Protein AF-0000000085036019 (afdb_homodimer)

Sequence (874 aa):
MRRGISTPVLALLLIVVLLIGVAIGYFIPRPGAAQTVTVTGAATTVTVTAPAAGGLPSEIPFGVIVSRSGSWSSSGLQSEVIAKIAENDINEFLKSIGQNVRFKFYFEDDETNPSLTLQRAQSLAAKGIKVIFGSLTSKQTKSLAEFANTQKVIVVSSASTAPRERVAPPGGYLFRFTAESSTPDSKALLNVLKTLGIKYVVVITIDDTYNLAVRDAFVSLAPQYGVTVLLNAVYPPDMKDFSALLDQMEAAAKPYIDKGEKVAVFDNGWQEDLTLLLTQANARKSFLLNLQWITPDTIYPADVVLKNAADLASKTKVVCVQYTAPDTPLKRRIVETVKKEIGMEPDIWALQAYDTAWVLALSTLLAGKYDADAIKAAIPYVAKMYWGVSGNLELNEKNDRKSQSEEIWAVINNKMVLVGMYDPISDSITWYHPLGSMRRGISTPVLALLLIVVLLIGVAIGYFIPRPGAAQTVTVTGAATTVTVTAPAAGGLPSEIPFGVIVSRSGSWSSSGLQSEVIAKIAENDINEFLKSIGQNVRFKFYFEDDETNPSLTLQRAQSLAAKGIKVIFGSLTSKQTKSLAEFANTQKVIVVSSASTAPRERVAPPGGYLFRFTAESSTPDSKALLNVLKTLGIKYVVVITIDDTYNLAVRDAFVSLAPQYGVTVLLNAVYPPDMKDFSALLDQMEAAAKPYIDKGEKVAVFDNGWQEDLTLLLTQANARKSFLLNLQWITPDTIYPADVVLKNAADLASKTKVVCVQYTAPDTPLKRRIVETVKKEIGMEPDIWALQAYDTAWVLALSTLLAGKYDADAIKAAIPYVAKMYWGVSGNLELNEKNDRKSQSEEIWAVINNKMVLVGMYDPISDSITWYHPLGS

pLDDT: mean 85.33, std 21.2, range [19.7, 98.88]

Nearest PDB structures (foldseek):
  3ip9-assembly1_A  TM=6.562E-01  e=4.740E-21  Agrobacterium fabrum str. C58
  7c7s-assembly1_B  TM=7.875E-01  e=8.937E-18  Homo sapiens
  7eb2-assembly1_D  TM=7.803E-01  e=1.005E-16  Homo sapiens
  4obb-assembly2_B  TM=6.201E-01  e=9.455E-18  Trichormus variabilis ATCC 29413
  6bsz-assembly1_B  TM=6.153E-01  e=1.491E-16  Homo sapiens

InterPro domains:
  IPR028081 Leucine-binding protein domain [PF13458] (59-393)
  IPR028082 Periplasmic binding protein-like I [SSF53822] (59-420)
  IPR051010 Branched-chain amino acid transport protein [PTHR30483] (22-429)

Foldseek 3Di:
DCCDPPPVVCCVDPVVVCVDPVDPPVDDDPDDDDDDDDDPPPPPLPPPVPPDDPFADQEAEEEEEFACADPCNQQRLLLVLLLVVLQVVVQVVCVVVPHSHGYDYDYDHQNLPLVSLCVSVVVCVVSVHQEYEYQHELSNQLSCQVVCQVSLHAYEHLHHQFPDVVRYFFDGRYAYLAYNQQQQQLLVVLQVCLVLVAAEEEEEAEPDRNLVSNLVNNQVCSVVSNHDYQYHYYDYPPDQDCPVVLVVRLVSCVVQVVVVHAYEYEYSDALVVVQSVLVVCVVVVHCNLQHAYEYEQRCPVVPSCLVRPLVSQQSNQYKYKAFDWDDDPQLVVSQVSSCVPPNDGHDLSSNCSSVVSVLQVVLCVVLRYSGSVSSSVSNQVSQQVDQDRQGRRHADSRNYRDHTKMFMWTRHPSHIDGFWIADPVVSHIDGPHDPND/DDDDDPPPVVVVVPVVVPPPVPVVDDDPDDDDDDDDDDDPPPPVPPPQVPDDDPFARQEAEEEEEFACADPCNQQRLLLVLLLVVLQVVVQVVCVVVPHSHGYDYDYDHQNLPLVSLCVSVVVCVVSVHQEYEYQHELSNQLSCQVVCQVSLHAYEHLHHQFPDVVRYFFDGRYAYLAYNQQQQQLLVVLQVCLVLVAAEEEEEAEPDRNLVSNLVNNQVCSVVSNHDYQYHYYDYPPDQDCVVVLVVRLVSCVVQVVVVHAYEYEYSDALVVVQSVLVVCVVVVHCNLQHAYEYEQRCPVVPSNLVRPLVSQQSNFYKYKAFDWDDDPQLVVSQVSSCVPPNDGHDLSSNCSSVVSVLQVVLCVVLRYSGSVSSSVSNQVSQQVDQDRQGRRHADSRNYRDHTKMFMWTRHPSHIDGFWIADPVVSHIDGPHDPND

Radius of gyration: 32.15 Å; Cα contacts (8 Å, |Δi|>4): 1748; chains: 2; bounding box: 92×104×86 Å

Solvent-accessible surface area (backbone atoms only — not comparable to full-atom values): 45370 Å² total; per-residue (Å²): 128,91,78,48,88,54,68,83,56,55,77,64,48,39,73,44,68,74,60,57,83,85,61,58,83,83,58,72,73,82,82,81,86,86,82,92,79,88,74,80,71,76,73,75,68,78,67,76,68,69,65,84,82,92,53,61,51,54,64,40,59,33,32,33,47,30,16,73,35,59,96,46,15,70,49,14,47,41,18,51,52,34,36,49,52,33,47,51,54,53,38,51,49,31,50,67,28,68,46,80,48,36,69,43,78,47,79,41,73,23,43,62,33,36,71,43,35,36,52,48,50,52,54,41,39,73,74,67,34,37,39,37,35,29,58,28,43,37,64,38,45,32,51,35,38,64,55,16,52,76,68,50,23,34,34,35,24,22,43,28,36,55,60,54,84,79,37,39,75,70,31,87,30,44,35,24,72,26,34,45,50,29,50,44,44,28,53,44,51,48,46,51,32,44,74,70,65,35,38,32,30,37,34,39,25,34,67,43,73,66,36,43,44,25,47,51,38,30,63,70,46,27,63,84,60,60,31,43,75,62,39,82,47,72,42,63,76,85,68,80,78,55,63,70,60,50,51,53,50,48,63,52,48,46,68,44,47,73,70,68,45,51,52,31,36,36,48,28,54,43,35,69,52,52,34,50,50,51,52,52,35,55,75,66,66,41,71,70,54,76,24,48,33,37,35,48,50,56,35,68,88,34,63,64,24,45,71,74,34,19,67,58,37,25,64,20,37,34,28,31,35,37,78,45,51,59,71,39,73,66,35,52,51,52,41,51,52,39,31,71,74,72,69,41,78,64,50,64,36,16,52,29,30,29,42,51,50,48,40,52,50,51,12,33,59,71,32,39,25,91,39,41,70,35,22,58,54,26,35,56,60,44,24,49,31,28,34,50,49,56,38,62,43,35,50,41,90,47,35,25,18,60,52,54,37,29,35,31,32,27,24,51,90,52,32,81,38,80,25,30,36,29,37,58,73,72,68,44,63,27,51,76,45,71,80,87,111,135,77,85,67,89,62,77,61,89,51,58,73,61,56,55,60,67,58,51,58,76,64,82,68,67,64,95,68,88,85,76,85,75,78,84,72,83,72,78,73,76,81,68,79,70,80,69,76,67,68,63,85,88,88,54,61,45,54,65,41,59,32,32,34,48,30,15,71,35,60,95,46,15,72,49,14,49,40,18,51,53,34,36,50,52,34,48,51,53,52,38,50,50,31,51,66,27,67,44,80,48,38,67,43,80,46,79,42,71,24,42,62,32,35,69,44,36,37,52,49,50,50,55,40,40,74,72,67,34,38,39,35,34,30,58,28,43,39,66,36,45,32,51,35,39,65,55,15,52,76,69,49,23,34,34,37,24,21,42,28,36,55,60,54,84,78,38,39,77,70,32,86,31,45,35,23,71,25,34,44,51,29,50,46,46,27,53,43,52,47,47,51,32,46,76,70,66,35,36,32,29,37,35,39,26,33,68,43,74,68,36,42,46,25,47,51,39,30,64,70,47,26,62,84,59,60,30,43,77,63,39,82,47,74,42,63,76,87,68,80,77,57,61,68,58,52,51,52,50,50,64,52,47,44,68,44,47,74,72,70,45,52,52,31,36,37,47,28,53,42,35,68,54,51,34,50,50,50,53,52,35,55,75,68,67,42,72,69,55,76,24,46,31,36,34,48,49,57,36,66,87,32,63,65,24,45,72,75,33,19,66,58,36,26,62,20,37,34,29,31,35,38,79,47,52,60,73,40,74,65,36,52,51,52,41,51,50,40,31,71,73,73,69,42,78,63,49,64,35,16,50,29,28,31,45,51,50,49,43,52,50,52,11,32,60,72,33,39,25,90,40,41,70,34,22,60,53,26,36,58,60,43,23,48,31,29,34,50,49,58,38,62,42,34,50,42,89,48,35,26,19,59,53,55,37,28,36,30,31,27,24,52,89,52,32,81,37,82,24,30,38,29,37,57,73,71,66,42,62,28,51,75,45,70,83,88,113

Secondary structure (DSSP, 8-state):
------STTGGGTSTTTTTTTTSGGG-------------------------SSSS--SEEEEEEEE-SSSTTHHHHHHHHHHHHHHHHHHHHHHHHTT---EEEEEEEE-TT-HHHHHHHHHHHHHTT--EEEE---HHHHHHHHHHHHHHT-EEEESS--S-HHHH--SSTTEEESS--SHHHHHHHHHHHHHHHT--EEEEEEESSHHHHHHHHHHHHHGGGGT-EEEEEEEE-TT----HHHHHHHHHHHHHHHHTT--EEEEEES-HHHHHHHHHHHHHTT-GGGGSEEEE-GGGTT-HHHHHHHHHHHHHHT-EEEEE-----HHHHHHHHHHHHHHS----HHHHHHHHHHHHHHHHHHHHTS--HHHHHHHHHHHHHTBEETTEE--B-TTSBB----EEEEEEETTEEEEEEEEETTTTEEEESS-TT-/------SSTTHHHHHHHHS-S-TTS--------------------------SSSS--SEEEEEEEE-SSSTTHHHHHHHHHHHHHHHHHHHHHHHHTT---EEEEEEEE-TT-HHHHHHHHHHHHHTT--EEEE---HHHHHHHHHHHHHHT-EEEESS--S-HHHH--SSTTEEESS--SHHHHHHHHHHHHHHHT--EEEEEEESSHHHHHHHHHHHHHGGGGT-EEEEEEEE-TT----HHHHHHHHHHHHHHHHTT--EEEEEES-HHHHHHHHHHHHHTT-GGGGSEEEE-GGGTT-HHHHHHHHHHHHHHT-EEEEE-----HHHHHHHHHHHHHHS----HHHHHHHHHHHHHHHHHHHHTS--HHHHHHHHHHHHHHBEETTEE--B-TTSBB----EEEEEEETTEEEEEEEEETTTTEEEESS-TT-

Structure (mmCIF, N/CA/C/O backbone):
data_AF-0000000085036019-model_v1
#
loop_
_entity.id
_entity.type
_entity.pdbx_description
1 polymer 'ABC-type branched-chain amino acid transport system, periplasmic component'
#
loop_
_atom_site.group_PDB
_atom_site.id
_atom_site.type_symbol
_atom_site.label_atom_id
_atom_site.label_alt_id
_atom_site.label_comp_id
_atom_site.label_asym_id
_atom_site.label_entity_id
_atom_site.label_se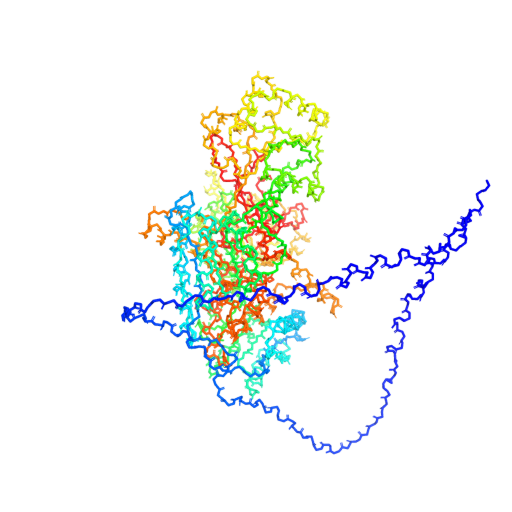q_id
_atom_site.pdbx_PDB_ins_code
_atom_site.Cartn_x
_atom_site.Cartn_y
_atom_site.Cartn_z
_atom_site.occupancy
_atom_site.B_iso_or_equiv
_atom_site.auth_seq_id
_atom_site.auth_comp_id
_atom_site.auth_asym_id
_atom_site.auth_atom_id
_atom_site.pdbx_PDB_model_num
ATOM 1 N N . MET A 1 1 ? -28.797 30.375 -50.188 1 23.34 1 MET A N 1
ATOM 2 C CA . MET A 1 1 ? -27.812 30 -51.188 1 23.34 1 MET A CA 1
ATOM 3 C C . MET A 1 1 ? -26.453 29.734 -50.531 1 23.34 1 MET A C 1
ATOM 5 O O . MET A 1 1 ? -25.891 30.625 -49.906 1 23.34 1 MET A O 1
ATOM 9 N N . ARG A 1 2 ? -26.25 28.453 -50.156 1 27.05 2 ARG A N 1
ATOM 10 C CA . ARG A 1 2 ? -25.234 27.953 -49.25 1 27.05 2 ARG A CA 1
ATOM 11 C C . ARG A 1 2 ? -23.828 28.188 -49.781 1 27.05 2 ARG A C 1
ATOM 13 O O . ARG A 1 2 ? -23.375 27.5 -50.688 1 27.05 2 ARG A O 1
ATOM 20 N N . ARG A 1 3 ? -23.406 29.516 -49.75 1 27.66 3 ARG A N 1
ATOM 21 C CA . ARG A 1 3 ? -22.266 30 -50.531 1 27.66 3 ARG A CA 1
ATOM 22 C C . ARG A 1 3 ? -20.984 29.281 -50.125 1 27.66 3 ARG A C 1
ATOM 24 O O . ARG A 1 3 ? -19.938 29.484 -50.719 1 27.66 3 ARG A O 1
ATOM 31 N N . GLY A 1 4 ? -21.062 28.719 -49.062 1 31.23 4 GLY A N 1
ATOM 32 C CA . GLY A 1 4 ? -20.141 28.75 -47.938 1 31.23 4 GLY A CA 1
ATOM 33 C C . GLY A 1 4 ? -19 27.766 -48.062 1 31.23 4 GLY A C 1
ATOM 34 O O . GLY A 1 4 ? -18.266 27.516 -47.125 1 31.23 4 GLY A O 1
ATOM 35 N N . ILE A 1 5 ? -18.312 27.391 -49.25 1 30.25 5 ILE A N 1
ATOM 36 C CA . ILE A 1 5 ? -17.672 26.312 -48.5 1 30.25 5 ILE A CA 1
ATOM 37 C C . ILE A 1 5 ? -17.016 26.891 -47.25 1 30.25 5 ILE A C 1
ATOM 39 O O . ILE A 1 5 ? -17.156 26.328 -46.156 1 30.25 5 ILE A O 1
ATOM 43 N N . SER A 1 6 ? -16.609 28.062 -46.781 1 31.97 6 SER A N 1
ATOM 44 C CA . SER A 1 6 ? -15.828 28.688 -47.844 1 31.97 6 SER A CA 1
ATOM 45 C C . SER A 1 6 ? -14.398 28.156 -47.875 1 31.97 6 SER A C 1
ATOM 47 O O . SER A 1 6 ? -13.891 27.688 -46.844 1 31.97 6 SER A O 1
ATOM 49 N N . THR A 1 7 ? -13.641 28.078 -48.625 1 38.94 7 THR A N 1
ATOM 50 C CA . THR A 1 7 ? -12.547 27.219 -49.062 1 38.94 7 THR A CA 1
ATOM 51 C C . THR A 1 7 ? -11.406 27.266 -48.031 1 38.94 7 THR A C 1
ATOM 53 O O . THR A 1 7 ? -10.75 26.25 -47.781 1 38.94 7 THR A O 1
ATOM 56 N N . PRO A 1 8 ? -11.172 28.391 -47.312 1 34.28 8 PRO A N 1
ATOM 57 C CA . PRO A 1 8 ? -9.938 28.078 -46.594 1 34.28 8 PRO A CA 1
ATOM 58 C C . PRO A 1 8 ? -10.141 27.078 -45.469 1 34.28 8 PRO A C 1
ATOM 60 O O . PRO A 1 8 ? -10.758 27.406 -44.438 1 34.28 8 PRO A O 1
ATOM 63 N N . VAL A 1 9 ? -11.273 26.016 -45.438 1 39.56 9 VAL A N 1
ATOM 64 C CA . VAL A 1 9 ? -11.195 24.641 -44.969 1 39.56 9 VAL A CA 1
ATOM 65 C C . VAL A 1 9 ? -9.734 24.203 -44.906 1 39.56 9 VAL A C 1
ATOM 67 O O . VAL A 1 9 ? -9.281 23.656 -43.875 1 39.56 9 VAL A O 1
ATOM 70 N N . LEU A 1 10 ? -9.328 24.438 -46.156 1 36.03 10 LEU A N 1
ATOM 71 C CA . LEU A 1 10 ? -8.227 23.609 -46.594 1 36.03 10 LEU A CA 1
ATOM 72 C C . LEU A 1 10 ? -6.949 23.922 -45.812 1 36.03 10 LEU A C 1
ATOM 74 O O . LEU A 1 10 ? -6.051 23.094 -45.719 1 36.03 10 LEU A O 1
ATOM 78 N N . ALA A 1 11 ? -7.199 25.062 -45.094 1 33.88 11 ALA A N 1
ATOM 79 C CA . ALA A 1 11 ? -6.102 25.422 -44.219 1 33.88 11 ALA A CA 1
ATOM 80 C C . ALA A 1 11 ? -5.957 24.422 -43.062 1 33.88 11 ALA A C 1
ATOM 82 O O . ALA A 1 11 ? -5.191 24.656 -42.125 1 33.88 11 ALA A O 1
ATOM 83 N N . LEU A 1 12 ? -6.965 23.609 -42.969 1 39.5 12 LEU A N 1
ATOM 84 C CA . LEU A 1 12 ? -7.074 22.344 -42.25 1 39.5 12 LEU A CA 1
ATOM 85 C C . LEU A 1 12 ? -5.875 21.438 -42.562 1 39.5 12 LEU A C 1
ATOM 87 O O . LEU A 1 12 ? -5.301 20.844 -41.625 1 39.5 12 LEU A O 1
ATOM 91 N N . LEU A 1 13 ? -6.09 21.25 -43.875 1 36.53 13 LEU A N 1
ATOM 92 C CA . LEU A 1 13 ? -5.305 20.109 -44.312 1 36.53 13 LEU A CA 1
ATOM 93 C C . LEU A 1 13 ? -3.885 20.172 -43.75 1 36.53 13 LEU A C 1
ATOM 95 O O . LEU A 1 13 ? -3.395 19.203 -43.188 1 36.53 13 LEU A O 1
ATOM 99 N N . LEU A 1 14 ? -3.439 21.219 -44.375 1 34.94 14 LEU A N 1
ATOM 100 C CA . LEU A 1 14 ? -2.049 20.969 -44.75 1 34.94 14 LEU A CA 1
ATOM 101 C C . LEU A 1 14 ? -1.129 21.203 -43.562 1 34.94 14 LEU A C 1
ATOM 103 O O . LEU A 1 14 ? -0.138 20.484 -43.375 1 34.94 14 LEU A O 1
ATOM 107 N N . ILE A 1 15 ? -0.542 21.766 -42.781 1 40.66 15 ILE A N 1
ATOM 108 C CA . ILE A 1 15 ? 0.565 20.828 -42.906 1 40.66 15 ILE A CA 1
ATOM 109 C C . ILE A 1 15 ? 0.081 19.406 -42.594 1 40.66 15 ILE A C 1
ATOM 111 O O . ILE A 1 15 ? -0.34 19.125 -41.469 1 40.66 15 ILE A O 1
ATOM 115 N N . VAL A 1 16 ? -1.311 18.75 -42.844 1 39.53 16 VAL A N 1
ATOM 116 C CA . VAL A 1 16 ? -1.246 17.344 -42.469 1 39.53 16 VAL A CA 1
ATOM 117 C C . VAL A 1 16 ? 0.112 16.766 -42.875 1 39.53 16 VAL A C 1
ATOM 119 O O . VAL A 1 16 ? 0.759 16.094 -42.062 1 39.53 16 VAL A O 1
ATOM 122 N N . VAL A 1 17 ? 0.27 17.234 -44.031 1 38 17 VAL A N 1
ATOM 123 C CA . VAL A 1 17 ? 1.442 16.703 -44.719 1 38 17 VAL A CA 1
ATOM 124 C C . VAL A 1 17 ? 2.713 17.219 -44.031 1 38 17 VAL A C 1
ATOM 126 O O . VAL A 1 17 ? 3.783 16.625 -44.188 1 38 17 VAL A O 1
ATOM 129 N N . LEU A 1 18 ? 2.439 18.5 -43.344 1 36.69 18 LEU A N 1
ATOM 130 C CA . LEU A 1 18 ? 3.607 18.828 -42.562 1 36.69 18 LEU A CA 1
ATOM 131 C C . LEU A 1 18 ? 3.822 17.781 -41.469 1 36.69 18 LEU A C 1
ATOM 133 O O . LEU A 1 18 ? 3.23 17.875 -40.375 1 36.69 18 LEU A O 1
ATOM 137 N N . LEU A 1 19 ? 2.793 16.734 -41.094 1 39.38 19 LEU A N 1
ATOM 138 C CA . LEU A 1 19 ? 2.729 15.273 -41.031 1 39.38 19 LEU A CA 1
ATOM 139 C C . LEU A 1 19 ? 4.113 14.68 -40.781 1 39.38 19 LEU A C 1
ATOM 141 O O . LEU A 1 19 ? 4.285 13.82 -39.906 1 39.38 19 LEU A O 1
ATOM 145 N N . ILE A 1 20 ? 4.598 13.883 -42.094 1 37.5 20 ILE A N 1
ATOM 146 C CA . ILE A 1 20 ? 5.324 12.703 -42.562 1 37.5 20 ILE A CA 1
ATOM 147 C C . ILE A 1 20 ? 6.816 12.883 -42.281 1 37.5 20 ILE A C 1
ATOM 149 O O . ILE A 1 20 ? 7.449 11.992 -41.688 1 37.5 20 ILE A O 1
ATOM 153 N N . GLY A 1 21 ? 7.281 14.023 -42.938 1 34.81 21 GLY A N 1
ATOM 154 C CA . GLY A 1 21 ? 8.703 14.047 -43.25 1 34.81 21 GLY A CA 1
ATOM 155 C C . GLY A 1 21 ? 9.578 14.156 -42 1 34.81 21 GLY A C 1
ATOM 156 O O . GLY A 1 21 ? 9.719 15.234 -41.438 1 34.81 21 GLY A O 1
ATOM 157 N N . VAL A 1 22 ? 9.109 14.016 -40.5 1 37 22 VAL A N 1
ATOM 158 C CA . VAL A 1 22 ? 9.789 13.156 -39.531 1 37 22 VAL A CA 1
ATOM 159 C C . VAL A 1 22 ? 10.914 12.391 -40.219 1 37 22 VAL A C 1
ATOM 161 O O . VAL A 1 22 ? 12.016 12.266 -39.688 1 37 22 VAL A O 1
ATOM 164 N N . ALA A 1 23 ? 10.383 11.266 -41.188 1 32.06 23 ALA A N 1
ATOM 165 C CA . ALA A 1 23 ? 10.688 9.977 -41.781 1 32.06 23 ALA A CA 1
ATOM 166 C C . ALA A 1 23 ? 12.164 9.891 -42.156 1 32.06 23 ALA A C 1
ATOM 168 O O . ALA A 1 23 ? 12.836 8.898 -41.875 1 32.06 23 ALA A O 1
ATOM 169 N N . ILE A 1 24 ? 12.367 10.328 -43.438 1 33.81 24 ILE A N 1
ATOM 170 C CA . ILE A 1 24 ? 13.406 9.945 -44.406 1 33.81 24 ILE A CA 1
ATOM 171 C C . ILE A 1 24 ? 14.781 10.062 -43.75 1 33.81 24 ILE A C 1
ATOM 173 O O . ILE A 1 24 ? 15.57 9.117 -43.75 1 33.81 24 ILE A O 1
ATOM 177 N N . GLY A 1 25 ? 15.195 11.07 -43.781 1 31.28 25 GLY A N 1
ATOM 178 C CA . GLY A 1 25 ? 16.594 11.461 -43.75 1 31.28 25 GLY A CA 1
ATOM 179 C C . GLY A 1 25 ? 17.281 11.102 -42.438 1 31.28 25 GLY A C 1
ATOM 180 O O . GLY A 1 25 ? 18.328 11.656 -42.125 1 31.28 25 GLY A O 1
ATOM 181 N N . TYR A 1 26 ? 16.641 10.234 -41.281 1 29.72 26 TYR A N 1
ATOM 182 C CA . TYR A 1 26 ? 17.094 9.023 -40.594 1 29.72 26 TYR A CA 1
ATOM 183 C C . TYR A 1 26 ? 17.969 8.188 -41.5 1 29.72 26 TYR A C 1
ATOM 185 O O . TYR A 1 26 ? 18.547 7.18 -41.094 1 29.72 26 TYR A O 1
ATOM 193 N N . PHE A 1 27 ? 17.719 8.109 -42.812 1 30.19 27 PHE A N 1
ATOM 194 C CA . PHE A 1 27 ? 18.219 7.133 -43.781 1 30.19 27 PHE A CA 1
ATOM 195 C C . PHE A 1 27 ? 19.688 7.379 -44.094 1 30.19 27 PHE A C 1
ATOM 197 O O . PHE A 1 27 ? 20.234 6.762 -45 1 30.19 27 PHE A O 1
ATOM 204 N N . ILE A 1 28 ? 20.359 8.453 -43.781 1 27.27 28 ILE A N 1
ATOM 205 C CA . ILE A 1 28 ? 21.531 8.57 -44.656 1 27.27 28 ILE A CA 1
ATOM 206 C C . ILE A 1 28 ? 22.531 7.48 -44.312 1 27.27 28 ILE A C 1
ATOM 208 O O . ILE A 1 28 ? 22.812 7.227 -43.156 1 27.27 28 ILE A O 1
ATOM 212 N N . PRO A 1 29 ? 23.25 6.84 -45.25 1 25.53 29 PRO A N 1
ATOM 213 C CA . PRO A 1 29 ? 23.953 5.586 -45.531 1 25.53 29 PRO A CA 1
ATOM 214 C C . PRO A 1 29 ? 25.281 5.469 -44.781 1 25.53 29 PRO A C 1
ATOM 216 O O . PRO A 1 29 ? 26.094 6.387 -44.812 1 25.53 29 PRO A O 1
ATOM 219 N N . ARG A 1 30 ? 25.484 5.129 -43.562 1 21.27 30 ARG A N 1
ATOM 220 C CA . ARG A 1 30 ? 26.797 5.32 -42.938 1 21.27 30 ARG A CA 1
ATOM 221 C C . ARG A 1 30 ? 27.875 4.523 -43.656 1 21.27 30 ARG A C 1
ATOM 223 O O . ARG A 1 30 ? 27.797 3.299 -43.75 1 21.27 30 ARG A O 1
ATOM 230 N N . PRO A 1 31 ? 28.469 5.234 -44.562 1 21.44 31 PRO A N 1
ATOM 231 C CA . PRO A 1 31 ? 29.297 4.578 -45.594 1 21.44 31 PRO A CA 1
A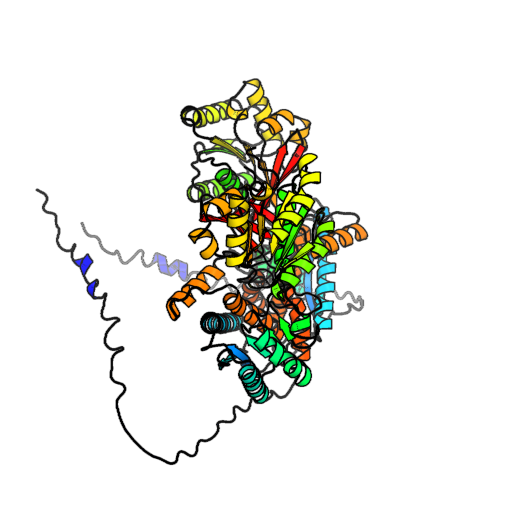TOM 232 C C . PRO A 1 31 ? 30.25 3.545 -44.969 1 21.44 31 PRO A C 1
ATOM 234 O O . PRO A 1 31 ? 30.453 3.512 -43.781 1 21.44 31 PRO A O 1
ATOM 237 N N . GLY A 1 32 ? 31.203 2.943 -45.656 1 20.75 32 GLY A N 1
ATOM 238 C CA . GLY A 1 32 ? 31.875 1.849 -46.344 1 20.75 32 GLY A CA 1
ATOM 239 C C . GLY A 1 32 ? 33.094 1.339 -45.625 1 20.75 32 GLY A C 1
ATOM 240 O O . GLY A 1 32 ? 33.312 0.128 -45.531 1 20.75 32 GLY A O 1
ATOM 241 N N . ALA A 1 33 ? 34.219 2.152 -45.344 1 20.14 33 ALA A N 1
ATOM 242 C CA . ALA A 1 33 ? 35.469 1.685 -45.906 1 20.14 33 ALA A CA 1
ATOM 243 C C . ALA A 1 33 ? 36.125 0.64 -45 1 20.14 33 ALA A C 1
ATOM 245 O O . ALA A 1 33 ? 35.844 0.606 -43.781 1 20.14 33 ALA A O 1
ATOM 246 N N . ALA A 1 34 ? 37.125 -0.091 -45.281 1 21.55 34 ALA A N 1
ATOM 247 C CA . ALA A 1 34 ? 37.812 -1.374 -45.312 1 21.55 34 ALA A CA 1
ATOM 248 C C . ALA A 1 34 ? 38.75 -1.511 -44.094 1 21.55 34 ALA A C 1
ATOM 250 O O . ALA A 1 34 ? 38.844 -2.588 -43.5 1 21.55 34 ALA A O 1
ATOM 251 N N . GLN A 1 35 ? 39.562 -0.461 -43.5 1 21.75 35 GLN A N 1
ATOM 252 C CA . GLN A 1 35 ? 41 -0.657 -43.5 1 21.75 35 GLN A CA 1
ATOM 253 C C . GLN A 1 35 ? 41.469 -1.399 -42.25 1 21.75 35 GLN A C 1
ATOM 255 O O . GLN A 1 35 ? 40.781 -1.382 -41.219 1 21.75 35 GLN A O 1
ATOM 260 N N . THR A 1 36 ? 42.688 -1.909 -42.188 1 24.73 36 THR A N 1
ATOM 261 C CA . THR A 1 36 ? 43.531 -2.963 -41.625 1 24.73 36 THR A CA 1
ATOM 262 C C . THR A 1 36 ? 43.812 -2.729 -40.156 1 24.73 36 THR A C 1
ATOM 264 O O . THR A 1 36 ? 43.75 -3.664 -39.344 1 24.73 36 THR A O 1
ATOM 267 N N . VAL A 1 37 ? 44.312 -1.38 -39.562 1 21.58 37 VAL A N 1
ATOM 268 C CA . VAL A 1 37 ? 45.625 -1.072 -39 1 21.58 37 VAL A CA 1
ATOM 269 C C . VAL A 1 37 ? 45.625 -1.175 -37.5 1 21.58 37 VAL A C 1
ATOM 271 O O . VAL A 1 37 ? 44.562 -1.021 -36.875 1 21.58 37 VAL A O 1
ATOM 274 N N . THR A 1 38 ? 46.875 -1.104 -36.781 1 26.3 38 THR A N 1
ATOM 275 C CA . THR A 1 38 ? 47.656 -1.636 -35.656 1 26.3 38 THR A CA 1
ATOM 276 C C . THR A 1 38 ? 47.219 -0.97 -34.344 1 26.3 38 THR A C 1
ATOM 278 O O . THR A 1 38 ? 47.844 -1.201 -33.312 1 26.3 38 THR A O 1
ATOM 281 N N . VAL A 1 39 ? 45.906 -0.693 -33.906 1 21.08 39 VAL A N 1
ATOM 282 C CA . VAL A 1 39 ? 45.625 0.478 -33.094 1 21.08 39 VAL A CA 1
ATOM 283 C C . VAL A 1 39 ? 45.906 0.165 -31.625 1 21.08 39 VAL A C 1
ATOM 285 O O . VAL A 1 39 ? 45.469 -0.845 -31.094 1 21.08 39 VAL A O 1
ATOM 288 N N . THR A 1 40 ? 46.969 0.845 -31.109 1 27.55 40 THR A N 1
ATOM 289 C CA . THR A 1 40 ? 47.562 0.797 -29.781 1 27.55 40 THR A CA 1
ATOM 290 C C . THR A 1 40 ? 46.531 1.107 -28.703 1 27.55 40 THR A C 1
ATOM 292 O O . THR A 1 40 ? 46 2.215 -28.641 1 27.55 40 THR A O 1
ATOM 295 N N . GLY A 1 41 ? 45.594 0.289 -28.531 1 23.02 41 GLY A N 1
ATOM 296 C CA . GLY A 1 41 ? 44.375 0.485 -27.797 1 23.02 41 GLY A CA 1
ATOM 297 C C . GLY A 1 41 ? 44.594 0.875 -26.344 1 23.02 41 GLY A C 1
ATOM 298 O O . GLY A 1 41 ? 45.156 0.099 -25.562 1 23.02 41 GLY A O 1
ATOM 299 N N . ALA A 1 42 ? 44.781 2.189 -26.25 1 24.89 42 ALA A N 1
ATOM 300 C CA . ALA A 1 42 ? 44.969 2.734 -24.906 1 24.89 42 ALA A CA 1
ATOM 301 C C . ALA A 1 42 ? 43.781 2.354 -24 1 24.89 42 ALA A C 1
ATOM 303 O O . ALA A 1 42 ? 42.625 2.691 -24.297 1 24.89 42 ALA A O 1
ATOM 304 N N . ALA A 1 43 ? 43.844 1.202 -23.375 1 26.45 43 ALA A N 1
ATOM 305 C CA . ALA A 1 43 ? 42.969 0.745 -22.297 1 26.45 43 ALA A CA 1
ATOM 306 C C . ALA A 1 43 ? 42.594 1.897 -21.359 1 26.45 43 ALA A C 1
ATOM 308 O O . ALA A 1 43 ? 43.469 2.451 -20.672 1 26.45 43 ALA A O 1
ATOM 309 N N . THR A 1 44 ? 41.656 2.703 -21.891 1 28.44 44 THR A N 1
ATOM 310 C CA . THR A 1 44 ? 41.312 3.719 -20.891 1 28.44 44 THR A CA 1
ATOM 311 C C . THR A 1 44 ? 40.938 3.07 -19.562 1 28.44 44 THR A C 1
ATOM 313 O O . THR A 1 44 ? 39.938 2.322 -19.516 1 28.44 44 THR A O 1
ATOM 316 N N . THR A 1 45 ? 41.719 2.734 -18.703 1 29 45 THR A N 1
ATOM 317 C CA . THR A 1 45 ? 41.562 2.318 -17.312 1 29 45 THR A CA 1
ATOM 318 C C . THR A 1 45 ? 40.562 3.205 -16.594 1 29 45 THR A C 1
ATOM 320 O O . THR A 1 45 ? 40.688 4.43 -16.594 1 29 45 THR A O 1
ATOM 323 N N . VAL A 1 46 ? 39.281 2.832 -16.797 1 31.53 46 VAL A N 1
ATOM 324 C CA . VAL A 1 46 ? 38.375 3.492 -15.891 1 31.53 46 VAL A CA 1
ATOM 325 C C . VAL A 1 46 ? 38.906 3.471 -14.469 1 31.53 46 VAL A C 1
ATOM 327 O O . VAL A 1 46 ? 39.062 2.402 -13.875 1 31.53 46 VAL A O 1
ATOM 330 N N . THR A 1 47 ? 39.875 4.25 -14.281 1 30.95 47 THR A N 1
ATOM 331 C CA . THR A 1 47 ? 40.344 4.41 -12.898 1 30.95 47 THR A CA 1
ATOM 332 C C . THR A 1 47 ? 39.219 4.941 -12.023 1 30.95 47 THR A C 1
ATOM 334 O O . THR A 1 47 ? 38.75 6.066 -12.211 1 30.95 47 THR A O 1
ATOM 337 N N . VAL A 1 48 ? 38.281 4.09 -11.625 1 35.94 48 VAL A N 1
ATOM 338 C CA . VAL A 1 48 ? 37.438 4.488 -10.492 1 35.94 48 VAL A CA 1
ATOM 339 C C . VAL A 1 48 ? 38.312 5.215 -9.461 1 35.94 48 VAL A C 1
ATOM 341 O O . VAL A 1 48 ? 39.188 4.613 -8.852 1 35.94 48 VAL A O 1
ATOM 344 N N . THR A 1 49 ? 38.719 6.406 -9.766 1 33.69 49 THR A N 1
ATOM 345 C CA . THR A 1 49 ? 39.438 7.156 -8.742 1 33.69 49 THR A CA 1
ATOM 346 C C . THR A 1 49 ? 38.719 7.117 -7.41 1 33.69 49 THR A C 1
ATOM 348 O O . THR A 1 49 ? 37.531 7.527 -7.332 1 33.69 49 THR A O 1
ATOM 351 N N . ALA A 1 50 ? 39.094 6.168 -6.613 1 35.72 50 ALA A N 1
ATOM 352 C CA . ALA A 1 50 ? 38.625 6.109 -5.227 1 35.72 50 ALA A CA 1
ATOM 353 C C . ALA A 1 50 ? 38.656 7.492 -4.582 1 35.72 50 ALA A C 1
ATOM 355 O O . ALA A 1 50 ? 39.688 8.164 -4.57 1 35.72 50 ALA A O 1
ATOM 356 N N . PRO A 1 51 ? 37.531 8.242 -4.598 1 37.44 51 PRO A N 1
ATOM 357 C CA . PRO A 1 51 ? 37.75 9.484 -3.85 1 37.44 51 PRO A CA 1
ATOM 358 C C . PRO A 1 51 ? 38.625 9.281 -2.613 1 37.44 51 PRO A C 1
ATOM 360 O O . PRO A 1 51 ? 38.688 8.172 -2.062 1 37.44 51 PRO A O 1
ATOM 363 N N . ALA A 1 52 ? 39.531 10.133 -2.418 1 36.22 52 ALA A N 1
ATOM 364 C CA . ALA A 1 52 ? 40.219 10.133 -1.134 1 36.22 52 ALA A CA 1
ATOM 365 C C . ALA A 1 52 ? 39.281 9.727 -0.002 1 36.22 52 ALA A C 1
ATOM 367 O O . ALA A 1 52 ? 39.531 8.742 0.694 1 36.22 52 ALA A O 1
ATOM 368 N N . ALA A 1 53 ? 38.906 10.789 0.979 1 43.06 53 ALA A N 1
ATOM 369 C CA . ALA A 1 53 ? 38.219 10.68 2.262 1 43.06 53 ALA A CA 1
ATOM 370 C C . ALA A 1 53 ? 36.75 10.344 2.066 1 43.06 53 ALA A C 1
ATOM 372 O O . ALA A 1 53 ? 36.125 10.836 1.129 1 43.06 53 ALA A O 1
ATOM 373 N N . GLY A 1 54 ? 35.688 9.406 3.186 1 60.97 54 GLY A N 1
ATOM 374 C CA . GLY A 1 54 ? 34.531 8.711 3.738 1 60.97 54 GLY A CA 1
ATOM 375 C C . GLY A 1 54 ? 33.281 8.961 2.959 1 60.97 54 GLY A C 1
ATOM 376 O O . GLY A 1 54 ? 32.188 8.531 3.373 1 60.97 54 GLY A O 1
ATOM 377 N N . GLY A 1 55 ? 33.188 9.508 1.607 1 79.5 55 GLY A N 1
ATOM 378 C CA . GLY A 1 55 ? 31.938 9.914 0.994 1 79.5 55 GLY A CA 1
ATOM 379 C C . GLY A 1 55 ? 31.625 9.148 -0.281 1 79.5 55 GLY A C 1
ATOM 380 O O . GLY A 1 55 ? 32.312 8.18 -0.611 1 79.5 55 GLY A O 1
ATOM 381 N N . LEU A 1 56 ? 30.547 9.344 -1.046 1 90.75 56 LEU A N 1
ATOM 382 C CA . LEU A 1 56 ? 30.094 8.734 -2.289 1 90.75 56 LEU A CA 1
ATOM 383 C C . LEU A 1 56 ? 30.859 9.281 -3.482 1 90.75 56 LEU A C 1
ATOM 385 O O . LEU A 1 56 ? 31.156 10.484 -3.539 1 90.75 56 LEU A O 1
ATOM 389 N N . PRO A 1 57 ? 31.344 8.398 -4.395 1 93.56 57 PRO A N 1
ATOM 390 C CA . PRO A 1 57 ? 31.891 8.906 -5.652 1 93.56 57 PRO A CA 1
ATOM 391 C C . PRO A 1 57 ? 30.875 9.68 -6.477 1 93.56 57 PRO A C 1
ATOM 393 O O . PRO A 1 57 ? 29.672 9.531 -6.27 1 93.56 57 PRO A O 1
ATOM 396 N N . SER A 1 58 ? 31.359 10.5 -7.328 1 94.25 58 SER A N 1
ATOM 397 C CA . SER A 1 58 ? 30.469 11.305 -8.156 1 94.25 58 SER A CA 1
ATOM 398 C C . SER A 1 58 ? 29.609 10.43 -9.062 1 94.25 58 SER A C 1
ATOM 400 O O . SER A 1 58 ? 28.469 10.773 -9.352 1 94.25 58 SER A O 1
ATOM 402 N N . GLU A 1 59 ? 30.203 9.352 -9.547 1 97.12 59 GLU A N 1
ATOM 403 C CA . GLU A 1 59 ? 29.469 8.336 -10.281 1 97.12 59 GLU A CA 1
ATOM 404 C C . GLU A 1 59 ? 29.469 7.004 -9.539 1 97.12 59 GLU A C 1
ATOM 406 O O . GLU A 1 59 ? 30.531 6.441 -9.266 1 97.12 59 GLU A O 1
ATOM 411 N N . ILE A 1 60 ? 28.375 6.594 -9.172 1 98.19 60 ILE A N 1
ATOM 412 C CA . ILE A 1 60 ? 28.219 5.359 -8.414 1 98.19 60 ILE A CA 1
ATOM 413 C C . ILE A 1 60 ? 27.875 4.215 -9.352 1 98.19 60 ILE A C 1
ATOM 415 O O . ILE A 1 60 ? 26.781 4.199 -9.938 1 98.19 60 ILE A O 1
ATOM 419 N N . PRO A 1 61 ? 28.688 3.215 -9.523 1 98.56 61 PRO A N 1
ATOM 420 C CA . PRO A 1 61 ? 28.438 2.125 -10.477 1 98.56 61 PRO A CA 1
ATOM 421 C C . PRO A 1 61 ? 27.594 1.005 -9.867 1 98.56 61 PRO A C 1
ATOM 423 O O . PRO A 1 61 ? 27.812 0.607 -8.727 1 98.56 61 PRO A O 1
ATOM 426 N N . PHE A 1 62 ? 26.609 0.563 -10.594 1 98.81 62 PHE A N 1
ATOM 427 C CA . PHE A 1 62 ? 25.875 -0.674 -10.336 1 98.81 62 PHE A CA 1
ATOM 428 C C . PHE A 1 62 ? 26.031 -1.647 -11.5 1 98.81 62 PHE A C 1
ATOM 430 O O . PHE A 1 62 ? 26.156 -1.229 -12.656 1 98.81 62 PHE A O 1
ATOM 437 N N . GLY A 1 63 ? 26.203 -2.92 -11.203 1 98.88 63 GLY A N 1
ATOM 438 C CA . GLY A 1 63 ? 26.109 -3.943 -12.234 1 98.88 63 GLY A CA 1
ATOM 439 C C . GLY A 1 63 ? 24.703 -4.492 -12.414 1 98.88 63 GLY A C 1
ATOM 440 O O . GLY A 1 63 ? 23.984 -4.695 -11.438 1 98.88 63 GLY A O 1
ATOM 441 N N . VAL A 1 64 ? 24.328 -4.672 -13.68 1 98.81 64 VAL A N 1
ATOM 442 C CA . VAL A 1 64 ? 23.047 -5.293 -14 1 98.81 64 VAL A CA 1
ATOM 443 C C . VAL A 1 64 ? 23.266 -6.492 -14.914 1 98.81 64 VAL A C 1
ATOM 445 O O . VAL A 1 64 ? 23.812 -6.355 -16.016 1 98.81 64 VAL A O 1
ATOM 448 N N . ILE A 1 65 ? 22.891 -7.668 -14.453 1 98.62 65 ILE A N 1
ATOM 449 C CA . ILE A 1 65 ? 22.984 -8.867 -15.281 1 98.62 65 ILE A CA 1
ATOM 450 C C . ILE A 1 65 ? 21.609 -9.219 -15.852 1 98.62 65 ILE A C 1
ATOM 452 O O . ILE A 1 65 ? 20.641 -9.359 -15.102 1 98.62 65 ILE A O 1
ATOM 456 N N . VAL A 1 66 ? 21.547 -9.273 -17.141 1 97.12 66 VAL A N 1
ATOM 457 C CA . VAL A 1 66 ? 20.297 -9.562 -17.828 1 97.12 66 VAL A CA 1
ATOM 458 C C . VAL A 1 66 ? 20.484 -10.727 -18.781 1 97.12 66 VAL A C 1
ATOM 460 O O . VAL A 1 66 ? 21.594 -10.953 -19.281 1 97.12 66 VAL A O 1
ATOM 463 N N . SER A 1 67 ? 19.438 -11.461 -19.062 1 95 67 SER A N 1
ATOM 464 C CA . SER A 1 67 ? 19.453 -12.5 -20.078 1 95 67 SER A CA 1
ATOM 465 C C . SER A 1 67 ? 18.938 -11.977 -21.422 1 95 67 SER A C 1
ATOM 467 O O . SER A 1 67 ? 17.719 -11.797 -21.594 1 95 67 SER A O 1
ATOM 469 N N . ARG A 1 68 ? 19.859 -11.773 -22.344 1 95.94 68 ARG A N 1
ATOM 470 C CA . ARG A 1 68 ? 19.438 -11.25 -23.641 1 95.94 68 ARG A CA 1
ATOM 471 C C . ARG A 1 68 ? 19.078 -12.391 -24.594 1 95.94 68 ARG A C 1
ATOM 473 O O . ARG A 1 68 ? 18.438 -12.164 -25.625 1 95.94 68 ARG A O 1
ATOM 480 N N . SER A 1 69 ? 19.594 -13.594 -24.219 1 91.88 69 SER A N 1
ATOM 481 C CA . SER A 1 69 ? 19.266 -14.805 -24.953 1 91.88 69 SER A CA 1
ATOM 482 C C . SER A 1 69 ? 19.047 -15.984 -24.016 1 91.88 69 SER A C 1
ATOM 484 O O . SER A 1 69 ? 19.219 -15.859 -22.797 1 91.88 69 SER A O 1
ATOM 486 N N . GLY A 1 70 ? 18.578 -17.031 -24.547 1 85.94 70 GLY A N 1
ATOM 487 C CA . GLY A 1 70 ? 18.25 -18.188 -23.75 1 85.94 70 GLY A CA 1
ATOM 488 C C . GLY A 1 70 ? 16.812 -18.219 -23.281 1 85.94 70 GLY A C 1
ATOM 489 O O . GLY A 1 70 ? 15.992 -17.422 -23.734 1 85.94 70 GLY A O 1
ATOM 490 N N . SER A 1 71 ? 16.422 -19.109 -22.406 1 79.75 71 SER A N 1
ATOM 491 C CA . SER A 1 71 ? 15.039 -19.422 -22.031 1 79.75 71 SER A CA 1
ATOM 492 C C . SER A 1 71 ? 14.414 -18.266 -21.25 1 79.75 71 SER A C 1
ATOM 494 O O . SER A 1 71 ? 13.188 -18.172 -21.141 1 79.75 71 SER A O 1
ATOM 496 N N . TRP A 1 72 ? 15.227 -17.359 -20.703 1 84.44 72 TRP A N 1
ATOM 497 C CA . TRP A 1 72 ? 14.734 -16.266 -19.875 1 84.44 72 TRP A CA 1
ATOM 498 C C . TRP A 1 72 ? 14.883 -14.93 -20.594 1 84.44 72 TRP A C 1
ATOM 500 O O . TRP A 1 72 ? 14.852 -13.867 -19.953 1 84.44 72 TRP A O 1
ATOM 510 N N . SER A 1 73 ? 15.078 -15 -21.906 1 88.69 73 SER A N 1
ATOM 511 C CA . SER A 1 73 ? 15.414 -13.82 -22.703 1 88.69 73 SER A CA 1
ATOM 512 C C . SER A 1 73 ? 14.273 -12.805 -22.688 1 88.69 73 SER A C 1
ATOM 514 O O . SER A 1 73 ? 14.516 -11.594 -22.672 1 88.69 73 SER A O 1
ATOM 516 N N . SER A 1 74 ? 13.039 -13.234 -22.75 1 84.94 74 SER A N 1
ATOM 517 C CA . SER A 1 74 ? 11.914 -12.305 -22.766 1 84.94 74 SER A CA 1
ATOM 518 C C . SER A 1 74 ? 11.922 -11.414 -21.516 1 84.94 74 SER A C 1
ATOM 520 O O . SER A 1 74 ? 11.93 -10.188 -21.625 1 84.94 74 SER A O 1
ATOM 522 N N . SER A 1 75 ? 11.984 -12.016 -20.344 1 89 75 SER A N 1
ATOM 523 C CA . SER A 1 75 ? 12.031 -11.266 -19.094 1 89 75 SER A CA 1
ATOM 524 C C . SER A 1 75 ? 13.312 -10.445 -19 1 89 75 SER A C 1
ATOM 526 O O . SER A 1 75 ? 13.305 -9.336 -18.453 1 89 75 SER A O 1
ATOM 528 N N . GLY A 1 76 ? 14.383 -11.055 -19.5 1 93.69 76 GLY A N 1
ATOM 529 C CA . GLY A 1 76 ? 15.664 -10.367 -19.453 1 93.69 76 GLY A CA 1
ATOM 530 C C . GLY A 1 76 ? 15.664 -9.062 -20.234 1 93.69 76 GLY A C 1
ATOM 531 O O . GLY A 1 76 ? 16.156 -8.047 -19.75 1 93.69 76 GLY A O 1
ATOM 532 N N . LEU A 1 77 ? 15.117 -9.109 -21.406 1 94.44 77 LEU A N 1
ATOM 533 C CA . LEU A 1 77 ? 15.055 -7.914 -22.25 1 94.44 77 LEU A CA 1
ATOM 534 C C . LEU A 1 77 ? 14.156 -6.855 -21.625 1 94.44 77 LEU A C 1
ATOM 536 O O . LEU A 1 77 ? 14.492 -5.668 -21.625 1 94.44 77 LEU A O 1
ATOM 540 N N . GLN A 1 78 ? 13.031 -7.277 -21.125 1 95.62 78 GLN A N 1
ATOM 541 C CA . GLN A 1 78 ? 12.133 -6.363 -20.422 1 95.62 78 GLN A CA 1
ATOM 542 C C . GLN A 1 78 ? 12.836 -5.703 -19.234 1 95.62 78 GLN A C 1
ATOM 544 O O . GLN A 1 78 ? 12.766 -4.484 -19.078 1 95.62 78 GLN A O 1
ATOM 549 N N . SER A 1 79 ? 13.523 -6.508 -18.484 1 97.25 79 SER A N 1
ATOM 550 C CA . SER A 1 79 ? 14.211 -6.035 -17.297 1 97.25 79 SER A CA 1
ATOM 551 C C . SER A 1 79 ? 15.297 -5.016 -17.641 1 97.25 79 SER A C 1
ATOM 553 O O . SER A 1 79 ? 15.547 -4.086 -16.875 1 97.25 79 SER A O 1
ATOM 555 N N . GLU A 1 80 ? 15.969 -5.262 -18.734 1 97.69 80 GLU A N 1
ATOM 556 C CA . GLU A 1 80 ? 17 -4.32 -19.172 1 97.69 80 GLU A CA 1
ATOM 557 C C . GLU A 1 80 ? 16.406 -2.941 -19.453 1 97.69 80 GLU A C 1
ATOM 559 O O . GLU A 1 80 ? 16.953 -1.929 -19 1 97.69 80 GLU A O 1
ATOM 564 N N . VAL A 1 81 ? 15.32 -2.92 -20.156 1 97.94 81 VAL A N 1
ATOM 565 C CA . VAL A 1 81 ? 14.648 -1.66 -20.453 1 97.94 81 VAL A CA 1
ATOM 566 C C . VAL A 1 81 ? 14.203 -0.988 -19.156 1 97.94 81 VAL A C 1
ATOM 568 O O . VAL A 1 81 ? 14.422 0.211 -18.969 1 97.94 81 VAL A O 1
ATOM 571 N N . ILE A 1 82 ? 13.625 -1.73 -18.281 1 98.44 82 ILE A N 1
ATOM 572 C CA . ILE A 1 82 ? 13.062 -1.192 -17.047 1 98.44 82 ILE A CA 1
ATOM 573 C C . ILE A 1 82 ? 14.18 -0.685 -16.141 1 98.44 82 ILE A C 1
ATOM 575 O O . ILE A 1 82 ? 14.047 0.355 -15.492 1 98.44 82 ILE A O 1
ATOM 579 N N . ALA A 1 83 ? 15.328 -1.416 -16.094 1 98.56 83 ALA A N 1
ATOM 580 C CA . ALA A 1 83 ? 16.484 -0.951 -15.328 1 98.56 83 ALA A CA 1
ATOM 581 C C . ALA A 1 83 ? 16.984 0.388 -15.859 1 98.56 83 ALA A C 1
ATOM 583 O O . ALA A 1 83 ? 17.391 1.26 -15.078 1 98.56 83 ALA A O 1
ATOM 584 N N . LYS A 1 84 ? 16.938 0.532 -17.125 1 98.56 84 LYS A N 1
ATOM 585 C CA . LYS A 1 84 ? 17.359 1.799 -17.719 1 98.56 84 LYS A CA 1
ATOM 586 C C . LYS A 1 84 ? 16.391 2.922 -17.359 1 98.56 84 LYS A C 1
ATOM 588 O O . LYS A 1 84 ? 16.812 4.047 -17.094 1 98.56 84 LYS A O 1
ATOM 593 N N . ILE A 1 85 ? 15.086 2.635 -17.422 1 98.5 85 ILE A N 1
ATOM 594 C CA . ILE A 1 85 ? 14.094 3.604 -16.953 1 98.5 85 ILE A CA 1
ATOM 595 C C . ILE A 1 85 ? 14.414 4.031 -15.523 1 98.5 85 ILE A C 1
ATOM 597 O O . ILE A 1 85 ? 14.414 5.223 -15.211 1 98.5 85 ILE A O 1
ATOM 601 N N . ALA A 1 86 ? 14.703 3.059 -14.633 1 98.5 86 ALA A N 1
ATOM 602 C CA . ALA A 1 86 ? 15.008 3.34 -13.234 1 98.5 86 ALA A CA 1
ATOM 603 C C . ALA A 1 86 ? 16.266 4.191 -13.109 1 98.5 86 ALA A C 1
ATOM 605 O O . ALA A 1 86 ? 16.312 5.141 -12.32 1 98.5 86 ALA A O 1
ATOM 606 N N . GLU A 1 87 ? 17.312 3.844 -13.891 1 98.62 87 GLU A N 1
ATOM 607 C CA . GLU A 1 87 ? 18.547 4.629 -13.875 1 98.62 87 GLU A CA 1
ATOM 608 C C . GLU A 1 87 ? 18.266 6.098 -14.188 1 98.62 87 GLU A C 1
ATOM 610 O O . GLU A 1 87 ? 18.734 6.984 -13.469 1 98.62 87 GLU A O 1
ATOM 615 N N . ASN A 1 88 ? 17.516 6.277 -15.211 1 98.31 88 ASN A N 1
ATOM 616 C CA . ASN A 1 88 ? 17.188 7.637 -15.625 1 98.31 88 ASN A CA 1
ATOM 617 C C . ASN A 1 88 ? 16.359 8.359 -14.562 1 98.31 88 ASN A C 1
ATOM 619 O O . ASN A 1 88 ? 16.641 9.516 -14.242 1 98.31 88 ASN A O 1
ATOM 623 N N . ASP A 1 89 ? 15.336 7.734 -14.07 1 97.44 89 ASP A N 1
ATOM 624 C CA . ASP A 1 89 ? 14.469 8.344 -13.07 1 97.44 89 ASP A CA 1
ATOM 625 C C . ASP A 1 89 ? 15.25 8.703 -11.805 1 97.44 89 ASP A C 1
ATOM 627 O O . ASP A 1 89 ? 15.039 9.758 -11.219 1 97.44 89 ASP A O 1
ATOM 631 N N . ILE A 1 90 ? 16.141 7.832 -11.344 1 97.81 90 ILE A N 1
ATOM 632 C CA . ILE A 1 90 ? 16.969 8.062 -10.164 1 97.81 90 ILE A CA 1
ATOM 633 C C . ILE A 1 90 ? 17.859 9.289 -10.391 1 97.81 90 ILE A C 1
ATOM 635 O O . ILE A 1 90 ? 17.938 10.164 -9.531 1 97.81 90 ILE A O 1
ATOM 639 N N . ASN A 1 91 ? 18.469 9.328 -11.531 1 97.75 91 ASN A N 1
ATOM 640 C CA . ASN A 1 91 ? 19.359 10.445 -11.82 1 97.75 91 ASN A CA 1
ATOM 641 C C . ASN A 1 91 ? 18.594 11.758 -11.977 1 97.75 91 ASN A C 1
ATOM 643 O O . ASN A 1 91 ? 19.094 12.812 -11.602 1 97.75 91 ASN A O 1
ATOM 647 N N . GLU A 1 92 ? 17.438 11.695 -12.523 1 95.62 92 GLU A N 1
ATOM 648 C CA . GLU A 1 92 ? 16.578 12.883 -12.602 1 95.62 92 GLU A CA 1
ATOM 649 C C . GLU A 1 92 ? 16.188 13.367 -11.211 1 95.62 92 GLU A C 1
ATOM 651 O O . GLU A 1 92 ? 16.156 14.57 -10.945 1 95.62 92 GLU A O 1
ATOM 656 N N . PHE A 1 93 ? 15.867 12.469 -10.398 1 93.62 93 PHE A N 1
ATOM 657 C CA . PHE A 1 93 ? 15.562 12.781 -9.008 1 93.62 93 PHE A CA 1
ATOM 658 C C . PHE A 1 93 ? 16.75 13.469 -8.344 1 93.62 93 PHE A C 1
ATOM 660 O O . PHE A 1 93 ? 16.594 14.523 -7.727 1 93.62 93 PHE A O 1
ATOM 667 N N . LEU A 1 94 ? 17.875 12.852 -8.453 1 94.88 94 LEU A N 1
ATOM 668 C CA . LEU A 1 94 ? 19.062 13.406 -7.824 1 94.88 94 LEU A CA 1
ATOM 669 C C . LEU A 1 94 ? 19.359 14.805 -8.344 1 94.88 94 LEU A C 1
ATOM 671 O O . LEU A 1 94 ? 19.703 15.703 -7.574 1 94.88 94 LEU A O 1
ATOM 675 N N . LYS A 1 95 ? 19.188 14.961 -9.617 1 93.75 95 LYS A N 1
ATOM 676 C CA . LYS A 1 95 ? 19.359 16.281 -10.203 1 93.75 95 LYS A CA 1
ATOM 677 C C . LYS A 1 95 ? 18.359 17.281 -9.633 1 93.75 95 LYS A C 1
ATOM 679 O O . LYS A 1 95 ? 18.719 18.422 -9.32 1 93.75 95 LYS A O 1
ATOM 684 N N . SER A 1 96 ? 17.188 16.859 -9.492 1 90.94 96 SER A N 1
ATOM 685 C CA . SER A 1 96 ? 16.094 17.734 -9.055 1 90.94 96 SER A CA 1
ATOM 686 C C . SER A 1 96 ? 16.328 18.219 -7.625 1 90.94 96 SER A C 1
ATOM 688 O O . SER A 1 96 ? 15.859 19.297 -7.25 1 90.94 96 SER A O 1
ATOM 690 N N . ILE A 1 97 ? 17.078 17.469 -6.855 1 89.94 97 ILE A N 1
ATOM 691 C CA . ILE A 1 97 ? 17.266 17.875 -5.469 1 89.94 97 ILE A CA 1
ATOM 692 C C . ILE A 1 97 ? 18.672 18.453 -5.285 1 89.94 97 ILE A C 1
ATOM 694 O O . ILE A 1 97 ? 19.125 18.641 -4.156 1 89.94 97 ILE A O 1
ATOM 698 N N . GLY A 1 98 ? 1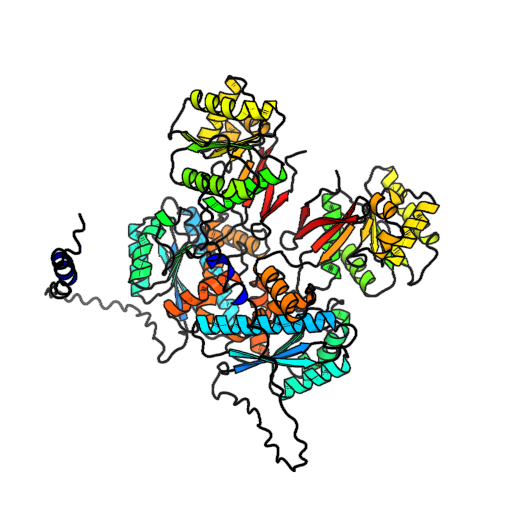9.391 18.578 -6.383 1 88.94 98 GLY A N 1
ATOM 699 C CA . GLY A 1 98 ? 20.656 19.297 -6.383 1 88.94 98 GLY A CA 1
ATOM 700 C C . GLY A 1 98 ? 21.828 18.438 -5.953 1 88.94 98 GLY A C 1
ATOM 701 O O . GLY A 1 98 ? 22.859 18.953 -5.5 1 88.94 98 GLY A O 1
ATOM 702 N N . GLN A 1 99 ? 21.656 17.141 -6.07 1 88.75 99 GLN A N 1
ATOM 703 C CA . GLN A 1 99 ? 22.766 16.25 -5.75 1 88.75 99 GLN A CA 1
ATOM 704 C C . GLN A 1 99 ? 23.781 16.203 -6.891 1 88.75 99 GLN A C 1
ATOM 706 O O . GLN A 1 99 ? 23.406 16.297 -8.062 1 88.75 99 GLN A O 1
ATOM 711 N N . ASN A 1 100 ? 25.031 16.078 -6.484 1 88.44 100 ASN A N 1
ATOM 712 C CA . ASN A 1 100 ? 26.109 16.031 -7.473 1 88.44 100 ASN A CA 1
ATOM 713 C C . ASN A 1 100 ? 26.594 14.609 -7.711 1 88.44 100 ASN A C 1
ATOM 715 O O . ASN A 1 100 ? 27.734 14.398 -8.141 1 88.44 100 ASN A O 1
ATOM 719 N N . VAL A 1 101 ? 25.828 13.641 -7.371 1 94.44 101 VAL A N 1
ATOM 720 C CA . VAL A 1 101 ? 26.156 12.242 -7.637 1 94.44 101 VAL A CA 1
ATOM 721 C C . VAL A 1 101 ? 25.172 11.672 -8.656 1 94.44 101 VAL A C 1
ATOM 723 O O . VAL A 1 101 ? 24.062 12.188 -8.82 1 94.44 101 VAL A O 1
ATOM 726 N N . ARG A 1 102 ? 25.641 10.727 -9.398 1 97.25 102 ARG A N 1
ATOM 727 C CA . ARG A 1 102 ? 24.766 10 -10.328 1 97.25 102 ARG A CA 1
ATOM 728 C C . ARG A 1 102 ? 25.062 8.508 -10.297 1 97.25 102 ARG A C 1
ATOM 730 O O . ARG A 1 102 ? 26.172 8.094 -9.945 1 97.25 102 ARG A O 1
ATOM 737 N N . PHE A 1 103 ? 24.094 7.797 -10.633 1 98.38 103 PHE A N 1
ATOM 738 C CA . PHE A 1 103 ? 24.266 6.355 -10.781 1 98.38 103 PHE A CA 1
ATOM 739 C C . PHE A 1 103 ? 24.531 5.988 -12.234 1 98.38 103 PHE A C 1
ATOM 741 O O . PHE A 1 103 ? 23.969 6.59 -13.148 1 98.38 103 PHE A O 1
ATOM 748 N N . LYS A 1 104 ? 25.422 5.023 -12.469 1 98.69 104 LYS A N 1
ATOM 749 C CA . LYS A 1 104 ? 25.688 4.426 -13.773 1 98.69 104 LYS A CA 1
ATOM 750 C C . LYS A 1 104 ? 25.547 2.908 -13.727 1 98.69 104 LYS A C 1
ATOM 752 O O . LYS A 1 104 ? 26.219 2.244 -12.945 1 98.69 104 LYS A O 1
ATOM 757 N N . PHE A 1 105 ? 24.656 2.412 -14.57 1 98.75 105 PHE A N 1
ATOM 758 C CA . PHE A 1 105 ? 24.438 0.973 -14.609 1 98.75 105 PHE A CA 1
ATOM 759 C C . PHE A 1 105 ? 25.281 0.327 -15.703 1 98.75 105 PHE A C 1
ATOM 761 O O . PHE A 1 105 ? 25.312 0.809 -16.844 1 98.75 105 PHE A O 1
ATOM 768 N N . TYR A 1 106 ? 26.047 -0.7 -15.406 1 98.69 106 TYR A N 1
ATOM 769 C CA . TYR A 1 106 ? 26.812 -1.522 -16.328 1 98.69 106 TYR A CA 1
ATOM 770 C C . TYR A 1 106 ? 26.109 -2.848 -16.594 1 98.69 106 TYR A C 1
ATOM 772 O O . TYR A 1 106 ? 25.984 -3.684 -15.703 1 98.69 106 TYR A O 1
ATOM 780 N N . PHE A 1 107 ? 25.734 -3.041 -17.906 1 98.56 107 PHE A N 1
ATOM 781 C CA . PHE A 1 107 ? 24.922 -4.203 -18.25 1 98.56 107 PHE A CA 1
ATOM 782 C C . PHE A 1 107 ? 25.797 -5.336 -18.781 1 98.56 107 PHE A C 1
ATOM 784 O O . PHE A 1 107 ? 26.734 -5.098 -19.547 1 98.56 107 PHE A O 1
ATOM 791 N N . GLU A 1 108 ? 25.547 -6.59 -18.328 1 98.56 108 GLU A N 1
ATOM 792 C CA . GLU A 1 108 ? 26.156 -7.816 -18.828 1 98.56 108 GLU A CA 1
ATOM 793 C C . GLU A 1 108 ? 25.109 -8.852 -19.203 1 98.56 108 GLU A C 1
ATOM 795 O O . GLU A 1 108 ? 24.062 -8.953 -18.547 1 98.56 108 GLU A O 1
ATOM 800 N N . ASP A 1 109 ? 25.375 -9.578 -20.25 1 98.38 109 ASP A N 1
ATOM 801 C CA . ASP A 1 109 ? 24.484 -10.633 -20.734 1 98.38 109 ASP A CA 1
ATOM 802 C C . ASP A 1 109 ? 24.953 -12 -20.266 1 98.38 109 ASP A C 1
ATOM 804 O O . ASP A 1 109 ? 26.062 -12.43 -20.594 1 98.38 109 ASP A O 1
ATOM 808 N N . ASP A 1 110 ? 24.078 -12.664 -19.547 1 97.69 110 ASP A N 1
ATOM 809 C CA . ASP A 1 110 ? 24.516 -13.969 -19.062 1 97.69 110 ASP A CA 1
ATOM 810 C C . ASP A 1 110 ? 23.891 -15.094 -19.891 1 97.69 110 ASP A C 1
ATOM 812 O O . ASP A 1 110 ? 24.047 -16.266 -19.562 1 97.69 110 ASP A O 1
ATOM 816 N N . GLU A 1 111 ? 23.094 -14.742 -20.906 1 95.19 111 GLU A N 1
ATOM 817 C CA . GLU A 1 111 ? 22.484 -15.672 -21.859 1 95.19 111 GLU A CA 1
ATOM 818 C C . GLU A 1 111 ? 21.703 -16.766 -21.141 1 95.19 111 GLU A C 1
ATOM 820 O O . GLU A 1 111 ? 21.688 -17.922 -21.578 1 95.19 111 GLU A O 1
ATOM 825 N N . THR A 1 112 ? 21.25 -16.453 -20.047 1 91.25 112 THR A N 1
ATOM 826 C CA . THR A 1 112 ? 20.484 -17.359 -19.203 1 91.25 112 THR A CA 1
ATOM 827 C C . THR A 1 112 ? 21.328 -18.562 -18.781 1 91.25 112 THR A C 1
ATOM 829 O O . THR A 1 112 ? 20.828 -19.672 -18.688 1 91.25 112 THR A O 1
ATOM 832 N N . ASN A 1 113 ? 22.641 -18.406 -18.672 1 93.38 113 ASN A N 1
ATOM 833 C CA . ASN A 1 113 ? 23.594 -19.453 -18.312 1 93.38 113 ASN A CA 1
ATOM 834 C C . ASN A 1 113 ? 24.266 -19.172 -16.969 1 93.38 113 ASN A C 1
ATOM 836 O O . ASN A 1 113 ? 25.031 -18.219 -16.844 1 93.38 113 ASN A O 1
ATOM 840 N N . PRO A 1 114 ? 24.031 -20.094 -15.961 1 94.75 114 PRO A N 1
ATOM 841 C CA . PRO A 1 114 ? 24.531 -19.828 -14.609 1 94.75 114 PRO A CA 1
ATOM 842 C C . PRO A 1 114 ? 26.047 -19.656 -14.562 1 94.75 114 PRO A C 1
ATOM 844 O O . PRO A 1 114 ? 26.562 -18.828 -13.797 1 94.75 114 PRO A O 1
ATOM 847 N N . SER A 1 115 ? 26.734 -20.422 -15.359 1 96.25 115 SER A N 1
ATOM 848 C CA . SER A 1 115 ? 28.188 -20.281 -15.391 1 96.25 115 SER A CA 1
ATOM 849 C C . SER A 1 115 ? 28.594 -18.906 -15.922 1 96.25 115 SER A C 1
ATOM 851 O O . SER A 1 115 ? 29.516 -18.281 -15.406 1 96.25 115 SER A O 1
ATOM 853 N N . LEU A 1 116 ? 27.938 -18.531 -16.938 1 97.44 116 LEU A N 1
ATOM 854 C CA . LEU A 1 116 ? 28.203 -17.203 -17.484 1 97.44 116 LEU A CA 1
ATOM 855 C C . LEU A 1 116 ? 27.75 -16.109 -16.516 1 97.44 116 LEU A C 1
ATOM 857 O O . LEU A 1 116 ? 28.391 -15.055 -16.438 1 97.44 116 LEU A O 1
ATOM 861 N N . THR A 1 117 ? 26.688 -16.328 -15.805 1 98.19 117 THR A N 1
ATOM 862 C CA . THR A 1 117 ? 26.219 -15.375 -14.789 1 98.19 117 THR A CA 1
ATOM 863 C C . THR A 1 117 ? 27.328 -15.086 -13.781 1 98.19 117 THR A C 1
ATOM 865 O O . THR A 1 117 ? 27.625 -13.922 -13.5 1 98.19 117 THR A O 1
ATOM 868 N N . LEU A 1 118 ? 27.906 -16.156 -13.281 1 98.25 118 LEU A N 1
ATOM 869 C CA . LEU A 1 118 ? 29 -16.016 -12.328 1 98.25 118 LEU A CA 1
ATOM 870 C C . LEU A 1 118 ? 30.172 -15.266 -12.961 1 98.25 118 LEU A C 1
ATOM 872 O O . LEU A 1 118 ? 30.734 -14.359 -12.344 1 98.25 118 LEU A O 1
ATOM 876 N N . GLN A 1 119 ? 30.5 -15.625 -14.188 1 98.5 119 GLN A N 1
ATOM 877 C CA . GLN A 1 119 ? 31.609 -14.969 -14.883 1 98.5 119 GLN A CA 1
ATOM 878 C C . GLN A 1 119 ? 31.344 -13.477 -15.047 1 98.5 119 GLN A C 1
ATOM 880 O O . GLN A 1 119 ? 32.25 -12.664 -14.875 1 98.5 119 GLN A O 1
ATOM 885 N N . ARG A 1 120 ? 30.172 -13.125 -15.414 1 98.62 120 ARG A N 1
ATOM 886 C CA . ARG A 1 120 ? 29.812 -11.727 -15.602 1 98.62 120 ARG A CA 1
ATOM 887 C C . ARG A 1 120 ? 29.859 -10.969 -14.281 1 98.62 120 ARG A C 1
ATOM 889 O O . ARG A 1 120 ? 30.328 -9.828 -14.234 1 98.62 120 ARG A O 1
ATOM 896 N N . ALA A 1 121 ? 29.344 -11.578 -13.234 1 98.69 121 ALA A N 1
ATOM 897 C CA . ALA A 1 121 ? 29.406 -10.961 -11.906 1 98.69 121 ALA A CA 1
ATOM 898 C C . ALA A 1 121 ? 30.844 -10.703 -11.492 1 98.69 121 ALA A C 1
ATOM 900 O O . ALA A 1 121 ? 31.172 -9.633 -10.969 1 98.69 121 ALA A O 1
ATOM 901 N N . GLN A 1 122 ? 31.703 -11.664 -11.758 1 98.44 122 GLN A N 1
ATOM 902 C CA . GLN A 1 122 ? 33.125 -11.523 -11.43 1 98.44 122 GLN A CA 1
ATOM 903 C C . GLN A 1 122 ? 33.75 -10.383 -12.227 1 98.44 122 GLN A C 1
ATOM 905 O O . GLN A 1 122 ? 34.562 -9.617 -11.688 1 98.44 122 GLN A O 1
ATOM 910 N N . SER A 1 123 ? 33.375 -10.328 -13.422 1 98.38 123 SER A N 1
ATOM 911 C CA . SER A 1 123 ? 33.906 -9.25 -14.266 1 98.38 123 SER A CA 1
ATOM 912 C C . SER A 1 123 ? 33.469 -7.887 -13.734 1 98.38 123 SER A C 1
ATOM 914 O O . SER A 1 123 ? 34.281 -6.953 -13.695 1 98.38 123 SER A O 1
ATOM 916 N N . LEU A 1 124 ? 32.219 -7.742 -13.352 1 98.5 124 LEU A N 1
ATOM 917 C CA . LEU A 1 124 ? 31.719 -6.5 -12.789 1 98.5 124 LEU A CA 1
ATOM 918 C C . LEU A 1 124 ? 32.406 -6.164 -11.477 1 98.5 124 LEU A C 1
ATOM 920 O O . LEU A 1 124 ? 32.812 -5.012 -11.25 1 98.5 124 LEU A O 1
ATOM 924 N N . ALA A 1 125 ? 32.594 -7.188 -10.633 1 98.19 125 ALA A N 1
ATOM 925 C CA . ALA A 1 125 ? 33.25 -6.973 -9.352 1 98.19 125 ALA A CA 1
ATOM 926 C C . ALA A 1 125 ? 34.688 -6.512 -9.562 1 98.19 125 ALA A C 1
ATOM 928 O O . ALA A 1 125 ? 35.219 -5.684 -8.797 1 98.19 125 ALA A O 1
ATOM 929 N N . ALA A 1 126 ? 35.344 -7.051 -10.562 1 97.38 126 ALA A N 1
ATOM 930 C CA . ALA A 1 126 ? 36.719 -6.695 -10.867 1 97.38 126 ALA A CA 1
ATOM 931 C C . ALA A 1 126 ? 36.844 -5.223 -11.242 1 97.38 126 ALA A C 1
ATOM 933 O O . ALA A 1 126 ? 37.906 -4.621 -11.086 1 97.38 126 ALA A O 1
ATOM 934 N N . LYS A 1 127 ? 35.781 -4.652 -11.695 1 96.94 127 LYS A N 1
ATOM 935 C CA . LYS A 1 127 ? 35.75 -3.234 -12.055 1 96.94 127 LYS A CA 1
ATOM 936 C C . LYS A 1 127 ? 35.438 -2.369 -10.836 1 96.94 127 LYS A C 1
ATOM 938 O O . LYS A 1 127 ? 35.25 -1.158 -10.961 1 96.94 127 LYS A O 1
ATOM 943 N N . GLY A 1 128 ? 35.312 -2.984 -9.672 1 96.88 128 GLY A N 1
ATOM 944 C CA . GLY A 1 128 ? 35.062 -2.248 -8.438 1 96.88 128 GLY A CA 1
ATOM 945 C C . GLY A 1 128 ? 33.625 -2.125 -8.07 1 96.88 128 GLY A C 1
ATOM 946 O O . GLY A 1 128 ? 33.25 -1.421 -7.125 1 96.88 128 GLY A O 1
ATOM 947 N N . ILE A 1 129 ? 32.781 -2.75 -8.789 1 98.38 129 ILE A N 1
ATOM 948 C CA . ILE A 1 129 ? 31.344 -2.68 -8.539 1 98.38 129 ILE A CA 1
ATOM 949 C C . ILE A 1 129 ? 31 -3.506 -7.309 1 98.38 129 ILE A C 1
ATOM 951 O O . ILE A 1 129 ? 31.406 -4.664 -7.188 1 98.38 129 ILE A O 1
ATOM 955 N N . LYS A 1 130 ? 30.203 -2.893 -6.387 1 98.25 130 LYS A N 1
ATOM 956 C CA . LYS A 1 130 ? 29.875 -3.521 -5.109 1 98.25 130 LYS A CA 1
ATOM 957 C C . LYS A 1 130 ? 28.422 -3.961 -5.066 1 98.25 130 LYS A C 1
ATOM 959 O O . LYS A 1 130 ? 28 -4.648 -4.133 1 98.25 130 LYS A O 1
ATOM 964 N N . VAL A 1 131 ? 27.641 -3.525 -5.996 1 98.81 131 VAL A N 1
ATOM 965 C CA . VAL A 1 131 ? 26.219 -3.83 -6.051 1 98.81 131 VAL A CA 1
ATOM 966 C C . VAL A 1 131 ? 25.859 -4.371 -7.43 1 98.81 131 VAL A C 1
ATOM 968 O O . VAL A 1 131 ? 26.125 -3.727 -8.445 1 98.81 131 VAL A O 1
ATOM 971 N N . ILE A 1 132 ? 25.297 -5.578 -7.488 1 98.88 132 ILE A N 1
ATOM 972 C CA . ILE A 1 132 ? 24.828 -6.234 -8.711 1 98.88 132 ILE A CA 1
ATOM 973 C C . ILE A 1 132 ? 23.375 -6.672 -8.547 1 98.88 132 ILE A C 1
ATOM 975 O O . ILE A 1 132 ? 23 -7.195 -7.492 1 98.88 132 ILE A O 1
ATOM 979 N N . PHE A 1 133 ? 22.531 -6.355 -9.555 1 98.69 133 PHE A N 1
ATOM 980 C CA . PHE A 1 133 ? 21.156 -6.848 -9.484 1 98.69 133 PHE A CA 1
ATOM 981 C C . PHE A 1 133 ? 20.688 -7.301 -10.859 1 98.69 133 PHE A C 1
ATOM 983 O O . PHE A 1 133 ? 21.344 -7.055 -11.867 1 98.69 133 PHE A O 1
ATOM 990 N N . GLY A 1 134 ? 19.609 -8.031 -10.898 1 96.06 134 GLY A N 1
ATOM 991 C CA . GLY A 1 134 ? 18.969 -8.484 -12.117 1 96.06 134 GLY A CA 1
ATOM 992 C C . GLY A 1 134 ? 17.766 -9.367 -11.867 1 96.06 134 GLY A C 1
ATOM 993 O O . GLY A 1 134 ? 17.531 -9.797 -10.727 1 96.06 134 GLY A O 1
ATOM 994 N N . SER A 1 135 ? 16.969 -9.453 -12.961 1 88 135 SER A N 1
ATOM 995 C CA . SER A 1 135 ? 15.914 -10.461 -12.93 1 88 135 SER A CA 1
ATOM 996 C C . SER A 1 135 ? 16.484 -11.867 -13.109 1 88 135 SER A C 1
ATOM 998 O O . SER A 1 135 ? 16.266 -12.5 -14.148 1 88 135 SER A O 1
ATOM 1000 N N . LEU A 1 136 ? 17.156 -12.383 -12.109 1 88.81 136 LEU A N 1
ATOM 1001 C CA . LEU A 1 136 ? 17.922 -13.633 -12.156 1 88.81 136 LEU A CA 1
ATOM 1002 C C . LEU A 1 136 ? 17.062 -14.797 -11.672 1 88.81 136 LEU A C 1
ATOM 1004 O O . LEU A 1 136 ? 16.438 -14.727 -10.609 1 88.81 136 LEU A O 1
ATOM 1008 N N . THR A 1 137 ? 17.094 -15.859 -12.469 1 88.25 137 THR A N 1
ATOM 1009 C CA . THR A 1 137 ? 16.391 -17.062 -12.047 1 88.25 137 THR A CA 1
ATOM 1010 C C . THR A 1 137 ? 17.047 -17.672 -10.812 1 88.25 137 THR A C 1
ATOM 1012 O O . THR A 1 137 ? 18.141 -17.25 -10.414 1 88.25 137 THR A O 1
ATOM 1015 N N . SER A 1 138 ? 16.422 -18.688 -10.227 1 88.88 138 SER A N 1
ATOM 1016 C CA . SER A 1 138 ? 16.969 -19.344 -9.039 1 88.88 138 SER A CA 1
ATOM 1017 C C . SER A 1 138 ? 18.297 -20.016 -9.352 1 88.88 138 SER A C 1
ATOM 1019 O O . SER A 1 138 ? 19.203 -20 -8.516 1 88.88 138 SER A O 1
ATOM 1021 N N . LYS A 1 139 ? 18.406 -20.609 -10.539 1 87.88 139 LYS A N 1
ATOM 1022 C CA . LYS A 1 139 ? 19.656 -21.234 -10.93 1 87.88 139 LYS A CA 1
ATOM 1023 C C . LYS A 1 139 ? 20.781 -20.203 -11.062 1 87.88 139 LYS A C 1
ATOM 1025 O O . LYS A 1 139 ? 21.891 -20.422 -10.578 1 87.88 139 LYS A O 1
ATOM 1030 N N . GLN A 1 140 ? 20.484 -19.141 -11.719 1 93.81 140 GLN A N 1
ATOM 1031 C CA . GLN A 1 140 ? 21.438 -18.062 -11.844 1 93.81 140 GLN A CA 1
ATOM 1032 C C . GLN A 1 140 ? 21.812 -17.5 -10.477 1 93.81 140 GLN A C 1
ATOM 1034 O O . GLN A 1 140 ? 23 -17.281 -10.188 1 93.81 140 GLN A O 1
ATOM 1039 N N . THR A 1 141 ? 20.828 -17.219 -9.672 1 96.5 141 THR A N 1
ATOM 1040 C CA . THR A 1 141 ? 21.047 -16.656 -8.336 1 96.5 141 THR A CA 1
ATOM 1041 C C . THR A 1 141 ? 21.906 -17.594 -7.496 1 96.5 141 THR A C 1
ATOM 1043 O O . THR A 1 141 ? 22.812 -17.141 -6.801 1 96.5 141 THR A O 1
ATOM 1046 N N . LYS A 1 142 ? 21.609 -18.859 -7.566 1 95.19 142 LYS A N 1
ATOM 1047 C CA . LYS A 1 142 ? 22.375 -19.859 -6.832 1 95.19 142 LYS A CA 1
ATOM 1048 C C . LYS A 1 142 ? 23.859 -19.797 -7.219 1 95.19 142 LYS A C 1
ATOM 1050 O O . LYS A 1 142 ? 24.734 -19.938 -6.363 1 95.19 142 LYS A O 1
ATOM 1055 N N . SER A 1 143 ? 24.125 -19.641 -8.461 1 96.31 143 SER A N 1
ATOM 1056 C CA . SER A 1 143 ? 25.5 -19.594 -8.945 1 96.31 143 SER A CA 1
ATOM 1057 C C . SER A 1 143 ? 26.266 -18.406 -8.359 1 96.31 143 SER A C 1
ATOM 1059 O O . SER A 1 143 ? 27.5 -18.359 -8.398 1 96.31 143 SER A O 1
ATOM 1061 N N . LEU A 1 144 ? 25.562 -17.391 -7.816 1 98.06 144 LEU A N 1
ATOM 1062 C CA . LEU A 1 144 ? 26.188 -16.172 -7.328 1 98.06 144 LEU A CA 1
ATOM 1063 C C . LEU A 1 144 ? 26.281 -16.172 -5.805 1 98.06 144 LEU A C 1
ATOM 1065 O O . LEU A 1 144 ? 26.875 -15.273 -5.211 1 98.06 144 LEU A O 1
ATOM 1069 N N . ALA A 1 145 ? 25.672 -17.094 -5.148 1 96.56 145 ALA A N 1
ATOM 1070 C CA . ALA A 1 145 ? 25.5 -17.078 -3.697 1 96.56 145 ALA A CA 1
ATOM 1071 C C . ALA A 1 145 ? 26.859 -17.016 -2.994 1 96.56 145 ALA A C 1
ATOM 1073 O O . ALA A 1 145 ? 27.094 -16.141 -2.168 1 96.56 145 ALA A O 1
ATOM 1074 N N . GLU A 1 146 ? 27.719 -17.953 -3.299 1 96.44 146 GLU A N 1
ATOM 1075 C CA . GLU A 1 146 ? 29.047 -18 -2.672 1 96.44 146 GLU A CA 1
ATOM 1076 C C . GLU A 1 146 ? 29.875 -16.781 -3.057 1 96.44 146 GLU A C 1
ATOM 1078 O O . GLU A 1 146 ? 30.562 -16.203 -2.213 1 96.44 146 GLU A O 1
ATOM 1083 N N . PHE A 1 147 ? 29.844 -16.438 -4.312 1 97.69 147 PHE A N 1
ATOM 1084 C CA . PHE A 1 147 ? 30.562 -15.281 -4.824 1 97.69 147 PHE A CA 1
ATOM 1085 C C . PHE A 1 147 ? 30.188 -14.031 -4.035 1 97.69 147 PHE A C 1
ATOM 1087 O O . PHE A 1 147 ? 31.062 -13.266 -3.625 1 97.69 147 PHE A O 1
ATOM 1094 N N . ALA A 1 148 ? 28.859 -13.758 -3.82 1 98.12 148 ALA A N 1
ATOM 1095 C CA . ALA A 1 148 ? 28.359 -12.578 -3.125 1 98.12 148 ALA A CA 1
ATOM 1096 C C . ALA A 1 148 ? 28.984 -12.453 -1.737 1 98.12 148 ALA A C 1
ATOM 1098 O O . ALA A 1 148 ? 29.469 -11.391 -1.364 1 98.12 148 ALA A O 1
ATOM 1099 N N . ASN A 1 149 ? 29.031 -13.516 -1.015 1 96.69 149 ASN A N 1
ATOM 1100 C CA . ASN A 1 149 ? 29.5 -13.5 0.367 1 96.69 149 ASN A CA 1
ATOM 1101 C C . ASN A 1 149 ? 31.016 -13.406 0.443 1 96.69 149 ASN A C 1
ATOM 1103 O O . ASN A 1 149 ? 31.562 -12.656 1.258 1 96.69 149 ASN A O 1
ATOM 1107 N N . THR A 1 150 ? 31.703 -14.148 -0.434 1 96.5 150 THR A N 1
ATOM 1108 C CA . THR A 1 150 ? 33.156 -14.195 -0.376 1 96.5 150 THR A CA 1
ATOM 1109 C C . THR A 1 150 ? 33.781 -12.883 -0.865 1 96.5 150 THR A C 1
ATOM 1111 O O . THR A 1 150 ? 34.781 -12.414 -0.323 1 96.5 150 THR A O 1
ATOM 1114 N N . GLN A 1 151 ? 33.125 -12.305 -1.837 1 96.94 151 GLN A N 1
ATOM 1115 C CA . GLN A 1 151 ? 33.688 -11.078 -2.418 1 96.94 151 GLN A CA 1
ATOM 1116 C C . GLN A 1 151 ? 33.031 -9.844 -1.779 1 96.94 151 GLN A C 1
ATOM 1118 O O . GLN A 1 151 ? 33.438 -8.711 -2.088 1 96.94 151 GLN A O 1
ATOM 1123 N N . LYS A 1 152 ? 32 -10.031 -0.943 1 96.62 152 LYS A N 1
ATOM 1124 C CA . LYS A 1 152 ? 31.25 -8.945 -0.316 1 96.62 152 LYS A CA 1
ATOM 1125 C C . LYS A 1 152 ? 30.688 -7.996 -1.363 1 96.62 152 LYS A C 1
ATOM 1127 O O . LYS A 1 152 ? 30.906 -6.785 -1.301 1 96.62 152 LYS A O 1
ATOM 1132 N N . VAL A 1 153 ? 30.078 -8.57 -2.254 1 98.44 153 VAL A N 1
ATOM 1133 C CA . VAL A 1 153 ? 29.312 -7.871 -3.273 1 98.44 153 VAL A CA 1
ATOM 1134 C C . VAL A 1 153 ? 27.812 -8.141 -3.068 1 98.44 153 VAL A C 1
ATOM 1136 O O . VAL A 1 153 ? 27.406 -9.289 -2.926 1 98.44 153 VAL A O 1
ATOM 1139 N N . ILE A 1 154 ? 27.062 -7.074 -2.977 1 98.69 154 ILE A N 1
ATOM 1140 C CA . ILE A 1 154 ? 25.625 -7.23 -2.844 1 98.69 154 ILE A CA 1
ATOM 1141 C C . ILE A 1 154 ? 25.031 -7.754 -4.152 1 98.69 154 ILE A C 1
ATOM 1143 O O . ILE A 1 154 ? 25.297 -7.191 -5.223 1 98.69 154 ILE A O 1
ATOM 1147 N N . VAL A 1 155 ? 24.312 -8.844 -4.062 1 98.75 155 VAL A N 1
ATOM 1148 C CA . VAL A 1 155 ? 23.594 -9.398 -5.207 1 98.75 155 VAL A CA 1
ATOM 1149 C C . VAL A 1 155 ? 22.094 -9.445 -4.906 1 98.75 155 VAL A C 1
ATOM 1151 O O . VAL A 1 155 ? 21.688 -9.938 -3.855 1 98.75 155 VAL A O 1
ATOM 1154 N N . VAL A 1 156 ? 21.312 -8.898 -5.812 1 98.56 156 VAL A N 1
ATOM 1155 C CA . VAL A 1 156 ? 19.875 -8.898 -5.613 1 98.56 156 VAL A CA 1
ATOM 1156 C C . VAL A 1 156 ? 19.188 -9.523 -6.828 1 98.56 156 VAL A C 1
ATOM 1158 O O . VAL A 1 156 ? 19.406 -9.086 -7.961 1 98.56 156 VAL A O 1
ATOM 1161 N N . SER A 1 157 ? 18.406 -10.539 -6.605 1 97.56 157 SER A N 1
ATOM 1162 C CA . SER A 1 157 ? 17.562 -11.102 -7.645 1 97.56 157 SER A CA 1
ATOM 1163 C C . SER A 1 157 ? 16.109 -10.625 -7.488 1 97.56 157 SER A C 1
ATOM 1165 O O . SER A 1 157 ? 15.586 -10.586 -6.375 1 97.56 157 SER A O 1
ATOM 1167 N N . SER A 1 158 ? 15.492 -10.312 -8.594 1 94.56 158 SER A N 1
ATOM 1168 C CA . SER A 1 158 ? 14.078 -9.961 -8.57 1 94.56 158 SER A CA 1
ATOM 1169 C C . SER A 1 158 ? 13.219 -11.078 -9.148 1 94.56 158 SER A C 1
ATOM 1171 O O . SER A 1 158 ? 12.031 -10.891 -9.406 1 94.56 158 SER A O 1
ATOM 1173 N N . ALA A 1 159 ? 13.828 -12.32 -9.367 1 89.94 159 ALA A N 1
ATOM 1174 C CA . ALA A 1 159 ? 13.031 -13.328 -10.055 1 89.94 159 ALA A CA 1
ATOM 1175 C C . ALA A 1 159 ? 13.273 -14.711 -9.461 1 89.94 159 ALA A C 1
ATOM 1177 O O . ALA A 1 159 ? 12.695 -15.703 -9.914 1 89.94 159 ALA A O 1
ATOM 1178 N N . SER A 1 160 ? 14.141 -14.82 -8.516 1 91.19 160 SER A N 1
ATOM 1179 C CA . SER A 1 160 ? 14.406 -16.109 -7.887 1 91.19 160 SER A CA 1
ATOM 1180 C C . SER A 1 160 ? 13.336 -16.453 -6.852 1 91.19 160 SER A C 1
ATOM 1182 O O . SER A 1 160 ? 13.32 -15.875 -5.762 1 91.19 160 SER A O 1
ATOM 1184 N N . THR A 1 161 ? 12.516 -17.422 -7.172 1 86.56 161 THR A N 1
ATOM 1185 C CA . THR A 1 161 ? 11.352 -17.672 -6.332 1 86.56 161 THR A CA 1
ATOM 1186 C C . THR A 1 161 ? 11.445 -19.047 -5.676 1 86.56 161 THR A C 1
ATOM 1188 O O . THR A 1 161 ? 10.562 -19.438 -4.906 1 86.56 161 THR A O 1
ATOM 1191 N N . ALA A 1 162 ? 12.523 -19.797 -5.977 1 82 162 ALA A N 1
ATOM 1192 C CA . ALA A 1 162 ? 12.695 -21.125 -5.391 1 82 162 ALA A CA 1
ATOM 1193 C C . ALA A 1 162 ? 12.852 -21.047 -3.877 1 82 162 ALA A C 1
ATOM 1195 O O . ALA A 1 162 ? 13.203 -20 -3.34 1 82 162 ALA A O 1
ATOM 1196 N N . PRO A 1 163 ? 12.562 -22.156 -3.201 1 83.62 163 PRO A N 1
ATOM 1197 C CA . PRO A 1 163 ? 12.844 -22.141 -1.763 1 83.62 163 PRO A CA 1
ATOM 1198 C C . PRO A 1 163 ? 14.258 -21.688 -1.441 1 83.62 163 PRO A C 1
ATOM 1200 O O . PRO A 1 163 ? 15.211 -22.094 -2.115 1 83.62 163 PRO A O 1
ATOM 1203 N N . ARG A 1 164 ? 14.367 -20.891 -0.478 1 88.25 164 ARG A N 1
ATOM 1204 C CA . ARG A 1 164 ? 15.633 -20.25 -0.15 1 88.25 164 ARG A CA 1
ATOM 1205 C C . ARG A 1 164 ? 16.734 -21.266 0.075 1 88.25 164 ARG A C 1
ATOM 1207 O O . ARG A 1 164 ? 17.875 -21.078 -0.368 1 88.25 164 ARG A O 1
ATOM 1214 N N . GLU A 1 165 ? 16.406 -22.359 0.717 1 86.38 165 GLU A N 1
ATOM 1215 C CA . GLU A 1 165 ? 17.375 -23.375 1.082 1 86.38 165 GLU A CA 1
ATOM 1216 C C . GLU A 1 165 ? 17.984 -24.031 -0.158 1 86.38 165 GLU A C 1
ATOM 1218 O O . GLU A 1 165 ? 19.078 -24.594 -0.096 1 86.38 165 GLU A O 1
ATOM 1223 N N . ARG A 1 166 ? 17.297 -23.922 -1.203 1 84.88 166 ARG A N 1
ATOM 1224 C CA . ARG A 1 166 ? 17.781 -24.531 -2.441 1 84.88 166 ARG A CA 1
ATOM 1225 C C . ARG A 1 166 ? 18.641 -23.547 -3.23 1 84.88 166 ARG A C 1
ATOM 1227 O O . ARG A 1 166 ? 19.297 -23.938 -4.199 1 84.88 166 ARG A O 1
ATOM 1234 N N . VAL A 1 167 ? 18.609 -22.359 -2.865 1 90.62 167 VAL A N 1
ATOM 1235 C CA . VAL A 1 167 ? 19.297 -21.328 -3.631 1 90.62 167 VAL A CA 1
ATOM 1236 C C . VAL A 1 167 ? 20.562 -20.891 -2.887 1 90.62 167 VAL A C 1
ATOM 1238 O O . VAL A 1 167 ? 21.656 -20.859 -3.463 1 90.62 167 VAL A O 1
ATOM 1241 N N . ALA A 1 168 ? 20.406 -20.578 -1.602 1 92.94 168 ALA A N 1
ATOM 1242 C CA . ALA A 1 168 ? 21.5 -20.031 -0.797 1 92.94 168 ALA A CA 1
ATOM 1243 C C . ALA A 1 168 ? 21.156 -20.047 0.688 1 92.94 168 ALA A C 1
ATOM 1245 O O . ALA A 1 168 ? 19.969 -20.078 1.052 1 92.94 168 ALA A O 1
ATOM 1246 N N . PRO A 1 169 ? 22.188 -20.031 1.544 1 91.69 169 PRO A N 1
ATOM 1247 C CA . PRO A 1 169 ? 21.906 -19.812 2.967 1 91.69 169 PRO A CA 1
ATOM 1248 C C . PRO A 1 169 ? 21.297 -18.453 3.244 1 91.69 169 PRO A C 1
ATOM 1250 O O . PRO A 1 169 ? 21.5 -17.5 2.479 1 91.69 169 PRO A O 1
ATOM 1253 N N . PRO A 1 170 ? 20.531 -18.359 4.34 1 90.06 170 PRO A N 1
ATOM 1254 C CA . PRO A 1 170 ? 19.906 -17.078 4.668 1 90.06 170 PRO A CA 1
ATOM 1255 C C . PRO A 1 170 ? 20.938 -16.016 5.059 1 90.06 170 PRO A C 1
ATOM 1257 O O . PRO A 1 170 ? 22.016 -16.344 5.551 1 90.06 170 PRO A O 1
ATOM 1260 N N . GLY A 1 171 ? 20.531 -14.805 4.793 1 88.44 171 GLY A N 1
ATOM 1261 C CA . GLY A 1 171 ? 21.375 -13.688 5.156 1 88.44 171 GLY A CA 1
ATOM 1262 C C . GLY A 1 171 ? 22.516 -13.453 4.18 1 88.44 171 GLY A C 1
ATOM 1263 O O . GLY A 1 171 ? 22.359 -13.711 2.98 1 88.44 171 GLY A O 1
ATOM 1264 N N . GLY A 1 172 ? 23.578 -12.664 4.656 1 94.62 172 GLY A N 1
ATOM 1265 C CA . GLY A 1 172 ? 24.734 -12.359 3.838 1 94.62 172 GLY A CA 1
ATOM 1266 C C . GLY A 1 172 ? 24.5 -11.234 2.852 1 94.62 172 GLY A C 1
ATOM 1267 O O . GLY A 1 172 ? 23.844 -10.242 3.18 1 94.62 172 GLY A O 1
ATOM 1268 N N . TYR A 1 173 ? 25.141 -11.445 1.659 1 97.94 173 TYR A N 1
ATOM 1269 C CA . TYR A 1 173 ? 25.141 -10.352 0.688 1 97.94 173 TYR A CA 1
ATOM 1270 C C . TYR A 1 173 ? 24.172 -10.633 -0.454 1 97.94 173 TYR A C 1
ATOM 1272 O O . TYR A 1 173 ? 24.094 -9.867 -1.414 1 97.94 173 TYR A O 1
ATOM 1280 N N . LEU A 1 174 ? 23.438 -11.758 -0.319 1 98.06 174 LEU A N 1
ATOM 1281 C CA . LEU A 1 174 ? 22.453 -12.117 -1.335 1 98.06 174 LEU A CA 1
ATOM 1282 C C . LEU A 1 174 ? 21.047 -11.734 -0.886 1 98.06 174 LEU A C 1
ATOM 1284 O O . LEU A 1 174 ? 20.609 -12.117 0.203 1 98.06 174 LEU A O 1
ATOM 1288 N N . PHE A 1 175 ? 20.344 -10.938 -1.658 1 98.19 175 PHE A N 1
ATOM 1289 C CA . PHE A 1 175 ? 18.969 -10.531 -1.429 1 98.19 175 PHE A CA 1
ATOM 1290 C C . PHE A 1 175 ? 18.062 -11 -2.568 1 98.19 175 PHE A C 1
ATOM 1292 O O . PHE A 1 175 ? 18.516 -11.102 -3.713 1 98.19 175 PHE A O 1
ATOM 1299 N N . ARG A 1 176 ? 16.812 -11.273 -2.264 1 96.38 176 ARG A N 1
ATOM 1300 C CA . ARG A 1 176 ? 15.789 -11.531 -3.27 1 96.38 176 ARG A CA 1
ATOM 1301 C C . ARG A 1 176 ? 14.586 -10.602 -3.08 1 96.38 176 ARG A C 1
ATOM 1303 O O . ARG A 1 176 ? 13.922 -10.648 -2.045 1 96.38 176 ARG A O 1
ATOM 1310 N N . PHE A 1 177 ? 14.344 -9.781 -4.027 1 96.31 177 PHE A N 1
ATOM 1311 C CA . PHE A 1 177 ? 13.258 -8.812 -3.959 1 96.31 177 PHE A CA 1
ATOM 1312 C C . PHE A 1 177 ? 11.992 -9.367 -4.598 1 96.31 177 PHE A C 1
ATOM 1314 O O . PHE A 1 177 ? 11.141 -8.609 -5.062 1 96.31 177 PHE A O 1
ATOM 1321 N N . THR A 1 178 ? 11.945 -10.672 -4.73 1 92.06 178 THR A N 1
ATOM 1322 C CA . THR A 1 178 ? 10.75 -11.477 -4.949 1 92.06 178 THR A CA 1
ATOM 1323 C C . THR A 1 178 ? 10.586 -12.523 -3.85 1 92.06 178 THR A C 1
ATOM 1325 O O . THR A 1 178 ? 11.578 -12.992 -3.281 1 92.06 178 THR A O 1
ATOM 1328 N N . ALA A 1 179 ? 9.391 -12.758 -3.549 1 87.88 179 ALA A N 1
ATOM 1329 C CA . ALA A 1 179 ? 9.141 -13.727 -2.482 1 87.88 179 ALA A CA 1
ATOM 1330 C C . ALA A 1 179 ? 9.312 -15.156 -2.99 1 87.88 179 ALA A C 1
ATOM 1332 O O . ALA A 1 179 ? 9.172 -15.414 -4.188 1 87.88 179 ALA A O 1
ATOM 1333 N N . GLU A 1 180 ? 9.656 -15.914 -1.994 1 85.44 180 GLU A N 1
ATOM 1334 C CA . GLU A 1 180 ? 9.453 -17.328 -2.277 1 85.44 180 GLU A CA 1
ATOM 1335 C C . GLU A 1 180 ? 7.988 -17.625 -2.588 1 85.44 180 GLU A C 1
ATOM 1337 O O . GLU A 1 180 ? 7.094 -17.203 -1.851 1 85.44 180 GLU A O 1
ATOM 1342 N N . SER A 1 181 ? 7.68 -18.125 -3.742 1 76.25 181 SER A N 1
ATOM 1343 C CA . SER A 1 181 ? 6.305 -18.25 -4.215 1 76.25 181 SER A CA 1
ATOM 1344 C C . SER A 1 181 ? 5.457 -19.078 -3.254 1 76.25 181 SER A C 1
ATOM 1346 O O . SER A 1 181 ? 4.25 -18.859 -3.141 1 76.25 181 SER A O 1
ATOM 1348 N N . SER A 1 182 ? 6.035 -19.922 -2.609 1 79.06 182 SER A N 1
ATOM 1349 C CA . SER A 1 182 ? 5.293 -20.938 -1.87 1 79.06 182 SER A CA 1
ATOM 1350 C C . SER A 1 182 ? 4.43 -20.312 -0.779 1 79.06 182 SER A C 1
ATOM 1352 O O . SER A 1 182 ? 3.229 -20.578 -0.703 1 79.06 182 SER A O 1
ATOM 1354 N N . THR A 1 183 ? 4.926 -19.438 -0.089 1 83.62 183 THR A N 1
ATOM 1355 C CA . THR A 1 183 ? 4.23 -18.891 1.076 1 83.62 183 THR A CA 1
ATOM 1356 C C . THR A 1 183 ? 3.131 -17.922 0.653 1 83.62 183 THR A C 1
ATOM 1358 O O . THR A 1 183 ? 1.983 -18.047 1.084 1 83.62 183 THR A O 1
ATOM 1361 N N . PRO A 1 184 ? 3.426 -17.031 -0.205 1 86.69 184 PRO A N 1
ATOM 1362 C CA . PRO A 1 184 ? 2.355 -16.109 -0.589 1 86.69 184 PRO A CA 1
ATOM 1363 C C . PRO A 1 184 ? 1.182 -16.812 -1.266 1 86.69 184 PRO A C 1
ATOM 1365 O O . PRO A 1 184 ? 0.024 -16.453 -1.02 1 86.69 184 PRO A O 1
ATOM 1368 N N . ASP A 1 185 ? 1.468 -17.703 -2.145 1 90.31 185 ASP A N 1
ATOM 1369 C CA . ASP A 1 185 ? 0.396 -18.469 -2.781 1 90.31 185 ASP A CA 1
ATOM 1370 C C . ASP A 1 185 ? -0.475 -19.172 -1.741 1 90.31 185 ASP A C 1
ATOM 1372 O O . ASP A 1 185 ? -1.704 -19.109 -1.812 1 90.31 185 ASP A O 1
ATOM 1376 N N . SER A 1 186 ? 0.218 -19.828 -0.844 1 93 186 SER A N 1
ATOM 1377 C CA . SER A 1 186 ? -0.485 -20.578 0.194 1 93 186 SER A CA 1
ATOM 1378 C C . SER A 1 186 ? -1.358 -19.656 1.041 1 93 186 SER A C 1
ATOM 1380 O O . SER A 1 186 ? -2.514 -19.984 1.325 1 93 186 SER A O 1
ATOM 1382 N N . LYS A 1 187 ? -0.834 -18.531 1.418 1 91.75 187 LYS A N 1
ATOM 1383 C CA . LYS A 1 187 ? -1.606 -17.578 2.225 1 91.75 187 LYS A CA 1
ATOM 1384 C C . LYS A 1 187 ? -2.824 -17.078 1.46 1 91.75 187 LYS A C 1
ATOM 1386 O O . LYS A 1 187 ? -3.916 -16.969 2.023 1 91.75 187 LYS A O 1
ATOM 1391 N N . ALA A 1 188 ? -2.621 -16.734 0.266 1 92.94 188 ALA A N 1
ATOM 1392 C CA . ALA A 1 188 ? -3.734 -16.281 -0.56 1 92.94 188 ALA A CA 1
ATOM 1393 C C . ALA A 1 188 ? -4.82 -17.344 -0.662 1 92.94 188 ALA A C 1
ATOM 1395 O O . ALA A 1 188 ? -6.004 -17.062 -0.477 1 92.94 188 ALA A O 1
ATOM 1396 N N . LEU A 1 189 ? -4.402 -18.547 -0.939 1 95.69 189 LEU A N 1
ATOM 1397 C CA . LEU A 1 189 ? -5.352 -19.641 -1.12 1 95.69 189 LEU A CA 1
ATOM 1398 C C . LEU A 1 189 ? -6.07 -19.953 0.187 1 95.69 189 LEU A C 1
ATOM 1400 O O . LEU A 1 189 ? -7.266 -20.266 0.188 1 95.69 189 LEU A O 1
ATOM 1404 N N . LEU A 1 190 ? -5.348 -19.922 1.261 1 95.81 190 LEU A N 1
ATOM 1405 C CA . LEU A 1 190 ? -5.969 -20.141 2.562 1 95.81 190 LEU A CA 1
ATOM 1406 C C . LEU A 1 190 ? -6.992 -19.047 2.865 1 95.81 190 LEU A C 1
ATOM 1408 O O . LEU A 1 190 ? -8.039 -19.312 3.451 1 95.81 190 LEU A O 1
ATOM 1412 N N . ASN A 1 191 ? -6.68 -17.859 2.475 1 91.69 191 ASN A N 1
ATOM 1413 C CA . ASN A 1 191 ? -7.652 -16.781 2.637 1 91.69 191 ASN A CA 1
ATOM 1414 C C . ASN A 1 191 ? -8.883 -17 1.753 1 91.69 191 ASN A C 1
ATOM 1416 O O . ASN A 1 191 ? -9.992 -16.625 2.133 1 91.69 191 ASN A O 1
ATOM 1420 N N . VAL A 1 192 ? -8.703 -17.531 0.567 1 92.19 192 VAL A N 1
ATOM 1421 C CA . VAL A 1 192 ? -9.828 -17.906 -0.278 1 92.19 192 VAL A CA 1
ATOM 1422 C C . VAL A 1 192 ? -10.734 -18.875 0.47 1 92.19 192 VAL A C 1
ATOM 1424 O O . VAL A 1 192 ? -11.945 -18.672 0.546 1 92.19 192 VAL A O 1
ATOM 1427 N N . LEU A 1 193 ? -10.18 -19.922 1.054 1 94.31 193 LEU A N 1
ATOM 1428 C CA . LEU A 1 193 ? -10.953 -20.906 1.788 1 94.31 193 LEU A CA 1
ATOM 1429 C C . LEU A 1 193 ? -11.68 -20.281 2.967 1 94.31 193 LEU A C 1
ATOM 1431 O O . LEU A 1 193 ? -12.867 -20.531 3.178 1 94.31 193 LEU A O 1
ATOM 1435 N N . LYS A 1 194 ? -10.969 -19.5 3.662 1 90.44 194 LYS A N 1
ATOM 1436 C CA . LYS A 1 194 ? -11.539 -18.828 4.824 1 90.44 194 LYS A CA 1
ATOM 1437 C C . LYS A 1 194 ? -12.758 -17.984 4.438 1 90.44 194 LYS A C 1
ATOM 1439 O O . LYS A 1 194 ? -13.797 -18.047 5.094 1 90.44 194 LYS A O 1
ATOM 1444 N N . THR A 1 195 ? -12.641 -17.266 3.412 1 84.56 195 THR A N 1
ATOM 1445 C CA . THR A 1 195 ? -13.727 -16.391 2.986 1 84.56 195 THR A CA 1
ATOM 1446 C C . THR A 1 195 ? -14.914 -17.203 2.486 1 84.56 195 THR A C 1
ATOM 1448 O O . THR A 1 195 ? -16.062 -16.766 2.584 1 84.56 195 THR A O 1
ATOM 1451 N N . LEU A 1 196 ? -14.648 -18.391 1.974 1 87.88 196 LEU A N 1
ATOM 1452 C CA . LEU A 1 196 ? -15.703 -19.266 1.468 1 87.88 196 LEU A CA 1
ATOM 1453 C C . LEU A 1 196 ? -16.281 -20.125 2.586 1 87.88 196 LEU A C 1
ATOM 1455 O O . LEU A 1 196 ? -17.219 -20.891 2.363 1 87.88 196 LEU A O 1
ATOM 1459 N N . GLY A 1 197 ? -15.688 -20.031 3.75 1 88.81 197 GLY A N 1
ATOM 1460 C CA . GLY A 1 197 ? -16.141 -20.828 4.883 1 88.81 197 GLY A CA 1
ATOM 1461 C C . GLY A 1 197 ? -15.766 -22.281 4.777 1 88.81 197 GLY A C 1
ATOM 1462 O O . GLY A 1 197 ? -16.438 -23.156 5.336 1 88.81 197 GLY A O 1
ATOM 1463 N N . ILE A 1 198 ? -14.766 -22.594 4.07 1 95.12 198 ILE A N 1
ATOM 1464 C CA . ILE A 1 198 ? -14.32 -23.969 3.891 1 95.12 198 ILE A CA 1
ATOM 1465 C C . ILE A 1 198 ? -13.258 -24.312 4.938 1 95.12 198 ILE A C 1
ATOM 1467 O O . ILE A 1 198 ? -12.203 -23.672 4.992 1 95.12 198 ILE A O 1
ATOM 1471 N N . LYS A 1 199 ? -13.5 -25.375 5.641 1 96.62 199 LYS A N 1
ATOM 1472 C CA . LYS A 1 199 ? -12.641 -25.688 6.777 1 96.62 199 LYS A CA 1
ATOM 1473 C C . LYS A 1 199 ? -11.828 -26.953 6.527 1 96.62 199 LYS A C 1
ATOM 1475 O O . LYS A 1 199 ? -10.93 -27.281 7.301 1 96.62 199 LYS A O 1
ATOM 1480 N N . TYR A 1 200 ? -12.188 -27.703 5.469 1 98.25 200 TYR A N 1
ATOM 1481 C CA . TYR A 1 200 ? -11.523 -28.969 5.188 1 98.25 200 TYR A CA 1
ATOM 1482 C C . TYR A 1 200 ? -10.984 -29.016 3.762 1 98.25 200 TYR A C 1
ATOM 1484 O O . TYR A 1 200 ? -11.641 -28.516 2.836 1 98.25 200 TYR A O 1
ATOM 1492 N N . VAL A 1 201 ? -9.773 -29.594 3.635 1 98.75 201 VAL A N 1
ATOM 1493 C CA . VAL A 1 201 ? -9.172 -29.578 2.307 1 98.75 201 VAL A CA 1
ATOM 1494 C C . VAL A 1 201 ? -8.453 -30.906 2.045 1 98.75 201 VAL A C 1
ATOM 1496 O O . VAL A 1 201 ? -7.824 -31.469 2.945 1 98.75 201 VAL A O 1
ATOM 1499 N N . VAL A 1 202 ? -8.68 -31.453 0.858 1 98.75 202 VAL A N 1
ATOM 1500 C CA . VAL A 1 202 ? -7.902 -32.562 0.323 1 98.75 202 VAL A CA 1
ATOM 1501 C C . VAL A 1 202 ? -6.734 -32.031 -0.504 1 98.75 202 VAL A C 1
ATOM 1503 O O . VAL A 1 202 ? -6.938 -31.297 -1.477 1 98.75 202 VAL A O 1
ATOM 1506 N N . VAL A 1 203 ? -5.516 -32.406 -0.122 1 98.69 203 VAL A N 1
ATOM 1507 C CA . VAL A 1 203 ? -4.324 -31.875 -0.771 1 98.69 203 VAL A CA 1
ATOM 1508 C C . VAL A 1 203 ? -3.635 -32.969 -1.583 1 98.69 203 VAL A C 1
ATOM 1510 O O . VAL A 1 203 ? -3.326 -34.031 -1.057 1 98.69 203 VAL A O 1
ATOM 1513 N N . ILE A 1 204 ? -3.438 -32.719 -2.846 1 98.56 204 ILE A N 1
ATOM 1514 C CA . ILE A 1 204 ? -2.648 -33.594 -3.707 1 98.56 204 ILE A CA 1
ATOM 1515 C C . ILE A 1 204 ? -1.523 -32.812 -4.363 1 98.56 204 ILE A C 1
ATOM 1517 O O . ILE A 1 204 ? -1.706 -31.625 -4.715 1 98.56 204 ILE A O 1
ATOM 1521 N N . THR A 1 205 ? -0.32 -33.438 -4.453 1 97.81 205 THR A N 1
ATOM 1522 C CA . THR A 1 205 ? 0.854 -32.688 -4.887 1 97.81 205 THR A CA 1
ATOM 1523 C C . THR A 1 205 ? 1.713 -33.531 -5.828 1 97.81 205 THR A C 1
ATOM 1525 O O . THR A 1 205 ? 2.041 -34.688 -5.52 1 97.81 205 THR A O 1
ATOM 1528 N N . ILE A 1 206 ? 2.051 -33 -6.98 1 95.12 206 ILE A N 1
ATOM 1529 C CA . ILE A 1 206 ? 3.037 -33.625 -7.852 1 95.12 206 ILE A CA 1
ATOM 1530 C C . ILE A 1 206 ? 4.41 -33.625 -7.18 1 95.12 206 ILE A C 1
ATOM 1532 O O . ILE A 1 206 ? 4.762 -32.656 -6.512 1 95.12 206 ILE A O 1
ATOM 1536 N N . ASP A 1 207 ? 5.137 -34.688 -7.379 1 91.38 207 ASP A N 1
ATOM 1537 C CA . ASP A 1 207 ? 6.453 -34.812 -6.762 1 91.38 207 ASP A CA 1
ATOM 1538 C C . ASP A 1 207 ? 7.492 -33.969 -7.508 1 91.38 207 ASP A C 1
ATOM 1540 O O . ASP A 1 207 ? 8.391 -34.5 -8.156 1 91.38 207 ASP A O 1
ATOM 1544 N N . ASP A 1 208 ? 7.426 -32.688 -7.336 1 81.5 208 ASP A N 1
ATOM 1545 C CA . ASP A 1 208 ? 8.453 -31.766 -7.82 1 81.5 208 ASP A CA 1
ATOM 1546 C C . ASP A 1 208 ? 8.727 -30.672 -6.797 1 81.5 208 ASP A C 1
ATOM 1548 O O . ASP A 1 208 ? 7.953 -30.469 -5.863 1 81.5 208 ASP A O 1
ATOM 1552 N N . THR A 1 209 ? 9.836 -30.094 -6.938 1 76.19 209 THR A N 1
ATOM 1553 C CA . THR A 1 209 ? 10.383 -29.219 -5.91 1 76.19 209 THR A CA 1
ATOM 1554 C C . THR A 1 209 ? 9.445 -28.047 -5.652 1 76.19 209 THR A C 1
ATOM 1556 O O . THR A 1 209 ? 9.172 -27.703 -4.5 1 76.19 209 THR A O 1
ATOM 1559 N N . TYR A 1 210 ? 8.922 -27.375 -6.656 1 77.69 210 TYR A N 1
ATOM 1560 C CA . TYR A 1 210 ? 8.086 -26.188 -6.508 1 77.69 210 TYR A CA 1
ATOM 1561 C C . TYR A 1 210 ? 6.777 -26.516 -5.809 1 77.69 210 TYR A C 1
ATOM 1563 O O . TYR A 1 210 ? 6.434 -25.906 -4.797 1 77.69 210 TYR A O 1
ATOM 1571 N N . ASN A 1 211 ? 6.125 -27.469 -6.359 1 88.5 211 ASN A N 1
ATOM 1572 C CA . ASN A 1 211 ? 4.809 -27.797 -5.832 1 88.5 211 ASN A CA 1
ATOM 1573 C C . ASN A 1 211 ? 4.898 -28.375 -4.426 1 88.5 211 ASN A C 1
ATOM 1575 O O . ASN A 1 211 ? 4.012 -28.172 -3.6 1 88.5 211 ASN A O 1
ATOM 1579 N N . LEU A 1 212 ? 5.922 -29.109 -4.184 1 89.25 212 LEU A N 1
ATOM 1580 C CA . LEU A 1 212 ? 6.117 -29.625 -2.83 1 89.25 212 LEU A CA 1
ATOM 1581 C C . LEU A 1 212 ? 6.352 -28.484 -1.849 1 89.25 212 LEU A C 1
ATOM 1583 O O . LEU A 1 212 ? 5.891 -28.531 -0.706 1 89.25 212 LEU A O 1
ATOM 1587 N N . ALA A 1 213 ? 7.062 -27.484 -2.262 1 84.5 213 ALA A N 1
ATOM 1588 C CA . ALA A 1 213 ? 7.297 -26.328 -1.401 1 84.5 213 ALA A CA 1
ATOM 1589 C C . ALA A 1 213 ? 5.996 -25.594 -1.106 1 84.5 213 ALA A C 1
ATOM 1591 O O . ALA A 1 213 ? 5.762 -25.172 0.026 1 84.5 213 ALA A O 1
ATOM 1592 N N . VAL A 1 214 ? 5.168 -25.422 -2.123 1 90.12 214 VAL A N 1
ATOM 1593 C CA . VAL A 1 214 ? 3.877 -24.766 -1.94 1 90.12 214 VAL A CA 1
ATOM 1594 C C . VAL A 1 214 ? 3.021 -25.578 -0.97 1 90.12 214 VAL A C 1
ATOM 1596 O O . VAL A 1 214 ? 2.416 -25.016 -0.052 1 90.12 214 VAL A O 1
ATOM 1599 N N . ARG A 1 215 ? 3.016 -26.859 -1.198 1 94.38 215 ARG A N 1
ATOM 1600 C CA . ARG A 1 215 ? 2.277 -27.75 -0.318 1 94.38 215 ARG A CA 1
ATOM 1601 C C . ARG A 1 215 ? 2.738 -27.609 1.128 1 94.38 215 ARG A C 1
ATOM 1603 O O . ARG A 1 215 ? 1.916 -27.484 2.039 1 94.38 215 ARG A O 1
ATOM 1610 N N . ASP A 1 216 ? 3.99 -27.641 1.34 1 92 216 ASP A N 1
ATOM 1611 C CA . ASP A 1 216 ? 4.535 -27.578 2.693 1 92 216 ASP A CA 1
ATOM 1612 C C . ASP A 1 216 ? 4.133 -26.281 3.385 1 92 216 ASP A C 1
ATOM 1614 O O . ASP A 1 216 ? 3.764 -26.281 4.562 1 92 216 ASP A O 1
ATOM 1618 N N . ALA A 1 217 ? 4.254 -25.188 2.67 1 89.56 217 ALA A N 1
ATOM 1619 C CA . ALA A 1 217 ? 3.83 -23.906 3.219 1 89.56 217 ALA A CA 1
ATOM 1620 C C . ALA A 1 217 ? 2.342 -23.922 3.555 1 89.56 217 ALA A C 1
ATOM 1622 O O . ALA A 1 217 ? 1.94 -23.484 4.641 1 89.56 217 ALA A O 1
ATOM 1623 N N . PHE A 1 218 ? 1.559 -24.422 2.678 1 95.94 218 PHE A N 1
ATOM 1624 C CA . PHE A 1 218 ? 0.112 -24.469 2.852 1 95.94 218 PHE A CA 1
ATOM 1625 C C . PHE A 1 218 ? -0.259 -25.297 4.07 1 95.94 218 PHE A C 1
ATOM 1627 O O . PHE A 1 218 ? -1.018 -24.859 4.93 1 95.94 218 PHE A O 1
ATOM 1634 N N . VAL A 1 219 ? 0.283 -26.469 4.133 1 96.44 219 VAL A N 1
ATOM 1635 C CA . VAL A 1 219 ? -0.051 -27.406 5.207 1 96.44 219 VAL A CA 1
ATOM 1636 C C . VAL A 1 219 ? 0.397 -26.828 6.551 1 96.44 219 VAL A C 1
ATOM 1638 O O . VAL A 1 219 ? -0.314 -26.938 7.551 1 96.44 219 VAL A O 1
ATOM 1641 N N . SER A 1 220 ? 1.506 -26.219 6.59 1 93.56 220 SER A N 1
ATOM 1642 C CA . SER A 1 220 ? 2.039 -25.641 7.816 1 93.56 220 SER A CA 1
ATOM 1643 C C . SER A 1 220 ? 1.171 -24.484 8.297 1 93.56 220 SER A C 1
ATOM 1645 O O . SER A 1 220 ? 0.975 -24.312 9.5 1 93.56 220 SER A O 1
ATOM 1647 N N . LEU A 1 221 ? 0.627 -23.703 7.383 1 93.75 221 LEU A N 1
ATOM 1648 C CA . LEU A 1 221 ? -0.1 -22.484 7.719 1 93.75 221 LEU A CA 1
ATOM 1649 C C . LEU A 1 221 ? -1.579 -22.781 7.941 1 93.75 221 LEU A C 1
ATOM 1651 O O . LEU A 1 221 ? -2.283 -21.984 8.578 1 93.75 221 LEU A O 1
ATOM 1655 N N . ALA A 1 222 ? -2.127 -23.859 7.469 1 96.75 222 ALA A N 1
ATOM 1656 C CA . ALA A 1 222 ? -3.555 -24.156 7.387 1 96.75 222 ALA A CA 1
ATOM 1657 C C . ALA A 1 222 ? -4.223 -24.016 8.75 1 96.75 222 ALA A C 1
ATOM 1659 O O . ALA A 1 222 ? -5.277 -23.391 8.867 1 96.75 222 ALA A O 1
ATOM 1660 N N . PRO A 1 223 ? -3.596 -24.484 9.867 1 95.38 223 PRO A N 1
ATOM 1661 C CA . PRO A 1 223 ? -4.262 -24.375 11.164 1 95.38 223 PRO A CA 1
ATOM 1662 C C . PRO A 1 223 ? -4.508 -22.922 11.586 1 95.38 223 PRO A C 1
ATOM 1664 O O . PRO A 1 223 ? -5.523 -22.625 12.211 1 95.38 223 PRO A O 1
ATOM 1667 N N . GLN A 1 224 ? -3.627 -22.078 11.219 1 92.94 224 GLN A N 1
ATOM 1668 C CA . GLN A 1 224 ? -3.754 -20.672 11.578 1 92.94 224 GLN A CA 1
ATOM 1669 C C . GLN A 1 224 ? -4.953 -20.031 10.883 1 92.94 224 GLN A C 1
ATOM 1671 O O . GLN A 1 224 ? -5.461 -19 11.336 1 92.94 224 GLN A O 1
ATOM 1676 N N . TYR A 1 225 ? -5.371 -20.641 9.828 1 93.81 225 TYR A N 1
ATOM 1677 C CA . TYR A 1 225 ? -6.504 -20.125 9.07 1 93.81 225 TYR A CA 1
ATOM 1678 C C . TYR A 1 225 ? -7.758 -20.953 9.328 1 93.81 225 TYR A C 1
ATOM 1680 O O . TYR A 1 225 ? -8.766 -20.797 8.633 1 93.81 225 TYR A O 1
ATOM 1688 N N . GLY A 1 226 ? -7.703 -21.953 10.273 1 95.38 226 GLY A N 1
ATOM 1689 C CA . GLY A 1 226 ? -8.844 -22.781 10.625 1 95.38 226 GLY A CA 1
ATOM 1690 C C . GLY A 1 226 ? -9.133 -23.859 9.609 1 95.38 226 GLY A C 1
ATOM 1691 O O . GLY A 1 226 ? -10.273 -24.312 9.477 1 95.38 226 GLY A O 1
ATOM 1692 N N . VAL A 1 227 ? -8.156 -24.219 8.859 1 97.44 227 VAL A N 1
ATOM 1693 C CA . VAL A 1 227 ? -8.336 -25.234 7.816 1 97.44 227 VAL A CA 1
ATOM 1694 C C . VAL A 1 227 ? -7.664 -26.531 8.234 1 97.44 227 VAL A C 1
ATOM 1696 O O . VAL A 1 227 ? -6.527 -26.531 8.719 1 97.44 227 VAL A O 1
ATOM 1699 N N . THR A 1 228 ? -8.375 -27.594 8.055 1 98.19 228 THR A N 1
ATOM 1700 C CA . THR A 1 228 ? -7.867 -28.922 8.367 1 98.19 228 THR A CA 1
ATOM 1701 C C . THR A 1 228 ? -7.566 -29.703 7.09 1 98.19 228 THR A C 1
ATOM 1703 O O . THR A 1 228 ? -8.406 -29.781 6.191 1 98.19 228 THR A O 1
ATOM 1706 N N . VAL A 1 229 ? -6.414 -30.312 7.027 1 98.31 229 VAL A N 1
ATOM 1707 C CA . VAL A 1 229 ? -6 -31.125 5.891 1 98.31 229 VAL A CA 1
ATOM 1708 C C . VAL A 1 229 ? -6.434 -32.562 6.109 1 98.31 229 VAL A C 1
ATOM 1710 O O . VAL A 1 229 ? -6.012 -33.219 7.074 1 98.31 229 VAL A O 1
ATOM 1713 N N . LEU A 1 230 ? -7.23 -33.062 5.176 1 98.5 230 LEU A N 1
ATOM 1714 C CA . LEU A 1 230 ? -7.805 -34.375 5.309 1 98.5 230 LEU A CA 1
ATOM 1715 C C . LEU A 1 230 ? -6.895 -35.438 4.684 1 98.5 230 LEU A C 1
ATOM 1717 O O . LEU A 1 230 ? -6.918 -36.594 5.082 1 98.5 230 LEU A O 1
ATOM 1721 N N . LEU A 1 231 ? -6.246 -35.062 3.672 1 98.31 231 LEU A N 1
ATOM 1722 C CA . LEU A 1 231 ? -5.324 -35.875 2.885 1 98.31 231 LEU A CA 1
ATOM 1723 C C . LEU A 1 231 ? -4.156 -35.031 2.379 1 98.31 231 LEU A C 1
ATOM 1725 O O . LEU A 1 231 ? -4.332 -33.844 2.023 1 98.31 231 LEU A O 1
ATOM 1729 N N . ASN A 1 232 ? -2.98 -35.594 2.389 1 98.44 232 ASN A N 1
ATOM 1730 C CA . ASN A 1 232 ? -1.774 -34.969 1.829 1 98.44 232 ASN A CA 1
ATOM 1731 C C . ASN A 1 232 ? -0.99 -35.969 0.981 1 98.44 232 ASN A C 1
ATOM 1733 O O . ASN A 1 232 ? 0.052 -36.469 1.408 1 98.44 232 ASN A O 1
ATOM 1737 N N . ALA A 1 233 ? -1.506 -36.25 -0.201 1 98.38 233 ALA A N 1
ATOM 1738 C CA . ALA A 1 233 ? -0.956 -37.281 -1.056 1 98.38 233 ALA A CA 1
ATOM 1739 C C . ALA A 1 233 ? 0.01 -36.719 -2.084 1 98.38 233 ALA A C 1
ATOM 1741 O O . ALA A 1 233 ? -0.144 -35.562 -2.51 1 98.38 233 ALA A O 1
ATOM 1742 N N . VAL A 1 234 ? 0.978 -37.469 -2.463 1 97.56 234 VAL A N 1
ATOM 1743 C CA . VAL A 1 234 ? 1.957 -37.125 -3.479 1 97.56 234 VAL A CA 1
ATOM 1744 C C . VAL A 1 234 ? 1.88 -38.094 -4.652 1 97.56 234 VAL A C 1
ATOM 1746 O O . VAL A 1 234 ? 1.709 -39.281 -4.457 1 97.56 234 VAL A O 1
ATOM 1749 N N . TYR A 1 235 ? 1.934 -37.562 -5.82 1 96.88 235 TYR A N 1
ATOM 1750 C CA . TYR A 1 235 ? 1.938 -38.406 -7.012 1 96.88 235 TYR A CA 1
ATOM 1751 C C . TYR A 1 235 ? 3.137 -38.094 -7.898 1 96.88 235 TYR A C 1
ATOM 1753 O O . TYR A 1 235 ? 3.684 -37 -7.848 1 96.88 235 TYR A O 1
ATOM 1761 N N . PRO A 1 236 ? 3.566 -39.094 -8.68 1 94.06 236 PRO A N 1
ATOM 1762 C CA . PRO A 1 236 ? 4.758 -38.875 -9.508 1 94.06 236 PRO A CA 1
ATOM 1763 C C . PRO A 1 236 ? 4.473 -38 -10.727 1 94.06 236 PRO A C 1
ATOM 1765 O O . PRO A 1 236 ? 3.336 -37.938 -11.203 1 94.06 236 PRO A O 1
ATOM 1768 N N . PRO A 1 237 ? 5.594 -37.438 -11.164 1 87.25 237 PRO A N 1
ATOM 1769 C CA . PRO A 1 237 ? 5.441 -36.688 -12.422 1 87.25 237 PRO A CA 1
ATOM 1770 C C . PRO A 1 237 ? 5.059 -37.625 -13.586 1 87.25 237 PRO A C 1
ATOM 1772 O O . PRO A 1 237 ? 5.414 -38.781 -13.602 1 87.25 237 PRO A O 1
ATOM 1775 N N . ASP A 1 238 ? 4.262 -37.312 -14.555 1 85.38 238 ASP A N 1
ATOM 1776 C CA . ASP A 1 238 ? 3.873 -37.969 -15.797 1 85.38 238 ASP A CA 1
ATOM 1777 C C . ASP A 1 238 ? 2.795 -39.031 -15.547 1 85.38 238 ASP A C 1
ATOM 1779 O O . ASP A 1 238 ? 2.543 -39.875 -16.406 1 85.38 238 ASP A O 1
ATOM 1783 N N . MET A 1 239 ? 2.357 -39.031 -14.305 1 91.81 239 MET A N 1
ATOM 1784 C CA . MET A 1 239 ? 1.224 -39.906 -14.039 1 91.81 239 MET A CA 1
ATOM 1785 C C . MET A 1 239 ? 0.11 -39.688 -15.055 1 91.81 239 MET A C 1
ATOM 1787 O O . MET A 1 239 ? -0.265 -38.531 -15.328 1 91.81 239 MET A O 1
ATOM 1791 N N . LYS A 1 240 ? -0.423 -40.781 -15.578 1 92.69 240 LYS A N 1
ATOM 1792 C CA . LYS A 1 240 ? -1.487 -40.656 -16.578 1 92.69 240 LYS A CA 1
ATOM 1793 C C . LYS A 1 240 ? -2.811 -41.188 -16.016 1 92.69 240 LYS A C 1
ATOM 1795 O O . LYS A 1 240 ? -3.883 -40.75 -16.438 1 92.69 240 LYS A O 1
ATOM 1800 N N . ASP A 1 241 ? -2.703 -42.156 -15.219 1 96.94 241 ASP A N 1
ATOM 1801 C CA . ASP A 1 241 ? -3.879 -42.75 -14.594 1 96.94 241 ASP A CA 1
ATOM 1802 C C . ASP A 1 241 ? -4.012 -42.312 -13.141 1 96.94 241 ASP A C 1
ATOM 1804 O O . ASP A 1 241 ? -3.232 -42.719 -12.281 1 96.94 241 ASP A O 1
ATOM 1808 N N . PHE A 1 242 ? -5.059 -41.531 -12.859 1 97.56 242 PHE A N 1
ATOM 1809 C CA . PHE A 1 242 ? -5.223 -40.969 -11.531 1 97.56 242 PHE A CA 1
ATOM 1810 C C . PHE A 1 242 ? -6.281 -41.719 -10.734 1 97.56 242 PHE A C 1
ATOM 1812 O O . PHE A 1 242 ? -6.73 -41.25 -9.688 1 97.56 242 PHE A O 1
ATOM 1819 N N . SER A 1 243 ? -6.668 -42.844 -11.148 1 97.19 243 SER A N 1
ATOM 1820 C CA . SER A 1 243 ? -7.789 -43.562 -10.555 1 97.19 243 SER A CA 1
ATOM 1821 C C . SER A 1 243 ? -7.551 -43.812 -9.07 1 97.19 243 SER A C 1
ATOM 1823 O O . SER A 1 243 ? -8.422 -43.562 -8.242 1 97.19 243 SER A O 1
ATOM 1825 N N . ALA A 1 244 ? -6.395 -44.344 -8.797 1 97.5 244 ALA A N 1
ATOM 1826 C CA . ALA A 1 244 ? -6.078 -44.688 -7.406 1 97.5 244 ALA A CA 1
ATOM 1827 C C . ALA A 1 244 ? -6.059 -43.406 -6.543 1 97.5 244 ALA A C 1
ATOM 1829 O O . ALA A 1 244 ? -6.492 -43.438 -5.391 1 97.5 244 ALA A O 1
ATOM 1830 N N . LEU A 1 245 ? -5.496 -42.375 -7.027 1 98.12 245 LEU A N 1
ATOM 1831 C CA . LEU A 1 245 ? -5.449 -41.125 -6.297 1 98.12 245 LEU A CA 1
ATOM 1832 C C . LEU A 1 245 ? -6.852 -40.562 -6.086 1 98.12 245 LEU A C 1
ATOM 1834 O O . LEU A 1 245 ? -7.168 -40.062 -5 1 98.12 245 LEU A O 1
ATOM 1838 N N . LEU A 1 246 ? -7.699 -40.594 -7.09 1 98.5 246 LEU A N 1
ATOM 1839 C CA . LEU A 1 246 ? -9.086 -40.156 -6.988 1 98.5 246 LEU A CA 1
ATOM 1840 C C . LEU A 1 246 ? -9.844 -40.938 -5.934 1 98.5 246 LEU A C 1
ATOM 1842 O O . LEU A 1 246 ? -10.656 -40.406 -5.195 1 98.5 246 LEU A O 1
ATOM 1846 N N . ASP A 1 247 ? -9.508 -42.25 -5.879 1 98.25 247 ASP A N 1
ATOM 1847 C CA . ASP A 1 247 ? -10.102 -43.094 -4.84 1 98.25 247 ASP A CA 1
ATOM 1848 C C . ASP A 1 247 ? -9.742 -42.562 -3.449 1 98.25 247 ASP A C 1
ATOM 1850 O O . ASP A 1 247 ? -10.609 -42.469 -2.576 1 98.25 247 ASP A O 1
ATOM 1854 N N . GLN A 1 248 ? -8.555 -42.281 -3.244 1 98.38 248 GLN A N 1
ATOM 1855 C CA . GLN A 1 248 ? -8.078 -41.75 -1.963 1 98.38 248 GLN A CA 1
ATOM 1856 C C . GLN A 1 248 ? -8.742 -40.438 -1.625 1 98.38 248 GLN A C 1
ATOM 1858 O O . GLN A 1 248 ? -9.125 -40.188 -0.477 1 98.38 248 GLN A O 1
ATOM 1863 N N . MET A 1 249 ? -8.859 -39.562 -2.576 1 98.62 249 MET A N 1
ATOM 1864 C CA . MET A 1 249 ? -9.453 -38.25 -2.396 1 98.62 249 MET A CA 1
ATOM 1865 C C . MET A 1 249 ? -10.914 -38.344 -1.989 1 98.62 249 MET A C 1
ATOM 1867 O O . MET A 1 249 ? -11.352 -37.688 -1.049 1 98.62 249 MET A O 1
ATOM 1871 N N . GLU A 1 250 ? -11.586 -39.188 -2.699 1 98.5 250 GLU A N 1
ATOM 1872 C CA . GLU A 1 250 ? -13 -39.406 -2.402 1 98.5 250 GLU A CA 1
ATOM 1873 C C . GLU A 1 250 ? -13.188 -39.938 -0.993 1 98.5 250 GLU A C 1
ATOM 1875 O O . GLU A 1 250 ? -14.055 -39.469 -0.247 1 98.5 250 GLU A O 1
ATOM 1880 N N . ALA A 1 251 ? -12.375 -40.875 -0.694 1 98.44 251 ALA A N 1
ATOM 1881 C CA . ALA A 1 251 ? -12.477 -41.531 0.614 1 98.44 251 ALA A CA 1
ATOM 1882 C C . ALA A 1 251 ? -12.211 -40.531 1.736 1 98.44 251 ALA A C 1
ATOM 1884 O O . ALA A 1 251 ? -12.828 -40.594 2.799 1 98.44 251 ALA A O 1
ATOM 1885 N N . ALA A 1 252 ? -11.328 -39.656 1.56 1 98.44 252 ALA A N 1
ATOM 1886 C CA . ALA A 1 252 ? -10.945 -38.688 2.568 1 98.44 252 ALA A CA 1
ATOM 1887 C C . ALA A 1 252 ? -12.031 -37.625 2.742 1 98.44 252 ALA A C 1
ATOM 1889 O O . ALA A 1 252 ? -12.305 -37.188 3.861 1 98.44 252 ALA A O 1
ATOM 1890 N N . ALA A 1 253 ? -12.688 -37.219 1.652 1 98.38 253 ALA A N 1
ATOM 1891 C CA . ALA A 1 253 ? -13.617 -36.094 1.644 1 98.38 253 ALA A CA 1
ATOM 1892 C C . ALA A 1 253 ? -15.016 -36.562 2.074 1 98.38 253 ALA A C 1
ATOM 1894 O O . ALA A 1 253 ? -15.727 -35.812 2.756 1 98.38 253 ALA A O 1
ATOM 1895 N N . LYS A 1 254 ? -15.383 -37.719 1.8 1 97.88 254 LYS A N 1
ATOM 1896 C CA . LYS A 1 254 ? -16.766 -38.188 1.86 1 97.88 254 LYS A CA 1
ATOM 1897 C C . LYS A 1 254 ? -17.312 -38.062 3.279 1 97.88 254 LYS A C 1
ATOM 1899 O O . LYS A 1 254 ? -18.438 -37.594 3.486 1 97.88 254 LYS A O 1
ATOM 1904 N N . PRO A 1 255 ? -16.578 -38.5 4.293 1 97.75 255 PRO A N 1
ATOM 1905 C CA . PRO A 1 255 ? -17.141 -38.469 5.645 1 97.75 255 PRO A CA 1
ATOM 1906 C C . PRO A 1 255 ? -17.516 -37.062 6.086 1 97.75 255 PRO A C 1
ATOM 1908 O O . PRO A 1 255 ? -18.453 -36.875 6.863 1 97.75 255 PRO A O 1
ATOM 1911 N N . TYR A 1 256 ? -16.797 -36.156 5.645 1 97.75 256 TYR A N 1
ATOM 1912 C CA . TYR A 1 256 ? -17.031 -34.781 6.043 1 97.75 256 TYR A CA 1
ATOM 1913 C C . TYR A 1 256 ? -18.156 -34.156 5.215 1 97.75 256 TYR A C 1
ATOM 1915 O O . TYR A 1 256 ? -19 -33.406 5.742 1 97.75 256 TYR A O 1
ATOM 1923 N N . ILE A 1 257 ? -18.188 -34.5 3.957 1 96.5 257 ILE A N 1
ATOM 1924 C CA . ILE A 1 257 ? -19.266 -34.031 3.092 1 96.5 257 ILE A CA 1
ATOM 1925 C C . ILE A 1 257 ? -20.594 -34.594 3.586 1 96.5 257 ILE A C 1
ATOM 1927 O O . ILE A 1 257 ? -21.609 -33.875 3.602 1 96.5 257 ILE A O 1
ATOM 1931 N N . ASP A 1 258 ? -20.531 -35.781 3.998 1 96.31 258 ASP A N 1
ATOM 1932 C CA . ASP A 1 258 ? -21.75 -36.438 4.484 1 96.31 258 ASP A CA 1
ATOM 1933 C C . ASP A 1 258 ? -22.266 -35.75 5.746 1 96.31 258 ASP A C 1
ATOM 1935 O O . ASP A 1 258 ? -23.453 -35.812 6.055 1 96.31 258 ASP A O 1
ATOM 1939 N N . LYS A 1 259 ? -21.438 -35.094 6.453 1 96.81 259 LYS A N 1
ATOM 1940 C CA . LYS A 1 259 ? -21.812 -34.375 7.672 1 96.81 259 LYS A CA 1
ATOM 1941 C C . LYS A 1 259 ? -22.203 -32.938 7.367 1 96.81 259 LYS A C 1
ATOM 1943 O O . LYS A 1 259 ? -22.438 -32.156 8.281 1 96.81 259 LYS A O 1
ATOM 1948 N N . GLY A 1 260 ? -22.156 -32.594 6.121 1 95.88 260 GLY A N 1
ATOM 1949 C CA . GLY A 1 260 ? -22.578 -31.266 5.711 1 95.88 260 GLY A CA 1
ATOM 1950 C C . GLY A 1 260 ? -21.453 -30.25 5.715 1 95.88 260 GLY A C 1
ATOM 1951 O O . GLY A 1 260 ? -21.703 -29.047 5.578 1 95.88 260 GLY A O 1
ATOM 1952 N N . GLU A 1 261 ? -20.25 -30.75 5.852 1 96.25 261 GLU A N 1
ATOM 1953 C CA . GLU A 1 261 ? -19.109 -29.844 5.863 1 96.25 261 GLU A CA 1
ATOM 1954 C C . GLU A 1 261 ? -18.703 -29.453 4.445 1 96.25 261 GLU A C 1
ATOM 1956 O O . GLU A 1 261 ? -18.922 -30.219 3.502 1 96.25 261 GLU A O 1
ATOM 1961 N N . LYS A 1 262 ? -18.266 -28.266 4.336 1 96 262 LYS A N 1
ATOM 1962 C CA . LYS A 1 262 ? -17.672 -27.844 3.07 1 96 262 LYS A CA 1
ATOM 1963 C C . LYS A 1 262 ? -16.219 -28.328 2.961 1 96 262 LYS A C 1
ATOM 1965 O O . LYS A 1 262 ? -15.43 -28.141 3.889 1 96 262 LYS A O 1
ATOM 1970 N N . VAL A 1 263 ? -15.898 -29 1.796 1 98 263 VAL A N 1
ATOM 1971 C CA . VAL A 1 263 ? -14.562 -29.516 1.537 1 98 263 VAL A CA 1
ATOM 1972 C C . VAL A 1 263 ? -14.031 -28.969 0.215 1 98 263 VAL A C 1
ATOM 1974 O O . VAL A 1 263 ? -14.789 -28.812 -0.746 1 98 263 VAL A O 1
ATOM 1977 N N . ALA A 1 264 ? -12.719 -28.625 0.203 1 98.44 264 ALA A N 1
ATOM 1978 C CA . ALA A 1 264 ? -12.07 -28.188 -1.032 1 98.44 264 ALA A CA 1
ATOM 1979 C C . ALA A 1 264 ? -10.953 -29.156 -1.432 1 98.44 264 ALA A C 1
ATOM 1981 O O . ALA A 1 264 ? -10.539 -30 -0.635 1 98.44 264 ALA A O 1
ATOM 1982 N N . VAL A 1 265 ? -10.57 -29.047 -2.693 1 98.69 265 VAL A N 1
ATOM 1983 C CA . VAL A 1 265 ? -9.406 -29.766 -3.209 1 98.69 265 VAL A CA 1
ATOM 1984 C C . VAL A 1 265 ? -8.289 -28.766 -3.52 1 98.69 265 VAL A C 1
ATOM 1986 O O . VAL A 1 265 ? -8.5 -27.797 -4.238 1 98.69 265 VAL A O 1
ATOM 1989 N N . PHE A 1 266 ? -7.199 -28.969 -2.932 1 98.5 266 PHE A N 1
ATOM 1990 C CA . PHE A 1 266 ? -5.992 -28.234 -3.297 1 98.5 266 PHE A CA 1
ATOM 1991 C C . PHE A 1 266 ? -5.078 -29.094 -4.168 1 98.5 266 PHE A C 1
ATOM 1993 O O . PHE A 1 266 ? -4.414 -30 -3.672 1 98.5 266 PHE A O 1
ATOM 2000 N N . ASP A 1 267 ? -5.078 -28.766 -5.414 1 97.94 267 ASP A N 1
ATOM 2001 C CA . ASP A 1 267 ? -4.273 -29.484 -6.395 1 97.94 267 ASP A CA 1
ATOM 2002 C C . ASP A 1 267 ? -2.975 -28.734 -6.691 1 97.94 267 ASP A C 1
ATOM 2004 O O . ASP A 1 267 ? -2.975 -27.734 -7.418 1 97.94 267 ASP A O 1
ATOM 2008 N N . ASN A 1 268 ? -1.896 -29.25 -6.141 1 95.75 268 ASN A N 1
ATOM 2009 C CA . ASN A 1 268 ? -0.556 -28.766 -6.473 1 95.75 268 ASN A CA 1
ATOM 2010 C C . ASN A 1 268 ? 0.023 -29.516 -7.668 1 95.75 268 ASN A C 1
ATOM 2012 O O . ASN A 1 268 ? 0.67 -30.562 -7.5 1 95.75 268 ASN A O 1
ATOM 2016 N N . GLY A 1 269 ? -0.217 -29.047 -8.812 1 91.88 269 GLY A N 1
ATOM 2017 C CA . GLY A 1 269 ? 0.225 -29.641 -10.062 1 91.88 269 GLY A CA 1
ATOM 2018 C C . GLY A 1 269 ? 0.214 -28.688 -11.234 1 91.88 269 GLY A C 1
ATOM 2019 O O . GLY A 1 269 ? 0.128 -27.469 -11.039 1 91.88 269 GLY A O 1
ATOM 2020 N N . TRP A 1 270 ? 0.394 -29.25 -12.414 1 87.56 270 TRP A N 1
ATOM 2021 C CA . TRP A 1 270 ? 0.46 -28.438 -13.625 1 87.56 270 TRP A CA 1
ATOM 2022 C C . TRP A 1 270 ? -0.826 -28.547 -14.438 1 87.56 270 TRP A C 1
ATOM 2024 O O . TRP A 1 270 ? -1.711 -29.344 -14.094 1 87.56 270 TRP A O 1
ATOM 2034 N N . GLN A 1 271 ? -0.942 -27.781 -15.516 1 89.12 271 GLN A N 1
ATOM 2035 C CA . GLN A 1 271 ? -2.178 -27.719 -16.281 1 89.12 271 GLN A CA 1
ATOM 2036 C C . GLN A 1 271 ? -2.561 -29.094 -16.828 1 89.12 271 GLN A C 1
ATOM 2038 O O . GLN A 1 271 ? -3.736 -29.469 -16.812 1 89.12 271 GLN A O 1
ATOM 2043 N N . GLU A 1 272 ? -1.596 -29.828 -17.266 1 89.19 272 GLU A N 1
ATOM 2044 C CA . GLU A 1 272 ? -1.858 -31.156 -17.828 1 89.19 272 GLU A CA 1
ATOM 2045 C C . GLU A 1 272 ? -2.408 -32.094 -16.766 1 89.19 272 GLU A C 1
ATOM 2047 O O . GLU A 1 272 ? -3.33 -32.875 -17.047 1 89.19 272 GLU A O 1
ATOM 2052 N N . ASP A 1 273 ? -1.823 -32 -15.586 1 93.75 273 ASP A N 1
ATOM 2053 C CA . ASP A 1 273 ? -2.279 -32.844 -14.492 1 93.75 273 ASP A CA 1
ATOM 2054 C C . ASP A 1 273 ? -3.723 -32.531 -14.109 1 93.75 273 ASP A C 1
ATOM 2056 O O . ASP A 1 273 ? -4.543 -33.438 -13.945 1 93.75 273 ASP A O 1
ATOM 2060 N N . LEU A 1 274 ? -3.988 -31.25 -13.93 1 96.38 274 LEU A N 1
ATOM 2061 C CA . LEU A 1 274 ? -5.336 -30.812 -13.57 1 96.38 274 LEU A CA 1
ATOM 2062 C C . LEU A 1 274 ? -6.348 -31.266 -14.617 1 96.38 274 LEU A C 1
ATOM 2064 O O . LEU A 1 274 ? -7.434 -31.734 -14.266 1 96.38 274 LEU A O 1
ATOM 2068 N N . THR A 1 275 ? -5.969 -31.094 -15.898 1 95.81 275 THR A N 1
ATOM 2069 C CA . THR A 1 275 ? -6.844 -31.5 -16.984 1 95.81 275 THR A CA 1
ATOM 2070 C C . THR A 1 275 ? -7.195 -32.969 -16.891 1 95.81 275 THR A C 1
ATOM 2072 O O . THR A 1 275 ? -8.367 -33.344 -16.984 1 95.81 275 THR A O 1
ATOM 2075 N N . LEU A 1 276 ? -6.207 -33.812 -16.688 1 96.25 276 LEU A N 1
ATOM 2076 C CA . LEU A 1 276 ? -6.41 -35.25 -16.578 1 96.25 276 LEU A CA 1
ATOM 2077 C C . LEU A 1 276 ? -7.23 -35.594 -15.344 1 96.25 276 LEU A C 1
ATOM 2079 O O . LEU A 1 276 ? -8.102 -36.469 -15.398 1 96.25 276 LEU A O 1
ATOM 2083 N N . LEU A 1 277 ? -6.953 -34.938 -14.242 1 97.44 277 LEU A N 1
ATOM 2084 C CA . LEU A 1 277 ? -7.672 -35.188 -12.992 1 97.44 277 LEU A CA 1
ATOM 2085 C C . LEU A 1 277 ? -9.156 -34.875 -13.156 1 97.44 277 LEU A C 1
ATOM 2087 O O . LEU A 1 277 ? -10.008 -35.688 -12.773 1 97.44 277 LEU A O 1
ATOM 2091 N N . LEU A 1 278 ? -9.461 -33.719 -13.727 1 97.81 278 LEU A N 1
ATOM 2092 C CA . LEU A 1 278 ? -10.852 -33.312 -13.914 1 97.81 278 LEU A CA 1
ATOM 2093 C C . LEU A 1 278 ? -11.57 -34.25 -14.883 1 97.81 278 LEU A C 1
ATOM 2095 O O . LEU A 1 278 ? -12.703 -34.688 -14.625 1 97.81 278 LEU A O 1
ATOM 2099 N N . THR A 1 279 ? -10.875 -34.625 -15.984 1 97.94 279 THR A N 1
ATOM 2100 C CA . THR A 1 279 ? -11.5 -35.469 -17 1 97.94 279 THR A CA 1
ATOM 2101 C C . THR A 1 279 ? -11.734 -36.875 -16.453 1 97.94 279 THR A C 1
ATOM 2103 O O . THR A 1 279 ? -12.789 -37.469 -16.703 1 97.94 279 THR A O 1
ATOM 2106 N N . GLN A 1 280 ? -10.812 -37.344 -15.703 1 98.06 280 GLN A N 1
ATOM 2107 C CA . GLN A 1 280 ? -10.961 -38.688 -15.133 1 98.06 280 GLN A CA 1
ATOM 2108 C C . GLN A 1 280 ? -12 -38.688 -14.016 1 98.06 280 GLN A C 1
ATOM 2110 O O . GLN A 1 280 ? -12.75 -39.656 -13.852 1 98.06 280 GLN A O 1
ATOM 2115 N N . ALA A 1 281 ? -12.047 -37.656 -13.25 1 98.25 281 ALA A N 1
ATOM 2116 C CA . ALA A 1 281 ? -13.094 -37.531 -12.242 1 98.25 281 ALA A CA 1
ATOM 2117 C C . ALA A 1 281 ? -14.477 -37.5 -12.898 1 98.25 281 ALA A C 1
ATOM 2119 O O . ALA A 1 281 ? -15.422 -38.094 -12.383 1 98.25 281 ALA A O 1
ATOM 2120 N N . ASN A 1 282 ? -14.523 -36.781 -13.992 1 98.19 282 ASN A N 1
ATOM 2121 C CA . ASN A 1 282 ? -15.789 -36.688 -14.719 1 98.19 282 ASN A CA 1
ATOM 2122 C C . ASN A 1 282 ? -16.203 -38.062 -15.258 1 98.19 282 ASN A C 1
ATOM 2124 O O . ASN A 1 282 ? -17.375 -38.438 -15.18 1 98.19 282 ASN A O 1
ATOM 2128 N N . ALA A 1 283 ? -15.273 -38.781 -15.789 1 97.69 283 ALA A N 1
ATOM 2129 C CA . ALA A 1 283 ? -15.547 -40.125 -16.359 1 97.69 283 ALA A CA 1
ATOM 2130 C C . ALA A 1 283 ? -16.125 -41.062 -15.312 1 97.69 283 ALA A C 1
ATOM 2132 O O . ALA A 1 283 ? -16.938 -41.906 -15.641 1 97.69 283 ALA A O 1
ATOM 2133 N N . ARG A 1 284 ? -15.758 -40.812 -14.117 1 97.12 284 ARG A N 1
ATOM 2134 C CA . ARG A 1 284 ? -16.234 -41.719 -13.07 1 97.12 284 ARG A CA 1
ATOM 2135 C C . ARG A 1 284 ? -17.359 -41.062 -12.258 1 97.12 284 ARG A C 1
ATOM 2137 O O . ARG A 1 284 ? -17.719 -41.531 -11.188 1 97.12 284 ARG A O 1
ATOM 2144 N N . LYS A 1 285 ? -17.812 -39.875 -12.68 1 97.38 285 LYS A N 1
ATOM 2145 C CA . LYS A 1 285 ? -18.906 -39.125 -12.047 1 97.38 285 LYS A CA 1
ATOM 2146 C C . LYS A 1 285 ? -18.594 -38.844 -10.578 1 97.38 285 LYS A C 1
ATOM 2148 O O . LYS A 1 285 ? -19.438 -39.094 -9.711 1 97.38 285 LYS A O 1
ATOM 2153 N N . SER A 1 286 ? -17.453 -38.469 -10.406 1 97.94 286 SER A N 1
ATOM 2154 C CA . SER A 1 286 ? -16.969 -38.219 -9.055 1 97.94 286 SER A CA 1
ATOM 2155 C C . SER A 1 286 ? -17.641 -37 -8.445 1 97.94 286 SER A C 1
ATOM 2157 O O . SER A 1 286 ? -17.766 -35.969 -9.109 1 97.94 286 SER A O 1
ATOM 2159 N N . PHE A 1 287 ? -17.969 -37.031 -7.125 1 97.69 287 PHE A N 1
ATOM 2160 C CA . PHE A 1 287 ? -18.531 -35.906 -6.422 1 97.69 287 PHE A CA 1
ATOM 2161 C C . PHE A 1 287 ? -17.484 -34.812 -6.191 1 97.69 287 PHE A C 1
ATOM 2163 O O . PHE A 1 287 ? -17.812 -33.688 -5.84 1 97.69 287 PHE A O 1
ATOM 2170 N N . LEU A 1 288 ? -16.234 -35.156 -6.426 1 97.88 288 LEU A N 1
ATOM 2171 C CA . LEU A 1 288 ? -15.156 -34.188 -6.266 1 97.88 288 LEU A CA 1
ATOM 2172 C C . LEU A 1 288 ? -15.367 -32.969 -7.184 1 97.88 288 LEU A C 1
ATOM 2174 O O . LEU A 1 288 ? -14.859 -31.891 -6.914 1 97.88 288 LEU A O 1
ATOM 2178 N N . LEU A 1 289 ? -16.156 -33.188 -8.273 1 97.81 289 LEU A N 1
ATOM 2179 C CA . LEU A 1 289 ? -16.375 -32.156 -9.242 1 97.81 289 LEU A CA 1
ATOM 2180 C C . LEU A 1 289 ? -17.375 -31.125 -8.711 1 97.81 289 LEU A C 1
ATOM 2182 O O . LEU A 1 289 ? -17.516 -30.031 -9.281 1 97.81 289 LEU A O 1
ATOM 2186 N N . ASN A 1 290 ? -17.953 -31.406 -7.566 1 96.31 290 ASN A N 1
ATOM 2187 C CA . ASN A 1 290 ? -18.875 -30.484 -6.922 1 96.31 290 ASN A CA 1
ATOM 2188 C C . ASN A 1 290 ? -18.172 -29.656 -5.844 1 96.31 290 ASN A C 1
ATOM 2190 O O . ASN A 1 290 ? -18.797 -28.812 -5.199 1 96.31 290 ASN A O 1
ATOM 2194 N N . LEU A 1 291 ? -16.938 -29.938 -5.652 1 97.25 291 LEU A N 1
ATOM 2195 C CA . LEU A 1 291 ? -16.156 -29.219 -4.633 1 97.25 291 LEU A CA 1
ATOM 2196 C C . LEU A 1 291 ? -15.406 -28.047 -5.246 1 97.25 291 LEU A C 1
ATOM 2198 O O . LEU A 1 291 ? -15.242 -27.969 -6.465 1 97.25 291 LEU A O 1
ATOM 2202 N N . GLN A 1 292 ? -14.977 -27.109 -4.363 1 96.75 292 GLN A N 1
ATOM 2203 C CA . GLN A 1 292 ? -14.086 -26.031 -4.777 1 96.75 292 GLN A CA 1
ATOM 2204 C C . GLN A 1 292 ? -12.664 -26.547 -4.992 1 96.75 292 GLN A C 1
ATOM 2206 O O . GLN A 1 292 ? -12.078 -27.172 -4.105 1 96.75 292 GLN A O 1
ATOM 2211 N N . TRP A 1 293 ? -12.156 -26.281 -6.176 1 97.88 293 TRP A N 1
ATOM 2212 C CA . TRP A 1 293 ? -10.766 -26.609 -6.461 1 97.88 293 TRP A CA 1
ATOM 2213 C C . TRP A 1 293 ? -9.891 -25.359 -6.43 1 97.88 293 TRP A C 1
ATOM 2215 O O . TRP A 1 293 ? -10.273 -24.312 -6.961 1 97.88 293 TRP A O 1
ATOM 2225 N N . ILE A 1 294 ? -8.758 -25.484 -5.754 1 97.62 294 ILE A N 1
ATOM 2226 C CA . ILE A 1 294 ? -7.797 -24.391 -5.719 1 97.62 294 ILE A CA 1
ATOM 2227 C C . ILE A 1 294 ? -6.422 -24.906 -6.145 1 97.62 294 ILE A C 1
ATOM 2229 O O . ILE A 1 294 ? -6.078 -26.062 -5.898 1 97.62 294 ILE A O 1
ATOM 2233 N N . THR A 1 295 ? -5.68 -24.047 -6.84 1 96.44 295 THR A N 1
ATOM 2234 C CA . THR A 1 295 ? -4.348 -24.359 -7.344 1 96.44 295 THR A CA 1
ATOM 2235 C C . THR A 1 295 ? -3.406 -23.172 -7.16 1 96.44 295 THR A C 1
ATOM 2237 O O . THR A 1 295 ? -3.855 -22.031 -7.02 1 96.44 295 THR A O 1
ATOM 2240 N N . PRO A 1 296 ? -2.131 -23.484 -7.012 1 92.69 296 PRO A N 1
ATOM 2241 C CA . PRO A 1 296 ? -1.205 -22.344 -7.031 1 92.69 296 PRO A CA 1
ATOM 2242 C C . PRO A 1 296 ? -1.127 -21.672 -8.398 1 92.69 296 PRO A C 1
ATOM 2244 O O . PRO A 1 296 ? -2.086 -21.719 -9.172 1 92.69 296 PRO A O 1
ATOM 2247 N N . ASP A 1 297 ? -0.091 -20.984 -8.672 1 88.31 297 ASP A N 1
ATOM 2248 C CA . ASP A 1 297 ? 0.017 -20.172 -9.883 1 88.31 297 ASP A CA 1
ATOM 2249 C C . ASP A 1 297 ? 0.348 -21.047 -11.094 1 88.31 297 ASP A C 1
ATOM 2251 O O . ASP A 1 297 ? 0.331 -20.562 -12.227 1 88.31 297 ASP A O 1
ATOM 2255 N N . THR A 1 298 ? 0.461 -22.312 -10.938 1 84.81 298 THR A N 1
ATOM 2256 C CA . THR A 1 298 ? 0.996 -23.219 -11.953 1 84.81 298 THR A CA 1
ATOM 2257 C C . THR A 1 298 ? -0.029 -23.453 -13.062 1 84.81 298 THR A C 1
ATOM 2259 O O . THR A 1 298 ? 0.316 -23.938 -14.141 1 84.81 298 THR A O 1
ATOM 2262 N N . ILE A 1 299 ? -1.237 -23.141 -12.852 1 87.75 299 ILE A N 1
ATOM 2263 C CA . ILE A 1 299 ? -2.236 -23.422 -13.875 1 87.75 299 ILE A CA 1
ATOM 2264 C C . ILE A 1 299 ? -2.514 -22.156 -14.68 1 87.75 299 ILE A C 1
ATOM 2266 O O . ILE A 1 299 ? -3.148 -22.203 -15.742 1 87.75 299 ILE A O 1
ATOM 2270 N N . TYR A 1 300 ? -2.078 -21.016 -14.164 1 82.38 300 TYR A N 1
ATOM 2271 C CA . TYR A 1 300 ? -2.275 -19.766 -14.891 1 82.38 300 TYR A CA 1
ATOM 2272 C C . TYR A 1 300 ? -1.4 -19.719 -16.141 1 82.38 300 TYR A C 1
ATOM 2274 O O . TYR A 1 300 ? -0.235 -20.125 -16.109 1 82.38 300 TYR A O 1
ATOM 2282 N N . PRO A 1 301 ? -1.913 -19.359 -17.359 1 77.94 301 PRO A N 1
ATOM 2283 C CA . PRO A 1 301 ? -3.223 -18.766 -17.609 1 77.94 301 PRO A CA 1
ATOM 2284 C C . PRO A 1 301 ? -4.293 -19.781 -17.969 1 77.94 301 PRO A C 1
ATOM 2286 O O . PRO A 1 301 ? -5.336 -19.422 -18.516 1 77.94 301 PRO A O 1
ATOM 2289 N N . ALA A 1 302 ? -4.105 -21.047 -17.828 1 83.75 302 ALA A N 1
ATOM 2290 C CA . ALA A 1 302 ? -5.031 -22.172 -17.891 1 83.75 302 ALA A CA 1
ATOM 2291 C C . ALA A 1 302 ? -5.375 -22.5 -19.344 1 83.75 302 ALA A C 1
ATOM 2293 O O . ALA A 1 302 ? -6.465 -23 -19.625 1 83.75 302 ALA A O 1
ATOM 2294 N N . ASP A 1 303 ? -4.492 -22.172 -20.266 1 85.38 303 ASP A N 1
ATOM 2295 C CA . ASP A 1 303 ? -4.773 -22.375 -21.672 1 85.38 303 ASP A CA 1
ATOM 2296 C C . ASP A 1 303 ? -5.043 -23.859 -21.969 1 85.38 303 ASP A C 1
ATOM 2298 O O . ASP A 1 303 ? -5.977 -24.188 -22.703 1 85.38 303 ASP A O 1
ATOM 2302 N N . VAL A 1 304 ? -4.246 -24.766 -21.406 1 86.06 304 VAL A N 1
ATOM 2303 C CA . VAL A 1 304 ? -4.383 -26.203 -21.625 1 86.06 304 VAL A CA 1
ATOM 2304 C C . VAL A 1 304 ? -5.688 -26.688 -21.016 1 86.06 304 VAL A C 1
ATOM 2306 O O . VAL A 1 304 ? -6.434 -27.438 -21.656 1 86.06 304 VAL A O 1
ATOM 2309 N N . VAL A 1 305 ? -5.98 -26.234 -19.828 1 92.81 305 VAL A N 1
ATOM 2310 C CA . VAL A 1 305 ? -7.188 -26.656 -19.125 1 92.81 305 VAL A CA 1
ATOM 2311 C C . VAL A 1 305 ? -8.422 -26.156 -19.875 1 92.81 305 VAL A C 1
ATOM 2313 O O . VAL A 1 305 ? -9.391 -26.891 -20.047 1 92.81 305 VAL A O 1
ATOM 2316 N N . LEU A 1 306 ? -8.352 -24.922 -20.328 1 93.5 306 LEU A N 1
ATOM 2317 C CA . LEU A 1 306 ? -9.492 -24.297 -21 1 93.5 306 LEU A CA 1
ATOM 2318 C C . LEU A 1 306 ? -9.727 -24.922 -22.375 1 93.5 306 LEU A C 1
ATOM 2320 O O . LEU A 1 306 ? -10.859 -25.016 -22.828 1 93.5 306 LEU A O 1
ATOM 2324 N N . LYS A 1 307 ? -8.664 -25.359 -22.953 1 93.44 307 LYS A N 1
ATOM 2325 C CA . LYS A 1 307 ? -8.781 -26.016 -24.25 1 93.44 307 LYS A CA 1
ATOM 2326 C C . LYS A 1 307 ? -9.383 -27.406 -24.109 1 93.44 307 LYS A C 1
ATOM 2328 O O . LYS A 1 307 ? -10.141 -27.844 -24.969 1 93.44 307 LYS A O 1
ATOM 2333 N N . ASN A 1 308 ? -9.156 -28.125 -23.047 1 95 308 ASN A N 1
ATOM 2334 C CA . ASN A 1 308 ? -9.422 -29.562 -23 1 95 308 ASN A CA 1
ATOM 2335 C C . ASN A 1 308 ? -10.508 -29.891 -21.969 1 95 308 ASN A C 1
ATOM 2337 O O . ASN A 1 308 ? -11.094 -30.969 -22.016 1 95 308 ASN A O 1
ATOM 2341 N N . ALA A 1 309 ? -10.703 -29.016 -21.016 1 96.31 309 ALA A N 1
ATOM 2342 C CA . ALA A 1 309 ? -11.625 -29.344 -19.922 1 96.31 309 ALA A CA 1
ATOM 2343 C C . ALA A 1 309 ? -12.266 -28.078 -19.359 1 96.31 309 ALA A C 1
ATOM 2345 O O . ALA A 1 309 ? -12.453 -27.969 -18.141 1 96.31 309 ALA A O 1
ATOM 2346 N N . ALA A 1 310 ? -12.57 -27.125 -20.141 1 95.12 310 ALA A N 1
ATOM 2347 C CA . ALA A 1 310 ? -13.078 -25.828 -19.703 1 95.12 310 ALA A CA 1
ATOM 2348 C C . ALA A 1 310 ? -14.359 -25.984 -18.891 1 95.12 310 ALA A C 1
ATOM 2350 O O . ALA A 1 310 ? -14.539 -25.312 -17.875 1 95.12 310 ALA A O 1
ATOM 2351 N N . ASP A 1 311 ? -15.211 -26.828 -19.344 1 96.62 311 ASP A N 1
ATOM 2352 C CA . ASP A 1 311 ? -16.5 -27.016 -18.688 1 96.62 311 ASP A CA 1
ATOM 2353 C C . ASP A 1 311 ? -16.312 -27.594 -17.281 1 96.62 311 ASP A C 1
ATOM 2355 O O . ASP A 1 311 ? -17 -27.188 -16.344 1 96.62 311 ASP A O 1
ATOM 2359 N N . LEU A 1 312 ? -15.398 -28.531 -17.172 1 97 312 LEU A N 1
ATOM 2360 C CA . LEU A 1 312 ? -15.141 -29.156 -15.867 1 97 312 LEU A CA 1
ATOM 2361 C C . LEU A 1 312 ? -14.461 -28.172 -14.93 1 97 312 LEU A C 1
ATOM 2363 O O . LEU A 1 312 ? -14.766 -28.125 -13.734 1 97 312 LEU A O 1
ATOM 2367 N N . ALA A 1 313 ? -13.547 -27.391 -15.477 1 96.88 313 ALA A N 1
ATOM 2368 C CA . ALA A 1 313 ? -12.883 -26.359 -14.688 1 96.88 313 ALA A CA 1
ATOM 2369 C C . ALA A 1 313 ? -13.875 -25.297 -14.219 1 96.88 313 ALA A C 1
ATOM 2371 O O . ALA A 1 313 ? -13.773 -24.797 -13.094 1 96.88 313 ALA A O 1
ATOM 2372 N N . SER A 1 314 ? -14.797 -25 -15.062 1 95.62 314 SER A N 1
ATOM 2373 C CA . SER A 1 314 ? -15.844 -24.047 -14.719 1 95.62 314 SER A CA 1
ATOM 2374 C C . SER A 1 314 ? -16.781 -24.609 -13.656 1 95.62 314 SER A C 1
ATOM 2376 O O . SER A 1 314 ? -17.203 -23.891 -12.75 1 95.62 314 SER A O 1
ATOM 2378 N N . LYS A 1 315 ? -17.109 -25.812 -13.836 1 94.81 315 LYS A N 1
ATOM 2379 C CA . LYS A 1 315 ? -17.984 -26.469 -12.883 1 94.81 315 LYS A CA 1
ATOM 2380 C C . LYS A 1 315 ? -17.406 -26.438 -11.477 1 94.81 315 LYS A C 1
ATOM 2382 O O . LYS A 1 315 ? -18.125 -26.203 -10.508 1 94.81 315 LYS A O 1
ATOM 2387 N N . THR A 1 316 ? -16.141 -26.672 -11.336 1 95.38 316 THR A N 1
ATOM 2388 C CA . THR A 1 316 ? -15.469 -26.688 -10.039 1 95.38 316 THR A CA 1
ATOM 2389 C C . THR A 1 316 ? -15.023 -25.281 -9.648 1 95.38 316 THR A C 1
ATOM 2391 O O . THR A 1 316 ? -14.516 -25.062 -8.539 1 95.38 316 THR A O 1
ATOM 2394 N N . LYS A 1 317 ? -15.117 -24.312 -10.562 1 93.38 317 LYS A N 1
ATOM 2395 C CA . LYS A 1 317 ? -14.633 -22.938 -10.383 1 93.38 317 LYS A CA 1
ATOM 2396 C C . LYS A 1 317 ? -13.18 -22.938 -9.914 1 93.38 317 LYS A C 1
ATOM 2398 O O . LYS A 1 317 ? -12.852 -22.297 -8.906 1 93.38 317 LYS A O 1
ATOM 2403 N N . VAL A 1 318 ? -12.406 -23.688 -10.609 1 96.25 318 VAL A N 1
ATOM 2404 C CA . VAL A 1 318 ? -11 -23.781 -10.219 1 96.25 318 VAL A CA 1
ATOM 2405 C C . VAL A 1 318 ? -10.43 -22.391 -9.984 1 96.25 318 VAL A C 1
ATOM 2407 O O . VAL A 1 318 ? -10.586 -21.5 -10.828 1 96.25 318 VAL A O 1
ATOM 2410 N N . VAL A 1 319 ? -9.859 -22.203 -8.797 1 95.56 319 VAL A N 1
ATOM 2411 C CA . VAL A 1 319 ? -9.227 -20.953 -8.422 1 95.56 319 VAL A CA 1
ATOM 2412 C C . VAL A 1 319 ? -7.703 -21.094 -8.508 1 95.56 319 VAL A C 1
ATOM 2414 O O . VAL A 1 319 ? -7.148 -22.109 -8.102 1 95.56 319 VAL A O 1
ATOM 2417 N N . CYS A 1 320 ? -7.098 -20.125 -9.078 1 94.44 320 CYS A N 1
ATOM 2418 C CA . CYS A 1 320 ? -5.645 -20.031 -9.055 1 94.44 320 CYS A CA 1
ATOM 2419 C C . CYS A 1 320 ? -5.195 -18.625 -8.664 1 94.44 320 CYS A C 1
ATOM 2421 O O . CYS A 1 320 ? -5.98 -17.672 -8.727 1 94.44 320 CYS A O 1
ATOM 2423 N N . VAL A 1 321 ? -3.994 -18.547 -8.156 1 93 321 VAL A N 1
ATOM 2424 C CA . VAL A 1 321 ? -3.471 -17.25 -7.742 1 93 321 VAL A CA 1
ATOM 2425 C C . VAL A 1 321 ? -2.256 -16.875 -8.594 1 93 321 VAL A C 1
ATOM 2427 O O . VAL A 1 321 ? -1.587 -17.766 -9.141 1 93 321 VAL A O 1
ATOM 2430 N N . GLN A 1 322 ? -2.072 -15.609 -8.766 1 88.19 322 GLN A N 1
ATOM 2431 C CA . GLN A 1 322 ? -0.951 -15.094 -9.539 1 88.19 322 GLN A CA 1
ATOM 2432 C C . GLN A 1 322 ? -0.381 -13.828 -8.906 1 88.19 322 GLN A C 1
ATOM 2434 O O . GLN A 1 322 ? -1.122 -12.891 -8.609 1 88.19 322 GLN A O 1
ATOM 2439 N N . TYR A 1 323 ? 0.954 -13.891 -8.719 1 88.25 323 TYR A N 1
ATOM 2440 C CA . TYR A 1 323 ? 1.614 -12.672 -8.266 1 88.25 323 TYR A CA 1
ATOM 2441 C C . TYR A 1 323 ? 1.429 -11.547 -9.273 1 88.25 323 TYR A C 1
ATOM 2443 O O . TYR A 1 323 ? 1.602 -11.75 -10.477 1 88.25 323 TYR A O 1
ATOM 2451 N N . THR A 1 324 ? 0.95 -10.383 -8.75 1 83.31 324 THR A N 1
ATOM 2452 C CA . THR A 1 324 ? 0.757 -9.242 -9.625 1 83.31 324 THR A CA 1
ATOM 2453 C C . THR A 1 324 ? 1.195 -7.949 -8.945 1 83.31 324 THR A C 1
ATOM 2455 O O . THR A 1 324 ? 1.355 -7.914 -7.719 1 83.31 324 THR A O 1
ATOM 2458 N N . ALA A 1 325 ? 1.558 -7.039 -9.82 1 87 325 ALA A N 1
ATOM 2459 C CA . ALA A 1 325 ? 1.809 -5.676 -9.352 1 87 325 ALA A CA 1
ATOM 2460 C C . ALA A 1 325 ? 0.52 -4.859 -9.32 1 87 325 ALA A C 1
ATOM 2462 O O . ALA A 1 325 ? -0.354 -5.035 -10.172 1 87 325 ALA A O 1
ATOM 2463 N N . PRO A 1 326 ? 0.355 -3.963 -8.32 1 78.44 326 PRO A N 1
ATOM 2464 C CA . PRO A 1 326 ? -0.807 -3.072 -8.328 1 78.44 326 PRO A CA 1
ATOM 2465 C C . PRO A 1 326 ? -0.872 -2.199 -9.578 1 78.44 326 PRO A C 1
ATOM 2467 O O . PRO A 1 326 ? 0.166 -1.843 -10.141 1 78.44 326 PRO A O 1
ATOM 2470 N N . ASP A 1 327 ? -2.092 -1.925 -9.984 1 79.31 327 ASP A N 1
ATOM 2471 C CA . ASP A 1 327 ? -2.268 -1.051 -11.133 1 79.31 327 ASP A CA 1
ATOM 2472 C C . ASP A 1 327 ? -2.1 0.416 -10.75 1 79.31 327 ASP A C 1
ATOM 2474 O O . ASP A 1 327 ? -3.035 1.042 -10.242 1 79.31 327 ASP A O 1
ATOM 2478 N N . THR A 1 328 ? -1.014 1.013 -10.938 1 82.31 328 THR A N 1
ATOM 2479 C CA . THR A 1 328 ? -0.669 2.389 -10.602 1 82.31 328 THR A CA 1
ATOM 2480 C C . THR A 1 328 ? -0.249 3.162 -11.852 1 82.31 328 THR A C 1
ATOM 2482 O O . THR A 1 328 ? 0.122 2.562 -12.859 1 82.31 328 THR A O 1
ATOM 2485 N N . PRO A 1 329 ? -0.277 4.492 -11.789 1 83.25 329 PRO A N 1
ATOM 2486 C CA . PRO A 1 329 ? 0.247 5.281 -12.914 1 83.25 329 PRO A CA 1
ATOM 2487 C C . PRO A 1 329 ? 1.704 4.953 -13.227 1 83.25 329 PRO A C 1
ATOM 2489 O O . PRO A 1 329 ? 2.1 4.953 -14.398 1 83.25 329 PRO A O 1
ATOM 2492 N N . LEU A 1 330 ? 2.445 4.691 -12.219 1 91.25 330 LEU A N 1
ATOM 2493 C CA . LEU A 1 330 ? 3.842 4.32 -12.43 1 91.25 330 LEU A CA 1
ATOM 2494 C C . LEU A 1 330 ? 3.949 3.027 -13.227 1 91.25 330 LEU A C 1
ATOM 2496 O O . LEU A 1 330 ? 4.723 2.947 -14.188 1 91.25 330 LEU A O 1
ATOM 2500 N N . LYS A 1 331 ? 3.217 2.033 -12.828 1 91.88 331 LYS A N 1
ATOM 2501 C CA . LYS A 1 331 ? 3.221 0.775 -13.562 1 91.88 331 LYS A CA 1
ATOM 2502 C C . LYS A 1 331 ? 2.82 0.995 -15.023 1 91.88 331 LYS A C 1
ATOM 2504 O O . LYS A 1 331 ? 3.48 0.491 -15.938 1 91.88 331 LYS A O 1
ATOM 2509 N N . ARG A 1 332 ? 1.776 1.713 -15.258 1 89.69 332 ARG A N 1
ATOM 2510 C CA . ARG A 1 332 ? 1.294 1.973 -16.609 1 89.69 332 ARG A CA 1
ATOM 2511 C C . ARG A 1 332 ? 2.365 2.658 -17.453 1 89.69 332 ARG A C 1
ATOM 2513 O O . ARG A 1 332 ? 2.566 2.305 -18.609 1 89.69 332 ARG A O 1
ATOM 2520 N N . ARG A 1 333 ? 3.008 3.637 -16.859 1 95.44 333 ARG A N 1
ATOM 2521 C CA . ARG A 1 333 ? 4.074 4.34 -17.562 1 95.44 333 ARG A CA 1
ATOM 2522 C C . ARG A 1 333 ? 5.184 3.377 -17.984 1 95.44 333 ARG A C 1
ATOM 2524 O O . ARG A 1 333 ? 5.66 3.418 -19.109 1 95.44 333 ARG A O 1
ATOM 2531 N N . ILE A 1 334 ? 5.605 2.543 -17.094 1 97.19 334 ILE A N 1
ATOM 2532 C CA . ILE A 1 334 ? 6.688 1.6 -17.359 1 97.19 334 ILE A CA 1
ATOM 2533 C C . ILE A 1 334 ? 6.262 0.607 -18.438 1 97.19 334 ILE A C 1
ATOM 2535 O O . ILE A 1 334 ? 7.012 0.346 -19.375 1 97.19 334 ILE A O 1
ATOM 2539 N N . VAL A 1 335 ? 5.062 0.093 -18.328 1 94.25 335 VAL A N 1
ATOM 2540 C CA . VAL A 1 335 ? 4.531 -0.86 -19.297 1 94.25 335 VAL A CA 1
ATOM 2541 C C . VAL A 1 335 ? 4.488 -0.219 -20.672 1 94.25 335 VAL A C 1
ATOM 2543 O O . VAL A 1 335 ? 4.93 -0.82 -21.656 1 94.25 335 VAL A O 1
ATOM 2546 N N . GLU A 1 336 ? 4 0.981 -20.734 1 96.12 336 GLU A N 1
ATOM 2547 C CA . GLU A 1 336 ? 3.918 1.688 -22.016 1 96.12 336 GLU A CA 1
ATOM 2548 C C . GLU A 1 336 ? 5.305 1.896 -22.609 1 96.12 336 GLU A C 1
ATOM 2550 O O . GLU A 1 336 ? 5.492 1.728 -23.828 1 96.12 336 GLU A O 1
ATOM 2555 N N . THR A 1 337 ? 6.258 2.322 -21.797 1 97.25 337 THR A N 1
ATOM 2556 C CA . THR A 1 337 ? 7.617 2.555 -22.266 1 97.25 337 THR A CA 1
ATOM 2557 C C . THR A 1 337 ? 8.234 1.262 -22.797 1 97.25 337 THR A C 1
ATOM 2559 O O . THR A 1 337 ? 8.875 1.255 -23.844 1 97.25 337 THR A O 1
ATOM 2562 N N . VAL A 1 338 ? 8.102 0.162 -22.078 1 96.31 338 VAL A N 1
ATOM 2563 C CA . VAL A 1 338 ? 8.641 -1.128 -22.5 1 96.31 338 VAL A CA 1
ATOM 2564 C C . VAL A 1 338 ? 8.008 -1.551 -23.828 1 96.31 338 VAL A C 1
ATOM 2566 O O . VAL A 1 338 ? 8.711 -1.985 -24.734 1 96.31 338 VAL A O 1
ATOM 2569 N N . LYS A 1 339 ? 6.707 -1.402 -23.984 1 94.94 339 LYS A N 1
ATOM 2570 C CA . LYS A 1 339 ? 6.012 -1.731 -25.219 1 94.94 339 LYS A CA 1
ATOM 2571 C C . LYS A 1 339 ? 6.551 -0.906 -26.391 1 94.94 339 LYS A C 1
ATOM 2573 O O . LYS A 1 339 ? 6.773 -1.437 -27.469 1 94.94 339 LYS A O 1
ATOM 2578 N N . LYS A 1 340 ? 6.703 0.307 -26.156 1 97.06 340 LYS A N 1
ATOM 2579 C CA . LYS A 1 340 ? 7.195 1.21 -27.188 1 97.06 340 LYS A CA 1
ATOM 2580 C C . LYS A 1 340 ? 8.617 0.835 -27.609 1 97.06 340 LYS A C 1
ATOM 2582 O O . LYS A 1 340 ? 8.938 0.867 -28.797 1 97.06 340 LYS A O 1
ATOM 2587 N N . GLU A 1 341 ? 9.445 0.5 -26.703 1 97 341 GLU A N 1
ATOM 2588 C CA . GLU A 1 341 ? 10.859 0.299 -26.984 1 97 341 GLU A CA 1
ATOM 2589 C C . GLU A 1 341 ? 11.117 -1.075 -27.594 1 97 341 GLU A C 1
ATOM 2591 O O . GLU A 1 341 ? 11.961 -1.22 -28.484 1 97 341 GLU A O 1
ATOM 2596 N N . ILE A 1 342 ? 10.398 -2.129 -27.078 1 96.31 342 ILE A N 1
ATOM 2597 C CA . ILE A 1 342 ? 10.805 -3.451 -27.531 1 96.31 342 ILE A CA 1
ATOM 2598 C C . ILE A 1 342 ? 9.578 -4.266 -27.922 1 96.31 342 ILE A C 1
ATOM 2600 O O . ILE A 1 342 ? 9.68 -5.457 -28.219 1 96.31 342 ILE A O 1
ATOM 2604 N N . GLY A 1 343 ? 8.359 -3.787 -27.781 1 92.19 343 GLY A N 1
ATOM 2605 C CA . GLY A 1 343 ? 7.148 -4.426 -28.266 1 92.19 343 GLY A CA 1
ATOM 2606 C C . GLY A 1 343 ? 6.633 -5.508 -27.344 1 92.19 343 GLY A C 1
ATOM 2607 O O . GLY A 1 343 ? 5.84 -6.359 -27.75 1 92.19 343 GLY A O 1
ATOM 2608 N N . MET A 1 344 ? 7.133 -5.543 -26.141 1 90 344 MET A N 1
ATOM 2609 C CA . MET A 1 344 ? 6.738 -6.574 -25.188 1 90 344 MET A CA 1
ATOM 2610 C C . MET A 1 344 ? 6.008 -5.969 -23.984 1 90 344 MET A C 1
ATOM 2612 O O . MET A 1 344 ? 6.246 -4.812 -23.625 1 90 344 MET A O 1
ATOM 2616 N N . GLU A 1 345 ? 5.047 -6.734 -23.391 1 89.06 345 GLU A N 1
ATOM 2617 C CA . GLU A 1 345 ? 4.488 -6.395 -22.094 1 89.06 345 GLU A CA 1
ATOM 2618 C C . GLU A 1 345 ? 5.32 -7 -20.953 1 89.06 345 GLU A C 1
ATOM 2620 O O . GLU A 1 345 ? 5.551 -8.211 -20.922 1 89.06 345 GLU A O 1
ATOM 2625 N N . PRO A 1 346 ? 5.73 -6.129 -20.078 1 93.06 346 PRO A N 1
ATOM 2626 C CA . PRO A 1 346 ? 6.613 -6.676 -19.047 1 93.06 346 PRO A CA 1
ATOM 2627 C C . PRO A 1 346 ? 5.883 -7.602 -18.078 1 93.06 346 PRO A C 1
ATOM 2629 O O . PRO A 1 346 ? 4.719 -7.359 -17.75 1 93.06 346 PRO A O 1
ATOM 2632 N N . ASP A 1 347 ? 6.574 -8.672 -17.703 1 86.44 347 ASP A N 1
ATOM 2633 C CA . ASP A 1 347 ? 6.066 -9.539 -16.641 1 86.44 347 ASP A CA 1
ATOM 2634 C C . ASP A 1 347 ? 6.426 -8.992 -15.266 1 86.44 347 ASP A C 1
ATOM 2636 O O . ASP A 1 347 ? 7.105 -7.965 -15.156 1 86.44 347 ASP A O 1
ATOM 2640 N N . ILE A 1 348 ? 5.926 -9.617 -14.188 1 88.06 348 ILE A N 1
ATOM 2641 C CA . ILE A 1 348 ? 6.055 -9.109 -12.828 1 88.06 348 ILE A CA 1
ATOM 2642 C C . ILE A 1 348 ? 7.523 -9.133 -12.406 1 88.06 348 ILE A C 1
ATOM 2644 O O . ILE A 1 348 ? 7.973 -8.25 -11.664 1 88.06 348 ILE A O 1
ATOM 2648 N N . TRP A 1 349 ? 8.336 -10.086 -12.828 1 90.56 349 TRP A N 1
ATOM 2649 C CA . TRP A 1 349 ? 9.742 -10.211 -12.438 1 90.56 349 TRP A CA 1
ATOM 2650 C C . TRP A 1 349 ? 10.578 -9.102 -13.078 1 90.56 349 TRP A C 1
ATOM 2652 O O . TRP A 1 349 ? 11.492 -8.562 -12.445 1 90.56 349 TRP A O 1
ATOM 2662 N N . ALA A 1 350 ? 10.234 -8.805 -14.352 1 93.62 350 ALA A N 1
ATOM 2663 C CA . ALA A 1 350 ? 10.875 -7.664 -15.008 1 93.62 350 ALA A CA 1
ATOM 2664 C C . ALA A 1 350 ? 10.508 -6.355 -14.32 1 93.62 350 ALA A C 1
ATOM 2666 O O . ALA A 1 350 ? 11.367 -5.5 -14.094 1 93.62 350 ALA A O 1
ATOM 2667 N N . LEU A 1 351 ? 9.25 -6.184 -14 1 95.19 351 LEU A N 1
ATOM 2668 C CA . LEU A 1 351 ? 8.773 -4.961 -13.359 1 95.19 351 LEU A CA 1
ATOM 2669 C C . LEU A 1 351 ? 9.555 -4.688 -12.078 1 95.19 351 LEU A C 1
ATOM 2671 O O . LEU A 1 351 ? 9.82 -3.533 -11.742 1 95.19 351 LEU A O 1
ATOM 2675 N N . GLN A 1 352 ? 9.953 -5.699 -11.375 1 95.69 352 GLN A N 1
ATOM 2676 C CA . GLN A 1 352 ? 10.617 -5.562 -10.078 1 95.69 352 GLN A CA 1
ATOM 2677 C C . GLN A 1 352 ? 12.031 -5.012 -10.242 1 95.69 352 GLN A C 1
ATOM 2679 O O . GLN A 1 352 ? 12.656 -4.586 -9.266 1 95.69 352 GLN A O 1
ATOM 2684 N N . ALA A 1 353 ? 12.547 -5.016 -11.461 1 96.88 353 ALA A N 1
ATOM 2685 C CA . ALA A 1 353 ? 13.852 -4.402 -11.695 1 96.88 353 ALA A CA 1
ATOM 2686 C C . ALA A 1 353 ? 13.828 -2.92 -11.328 1 96.88 353 ALA A C 1
ATOM 2688 O O . ALA A 1 353 ? 14.828 -2.379 -10.852 1 96.88 353 ALA A O 1
ATOM 2689 N N . TYR A 1 354 ? 12.719 -2.283 -11.578 1 98 354 TYR A N 1
ATOM 2690 C CA . TYR A 1 354 ? 12.578 -0.867 -11.266 1 98 354 TYR A CA 1
ATOM 2691 C C . TYR A 1 354 ? 12.742 -0.623 -9.766 1 98 354 TYR A C 1
ATOM 2693 O O . TYR A 1 354 ? 13.547 0.215 -9.352 1 98 354 TYR A O 1
ATOM 2701 N N . ASP A 1 355 ? 11.977 -1.376 -8.977 1 97.62 355 ASP A N 1
ATOM 2702 C CA . ASP A 1 355 ? 12.023 -1.236 -7.523 1 97.62 355 ASP A CA 1
ATOM 2703 C C . ASP A 1 355 ? 13.398 -1.611 -6.977 1 97.62 355 ASP A C 1
ATOM 2705 O O . ASP A 1 355 ? 13.898 -0.974 -6.047 1 97.62 355 ASP A O 1
ATOM 2709 N N . THR A 1 356 ? 13.93 -2.652 -7.535 1 98.25 356 THR A N 1
ATOM 2710 C CA . THR A 1 356 ? 15.242 -3.107 -7.094 1 98.25 356 THR A CA 1
ATOM 2711 C C . THR A 1 356 ? 16.281 -1.995 -7.242 1 98.25 356 THR A C 1
ATOM 2713 O O . THR A 1 356 ? 17.031 -1.707 -6.305 1 98.25 356 THR A O 1
ATOM 2716 N N . ALA A 1 357 ? 16.312 -1.346 -8.383 1 98.5 357 ALA A N 1
ATOM 2717 C CA . ALA A 1 357 ? 17.25 -0.25 -8.633 1 98.5 357 ALA A CA 1
ATOM 2718 C C . ALA A 1 357 ? 17.062 0.877 -7.621 1 98.5 357 ALA A C 1
ATOM 2720 O O . ALA A 1 357 ? 18.031 1.386 -7.059 1 98.5 357 ALA A O 1
ATOM 2721 N N . TRP A 1 358 ? 15.859 1.226 -7.383 1 98.12 358 TRP A N 1
ATOM 2722 C CA . TRP A 1 358 ? 15.547 2.342 -6.496 1 98.12 358 TRP A CA 1
ATOM 2723 C C . TRP A 1 358 ? 15.945 2.018 -5.059 1 98.12 358 TRP A C 1
ATOM 2725 O O . TRP A 1 358 ? 16.578 2.832 -4.383 1 98.12 358 TRP A O 1
ATOM 2735 N N . VAL A 1 359 ? 15.547 0.859 -4.547 1 98.31 359 VAL A N 1
ATOM 2736 C CA . VAL A 1 359 ? 15.859 0.485 -3.17 1 98.31 359 VAL A CA 1
ATOM 2737 C C . VAL A 1 359 ? 17.375 0.459 -2.977 1 98.31 359 VAL A C 1
ATOM 2739 O O . VAL A 1 359 ? 17.891 0.955 -1.969 1 98.31 359 VAL A O 1
ATOM 2742 N N . LEU A 1 360 ? 18.094 -0.087 -3.922 1 98.56 360 LEU A N 1
ATOM 2743 C CA . LEU A 1 360 ? 19.547 -0.15 -3.828 1 98.56 360 LEU A CA 1
ATOM 2744 C C . LEU A 1 360 ? 20.156 1.247 -3.889 1 98.56 360 LEU A C 1
ATOM 2746 O O . LEU A 1 360 ? 21.094 1.553 -3.148 1 98.56 360 LEU A O 1
ATOM 2750 N N . ALA A 1 361 ? 19.688 2.084 -4.789 1 98.19 361 ALA A N 1
ATOM 2751 C CA . ALA A 1 361 ? 20.188 3.451 -4.898 1 98.19 361 ALA A CA 1
ATOM 2752 C C . ALA A 1 361 ? 19.953 4.227 -3.607 1 98.19 361 ALA A C 1
ATOM 2754 O O . ALA A 1 361 ? 20.875 4.844 -3.068 1 98.19 361 ALA A O 1
ATOM 2755 N N . LEU A 1 362 ? 18.719 4.156 -3.109 1 97.06 362 LEU A N 1
ATOM 2756 C CA . LEU A 1 362 ? 18.391 4.852 -1.871 1 97.06 362 LEU A CA 1
ATOM 2757 C C . LEU A 1 362 ? 19.219 4.328 -0.71 1 97.06 362 LEU A C 1
ATOM 2759 O O . LEU A 1 362 ? 19.688 5.105 0.126 1 97.06 362 LEU A O 1
ATOM 2763 N N . SER A 1 363 ? 19.375 3.012 -0.657 1 97.56 363 SER A N 1
ATOM 2764 C CA . SER A 1 363 ? 20.203 2.418 0.39 1 97.56 363 SER A CA 1
ATOM 2765 C C . SER A 1 363 ? 21.641 2.928 0.319 1 97.56 363 SER A C 1
ATOM 2767 O O . SER A 1 363 ? 22.25 3.221 1.349 1 97.56 363 SER A O 1
ATOM 2769 N N . THR A 1 364 ? 22.156 3.014 -0.878 1 97.38 364 THR A N 1
ATOM 2770 C CA . THR A 1 364 ? 23.516 3.502 -1.087 1 97.38 364 THR A CA 1
ATOM 2771 C C . THR A 1 364 ? 23.641 4.961 -0.658 1 97.38 364 THR A C 1
ATOM 2773 O O . THR A 1 364 ? 24.594 5.336 0.031 1 97.38 364 THR A O 1
ATOM 2776 N N . LEU A 1 365 ? 22.719 5.758 -1.045 1 94.94 365 LEU A N 1
ATOM 2777 C CA . LEU A 1 365 ? 22.734 7.176 -0.699 1 94.94 365 LEU A CA 1
ATOM 2778 C C . LEU A 1 365 ? 22.641 7.367 0.811 1 94.94 365 LEU A C 1
ATOM 2780 O O . LEU A 1 365 ? 23.344 8.203 1.378 1 94.94 365 LEU A O 1
ATOM 2784 N N . LEU A 1 366 ? 21.828 6.602 1.466 1 93.5 366 LEU A N 1
ATOM 2785 C CA . LEU A 1 366 ? 21.641 6.734 2.908 1 93.5 366 LEU A CA 1
ATOM 2786 C C . LEU A 1 366 ? 22.859 6.211 3.662 1 93.5 366 LEU A C 1
ATOM 2788 O O . LEU A 1 366 ? 23.203 6.73 4.723 1 93.5 366 LEU A O 1
ATOM 2792 N N . ALA A 1 367 ? 23.438 5.168 3.082 1 93.12 367 ALA A N 1
ATOM 2793 C CA . ALA A 1 367 ? 24.688 4.691 3.676 1 93.12 367 ALA A CA 1
ATOM 2794 C C . ALA A 1 367 ? 25.75 5.777 3.65 1 93.12 367 ALA A C 1
ATOM 2796 O O . ALA A 1 367 ? 26.625 5.816 4.52 1 93.12 367 ALA A O 1
ATOM 2797 N N . GLY A 1 368 ? 25.75 6.57 2.557 1 90.19 368 GLY A N 1
ATOM 2798 C CA . GLY A 1 368 ? 26.672 7.695 2.445 1 90.19 368 GLY A CA 1
ATOM 2799 C C . GLY A 1 368 ? 28.062 7.293 1.988 1 90.19 368 GLY A C 1
ATOM 2800 O O . GLY A 1 368 ? 28.969 8.125 1.94 1 90.19 368 GLY A O 1
ATOM 2801 N N . LYS A 1 369 ? 28.266 6.055 1.754 1 92.31 369 LYS A N 1
ATOM 2802 C CA . LYS A 1 369 ? 29.516 5.512 1.228 1 92.31 369 LYS A CA 1
ATOM 2803 C C . LYS A 1 369 ? 29.266 4.301 0.337 1 92.31 369 LYS A C 1
ATOM 2805 O O . LYS A 1 369 ? 28.297 3.559 0.551 1 92.31 369 LYS A O 1
ATOM 2810 N N . TYR A 1 370 ? 30.125 4.137 -0.646 1 95.19 370 TYR A N 1
ATOM 2811 C CA . TYR A 1 370 ? 30.031 2.996 -1.551 1 95.19 370 TYR A CA 1
ATOM 2812 C C . TYR A 1 370 ? 30.766 1.791 -0.983 1 95.19 370 TYR A C 1
ATOM 2814 O O . TYR A 1 370 ? 31.812 1.397 -1.5 1 95.19 370 TYR A O 1
ATOM 2822 N N . ASP A 1 371 ? 30.219 1.278 0.041 1 94.81 371 ASP A N 1
ATOM 2823 C CA . ASP A 1 371 ? 30.719 0.165 0.841 1 94.81 371 ASP A CA 1
ATOM 2824 C C . ASP A 1 371 ? 29.641 -0.908 1.021 1 94.81 371 ASP A C 1
ATOM 2826 O O . ASP A 1 371 ? 28.531 -0.612 1.451 1 94.81 371 ASP A O 1
ATOM 2830 N N . ALA A 1 372 ? 30.016 -2.104 0.681 1 96.62 372 ALA A N 1
ATOM 2831 C CA . ALA A 1 372 ? 29.031 -3.182 0.62 1 96.62 372 ALA A CA 1
ATOM 2832 C C . ALA A 1 372 ? 28.391 -3.42 1.985 1 96.62 372 ALA A C 1
ATOM 2834 O O . ALA A 1 372 ? 27.188 -3.645 2.082 1 96.62 372 ALA A O 1
ATOM 2835 N N . ASP A 1 373 ? 29.172 -3.393 3.088 1 95.88 373 ASP A N 1
ATOM 2836 C CA . ASP A 1 373 ? 28.641 -3.631 4.426 1 95.88 373 ASP A CA 1
ATOM 2837 C C . ASP A 1 373 ? 27.641 -2.541 4.82 1 95.88 373 ASP A C 1
ATOM 2839 O O . ASP A 1 373 ? 26.578 -2.834 5.367 1 95.88 373 ASP A O 1
ATOM 2843 N N . ALA A 1 374 ? 28.016 -1.302 4.562 1 93.81 374 ALA A N 1
ATOM 2844 C CA . ALA A 1 374 ? 27.156 -0.175 4.906 1 93.81 374 ALA A CA 1
ATOM 2845 C C . ALA A 1 374 ? 25.844 -0.219 4.105 1 93.81 374 ALA A C 1
ATOM 2847 O O . ALA A 1 374 ? 24.766 0.007 4.656 1 93.81 374 ALA A O 1
ATOM 2848 N N . ILE A 1 375 ? 25.969 -0.469 2.811 1 97.19 375 ILE A N 1
ATOM 2849 C CA . ILE A 1 375 ? 24.797 -0.538 1.945 1 97.19 375 ILE A CA 1
ATOM 2850 C C . ILE A 1 375 ? 23.891 -1.694 2.381 1 97.19 375 ILE A C 1
ATOM 2852 O O . ILE A 1 375 ? 22.672 -1.537 2.492 1 97.19 375 ILE A O 1
ATOM 2856 N N . LYS A 1 376 ? 24.484 -2.863 2.648 1 97.5 376 LYS A N 1
ATOM 2857 C CA . LYS A 1 376 ? 23.766 -4.047 3.105 1 97.5 376 LYS A CA 1
ATOM 2858 C C . LYS A 1 376 ? 22.938 -3.738 4.352 1 97.5 376 LYS A C 1
ATOM 2860 O O . LYS A 1 376 ? 21.781 -4.176 4.465 1 97.5 376 LYS A O 1
ATOM 2865 N N . ALA A 1 377 ? 23.484 -3.023 5.266 1 95.06 377 ALA A N 1
ATOM 2866 C CA . ALA A 1 377 ? 22.812 -2.701 6.523 1 95.06 377 ALA A CA 1
ATOM 2867 C C . ALA A 1 377 ? 21.594 -1.813 6.285 1 95.06 377 ALA A C 1
ATOM 2869 O O . ALA A 1 377 ? 20.609 -1.891 7.027 1 95.06 377 ALA A O 1
ATOM 2870 N N . ALA A 1 378 ? 21.625 -1.011 5.23 1 95.81 378 ALA A N 1
ATOM 2871 C CA . ALA A 1 378 ? 20.562 -0.043 4.949 1 95.81 378 ALA A CA 1
ATOM 2872 C C . ALA A 1 378 ? 19.406 -0.703 4.223 1 95.81 378 ALA A C 1
ATOM 2874 O O . ALA A 1 378 ? 18.25 -0.276 4.363 1 95.81 378 ALA A O 1
ATOM 2875 N N . ILE A 1 379 ? 19.578 -1.789 3.451 1 97.75 379 ILE A N 1
ATOM 2876 C CA . ILE A 1 379 ? 18.641 -2.346 2.486 1 97.75 379 ILE A CA 1
ATOM 2877 C C . ILE A 1 379 ? 17.344 -2.746 3.197 1 97.75 379 ILE A C 1
ATOM 2879 O O . ILE A 1 379 ? 16.25 -2.359 2.777 1 97.75 379 ILE A O 1
ATOM 2883 N N . PRO A 1 380 ? 17.406 -3.479 4.324 1 96.06 380 PRO A N 1
ATOM 2884 C CA . PRO A 1 380 ? 16.156 -3.916 4.941 1 96.06 380 PRO A CA 1
ATOM 2885 C C . PRO A 1 380 ? 15.289 -2.748 5.41 1 96.06 380 PRO A C 1
ATOM 2887 O O . PRO A 1 380 ? 14.062 -2.814 5.336 1 96.06 380 PRO A O 1
ATOM 2890 N N . TYR A 1 381 ? 15.906 -1.677 5.867 1 92.56 381 TYR A N 1
ATOM 2891 C CA . TYR A 1 381 ? 15.164 -0.516 6.348 1 92.56 381 TYR A CA 1
ATOM 2892 C C . TYR A 1 381 ? 14.516 0.234 5.191 1 92.56 381 TYR A C 1
ATOM 2894 O O . TYR A 1 381 ? 13.344 0.591 5.254 1 92.56 381 TYR A O 1
ATOM 2902 N N . VAL A 1 382 ? 15.305 0.424 4.184 1 95.19 382 VAL A N 1
ATOM 2903 C CA . VAL A 1 382 ? 14.781 1.126 3.014 1 95.19 382 VAL A CA 1
ATOM 2904 C C . VAL A 1 382 ? 13.664 0.31 2.375 1 95.19 382 VAL A C 1
ATOM 2906 O O . VAL A 1 382 ? 12.609 0.853 2.039 1 95.19 382 VAL A O 1
ATOM 2909 N N . ALA A 1 383 ? 13.867 -0.999 2.221 1 96.44 383 ALA A N 1
ATOM 2910 C CA . ALA A 1 383 ? 12.875 -1.884 1.619 1 96.44 383 ALA A CA 1
ATOM 2911 C C . ALA A 1 383 ? 11.57 -1.864 2.414 1 96.44 383 ALA A C 1
ATOM 2913 O O . ALA A 1 383 ? 10.484 -1.893 1.834 1 96.44 383 ALA A O 1
ATOM 2914 N N . LYS A 1 384 ? 11.656 -1.778 3.668 1 93.19 384 LYS A N 1
ATOM 2915 C CA . LYS A 1 384 ? 10.492 -1.794 4.551 1 93.19 384 LYS A CA 1
ATOM 2916 C C . LYS A 1 384 ? 9.633 -0.554 4.34 1 93.19 384 LYS A C 1
ATOM 2918 O O . LYS A 1 384 ? 8.406 -0.617 4.457 1 93.19 384 LYS A O 1
ATOM 2923 N N . MET A 1 385 ? 10.219 0.549 4.043 1 93.31 385 MET A N 1
ATOM 2924 C CA . MET A 1 385 ? 9.5 1.818 3.924 1 93.31 385 MET A CA 1
ATOM 2925 C C . MET A 1 385 ? 9.219 2.145 2.461 1 93.31 385 MET A C 1
ATOM 2927 O O . MET A 1 385 ? 8.68 3.209 2.152 1 93.31 385 MET A O 1
ATOM 2931 N N . TYR A 1 386 ? 9.547 1.262 1.574 1 94.44 386 TYR A N 1
ATOM 2932 C CA . TYR A 1 386 ? 9.492 1.531 0.142 1 94.44 386 TYR A CA 1
ATOM 2933 C C . TYR A 1 386 ? 8.156 1.076 -0.443 1 94.44 386 TYR A C 1
ATOM 2935 O O . TYR A 1 386 ? 7.648 0.011 -0.087 1 94.44 386 TYR A O 1
ATOM 2943 N N . TRP A 1 387 ? 7.625 1.923 -1.274 1 91 387 TRP A N 1
ATOM 2944 C CA . TRP A 1 387 ? 6.488 1.598 -2.131 1 91 387 TRP A CA 1
ATOM 2945 C C . TRP A 1 387 ? 6.805 1.895 -3.592 1 91 387 TRP A C 1
ATOM 2947 O O . TRP A 1 387 ? 7.141 3.027 -3.943 1 91 387 TRP A O 1
ATOM 2957 N N . GLY A 1 388 ? 6.754 0.833 -4.434 1 92.88 388 GLY A N 1
ATOM 2958 C CA . GLY A 1 388 ? 7.074 1.026 -5.84 1 92.88 388 GLY A CA 1
ATOM 2959 C C . GLY A 1 388 ? 6.098 0.344 -6.773 1 92.88 388 GLY A C 1
ATOM 2960 O O . GLY A 1 388 ? 4.91 0.229 -6.461 1 92.88 388 GLY A O 1
ATOM 2961 N N . VAL A 1 389 ? 6.547 -0.025 -7.926 1 92.94 389 VAL A N 1
ATOM 2962 C CA . VAL A 1 389 ? 5.699 -0.55 -8.992 1 92.94 389 VAL A CA 1
ATOM 2963 C C . VAL A 1 389 ? 5.121 -1.899 -8.57 1 92.94 389 VAL A C 1
ATOM 2965 O O . VAL A 1 389 ? 3.986 -2.232 -8.93 1 92.94 389 VAL A O 1
ATOM 2968 N N . SER A 1 390 ? 5.848 -2.617 -7.762 1 91.44 390 SER A N 1
ATOM 2969 C CA . SER A 1 390 ? 5.395 -3.943 -7.355 1 91.44 390 SER A CA 1
ATOM 2970 C C . SER A 1 390 ? 4.789 -3.918 -5.957 1 91.44 390 SER A C 1
ATOM 2972 O O . SER A 1 390 ? 4.527 -4.969 -5.367 1 91.44 390 SER A O 1
ATOM 2974 N N . GLY A 1 391 ? 4.645 -2.697 -5.441 1 88.31 391 GLY A N 1
ATOM 2975 C CA . GLY A 1 391 ? 4.062 -2.566 -4.117 1 88.31 391 GLY A CA 1
ATOM 2976 C C . GLY A 1 391 ? 5.098 -2.541 -3.008 1 88.31 391 GLY A C 1
ATOM 2977 O O . GLY A 1 391 ? 6.227 -2.094 -3.219 1 88.31 391 GLY A O 1
ATOM 2978 N N . ASN A 1 392 ? 4.684 -2.93 -1.821 1 87.56 392 ASN A N 1
ATOM 2979 C CA . ASN A 1 392 ? 5.578 -2.969 -0.668 1 87.56 392 ASN A CA 1
ATOM 2980 C C . ASN A 1 392 ? 6.691 -3.994 -0.857 1 87.56 392 ASN A C 1
ATOM 2982 O O . ASN A 1 392 ? 6.496 -5.016 -1.519 1 87.56 392 ASN A O 1
ATOM 2986 N N . LEU A 1 393 ? 7.82 -3.73 -0.207 1 93.12 393 LEU A N 1
ATOM 2987 C CA . LEU A 1 393 ? 8.992 -4.566 -0.451 1 93.12 393 LEU A CA 1
ATOM 2988 C C . LEU A 1 393 ? 9.648 -4.977 0.862 1 93.12 393 LEU A C 1
ATOM 2990 O O . LEU A 1 393 ? 10.859 -5.191 0.912 1 93.12 393 LEU A O 1
ATOM 2994 N N . GLU A 1 394 ? 8.953 -5.105 1.893 1 92.56 394 GLU A N 1
ATOM 2995 C CA . GLU A 1 394 ? 9.523 -5.539 3.164 1 92.56 394 GLU A CA 1
ATOM 2996 C C . GLU A 1 394 ? 10.195 -6.902 3.031 1 92.56 394 GLU A C 1
ATOM 2998 O O . GLU A 1 394 ? 9.664 -7.801 2.379 1 92.56 394 GLU A O 1
ATOM 3003 N N . LEU A 1 395 ? 11.375 -7.043 3.609 1 95.12 395 LEU A N 1
ATOM 3004 C CA . LEU A 1 395 ? 12.141 -8.281 3.561 1 95.12 395 LEU A CA 1
ATOM 3005 C C . LEU A 1 395 ? 11.953 -9.086 4.84 1 95.12 395 LEU A C 1
ATOM 3007 O O . LEU A 1 395 ? 11.664 -8.523 5.898 1 95.12 395 LEU A O 1
ATOM 3011 N N . ASN A 1 396 ? 12.102 -10.414 4.703 1 92.12 396 ASN A N 1
ATOM 3012 C CA . ASN A 1 396 ? 12.148 -11.281 5.879 1 92.12 396 ASN A CA 1
ATOM 3013 C C . ASN A 1 396 ? 13.578 -11.461 6.379 1 92.12 396 ASN A C 1
ATOM 3015 O O . ASN A 1 396 ? 14.508 -10.828 5.875 1 92.12 396 ASN A O 1
ATOM 3019 N N . GLU A 1 397 ? 13.805 -12.266 7.387 1 92.31 397 GLU A N 1
ATOM 3020 C CA . GLU A 1 397 ? 15.102 -12.445 8.031 1 92.31 397 GLU A CA 1
ATOM 3021 C C . GLU A 1 397 ? 16.109 -13.109 7.09 1 92.31 397 GLU A C 1
ATOM 3023 O O . GLU A 1 397 ? 17.312 -13.102 7.348 1 92.31 397 GLU A O 1
ATOM 3028 N N . LYS A 1 398 ? 15.641 -13.727 5.977 1 92.81 398 LYS A N 1
ATOM 3029 C CA . LYS A 1 398 ? 16.516 -14.398 5.02 1 92.81 398 LYS A CA 1
ATOM 3030 C C . LYS A 1 398 ? 16.922 -13.445 3.896 1 92.81 398 LYS A C 1
ATOM 3032 O O . LYS A 1 398 ? 17.578 -13.859 2.932 1 92.81 398 LYS A O 1
ATOM 3037 N N . ASN A 1 399 ? 16.516 -12.18 3.914 1 96.12 399 ASN A N 1
ATOM 3038 C CA . ASN A 1 399 ? 16.781 -11.172 2.891 1 96.12 399 ASN A CA 1
ATOM 3039 C C . ASN A 1 399 ? 15.906 -11.391 1.656 1 96.12 399 ASN A C 1
ATOM 3041 O O . ASN A 1 399 ? 16.266 -10.977 0.555 1 96.12 399 ASN A O 1
ATOM 3045 N N . ASP A 1 400 ? 14.773 -12.047 1.872 1 95.25 400 ASP A N 1
ATOM 3046 C CA . ASP A 1 400 ? 13.789 -12.242 0.81 1 95.25 400 ASP A CA 1
ATOM 3047 C C . ASP A 1 400 ? 12.562 -11.367 1.025 1 95.25 400 ASP A C 1
ATOM 3049 O O . ASP A 1 400 ? 12.172 -11.102 2.166 1 95.25 400 ASP A O 1
ATOM 3053 N N . ARG A 1 401 ? 12.008 -10.93 -0.084 1 94.12 401 ARG A N 1
ATOM 3054 C CA . ARG A 1 401 ? 10.719 -10.258 0.049 1 94.12 401 ARG A CA 1
ATOM 3055 C C . ARG A 1 401 ? 9.75 -11.086 0.882 1 94.12 401 ARG A C 1
ATOM 3057 O O . ARG A 1 401 ? 9.617 -12.297 0.667 1 94.12 401 ARG A O 1
ATOM 3064 N N . LYS A 1 402 ? 9.172 -10.422 1.771 1 89.38 402 LYS A N 1
ATOM 3065 C CA . LYS A 1 402 ? 8.367 -11.102 2.779 1 89.38 402 LYS A CA 1
ATOM 3066 C C . LYS A 1 402 ? 6.988 -11.469 2.227 1 89.38 402 LYS A C 1
ATOM 3068 O O . LYS A 1 402 ? 6.414 -12.492 2.604 1 89.38 402 LYS A O 1
ATOM 3073 N N . SER A 1 403 ? 6.461 -10.562 1.451 1 85.38 403 SER A N 1
ATOM 3074 C CA . SER A 1 403 ? 5.074 -10.719 1.03 1 85.38 403 SER A CA 1
ATOM 3075 C C . SER A 1 403 ? 4.852 -10.164 -0.371 1 85.38 403 SER A C 1
ATOM 3077 O O . SER A 1 403 ? 5.676 -9.398 -0.876 1 85.38 403 SER A O 1
ATOM 3079 N N . GLN A 1 404 ? 3.834 -10.695 -0.962 1 87.5 404 GLN A N 1
ATOM 3080 C CA . GLN A 1 404 ? 3.422 -10.188 -2.266 1 87.5 404 GLN A CA 1
ATOM 3081 C C . GLN A 1 404 ? 1.906 -10.25 -2.43 1 87.5 404 GLN A C 1
ATOM 3083 O O . GLN A 1 404 ? 1.247 -11.094 -1.811 1 87.5 404 GLN A O 1
ATOM 3088 N N . SER A 1 405 ? 1.414 -9.336 -3.203 1 84.56 405 SER A N 1
ATOM 3089 C CA . SER A 1 405 ? -0.002 -9.375 -3.551 1 84.56 405 SER A CA 1
ATOM 3090 C C . SER A 1 405 ? -0.28 -10.422 -4.621 1 84.56 405 SER A C 1
ATOM 3092 O O . SER A 1 405 ? 0.567 -10.68 -5.48 1 84.56 405 SER A O 1
ATOM 3094 N N . GLU A 1 406 ? -1.421 -10.992 -4.48 1 90 406 GLU A N 1
ATOM 3095 C CA . GLU A 1 406 ? -1.817 -12.016 -5.445 1 90 406 GLU A CA 1
ATOM 3096 C C . GLU A 1 406 ? -3.158 -11.672 -6.09 1 90 406 GLU A C 1
ATOM 3098 O O . GLU A 1 406 ? -4.102 -11.281 -5.398 1 90 406 GLU A O 1
ATOM 3103 N N . GLU A 1 407 ? -3.172 -11.82 -7.375 1 86.62 407 GLU A N 1
ATOM 3104 C CA . GLU A 1 407 ? -4.461 -11.891 -8.062 1 86.62 407 GLU A CA 1
ATOM 3105 C C . GLU A 1 407 ? -5.117 -13.25 -7.859 1 86.62 407 GLU A C 1
ATOM 3107 O O . GLU A 1 407 ? -4.441 -14.281 -7.848 1 86.62 407 GLU A O 1
ATOM 3112 N N . ILE A 1 408 ? -6.375 -13.203 -7.695 1 91.19 408 ILE A N 1
ATOM 3113 C CA . ILE A 1 408 ? -7.168 -14.43 -7.609 1 91.19 408 ILE A CA 1
ATOM 3114 C C . ILE A 1 408 ? -7.988 -14.602 -8.883 1 91.19 408 ILE A C 1
ATOM 3116 O O . ILE A 1 408 ? -8.805 -13.742 -9.227 1 91.19 408 ILE A O 1
ATOM 3120 N N . TRP A 1 409 ? -7.719 -15.68 -9.523 1 91.25 409 TRP A N 1
ATOM 3121 C CA . TRP A 1 409 ? -8.406 -16.016 -10.766 1 91.25 409 TRP A CA 1
ATOM 3122 C C . TRP A 1 409 ? -9.266 -17.25 -10.602 1 91.25 409 TRP A C 1
ATOM 3124 O O . TRP A 1 409 ? -8.922 -18.156 -9.828 1 91.25 409 TRP A O 1
ATOM 3134 N N . ALA A 1 410 ? -10.398 -17.297 -11.297 1 94.12 410 ALA A N 1
ATOM 3135 C CA . ALA A 1 410 ? -11.273 -18.469 -11.312 1 94.12 410 ALA A CA 1
ATOM 3136 C C . ALA A 1 410 ? -11.773 -18.766 -12.727 1 94.12 410 ALA A C 1
ATOM 3138 O O . ALA A 1 410 ? -11.844 -17.859 -13.562 1 94.12 410 ALA A O 1
ATOM 3139 N N . VAL A 1 411 ? -11.984 -20.016 -12.961 1 94.38 411 VAL A N 1
ATOM 3140 C CA . VAL A 1 411 ? -12.617 -20.375 -14.227 1 94.38 411 VAL A CA 1
ATOM 3141 C C . VAL A 1 411 ? -14.133 -20.234 -14.094 1 94.38 411 VAL A C 1
ATOM 3143 O O . VAL A 1 411 ? -14.766 -21 -13.352 1 94.38 411 VAL A O 1
ATOM 3146 N N . ILE A 1 412 ? -14.672 -19.281 -14.773 1 92 412 ILE A N 1
ATOM 3147 C CA . ILE A 1 412 ? -16.094 -19 -14.805 1 92 412 ILE A CA 1
ATOM 3148 C C . ILE A 1 412 ? -16.578 -18.922 -16.25 1 92 412 ILE A C 1
ATOM 3150 O O . ILE A 1 412 ? -15.984 -18.203 -17.062 1 92 412 ILE A O 1
ATOM 3154 N N . ASN A 1 413 ? -17.547 -19.641 -16.547 1 92.12 413 ASN A N 1
ATOM 3155 C CA . ASN A 1 413 ? -18.094 -19.672 -17.891 1 92.12 413 ASN A CA 1
ATOM 3156 C C . ASN A 1 413 ? -17 -19.969 -18.922 1 92.12 413 ASN A C 1
ATOM 3158 O O . ASN A 1 413 ? -16.859 -19.234 -19.906 1 92.12 413 ASN A O 1
ATOM 3162 N N . ASN A 1 414 ? -16.172 -20.859 -18.562 1 93.81 414 ASN A N 1
ATOM 3163 C CA . ASN A 1 414 ? -15.156 -21.453 -19.438 1 93.81 414 ASN A CA 1
ATOM 3164 C C . ASN A 1 414 ? -14.062 -20.453 -19.781 1 93.81 414 ASN A C 1
ATOM 3166 O O . ASN A 1 414 ? -13.406 -20.562 -20.812 1 93.81 414 ASN A O 1
ATOM 3170 N N . LYS A 1 415 ? -13.984 -19.5 -18.906 1 92.56 415 LYS A N 1
ATOM 3171 C CA . LYS A 1 415 ? -12.922 -18.5 -19.078 1 92.56 415 LYS A CA 1
ATOM 3172 C C . LYS A 1 415 ? -12.258 -18.188 -17.734 1 92.56 415 LYS A C 1
ATOM 3174 O O . LYS A 1 415 ? -12.883 -18.297 -16.688 1 92.56 415 LYS A O 1
ATOM 3179 N N . MET A 1 416 ? -10.969 -17.844 -17.859 1 90.75 416 MET A N 1
ATOM 3180 C CA . MET A 1 416 ? -10.305 -17.312 -16.672 1 90.75 416 MET A CA 1
ATOM 3181 C C . MET A 1 416 ? -10.773 -15.891 -16.375 1 90.75 416 MET A C 1
ATOM 3183 O O . MET A 1 416 ? -10.703 -15.016 -17.234 1 90.75 416 MET A O 1
ATOM 3187 N N . VAL A 1 417 ? -11.273 -15.734 -15.172 1 88.44 417 VAL A N 1
ATOM 3188 C CA . VAL A 1 417 ? -11.797 -14.438 -14.758 1 88.44 417 VAL A CA 1
ATOM 3189 C C . VAL A 1 417 ? -11.086 -13.984 -13.484 1 88.44 417 VAL A C 1
ATOM 3191 O O . VAL A 1 417 ? -10.93 -14.758 -12.539 1 88.44 417 VAL A O 1
ATOM 3194 N N . LEU A 1 418 ? -10.539 -12.758 -13.492 1 85.88 418 LEU A N 1
ATOM 3195 C CA . LEU A 1 418 ? -10.008 -12.164 -12.266 1 85.88 418 LEU A CA 1
ATOM 3196 C C . LEU A 1 418 ? -11.125 -11.906 -11.258 1 85.88 418 LEU A C 1
ATOM 3198 O O . LEU A 1 418 ? -12.016 -11.094 -11.516 1 85.88 418 LEU A O 1
ATOM 3202 N N . VAL A 1 419 ? -11.039 -12.547 -10.117 1 86.12 419 VAL A N 1
ATOM 3203 C CA . VAL A 1 419 ? -12.203 -12.492 -9.234 1 86.12 419 VAL A CA 1
ATOM 3204 C C . VAL A 1 419 ? -11.844 -11.742 -7.957 1 86.12 419 VAL A C 1
ATOM 3206 O O . VAL A 1 419 ? -12.719 -11.375 -7.176 1 86.12 419 VAL A O 1
ATOM 3209 N N . GLY A 1 420 ? -10.609 -11.539 -7.746 1 82.06 420 GLY A N 1
ATOM 3210 C CA . GLY A 1 420 ? -10.242 -10.812 -6.543 1 82.06 420 GLY A CA 1
ATOM 3211 C C . GLY A 1 420 ? -8.75 -10.547 -6.434 1 82.06 420 GLY A C 1
ATOM 3212 O O . GLY A 1 420 ? -7.992 -10.875 -7.348 1 82.06 420 GLY A O 1
ATOM 3213 N N . MET A 1 421 ? -8.352 -9.898 -5.289 1 83.06 421 MET A N 1
ATOM 3214 C CA . MET A 1 421 ? -6.957 -9.586 -4.98 1 83.06 421 MET A CA 1
ATOM 3215 C C . MET A 1 421 ? -6.641 -9.883 -3.52 1 83.06 421 MET A C 1
ATOM 3217 O O . MET A 1 421 ? -7.414 -9.523 -2.629 1 83.06 421 MET A O 1
ATOM 3221 N N . TYR A 1 422 ? -5.598 -10.625 -3.312 1 88 422 TYR A N 1
ATOM 3222 C CA . TYR A 1 422 ? -5.082 -10.852 -1.967 1 88 422 TYR A CA 1
ATOM 3223 C C . TYR A 1 422 ? -4.094 -9.766 -1.568 1 88 422 TYR A C 1
ATOM 3225 O O . TYR A 1 422 ? -3.139 -9.484 -2.297 1 88 422 TYR A O 1
ATOM 3233 N N . ASP A 1 423 ? -4.332 -9.203 -0.458 1 79.5 423 ASP A N 1
ATOM 3234 C CA . ASP A 1 423 ? -3.438 -8.211 0.139 1 79.5 423 ASP A CA 1
ATOM 3235 C C . ASP A 1 423 ? -2.676 -8.805 1.322 1 79.5 423 ASP A C 1
ATOM 3237 O O . ASP A 1 423 ? -3.258 -9.062 2.377 1 79.5 423 ASP A O 1
ATOM 3241 N N . PRO A 1 424 ? -1.434 -8.914 1.195 1 83.69 424 PRO A N 1
ATOM 3242 C CA . PRO A 1 424 ? -0.667 -9.547 2.271 1 83.69 424 PRO A CA 1
ATOM 3243 C C . PRO A 1 424 ? -0.537 -8.664 3.506 1 83.69 424 PRO A C 1
ATOM 3245 O O . PRO A 1 424 ? -0.262 -9.156 4.602 1 83.69 424 PRO A O 1
ATOM 3248 N N . ILE A 1 425 ? -0.684 -7.414 3.369 1 73.69 425 ILE A N 1
ATOM 3249 C CA . ILE A 1 425 ? -0.533 -6.5 4.496 1 73.69 425 ILE A CA 1
ATOM 3250 C C . ILE A 1 425 ? -1.681 -6.703 5.48 1 73.69 425 ILE A C 1
ATOM 3252 O O . ILE A 1 425 ? -1.454 -6.871 6.68 1 73.69 425 ILE A O 1
ATOM 3256 N N . SER A 1 426 ? -2.9 -6.734 4.961 1 71.81 426 SER A N 1
ATOM 3257 C CA . SER A 1 426 ? -4.07 -6.941 5.812 1 71.81 426 SER A CA 1
ATOM 3258 C C . SER A 1 426 ? -4.418 -8.422 5.922 1 71.81 426 SER A C 1
ATOM 3260 O O . SER A 1 426 ? -5.309 -8.805 6.684 1 71.81 426 SER A O 1
ATOM 3262 N N . ASP A 1 427 ? -3.682 -9.281 5.125 1 82.44 427 ASP A N 1
ATOM 3263 C CA . ASP A 1 427 ? -3.977 -10.703 5.043 1 82.44 427 ASP A CA 1
ATOM 3264 C C . ASP A 1 427 ? -5.457 -10.945 4.758 1 82.44 427 ASP A C 1
ATOM 3266 O O . ASP A 1 427 ? -6.133 -11.656 5.5 1 82.44 427 ASP A O 1
ATOM 3270 N N . SER A 1 428 ? -5.891 -10.352 3.662 1 80 428 SER A N 1
ATOM 3271 C CA . SER A 1 428 ? -7.305 -10.406 3.307 1 80 428 SER A CA 1
ATOM 3272 C C . SER A 1 428 ? -7.496 -10.352 1.795 1 80 428 SER A C 1
ATOM 3274 O O . SER A 1 428 ? -6.57 -10.016 1.058 1 80 428 SER A O 1
ATOM 3276 N N . ILE A 1 429 ? -8.672 -10.797 1.369 1 80.75 429 ILE A N 1
ATOM 3277 C CA . ILE A 1 429 ? -9.016 -10.797 -0.049 1 80.75 429 ILE A CA 1
ATOM 3278 C C . ILE A 1 429 ? -10.07 -9.727 -0.322 1 80.75 429 ILE A C 1
ATOM 3280 O O . ILE A 1 429 ? -11.016 -9.57 0.448 1 80.75 429 ILE A O 1
ATOM 3284 N N . THR A 1 430 ? -9.828 -9 -1.385 1 73.38 430 THR A N 1
ATOM 3285 C CA . THR A 1 430 ? -10.867 -8.18 -2.002 1 73.38 430 THR A CA 1
ATOM 3286 C C . THR A 1 430 ? -11.492 -8.906 -3.189 1 73.38 430 THR A C 1
ATOM 3288 O O . THR A 1 430 ? -10.812 -9.195 -4.176 1 73.38 430 THR A O 1
ATOM 3291 N N . TRP A 1 431 ? -12.789 -9.133 -3.088 1 75.69 431 TRP A N 1
ATOM 3292 C CA . TRP A 1 431 ? -13.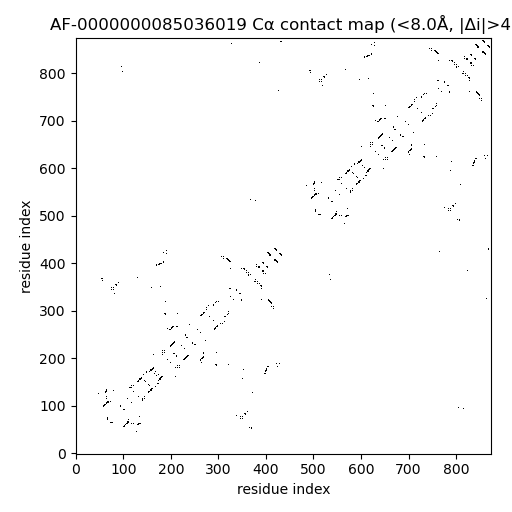461 -9.844 -4.168 1 75.69 431 TRP A CA 1
ATOM 3293 C C . TRP A 1 431 ? -14.086 -8.867 -5.156 1 75.69 431 TRP A C 1
ATOM 3295 O O . TRP A 1 431 ? -14.719 -7.887 -4.754 1 75.69 431 TRP A O 1
ATOM 3305 N N . TYR A 1 432 ? -13.773 -9.125 -6.359 1 69.38 432 TYR A N 1
ATOM 3306 C CA . TYR A 1 432 ? -14.43 -8.375 -7.426 1 69.38 432 TYR A CA 1
ATOM 3307 C C . TYR A 1 432 ? -15.727 -9.055 -7.852 1 69.38 432 TYR A C 1
ATOM 3309 O O . TYR A 1 432 ? -16.688 -8.391 -8.234 1 69.38 432 TYR A O 1
ATOM 3317 N N . HIS A 1 433 ? -15.609 -10.359 -7.902 1 69.19 433 HIS A N 1
ATOM 3318 C CA . HIS A 1 433 ? -16.719 -11.242 -8.211 1 69.19 433 HIS A CA 1
ATOM 3319 C C . HIS A 1 433 ? -16.875 -12.328 -7.145 1 69.19 433 HIS A C 1
ATOM 3321 O O . HIS A 1 433 ? -16 -13.195 -7.004 1 69.19 433 HIS A O 1
ATOM 3327 N N . PRO A 1 434 ? -17.844 -12.133 -6.309 1 60.69 434 PRO A N 1
ATOM 3328 C CA . PRO A 1 434 ? -17.938 -13.164 -5.266 1 60.69 434 PRO A CA 1
ATOM 3329 C C . PRO A 1 434 ? -18.062 -14.57 -5.836 1 60.69 434 PRO A C 1
ATOM 3331 O O . PRO A 1 434 ? -18.797 -14.789 -6.805 1 60.69 434 PRO A O 1
ATOM 3334 N N . LEU A 1 435 ? -17.156 -15.469 -5.523 1 62.44 435 LEU A N 1
ATOM 3335 C CA . LEU A 1 435 ? -17.156 -16.859 -5.965 1 62.44 435 LEU A CA 1
ATOM 3336 C C . LEU A 1 435 ? -18.344 -17.609 -5.398 1 62.44 435 LEU A C 1
ATOM 3338 O O . LEU A 1 435 ? -18.797 -18.609 -5.973 1 62.44 435 LEU A O 1
ATOM 3342 N N . GLY A 1 436 ? -18.875 -17.234 -4.219 1 50.75 436 GLY A N 1
ATOM 3343 C CA . GLY A 1 436 ? -19.938 -18 -3.572 1 50.75 436 GLY A CA 1
ATOM 3344 C C . GLY A 1 436 ? -21.312 -17.703 -4.129 1 50.75 436 GLY A C 1
ATOM 3345 O O . GLY A 1 436 ? -22.297 -18.312 -3.719 1 50.75 436 GLY A O 1
ATOM 3346 N N . SER A 1 437 ? -21.516 -16.641 -5.016 1 41.12 437 SER A N 1
ATOM 3347 C CA . SER A 1 437 ? -22.906 -16.406 -5.414 1 41.12 437 SER A CA 1
ATOM 3348 C C . SER A 1 437 ? -23.281 -17.281 -6.605 1 41.12 437 SER A C 1
ATOM 3350 O O . SER A 1 437 ? -22.438 -17.641 -7.422 1 41.12 437 SER A O 1
ATOM 3352 N N . MET B 1 1 ? -17.062 54.031 -37.375 1 19.7 1 MET B N 1
ATOM 3353 C CA . MET B 1 1 ? -15.812 54.75 -37.562 1 19.7 1 MET B CA 1
ATOM 3354 C C . MET B 1 1 ? -14.695 54.094 -36.719 1 19.7 1 MET B C 1
ATOM 3356 O O . MET B 1 1 ? -14.953 53.5 -35.688 1 19.7 1 MET B O 1
ATOM 3360 N N . ARG B 1 2 ? -13.422 54.188 -37.094 1 21.92 2 ARG B N 1
ATOM 3361 C CA . ARG B 1 2 ? -12.164 53.5 -36.75 1 21.92 2 ARG B CA 1
ATOM 3362 C C . ARG B 1 2 ? -11.812 53.75 -35.281 1 21.92 2 ARG B C 1
ATOM 3364 O O . ARG B 1 2 ? -10.875 53.125 -34.781 1 21.92 2 ARG B O 1
ATOM 3371 N N . ARG B 1 3 ? -11.93 54.656 -34.312 1 24.38 3 ARG B N 1
ATOM 3372 C CA . ARG B 1 3 ? -10.672 55.312 -33.969 1 24.38 3 ARG B CA 1
ATOM 3373 C C . ARG B 1 3 ? -9.727 54.375 -33.25 1 24.38 3 ARG B C 1
ATOM 3375 O O . ARG B 1 3 ? -10.141 53.656 -32.344 1 24.38 3 ARG B O 1
ATOM 3382 N N . GLY B 1 4 ? -8.531 54.188 -33.75 1 26.47 4 GLY B N 1
ATOM 3383 C CA . GLY B 1 4 ? -7.25 53.656 -33.312 1 26.47 4 GLY B CA 1
ATOM 3384 C C . GLY B 1 4 ? -6.828 54.125 -31.938 1 26.47 4 GLY B C 1
ATOM 3385 O O . GLY B 1 4 ? -7.512 54.969 -31.328 1 26.47 4 GLY B O 1
ATOM 3386 N N . ILE B 1 5 ? -5.766 54.75 -31.578 1 29.98 5 ILE B N 1
ATOM 3387 C CA . ILE B 1 5 ? -5.078 54.031 -30.516 1 29.98 5 ILE B CA 1
ATOM 3388 C C . ILE B 1 5 ? -5.941 54 -29.25 1 29.98 5 ILE B C 1
ATOM 3390 O O . ILE B 1 5 ? -6.113 52.969 -28.625 1 29.98 5 ILE B O 1
ATOM 3394 N N . SER B 1 6 ? -6.273 55.156 -28.625 1 34.81 6 SER B N 1
ATOM 3395 C CA . SER B 1 6 ? -5.461 56.312 -28.938 1 34.81 6 SER B CA 1
ATOM 3396 C C . SER B 1 6 ? -4.184 56.344 -28.094 1 34.81 6 SER B C 1
ATOM 3398 O O . SER B 1 6 ? -4.125 55.719 -27.031 1 34.81 6 SER B O 1
ATOM 3400 N N . THR B 1 7 ? -2.99 56.938 -28.375 1 38.66 7 THR B N 1
ATOM 3401 C CA . THR B 1 7 ? -1.682 57.062 -27.75 1 38.66 7 THR B CA 1
ATOM 3402 C C . THR B 1 7 ? -1.828 57.344 -26.25 1 38.66 7 THR B C 1
ATOM 3404 O O . THR B 1 7 ? -1.124 56.75 -25.438 1 38.66 7 THR B O 1
ATOM 3407 N N . PRO B 1 8 ? -2.822 58.219 -25.797 1 38.06 8 PRO B N 1
ATOM 3408 C CA . PRO B 1 8 ? -2.486 58.781 -24.469 1 38.06 8 PRO B CA 1
ATOM 3409 C C . PRO B 1 8 ? -2.803 57.812 -23.328 1 38.06 8 PRO B C 1
ATOM 3411 O O . PRO B 1 8 ? -2.041 57.719 -22.375 1 38.06 8 PRO B O 1
ATOM 3414 N N . VAL B 1 9 ? -3.99 57.062 -23.109 1 40.97 9 VAL B N 1
ATOM 3415 C CA . VAL B 1 9 ? -4.094 56.438 -21.797 1 40.97 9 VAL B CA 1
ATOM 3416 C C . VAL B 1 9 ? -3.084 55.281 -21.703 1 40.97 9 VAL B C 1
ATOM 3418 O O . VAL B 1 9 ? -3.27 54.25 -22.328 1 40.97 9 VAL B O 1
ATOM 3421 N N . LEU B 1 10 ? -1.892 55.219 -22.5 1 41.19 10 LEU B N 1
ATOM 3422 C CA . LEU B 1 10 ? -0.541 54.719 -22.281 1 41.19 10 LEU B CA 1
ATOM 3423 C C . LEU B 1 10 ? 0.041 55.281 -20.984 1 41.19 10 LEU B C 1
ATOM 3425 O O . LEU B 1 10 ? 0.651 54.531 -20.219 1 41.19 10 LEU B O 1
ATOM 3429 N N . ALA B 1 11 ? -0.183 56.719 -20.828 1 40.94 11 ALA B N 1
ATOM 3430 C CA . ALA B 1 11 ? 0.545 57.469 -19.812 1 40.94 11 ALA B CA 1
ATOM 3431 C C . ALA B 1 11 ? 0.176 57 -18.406 1 40.94 11 ALA B C 1
ATOM 3433 O O . ALA B 1 11 ? 1.047 56.844 -17.547 1 40.94 11 ALA B O 1
ATOM 3434 N N . LEU B 1 12 ? -1.187 56.594 -18.297 1 44.75 12 LEU B N 1
ATOM 3435 C CA . LEU B 1 12 ? -1.561 56.406 -16.891 1 44.75 12 LEU B CA 1
ATOM 3436 C C . LEU B 1 12 ? -1.045 55.094 -16.344 1 44.75 12 LEU B C 1
ATOM 3438 O O . LEU B 1 12 ? -1.221 54.812 -15.156 1 44.75 12 LEU B O 1
ATOM 3442 N N . LEU B 1 13 ? -0.477 54.188 -17.266 1 39.41 13 LEU B N 1
ATOM 3443 C CA . LEU B 1 13 ? 0.274 52.938 -17.188 1 39.41 13 LEU B CA 1
ATOM 3444 C C . LEU B 1 13 ? 1.464 53.094 -16.25 1 39.41 13 LEU B C 1
ATOM 3446 O O . LEU B 1 13 ? 1.709 52.219 -15.406 1 39.41 13 LEU B O 1
ATOM 3450 N N . LEU B 1 14 ? 2.373 53.938 -16.812 1 45.5 14 LEU B N 1
ATOM 3451 C CA . LEU B 1 14 ? 3.781 54.062 -16.469 1 45.5 14 LEU B CA 1
ATOM 3452 C C . LEU B 1 14 ? 3.934 54.719 -15.086 1 45.5 14 LEU B C 1
ATOM 3454 O O . LEU B 1 14 ? 4.871 54.375 -14.352 1 45.5 14 LEU B O 1
ATOM 3458 N N . ILE B 1 15 ? 2.855 55.594 -14.945 1 44.72 15 ILE B N 1
ATOM 3459 C CA . ILE B 1 15 ? 3.082 56.375 -13.727 1 44.72 15 ILE B CA 1
ATOM 3460 C C . ILE B 1 15 ? 2.939 55.469 -12.508 1 44.72 15 ILE B C 1
ATOM 3462 O O . ILE B 1 15 ? 3.754 55.5 -11.586 1 44.72 15 ILE B O 1
ATOM 3466 N N . VAL B 1 16 ? 1.936 54.406 -12.547 1 46.38 16 VAL B N 1
ATOM 3467 C CA . VAL B 1 16 ? 1.71 53.688 -11.305 1 46.38 16 VAL B CA 1
ATOM 3468 C C . VAL B 1 16 ? 2.854 52.688 -11.062 1 46.38 16 VAL B C 1
ATOM 3470 O O . VAL B 1 16 ? 3.162 52.375 -9.914 1 46.38 16 VAL B O 1
ATOM 3473 N N . VAL B 1 17 ? 3.545 52.281 -12.273 1 43.84 17 VAL B N 1
ATOM 3474 C CA . VAL B 1 17 ? 4.59 51.281 -12.109 1 43.84 17 VAL B CA 1
ATOM 3475 C C . VAL B 1 17 ? 5.805 51.875 -11.422 1 43.84 17 VAL B C 1
ATOM 3477 O O . VAL B 1 17 ? 6.492 51.219 -10.648 1 43.84 17 VAL B O 1
ATOM 3480 N N . LEU B 1 18 ? 5.996 53.094 -11.836 1 42.75 18 LEU B N 1
ATOM 3481 C CA . LEU B 1 18 ? 7.113 53.844 -11.25 1 42.75 18 LEU B CA 1
ATOM 3482 C C . LEU B 1 18 ? 6.914 54.031 -9.75 1 42.75 18 LEU B C 1
ATOM 3484 O O . LEU B 1 18 ? 7.855 53.875 -8.969 1 42.75 18 LEU B O 1
ATOM 3488 N N . LEU B 1 19 ? 5.555 54.25 -9.727 1 39.5 19 LEU B N 1
ATOM 3489 C CA . LEU B 1 19 ? 5.402 54.656 -8.336 1 39.5 19 LEU B CA 1
ATOM 3490 C C . LEU B 1 19 ? 5.82 53.562 -7.391 1 39.5 19 LEU B C 1
ATOM 3492 O O . LEU B 1 19 ? 5.516 52.375 -7.633 1 39.5 19 LEU B O 1
ATOM 3496 N N . ILE B 1 20 ? 6.598 53.625 -6.797 1 42 20 ILE B N 1
ATOM 3497 C CA . ILE B 1 20 ? 7.418 53.781 -5.598 1 42 20 ILE B CA 1
ATOM 3498 C C . ILE B 1 20 ? 7.695 52.406 -4.988 1 42 20 ILE B C 1
ATOM 3500 O O . ILE B 1 20 ? 6.766 51.656 -4.68 1 42 20 ILE B O 1
ATOM 3504 N N . GLY B 1 21 ? 8.828 51.562 -5.738 1 39.56 21 GLY B N 1
ATOM 3505 C CA . GLY B 1 21 ? 10.227 51.344 -5.414 1 39.56 21 GLY B CA 1
ATOM 3506 C C . GLY B 1 21 ? 10.656 52.094 -4.152 1 39.56 21 GLY B C 1
ATOM 3507 O O . GLY B 1 21 ? 11.367 51.531 -3.316 1 39.56 21 GLY B O 1
ATOM 3508 N N . VAL B 1 22 ? 10.422 53.281 -4.328 1 42.25 22 VAL B N 1
ATOM 3509 C CA . VAL B 1 22 ? 10.898 54.281 -3.373 1 42.25 22 VAL B CA 1
ATOM 3510 C C . VAL B 1 22 ? 10.383 53.969 -1.976 1 42.25 22 VAL B C 1
ATOM 3512 O O . VAL B 1 22 ? 11.094 54.125 -0.984 1 42.25 22 VAL B O 1
ATOM 3515 N N . ALA B 1 23 ? 9.195 53.469 -1.664 1 29.75 23 ALA B N 1
ATOM 3516 C CA . ALA B 1 23 ? 8.742 53.281 -0.291 1 29.75 23 ALA B CA 1
ATOM 3517 C C . ALA B 1 23 ? 9.578 52.219 0.418 1 29.75 23 ALA B C 1
ATOM 3519 O O . ALA B 1 23 ? 9.383 51 0.213 1 29.75 23 ALA B O 1
ATOM 3520 N N . ILE B 1 24 ? 10.555 51.469 0.083 1 37.59 24 ILE B N 1
ATOM 3521 C CA . ILE B 1 24 ? 11.711 50.719 0.537 1 37.59 24 ILE B CA 1
ATOM 3522 C C . ILE B 1 24 ? 12.359 51.406 1.728 1 37.59 24 ILE B C 1
ATOM 3524 O O . ILE B 1 24 ? 12.68 50.781 2.734 1 37.59 24 ILE B O 1
ATOM 3528 N N . GLY B 1 25 ? 12.938 52.625 1.531 1 32.53 25 GLY B N 1
ATOM 3529 C CA . GLY B 1 25 ? 13.797 53.438 2.363 1 32.53 25 GLY B CA 1
ATOM 3530 C C . GLY B 1 25 ? 13.352 53.5 3.809 1 32.53 25 GLY B C 1
ATOM 3531 O O . GLY B 1 25 ? 14.18 53.469 4.723 1 32.53 25 GLY B O 1
ATOM 3532 N N . TYR B 1 26 ? 12.539 54 3.738 1 29.05 26 TYR B N 1
ATOM 3533 C CA . TYR B 1 26 ? 12.484 55 4.812 1 29.05 26 TYR B CA 1
ATOM 3534 C C . TYR B 1 26 ? 12.398 54.312 6.172 1 29.05 26 TYR B C 1
ATOM 3536 O O . TYR B 1 26 ? 12.992 54.781 7.148 1 29.05 26 TYR B O 1
ATOM 3544 N N . PHE B 1 27 ? 11.547 53.656 6.656 1 25.8 27 PHE B N 1
ATOM 3545 C CA . PHE B 1 27 ? 11.211 53.75 8.07 1 25.8 27 PHE B CA 1
ATOM 3546 C C . PHE B 1 27 ? 12.031 52.75 8.883 1 25.8 27 PHE B C 1
ATOM 3548 O O . PHE B 1 27 ? 11.789 51.531 8.844 1 25.8 27 PHE B O 1
ATOM 3555 N N . ILE B 1 28 ? 13.422 52.969 9.414 1 29.23 28 ILE B N 1
ATOM 3556 C CA . ILE B 1 28 ? 14.703 52.938 10.102 1 29.23 28 ILE B CA 1
ATOM 3557 C C . ILE B 1 28 ? 14.484 52.906 11.609 1 29.23 28 ILE B C 1
ATOM 3559 O O . ILE B 1 28 ? 15.414 52.625 12.375 1 29.23 28 ILE B O 1
ATOM 3563 N N . PRO B 1 29 ? 13.602 52.188 12.203 1 22.64 29 PRO B N 1
ATOM 3564 C CA . PRO B 1 29 ? 13.508 52.75 13.555 1 22.64 29 PRO B CA 1
ATOM 3565 C C . PRO B 1 29 ? 14.773 52.531 14.375 1 22.64 29 PRO B C 1
ATOM 3567 O O . PRO B 1 29 ? 15.539 51.594 14.117 1 22.64 29 PRO B O 1
ATOM 3570 N N . ARG B 1 30 ? 14.875 53.438 15.531 1 22.78 30 ARG B N 1
ATOM 3571 C CA . ARG B 1 30 ? 15.586 54.281 16.484 1 22.78 30 ARG B CA 1
ATOM 3572 C C . ARG B 1 30 ? 16.125 53.469 17.656 1 22.78 30 ARG B C 1
ATOM 3574 O O . ARG B 1 30 ? 15.633 52.375 17.938 1 22.78 30 ARG B O 1
ATOM 3581 N N . PRO B 1 31 ? 16.062 54.031 18.812 1 20.64 31 PRO B N 1
ATOM 3582 C CA . PRO B 1 31 ? 17.109 54.344 19.781 1 20.64 31 PRO B CA 1
ATOM 3583 C C . PRO B 1 31 ? 17.203 53.25 20.875 1 20.64 31 PRO B C 1
ATOM 3585 O O . PRO B 1 31 ? 18.297 52.875 21.281 1 20.64 31 PRO B O 1
ATOM 3588 N N . GLY B 1 32 ? 16.172 52.75 21.484 1 21.08 32 GLY B N 1
ATOM 3589 C CA . GLY B 1 32 ? 16.312 53.062 22.906 1 21.08 32 GLY B CA 1
ATOM 3590 C C . GLY B 1 32 ? 17.219 52.094 23.641 1 21.08 32 GLY B C 1
ATOM 3591 O O . GLY B 1 32 ? 17.312 50.906 23.281 1 21.08 32 GLY B O 1
ATOM 3592 N N . ALA B 1 33 ? 17.984 52.531 24.484 1 21.56 33 ALA B N 1
ATOM 3593 C CA . ALA B 1 33 ? 19.266 52.219 25.125 1 21.56 33 ALA B CA 1
ATOM 3594 C C . ALA B 1 33 ? 19.141 51.031 26.047 1 21.56 33 ALA B C 1
ATOM 3596 O O . ALA B 1 33 ? 19.953 50.094 25.984 1 21.56 33 ALA B O 1
ATOM 3597 N N . ALA B 1 34 ? 18.359 51.062 27.062 1 22.31 34 ALA B N 1
ATOM 3598 C CA . ALA B 1 34 ? 19.125 51.125 28.297 1 22.31 34 ALA B CA 1
ATOM 3599 C C . ALA B 1 34 ? 19.531 49.75 28.781 1 22.31 34 ALA B C 1
ATOM 3601 O O . ALA B 1 34 ? 20.719 49.5 29.047 1 22.31 34 ALA B O 1
ATOM 3602 N N . GLN B 1 35 ? 18.812 49.062 29.781 1 24.38 35 GLN B N 1
ATOM 3603 C CA . GLN B 1 35 ? 19.375 48.812 31.109 1 24.38 35 GLN B CA 1
ATOM 3604 C C . GLN B 1 35 ? 19.922 47.406 31.203 1 24.38 35 GLN B C 1
ATOM 3606 O O . GLN B 1 35 ? 19.422 46.5 30.547 1 24.38 35 GLN B O 1
ATOM 3611 N N . THR B 1 36 ? 21.062 47.156 31.859 1 21.31 36 THR B N 1
ATOM 3612 C CA . THR B 1 36 ? 22.188 46.25 32.031 1 21.31 36 THR B CA 1
ATOM 3613 C C . THR B 1 36 ? 21.766 45.031 32.844 1 21.31 36 THR B C 1
ATOM 3615 O O . THR B 1 36 ? 22.547 44.094 33 1 21.31 36 THR B O 1
ATOM 3618 N N . VAL B 1 37 ? 20.609 44.531 32.938 1 25 37 VAL B N 1
ATOM 3619 C CA . VAL B 1 37 ? 20.625 43.688 34.125 1 25 37 VAL B CA 1
ATOM 3620 C C . VAL B 1 37 ? 21.516 42.469 33.875 1 25 37 VAL B C 1
ATOM 3622 O O . VAL B 1 37 ? 21.578 41.938 32.75 1 25 37 VAL B O 1
ATOM 3625 N N . THR B 1 38 ? 22.438 42.094 34.812 1 23.19 38 THR B N 1
ATOM 3626 C CA . THR B 1 38 ? 23.609 41.219 34.906 1 23.19 38 THR B CA 1
ATOM 3627 C C . THR B 1 38 ? 23.219 39.75 34.969 1 23.19 38 THR B C 1
ATOM 3629 O O . THR B 1 38 ? 24.078 38.875 34.844 1 23.19 38 THR B O 1
ATOM 3632 N N . VAL B 1 39 ? 22.078 39.312 34.75 1 24.83 39 VAL B N 1
ATOM 3633 C CA . VAL B 1 39 ? 21.938 38 35.344 1 24.83 39 VAL B CA 1
ATOM 3634 C C . VAL B 1 39 ? 22.797 37 34.594 1 24.83 39 VAL B C 1
ATOM 3636 O O . VAL B 1 39 ? 22.734 36.906 33.375 1 24.83 39 VAL B O 1
ATOM 3639 N N . THR B 1 40 ? 23.812 36.438 35.156 1 23.86 40 THR B N 1
ATOM 3640 C CA . THR B 1 40 ? 24.828 35.562 34.562 1 23.86 40 THR B CA 1
ATOM 3641 C C . THR B 1 40 ? 24.234 34.188 34.25 1 23.86 40 THR B C 1
ATOM 3643 O O . THR B 1 40 ? 24.938 33.281 33.812 1 23.86 40 THR B O 1
ATOM 3646 N N . GLY B 1 41 ? 22.906 34.031 34.25 1 22.39 41 GLY B N 1
ATOM 3647 C CA . GLY B 1 41 ? 22.578 32.594 34.125 1 22.39 41 GLY B CA 1
ATOM 3648 C C . GLY B 1 41 ? 23.125 31.969 32.875 1 22.39 41 GLY B C 1
ATOM 3649 O O . GLY B 1 41 ? 22.984 32.531 31.766 1 22.39 41 GLY B O 1
ATOM 3650 N N . ALA B 1 42 ? 23.984 31.047 33 1 28.45 42 ALA B N 1
ATOM 3651 C CA . ALA B 1 42 ? 24.719 30.359 31.922 1 28.45 42 ALA B CA 1
ATOM 3652 C C . ALA B 1 42 ? 23.75 29.656 30.984 1 28.45 42 ALA B C 1
ATOM 3654 O O . ALA B 1 42 ? 23.078 28.703 31.359 1 28.45 42 ALA B O 1
ATOM 3655 N N . ALA B 1 43 ? 23.109 30.375 30.141 1 27.55 43 ALA B N 1
ATOM 3656 C CA . ALA B 1 43 ? 22.375 29.828 29.016 1 27.55 43 ALA B CA 1
ATOM 3657 C C . ALA B 1 43 ? 23.25 28.906 28.188 1 27.55 43 ALA B C 1
ATOM 3659 O O . ALA B 1 43 ? 24.266 29.328 27.625 1 27.55 43 ALA B O 1
ATOM 3660 N N . THR B 1 44 ? 23.25 27.688 28.562 1 31.19 44 THR B N 1
ATOM 3661 C CA . THR B 1 44 ? 23.953 26.766 27.688 1 31.19 44 THR B CA 1
ATOM 3662 C C . THR B 1 44 ? 23.547 26.984 26.234 1 31.19 44 THR B C 1
ATOM 3664 O O . THR B 1 44 ? 22.359 26.859 25.875 1 31.19 44 THR B O 1
ATOM 3667 N N . THR B 1 45 ? 24.141 27.875 25.484 1 28.28 45 THR B N 1
ATOM 3668 C CA . THR B 1 45 ? 24.031 28.125 24.062 1 28.28 45 THR B CA 1
ATOM 3669 C C . THR B 1 45 ? 24.125 26.812 23.281 1 28.28 45 THR B C 1
ATOM 3671 O O . THR B 1 45 ? 25.094 26.078 23.422 1 28.28 45 THR B O 1
ATOM 3674 N N . VAL B 1 46 ? 23.016 26.188 23.125 1 34.06 46 VAL B N 1
ATOM 3675 C CA . VAL B 1 46 ? 23.047 25.172 22.078 1 34.06 46 VAL B CA 1
ATOM 3676 C C . VAL B 1 46 ? 23.656 25.766 20.812 1 34.06 46 VAL B C 1
ATOM 3678 O O . VAL B 1 46 ? 23.078 26.656 20.188 1 34.06 46 VAL B O 1
ATOM 3681 N N . THR B 1 47 ? 24.984 26.078 20.812 1 31.11 47 THR B N 1
ATOM 3682 C CA . THR B 1 47 ? 25.656 26.453 19.578 1 31.11 47 THR B CA 1
ATOM 3683 C C . THR B 1 47 ? 25.438 25.391 18.5 1 31.11 47 THR B C 1
ATOM 3685 O O . THR B 1 47 ? 25.922 24.266 18.609 1 31.11 47 THR B O 1
ATOM 3688 N N . VAL B 1 48 ? 24.328 25.375 17.859 1 35.75 48 VAL B N 1
ATOM 3689 C CA . VAL B 1 48 ? 24.281 24.656 16.578 1 35.75 48 VAL B CA 1
ATOM 3690 C C . VAL B 1 48 ? 25.5 25.031 15.742 1 35.75 48 VAL B C 1
ATOM 3692 O O . VAL B 1 48 ? 25.641 26.172 15.297 1 35.75 48 VAL B O 1
ATOM 3695 N N . THR B 1 49 ? 26.734 24.672 16.203 1 34.97 49 THR B N 1
ATOM 3696 C CA . THR B 1 49 ? 27.891 24.906 15.352 1 34.97 49 THR B CA 1
ATOM 3697 C C . THR B 1 49 ? 27.578 24.562 13.898 1 34.97 49 THR B C 1
ATOM 3699 O O . THR B 1 49 ? 27.234 23.422 13.586 1 34.97 49 THR B O 1
ATOM 3702 N N . ALA B 1 50 ? 27.172 25.516 13.188 1 35.5 50 ALA B N 1
ATOM 3703 C CA . ALA B 1 50 ? 27.031 25.375 11.742 1 35.5 50 ALA B CA 1
ATOM 3704 C C . ALA B 1 50 ? 28.25 24.703 11.125 1 35.5 50 ALA B C 1
ATOM 3706 O O . ALA B 1 50 ? 29.375 25.141 11.32 1 35.5 50 ALA B O 1
ATOM 3707 N N . PRO B 1 51 ? 28.203 23.438 10.906 1 38.28 51 PRO B N 1
ATOM 3708 C CA . PRO B 1 51 ? 29.422 22.953 10.266 1 38.28 51 PRO B CA 1
ATOM 3709 C C . PRO B 1 51 ? 29.938 23.891 9.18 1 38.28 51 PRO B C 1
ATOM 3711 O O . PRO B 1 51 ? 29.156 24.641 8.594 1 38.28 51 PRO B O 1
ATOM 3714 N N . ALA B 1 52 ? 31.234 24.109 9.211 1 36.69 52 ALA B N 1
ATOM 3715 C CA . ALA B 1 52 ? 31.812 24.812 8.07 1 36.69 52 ALA B CA 1
ATOM 3716 C C . ALA B 1 52 ? 31.047 24.5 6.781 1 36.69 52 ALA B C 1
ATOM 3718 O O . ALA B 1 52 ? 30.25 25.312 6.312 1 36.69 52 ALA B O 1
ATOM 3719 N N . ALA B 1 53 ? 31.766 23.922 5.707 1 42.88 53 ALA B N 1
ATOM 3720 C CA . ALA B 1 53 ? 31.5 23.609 4.309 1 42.88 53 ALA B CA 1
ATOM 3721 C C . ALA B 1 53 ? 30.531 22.422 4.184 1 42.88 53 ALA B C 1
ATOM 3723 O O . ALA B 1 53 ? 30.781 21.359 4.75 1 42.88 53 ALA B O 1
ATOM 3724 N N . GLY B 1 54 ? 29.188 22.297 3.039 1 61.88 54 GLY B N 1
ATOM 3725 C CA . GLY B 1 54 ? 28.125 21.766 2.195 1 61.88 54 GLY B CA 1
ATOM 3726 C C . GLY B 1 54 ? 27.438 20.547 2.793 1 61.88 54 GLY B C 1
ATOM 3727 O O . GLY B 1 54 ? 26.531 19.984 2.189 1 61.88 54 GLY B O 1
ATOM 3728 N N . GLY B 1 55 ? 27.656 20.062 4.137 1 79.62 55 GLY B N 1
ATOM 3729 C CA . GLY B 1 55 ? 27.141 18.781 4.578 1 79.62 55 GLY B CA 1
ATOM 3730 C C . GLY B 1 55 ? 26.141 18.891 5.727 1 79.62 55 GLY B C 1
ATOM 3731 O O . GLY B 1 55 ? 25.703 19.984 6.062 1 79.62 55 GLY B O 1
ATOM 3732 N N . LEU B 1 56 ? 25.562 17.844 6.316 1 90.69 56 LEU B N 1
ATOM 3733 C CA . LEU B 1 56 ? 24.625 17.75 7.426 1 90.69 56 LEU B CA 1
ATOM 3734 C C . LEU B 1 56 ? 25.328 17.953 8.758 1 90.69 56 LEU B C 1
ATOM 3736 O O . LEU B 1 56 ? 26.438 17.453 8.953 1 90.69 56 LEU B O 1
ATOM 3740 N N . PRO B 1 57 ? 24.766 18.812 9.656 1 93.81 57 PRO B N 1
ATOM 3741 C CA . PRO B 1 57 ? 25.297 18.844 11.016 1 93.81 57 PRO B CA 1
ATOM 3742 C C . PRO B 1 57 ? 25.188 17.5 11.727 1 93.81 57 PRO B C 1
ATOM 3744 O O . PRO B 1 57 ? 24.391 16.641 11.32 1 93.81 57 PRO B O 1
ATOM 3747 N N . SER B 1 58 ? 25.984 17.328 12.719 1 94.44 58 SER B N 1
ATOM 3748 C CA . SER B 1 58 ? 25.969 16.062 13.453 1 94.44 58 SER B CA 1
ATOM 3749 C C . SER B 1 58 ? 24.641 15.836 14.141 1 94.44 58 SER B C 1
ATOM 3751 O O . SER B 1 58 ? 24.188 14.695 14.273 1 94.44 58 SER B O 1
ATOM 3753 N N . GLU B 1 59 ? 24.062 16.922 14.625 1 97.19 59 GLU B N 1
ATOM 3754 C CA . GLU B 1 59 ? 22.703 16.891 15.164 1 97.19 59 GLU B CA 1
ATOM 3755 C C . GLU B 1 59 ? 21.766 17.75 14.328 1 97.19 59 GLU B C 1
ATOM 3757 O O . GLU B 1 59 ? 21.969 18.953 14.18 1 97.19 59 GLU B O 1
ATOM 3762 N N . ILE B 1 60 ? 20.844 17.141 13.75 1 98.19 60 ILE B N 1
ATOM 3763 C CA . ILE B 1 60 ? 19.891 17.828 12.883 1 98.19 60 ILE B CA 1
ATOM 3764 C C . ILE B 1 60 ? 18.625 18.172 13.672 1 98.19 60 ILE B C 1
ATOM 3766 O O . ILE B 1 60 ? 17.875 17.266 14.086 1 98.19 60 ILE B O 1
ATOM 3770 N N . PRO B 1 61 ? 18.281 19.406 13.891 1 98.56 61 PRO B N 1
ATOM 3771 C CA . PRO B 1 61 ? 17.125 19.797 14.703 1 98.56 61 PRO B CA 1
ATOM 3772 C C . PRO B 1 61 ? 15.828 19.844 13.898 1 98.56 61 PRO B C 1
ATOM 3774 O O . PRO B 1 61 ? 15.812 20.344 12.773 1 98.56 61 PRO B O 1
ATOM 3777 N N . PHE B 1 62 ? 14.781 19.266 14.422 1 98.81 62 PHE B N 1
ATOM 3778 C CA . PHE B 1 62 ? 13.406 19.453 13.969 1 98.81 62 PHE B CA 1
ATOM 3779 C C . PHE B 1 62 ? 12.555 20.078 15.062 1 98.81 62 PHE B C 1
ATOM 3781 O O . PHE B 1 62 ? 12.789 19.828 16.25 1 98.81 62 PHE B O 1
ATOM 3788 N N . GLY B 1 63 ? 11.672 21 14.695 1 98.88 63 GLY B N 1
ATOM 3789 C CA . GLY B 1 63 ? 10.656 21.469 15.617 1 98.88 63 GLY B CA 1
ATOM 3790 C C . GLY B 1 63 ? 9.367 20.672 15.531 1 98.88 63 GLY B C 1
ATOM 3791 O O . GLY B 1 63 ? 8.93 20.297 14.445 1 98.88 63 GLY B O 1
ATOM 3792 N N . VAL B 1 64 ? 8.805 20.359 16.703 1 98.81 64 VAL B N 1
ATOM 3793 C CA . VAL B 1 64 ? 7.508 19.688 16.781 1 98.81 64 VAL B CA 1
ATOM 3794 C C . VAL B 1 64 ? 6.543 20.516 17.625 1 98.81 64 VAL B C 1
ATOM 3796 O O . VAL B 1 64 ? 6.809 20.781 18.797 1 98.81 64 VAL B O 1
ATOM 3799 N N . ILE B 1 65 ? 5.457 20.969 17.016 1 98.62 65 ILE B N 1
ATOM 3800 C CA . ILE B 1 65 ? 4.434 21.703 17.766 1 98.62 65 ILE B CA 1
ATOM 3801 C C . ILE B 1 65 ? 3.264 20.766 18.078 1 98.62 65 ILE B C 1
ATOM 3803 O O . ILE B 1 65 ? 2.691 20.156 17.172 1 98.62 65 ILE B O 1
ATOM 3807 N N . VAL B 1 66 ? 2.971 20.641 19.328 1 97.12 66 VAL B N 1
ATOM 3808 C CA . VAL B 1 66 ? 1.896 19.766 19.781 1 97.12 66 VAL B CA 1
ATOM 3809 C C . VAL B 1 66 ? 0.934 20.547 20.672 1 97.12 66 VAL B C 1
ATOM 3811 O O . VAL B 1 66 ? 1.323 21.547 21.297 1 97.12 66 VAL B O 1
ATOM 3814 N N . SER B 1 67 ? -0.294 20.141 20.734 1 94.94 67 SER B N 1
ATOM 3815 C CA . SER B 1 67 ? -1.272 20.688 21.672 1 94.94 67 SER B CA 1
ATOM 3816 C C . SER B 1 67 ? -1.364 19.859 22.938 1 94.94 67 SER B C 1
ATOM 3818 O O . SER B 1 67 ? -1.958 18.781 22.938 1 94.94 67 SER B O 1
ATOM 3820 N N . ARG B 1 68 ? -0.813 20.391 24 1 96 68 ARG B N 1
ATOM 3821 C CA . ARG B 1 68 ? -0.853 19.641 25.25 1 96 68 ARG B CA 1
ATOM 3822 C C . ARG B 1 68 ? -2.115 19.953 26.047 1 96 68 ARG B C 1
ATOM 3824 O O . ARG B 1 68 ? -2.465 19.25 26.984 1 96 68 ARG B O 1
ATOM 3831 N N . SER B 1 69 ? -2.701 21.125 25.672 1 91.38 69 SER B N 1
ATOM 3832 C CA . SER B 1 69 ? -3.973 21.531 26.266 1 91.38 69 SER B CA 1
ATOM 3833 C C . SER B 1 69 ? -4.898 22.141 25.219 1 91.38 69 SER B C 1
ATOM 3835 O O . SER B 1 69 ? -4.512 22.297 24.047 1 91.38 69 SER B O 1
ATOM 3837 N N . GLY B 1 70 ? -6.113 22.344 25.594 1 85.06 70 GLY B N 1
ATOM 3838 C CA . GLY B 1 70 ? -7.109 22.844 24.672 1 85.06 70 GLY B CA 1
ATOM 3839 C C . GLY B 1 70 ? -7.895 21.75 23.969 1 85.06 70 GLY B C 1
ATOM 3840 O O . GLY B 1 70 ? -7.812 20.578 24.359 1 85.06 70 GLY B O 1
ATOM 3841 N N . SER B 1 71 ? -8.688 22.062 22.984 1 79.75 71 SER B N 1
ATOM 3842 C CA . SER B 1 71 ? -9.68 21.172 22.359 1 79.75 71 SER B CA 1
ATOM 3843 C C . SER B 1 71 ? -9.008 20.047 21.594 1 79.75 71 SER B C 1
ATOM 3845 O O . SER B 1 71 ? -9.633 19.031 21.312 1 79.75 71 SER B O 1
ATOM 3847 N N . TRP B 1 72 ? -7.723 20.203 21.234 1 84.38 72 TRP B N 1
ATOM 3848 C CA . TRP B 1 72 ? -7.008 19.219 20.422 1 84.38 72 TRP B CA 1
ATOM 3849 C C . TRP B 1 72 ? -5.98 18.469 21.266 1 84.38 72 TRP B C 1
ATOM 3851 O O . TRP B 1 72 ? -5.059 17.844 20.734 1 84.38 72 TRP B O 1
ATOM 3861 N N . SER B 1 73 ? -6.094 18.578 22.609 1 88.75 73 SER B N 1
ATOM 3862 C CA . SER B 1 73 ? -5.082 18.062 23.531 1 88.75 73 SER B CA 1
ATOM 3863 C C . SER B 1 73 ? -4.945 16.547 23.422 1 88.75 73 SER B C 1
ATOM 3865 O O . SER B 1 73 ? -3.84 16.016 23.531 1 88.75 73 SER B O 1
ATOM 3867 N N . SER B 1 74 ? -6.02 15.805 23.234 1 84.94 74 SER B N 1
ATOM 3868 C CA . SER B 1 74 ? -5.945 14.352 23.125 1 84.94 74 SER B CA 1
ATOM 3869 C C . SER B 1 74 ? -5.051 13.922 21.969 1 84.94 74 SER B C 1
ATOM 3871 O O . SER B 1 74 ? -4.09 13.18 22.172 1 84.94 74 SER B O 1
ATOM 3873 N N . SER B 1 75 ? -5.309 14.438 20.797 1 89.06 75 SER B N 1
ATOM 3874 C CA . SER B 1 75 ? -4.496 14.125 19.625 1 89.06 75 SER B CA 1
ATOM 3875 C C . SER B 1 75 ? -3.072 14.656 19.781 1 89.06 75 SER B C 1
ATOM 3877 O O . SER B 1 75 ? -2.117 14.023 19.328 1 89.06 75 SER B O 1
ATOM 3879 N N . GLY B 1 76 ? -2.99 15.836 20.391 1 93.38 76 GLY B N 1
ATOM 3880 C CA . GLY B 1 76 ? -1.685 16.438 20.609 1 93.38 76 GLY B CA 1
ATOM 3881 C C . GLY B 1 76 ? -0.767 15.594 21.469 1 93.38 76 GLY B C 1
ATOM 3882 O O . GLY B 1 76 ? 0.404 15.406 21.125 1 93.38 76 GLY B O 1
ATOM 3883 N N . LEU B 1 77 ? -1.291 15.102 22.562 1 94.62 77 LEU B N 1
ATOM 3884 C CA . LEU B 1 77 ? -0.508 14.266 23.469 1 94.62 77 LEU B CA 1
ATOM 3885 C C . LEU B 1 77 ? -0.109 12.961 22.781 1 94.62 77 LEU B C 1
ATOM 3887 O O . LEU B 1 77 ? 1.028 12.508 22.922 1 94.62 77 LEU B O 1
ATOM 3891 N N . GLN B 1 78 ? -1.033 12.367 22.078 1 95.75 78 GLN B N 1
ATOM 3892 C CA . GLN B 1 78 ? -0.735 11.164 21.312 1 95.75 78 GLN B CA 1
ATOM 3893 C C . GLN B 1 78 ? 0.379 11.406 20.297 1 95.75 78 GLN B C 1
ATOM 3895 O O . GLN B 1 78 ? 1.329 10.625 20.203 1 95.75 78 GLN B O 1
ATOM 3900 N N . SER B 1 79 ? 0.259 12.508 19.609 1 97.12 79 SER B N 1
ATOM 3901 C CA . SER B 1 79 ? 1.222 12.859 18.578 1 97.12 79 SER B CA 1
ATOM 3902 C C . SER B 1 79 ? 2.613 13.07 19.156 1 97.12 79 SER B C 1
ATOM 3904 O O . SER B 1 79 ? 3.617 12.773 18.516 1 97.12 79 SER B O 1
ATOM 3906 N N . GLU B 1 80 ? 2.66 13.672 20.344 1 97.62 80 GLU B N 1
ATOM 3907 C CA . GLU B 1 80 ? 3.949 13.891 21 1 97.62 80 GLU B CA 1
ATOM 3908 C C . GLU B 1 80 ? 4.652 12.57 21.281 1 97.62 80 GLU B C 1
ATOM 3910 O O . GLU B 1 80 ? 5.84 12.414 21 1 97.62 80 GLU B O 1
ATOM 3915 N N . VAL B 1 81 ? 3.92 11.617 21.828 1 98 81 VAL B N 1
ATOM 3916 C CA . VAL B 1 81 ? 4.477 10.305 22.109 1 98 81 VAL B CA 1
ATOM 3917 C C . VAL B 1 81 ? 4.945 9.648 20.812 1 98 81 VAL B C 1
ATOM 3919 O O . VAL B 1 81 ? 6.051 9.102 20.75 1 98 81 VAL B O 1
ATOM 3922 N N . ILE B 1 82 ? 4.164 9.727 19.797 1 98.44 82 ILE B N 1
ATOM 3923 C CA . ILE B 1 82 ? 4.441 9.055 18.531 1 98.44 82 ILE B CA 1
ATOM 3924 C C . ILE B 1 82 ? 5.641 9.711 17.859 1 98.44 82 ILE B C 1
ATOM 3926 O O . ILE B 1 82 ? 6.484 9.023 17.266 1 98.44 82 ILE B O 1
ATOM 3930 N N . ALA B 1 83 ? 5.73 11.055 17.922 1 98.5 83 ALA B N 1
ATOM 3931 C CA . ALA B 1 83 ? 6.895 11.75 17.391 1 98.5 83 ALA B CA 1
ATOM 3932 C C . ALA B 1 83 ? 8.172 11.305 18.094 1 98.5 83 ALA B C 1
ATOM 3934 O O . ALA B 1 83 ? 9.219 11.156 17.453 1 98.5 83 ALA B O 1
ATOM 3935 N N . LYS B 1 84 ? 8.086 11.086 19.359 1 98.56 84 LYS B N 1
ATOM 3936 C CA . LYS B 1 84 ? 9.242 10.602 20.109 1 98.56 84 LYS B CA 1
ATOM 3937 C C . LYS B 1 84 ? 9.625 9.188 19.672 1 98.56 84 LYS B C 1
ATOM 3939 O O . LYS B 1 84 ? 10.812 8.867 19.562 1 98.56 84 LYS B O 1
ATOM 3944 N N . ILE B 1 85 ? 8.625 8.312 19.484 1 98.5 85 ILE B N 1
ATOM 3945 C CA . ILE B 1 85 ? 8.883 6.98 18.953 1 98.5 85 ILE B CA 1
ATOM 3946 C C . ILE B 1 85 ? 9.625 7.086 17.625 1 98.5 85 ILE B C 1
ATOM 3948 O O . ILE B 1 85 ? 10.617 6.395 17.406 1 98.5 85 ILE B O 1
ATOM 3952 N N . ALA B 1 86 ? 9.148 7.98 16.75 1 98.5 86 ALA B N 1
ATOM 3953 C CA . ALA B 1 86 ? 9.766 8.164 15.43 1 98.5 86 ALA B CA 1
ATOM 3954 C C . ALA B 1 86 ? 11.203 8.664 15.562 1 98.5 86 ALA B C 1
ATOM 3956 O O . ALA B 1 86 ? 12.102 8.188 14.867 1 98.5 86 ALA B O 1
ATOM 3957 N N . GLU B 1 87 ? 11.43 9.648 16.469 1 98.62 87 GLU B N 1
ATOM 3958 C CA . GLU B 1 87 ? 12.773 10.156 16.703 1 98.62 87 GLU B CA 1
ATOM 3959 C C . GLU B 1 87 ? 13.734 9.031 17.078 1 98.62 87 GLU B C 1
ATOM 3961 O O . GLU B 1 87 ? 14.82 8.922 16.516 1 98.62 87 GLU B O 1
ATOM 3966 N N . ASN B 1 88 ? 13.289 8.25 18 1 98.31 88 ASN B N 1
ATOM 3967 C CA . ASN B 1 88 ? 14.102 7.129 18.453 1 98.31 88 ASN B CA 1
ATOM 3968 C C . ASN B 1 88 ? 14.367 6.129 17.328 1 98.31 88 ASN B C 1
ATOM 3970 O O . ASN B 1 88 ? 15.492 5.676 17.141 1 98.31 88 ASN B O 1
ATOM 3974 N N . ASP B 1 89 ? 13.344 5.719 16.625 1 97.5 89 ASP B N 1
ATOM 3975 C CA . ASP B 1 89 ? 13.469 4.738 15.555 1 97.5 89 ASP B CA 1
ATOM 3976 C C . ASP B 1 89 ? 14.398 5.246 14.453 1 97.5 89 ASP B C 1
ATOM 3978 O O . ASP B 1 89 ? 15.211 4.484 13.922 1 97.5 89 ASP B O 1
ATOM 3982 N N . ILE B 1 90 ? 14.297 6.516 14.07 1 97.81 90 ILE B N 1
ATOM 3983 C CA . ILE B 1 90 ? 15.148 7.133 13.062 1 97.81 90 ILE B CA 1
ATOM 3984 C C . ILE B 1 90 ? 16.609 7.078 13.516 1 97.81 90 ILE B C 1
ATOM 3986 O O . ILE B 1 90 ? 17.484 6.688 12.742 1 97.81 90 ILE B O 1
ATOM 3990 N N . ASN B 1 91 ? 16.844 7.445 14.742 1 97.81 91 ASN B N 1
ATOM 3991 C CA . ASN B 1 91 ? 18.203 7.469 15.25 1 97.81 91 ASN B CA 1
ATOM 3992 C C . ASN B 1 91 ? 18.781 6.059 15.391 1 97.81 91 ASN B C 1
ATOM 3994 O O . ASN B 1 91 ? 19.969 5.844 15.172 1 97.81 91 ASN B O 1
ATOM 3998 N N . GLU B 1 92 ? 17.969 5.121 15.758 1 95.88 92 GLU B N 1
ATOM 3999 C CA . GLU B 1 92 ? 18.406 3.729 15.789 1 95.88 92 GLU B CA 1
ATOM 4000 C C . GLU B 1 92 ? 18.766 3.232 14.391 1 95.88 92 GLU B C 1
ATOM 4002 O O . GLU B 1 92 ? 19.75 2.512 14.211 1 95.88 92 GLU B O 1
ATOM 4007 N N . PHE B 1 93 ? 17.984 3.594 13.469 1 93.75 93 PHE B N 1
ATOM 4008 C CA . PHE B 1 93 ? 18.266 3.273 12.078 1 93.75 93 PHE B CA 1
ATOM 4009 C C . PHE B 1 93 ? 19.609 3.854 11.648 1 93.75 93 PHE B C 1
ATOM 4011 O O . PHE B 1 93 ? 20.453 3.143 11.102 1 93.75 93 PHE B O 1
ATOM 4018 N N . LEU B 1 94 ? 19.781 5.094 11.883 1 94.94 94 LEU B N 1
ATOM 4019 C CA . LEU B 1 94 ? 21.016 5.766 11.492 1 94.94 94 LEU B CA 1
ATOM 4020 C C . LEU B 1 94 ? 22.219 5.113 12.156 1 94.94 94 LEU B C 1
ATOM 4022 O O . LEU B 1 94 ? 23.25 4.906 11.516 1 94.94 94 LEU B O 1
ATOM 4026 N N . LYS B 1 95 ? 22.047 4.793 13.406 1 93.88 95 LYS B N 1
ATOM 4027 C CA . LYS B 1 95 ? 23.109 4.086 14.117 1 93.88 95 LYS B CA 1
ATOM 4028 C C . LYS B 1 95 ? 23.406 2.732 13.477 1 93.88 95 LYS B C 1
ATOM 4030 O O . LYS B 1 95 ? 24.562 2.352 13.305 1 93.88 95 LYS B O 1
ATOM 4035 N N . SER B 1 96 ? 22.406 2.062 13.117 1 91.19 96 SER B N 1
ATOM 4036 C CA . SER B 1 96 ? 22.516 0.71 12.586 1 91.19 96 SER B CA 1
ATOM 4037 C C . SER B 1 96 ? 23.266 0.705 11.25 1 91.19 96 SER B C 1
ATOM 4039 O O . SER B 1 96 ? 23.906 -0.285 10.891 1 91.19 96 SER B O 1
ATOM 4041 N N . ILE B 1 97 ? 23.203 1.833 10.562 1 90.06 97 ILE B N 1
ATOM 4042 C CA . ILE B 1 97 ? 23.844 1.845 9.25 1 90.06 97 ILE B CA 1
ATOM 4043 C C . ILE B 1 97 ? 25.156 2.617 9.328 1 90.06 97 ILE B C 1
ATOM 4045 O O . ILE B 1 97 ? 25.75 2.963 8.297 1 90.06 97 ILE B O 1
ATOM 4049 N N . GLY B 1 98 ? 25.531 3.027 10.516 1 89.25 98 GLY B N 1
ATOM 4050 C CA . GLY B 1 98 ? 26.844 3.596 10.766 1 89.25 98 GLY B CA 1
ATOM 4051 C C . GLY B 1 98 ? 26.922 5.082 10.453 1 89.25 98 GLY B C 1
ATOM 4052 O O . GLY B 1 98 ? 28 5.609 10.195 1 89.25 98 GLY B O 1
ATOM 4053 N N . GLN B 1 99 ? 25.766 5.715 10.438 1 88.62 99 GLN B N 1
ATOM 4054 C CA . GLN B 1 99 ? 25.766 7.16 10.227 1 88.62 99 GLN B CA 1
ATOM 4055 C C . GLN B 1 99 ? 26.156 7.902 11.508 1 88.62 99 GLN B C 1
ATOM 4057 O O . GLN B 1 99 ? 25.812 7.461 12.609 1 88.62 99 GLN B O 1
ATOM 4062 N N . ASN B 1 100 ? 26.844 9.016 11.305 1 88.62 100 ASN B N 1
ATOM 4063 C CA . ASN B 1 100 ? 27.281 9.812 12.445 1 88.62 100 ASN B CA 1
ATOM 4064 C C . ASN B 1 100 ? 26.391 11.039 12.641 1 88.62 100 ASN B C 1
ATOM 4066 O O . ASN B 1 100 ? 26.828 12.031 13.234 1 88.62 100 ASN B O 1
ATOM 4070 N N . VAL B 1 101 ? 25.234 11.031 12.109 1 94.31 101 VAL B N 1
ATOM 4071 C CA . VAL B 1 101 ? 24.266 12.109 12.32 1 94.31 101 VAL B CA 1
ATOM 4072 C C . VAL B 1 101 ? 23.078 11.594 13.133 1 94.31 101 VAL B C 1
ATOM 4074 O O . VAL B 1 101 ? 22.812 10.391 13.164 1 94.31 101 VAL B O 1
ATOM 4077 N N . ARG B 1 102 ? 22.484 12.492 13.867 1 97.31 102 ARG B N 1
ATOM 4078 C CA . ARG B 1 102 ? 21.25 12.164 14.594 1 97.31 102 ARG B CA 1
ATOM 4079 C C . ARG B 1 102 ? 20.25 13.305 14.508 1 97.31 102 ARG B C 1
ATOM 4081 O O . ARG B 1 102 ? 20.625 14.453 14.297 1 97.31 102 ARG B O 1
ATOM 4088 N N . PHE B 1 103 ? 19.047 12.922 14.625 1 98.44 103 PHE B N 1
ATOM 4089 C CA . PHE B 1 103 ? 17.984 13.914 14.688 1 98.44 103 PHE B CA 1
ATOM 4090 C C . PHE B 1 103 ? 17.625 14.234 16.141 1 98.44 103 PHE B C 1
ATOM 4092 O O . PHE B 1 103 ? 17.625 13.344 16.984 1 98.44 103 PHE B O 1
ATOM 4099 N N . LYS B 1 104 ? 17.344 15.5 16.422 1 98.69 104 LYS B N 1
ATOM 4100 C CA . LYS B 1 104 ? 16.828 15.969 17.703 1 98.69 104 LYS B CA 1
ATOM 4101 C C . LYS B 1 104 ? 15.547 16.781 17.516 1 98.69 104 LYS B C 1
ATOM 4103 O O . LYS B 1 104 ? 15.539 17.781 16.812 1 98.69 104 LYS B O 1
ATOM 4108 N N . PHE B 1 105 ? 14.5 16.297 18.172 1 98.75 105 PHE B N 1
ATOM 4109 C CA . PHE B 1 105 ? 13.211 16.984 18.078 1 98.75 105 PHE B CA 1
ATOM 4110 C C . PHE B 1 105 ? 13.031 17.953 19.234 1 98.75 105 PHE B C 1
ATOM 4112 O O . PHE B 1 105 ? 13.258 17.594 20.391 1 98.75 105 PHE B O 1
ATOM 4119 N N . TYR B 1 106 ? 12.695 19.203 18.969 1 98.69 106 TYR B N 1
ATOM 4120 C CA . TYR B 1 106 ? 12.359 20.234 19.938 1 98.69 106 TYR B CA 1
ATOM 4121 C C . TYR B 1 106 ? 10.852 20.453 20 1 98.69 106 TYR B C 1
ATOM 4123 O O . TYR B 1 106 ? 10.25 20.922 19.031 1 98.69 106 TYR B O 1
ATOM 4131 N N . PHE B 1 107 ? 10.281 20.156 21.203 1 98.56 107 PHE B N 1
ATOM 4132 C CA . PHE B 1 107 ? 8.828 20.188 21.328 1 98.56 107 PHE B CA 1
ATOM 4133 C C . PHE B 1 107 ? 8.359 21.516 21.906 1 98.56 107 PHE B C 1
ATOM 4135 O O . PHE B 1 107 ? 8.984 22.062 22.828 1 98.56 107 PHE B O 1
ATOM 4142 N N . GLU B 1 108 ? 7.281 22.109 21.328 1 98.56 108 GLU B N 1
ATOM 4143 C CA . GLU B 1 108 ? 6.59 23.297 21.828 1 98.56 108 GLU B CA 1
ATOM 4144 C C . GLU B 1 108 ? 5.09 23.047 21.953 1 98.56 108 GLU B C 1
ATOM 4146 O O . GLU B 1 108 ? 4.504 22.328 21.156 1 98.56 108 GLU B O 1
ATOM 4151 N N . ASP B 1 109 ? 4.508 23.609 22.969 1 98.38 109 ASP B N 1
ATOM 4152 C CA . ASP B 1 109 ? 3.076 23.5 23.219 1 98.38 109 ASP B CA 1
ATOM 4153 C C . ASP B 1 109 ? 2.334 24.75 22.734 1 98.38 109 ASP B C 1
ATOM 4155 O O . ASP B 1 109 ? 2.588 25.859 23.219 1 98.38 109 ASP B O 1
ATOM 4159 N N . ASP B 1 110 ? 1.41 24.516 21.844 1 97.69 110 ASP B N 1
ATOM 4160 C CA . ASP B 1 110 ? 0.69 25.672 21.328 1 97.69 110 ASP B CA 1
ATOM 4161 C C . ASP B 1 110 ? -0.693 25.781 21.969 1 97.69 110 ASP B C 1
ATOM 4163 O O . ASP B 1 110 ? -1.49 26.656 21.578 1 97.69 110 ASP B O 1
ATOM 4167 N N . GLU B 1 111 ? -1.046 24.859 22.875 1 95.38 111 GLU B N 1
ATOM 4168 C CA . GLU B 1 111 ? -2.287 24.859 23.641 1 95.38 111 GLU B CA 1
ATOM 4169 C C . GLU B 1 111 ? -3.504 24.969 22.734 1 95.38 111 GLU B C 1
ATOM 4171 O O . GLU B 1 111 ? -4.496 25.609 23.078 1 95.38 111 GLU B O 1
ATOM 4176 N N . THR B 1 112 ? -3.354 24.484 21.594 1 91 112 THR B N 1
ATOM 4177 C CA . THR B 1 112 ? -4.391 24.484 20.578 1 91 112 THR B CA 1
ATOM 4178 C C . THR B 1 112 ? -4.781 25.922 20.203 1 91 112 THR B C 1
ATOM 4180 O O . THR B 1 112 ? -5.953 26.203 19.938 1 91 112 THR B O 1
ATOM 4183 N N . ASN B 1 113 ? -3.861 26.875 20.312 1 93.19 113 ASN B N 1
ATOM 4184 C CA . ASN B 1 113 ? -4.082 28.297 20.047 1 93.19 113 ASN B CA 1
ATOM 4185 C C . ASN B 1 113 ? -3.266 28.766 18.844 1 93.19 113 ASN B C 1
ATOM 4187 O O . ASN B 1 113 ? -2.035 28.828 18.906 1 93.19 113 ASN B O 1
ATOM 4191 N N . PRO B 1 114 ? -3.979 29.203 17.75 1 94.31 114 PRO B N 1
ATOM 4192 C CA . PRO B 1 114 ? -3.275 29.562 16.516 1 94.31 114 PRO B CA 1
ATOM 4193 C C . PRO B 1 114 ? -2.24 30.656 16.719 1 94.31 114 PRO B C 1
ATOM 4195 O O . PRO B 1 114 ? -1.171 30.641 16.109 1 94.31 114 PRO B O 1
ATOM 4198 N N . SER B 1 115 ? -2.566 31.625 17.547 1 95.94 115 SER B N 1
ATOM 4199 C CA . SER B 1 115 ? -1.602 32.688 17.812 1 95.94 115 SER B CA 1
ATOM 4200 C C . SER B 1 115 ? -0.356 32.125 18.516 1 95.94 115 SER B C 1
ATOM 4202 O O . SER B 1 115 ? 0.765 32.531 18.188 1 95.94 115 SER B O 1
ATOM 4204 N N . LEU B 1 116 ? -0.585 31.297 19.438 1 97.5 116 LEU B N 1
ATOM 4205 C CA . LEU B 1 116 ? 0.541 30.672 20.109 1 97.5 116 LEU B CA 1
ATOM 4206 C C . LEU B 1 116 ? 1.294 29.734 19.172 1 97.5 116 LEU B C 1
ATOM 4208 O O . LEU B 1 116 ? 2.516 29.609 19.266 1 97.5 116 LEU B O 1
ATOM 4212 N N . THR B 1 117 ? 0.586 29.062 18.281 1 98.12 117 THR B N 1
ATOM 4213 C CA . THR B 1 117 ? 1.224 28.219 17.266 1 98.12 117 THR B CA 1
ATOM 4214 C C . THR B 1 117 ? 2.26 29 16.484 1 98.12 117 THR B C 1
ATOM 4216 O O . THR B 1 117 ? 3.398 28.562 16.312 1 98.12 117 THR B O 1
ATOM 4219 N N . LEU B 1 118 ? 1.833 30.141 16 1 98.06 118 LEU B N 1
ATOM 4220 C CA . LEU B 1 118 ? 2.738 31 15.242 1 98.06 118 LEU B CA 1
ATOM 4221 C C . LEU B 1 118 ? 3.926 31.422 16.094 1 98.06 118 LEU B C 1
ATOM 4223 O O . LEU B 1 118 ? 5.07 31.375 15.648 1 98.06 118 LEU B O 1
ATOM 4227 N N . GLN B 1 119 ? 3.65 31.828 17.344 1 98.5 119 GLN B N 1
ATOM 4228 C CA . GL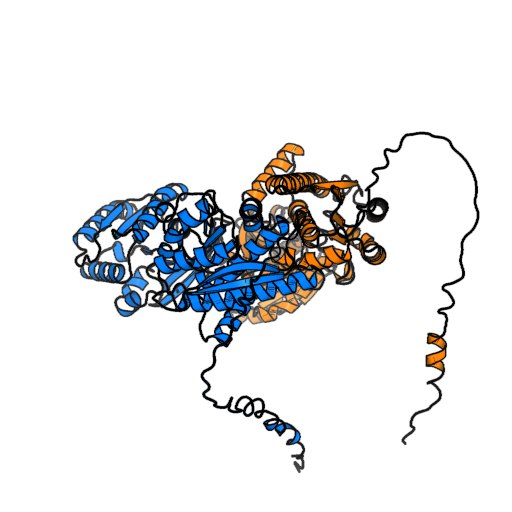N B 1 119 ? 4.711 32.25 18.25 1 98.5 119 GLN B CA 1
ATOM 4229 C C . GLN B 1 119 ? 5.719 31.141 18.484 1 98.5 119 GLN B C 1
ATOM 4231 O O . GLN B 1 119 ? 6.93 31.375 18.516 1 98.5 119 GLN B O 1
ATOM 4236 N N . ARG B 1 120 ? 5.254 29.953 18.688 1 98.62 120 ARG B N 1
ATOM 4237 C CA . ARG B 1 120 ? 6.133 28.812 18.906 1 98.62 120 ARG B CA 1
ATOM 4238 C C . ARG B 1 120 ? 6.961 28.5 17.672 1 98.62 120 ARG B C 1
ATOM 4240 O O . ARG B 1 120 ? 8.148 28.188 17.781 1 98.62 120 ARG B O 1
ATOM 4247 N N . ALA B 1 121 ? 6.309 28.531 16.516 1 98.62 121 ALA B N 1
ATOM 4248 C CA . ALA B 1 121 ? 7.035 28.312 15.273 1 98.62 121 ALA B CA 1
ATOM 4249 C C . ALA B 1 121 ? 8.156 29.328 15.102 1 98.62 121 ALA B C 1
ATOM 4251 O O . ALA B 1 121 ? 9.273 28.984 14.711 1 98.62 121 ALA B O 1
ATOM 4252 N N . GLN B 1 122 ? 7.863 30.578 15.422 1 98.25 122 GLN B N 1
ATOM 4253 C CA . GLN B 1 122 ? 8.859 31.641 15.328 1 98.25 122 GLN B CA 1
ATOM 4254 C C . GLN B 1 122 ? 10.016 31.406 16.297 1 98.25 122 GLN B C 1
ATOM 4256 O O . GLN B 1 122 ? 11.18 31.625 15.945 1 98.25 122 GLN B O 1
ATOM 4261 N N . SER B 1 123 ? 9.68 31 17.438 1 98.38 123 SER B N 1
ATOM 4262 C CA . SER B 1 123 ? 10.711 30.672 18.422 1 98.38 123 SER B CA 1
ATOM 4263 C C . SER B 1 123 ? 11.617 29.562 17.938 1 98.38 123 SER B C 1
ATOM 4265 O O . SER B 1 123 ? 12.844 29.625 18.094 1 98.38 123 SER B O 1
ATOM 4267 N N . LEU B 1 124 ? 11.055 28.516 17.359 1 98.5 124 LEU B N 1
ATOM 4268 C CA . LEU B 1 124 ? 11.82 27.406 16.828 1 98.5 124 LEU B CA 1
ATOM 4269 C C . LEU B 1 124 ? 12.695 27.859 15.664 1 98.5 124 LEU B C 1
ATOM 4271 O O . LEU B 1 124 ? 13.867 27.484 15.586 1 98.5 124 LEU B O 1
ATOM 4275 N N . ALA B 1 125 ? 12.117 28.656 14.797 1 98 125 ALA B N 1
ATOM 4276 C CA . ALA B 1 125 ? 12.867 29.172 13.656 1 98 125 ALA B CA 1
ATOM 4277 C C . ALA B 1 125 ? 14.055 30.016 14.109 1 98 125 ALA B C 1
ATOM 4279 O O . ALA B 1 125 ? 15.125 29.984 13.5 1 98 125 ALA B O 1
ATOM 4280 N N . ALA B 1 126 ? 13.859 30.797 15.172 1 97.19 126 ALA B N 1
ATOM 4281 C CA . ALA B 1 126 ? 14.906 31.656 15.719 1 97.19 126 ALA B CA 1
ATOM 4282 C C . ALA B 1 126 ? 16.094 30.828 16.219 1 97.19 126 ALA B C 1
ATOM 4284 O O . ALA B 1 126 ? 17.219 31.328 16.281 1 97.19 126 ALA B O 1
ATOM 4285 N N . LYS B 1 127 ? 15.852 29.594 16.516 1 96.94 127 LYS B N 1
ATOM 4286 C CA . LYS B 1 127 ? 16.906 28.688 16.969 1 96.94 127 LYS B CA 1
ATOM 4287 C C . LYS B 1 127 ? 17.594 28.016 15.789 1 96.94 127 LYS B C 1
ATOM 4289 O O . LYS B 1 127 ? 18.406 27.109 15.977 1 96.94 127 LYS B O 1
ATOM 4294 N N . GLY B 1 128 ? 17.203 28.375 14.586 1 96.75 128 GLY B N 1
ATOM 4295 C CA . GLY B 1 128 ? 17.844 27.859 13.391 1 96.75 128 GLY B CA 1
ATOM 4296 C C . GLY B 1 128 ? 17.141 26.641 12.82 1 96.75 128 GLY B C 1
ATOM 4297 O O . GLY B 1 128 ? 17.625 26 11.891 1 96.75 128 GLY B O 1
ATOM 4298 N N . ILE B 1 129 ? 16.031 26.297 13.344 1 98.38 129 ILE B N 1
ATOM 4299 C CA . ILE B 1 129 ? 15.289 25.141 12.883 1 98.38 129 ILE B CA 1
ATOM 4300 C C . ILE B 1 129 ? 14.609 25.453 11.555 1 98.38 129 ILE B C 1
ATOM 4302 O O . ILE B 1 129 ? 13.945 26.484 11.414 1 98.38 129 ILE B O 1
ATOM 4306 N N . LYS B 1 130 ? 14.797 24.531 10.57 1 98.19 130 LYS B N 1
ATOM 4307 C CA . LYS B 1 130 ? 14.305 24.75 9.211 1 98.19 130 LYS B CA 1
ATOM 4308 C C . LYS B 1 130 ? 13.102 23.875 8.914 1 98.19 130 LYS B C 1
ATOM 4310 O O . LYS B 1 130 ? 12.453 24.016 7.871 1 98.19 130 LYS B O 1
ATOM 4315 N N . VAL B 1 131 ? 12.844 22.906 9.742 1 98.75 131 VAL B N 1
ATOM 4316 C CA . VAL B 1 131 ? 11.75 21.953 9.547 1 98.75 131 VAL B CA 1
ATOM 4317 C C . VAL B 1 131 ? 10.898 21.891 10.812 1 98.75 131 VAL B C 1
ATOM 4319 O O . VAL B 1 131 ? 11.414 21.641 11.898 1 98.75 131 VAL B O 1
ATOM 4322 N N . ILE B 1 132 ? 9.609 22.172 10.688 1 98.88 132 ILE B N 1
ATOM 4323 C CA . ILE B 1 132 ? 8.633 22.094 11.773 1 98.88 132 ILE B CA 1
ATOM 4324 C C . ILE B 1 132 ? 7.457 21.219 11.352 1 98.88 132 ILE B C 1
ATOM 4326 O O . ILE B 1 132 ? 6.973 21.312 10.219 1 98.88 132 ILE B O 1
ATOM 4330 N N . PHE B 1 133 ? 7.051 20.266 12.234 1 98.62 133 PHE B N 1
ATOM 4331 C CA . PHE B 1 133 ? 5.859 19.484 11.93 1 98.62 133 PHE B CA 1
ATOM 4332 C C . PHE B 1 133 ? 5.012 19.266 13.18 1 98.62 133 PHE B C 1
ATOM 4334 O O . PHE B 1 133 ? 5.445 19.578 14.289 1 98.62 133 PHE B O 1
ATOM 4341 N N . GLY B 1 134 ? 3.795 18.844 13.008 1 95.88 134 GLY B N 1
ATOM 4342 C CA . GLY B 1 134 ? 2.873 18.5 14.078 1 95.88 134 GLY B CA 1
ATOM 4343 C C . GLY B 1 134 ? 1.489 18.125 13.578 1 95.88 134 GLY B C 1
ATOM 4344 O O . GLY B 1 134 ? 1.186 18.281 12.398 1 95.88 134 GLY B O 1
ATOM 4345 N N . SER B 1 135 ? 0.751 17.453 14.516 1 87.31 135 SER B N 1
ATOM 4346 C CA . SER B 1 135 ? -0.666 17.25 14.242 1 87.31 135 SER B CA 1
ATOM 4347 C C . SER B 1 135 ? -1.458 18.547 14.383 1 87.31 135 SER B C 1
ATOM 4349 O O . SER B 1 135 ? -2.285 18.672 15.289 1 87.31 135 SER B O 1
ATOM 4351 N N . LEU B 1 136 ? -1.293 19.484 13.469 1 87.38 136 LEU B N 1
ATOM 4352 C CA . LEU B 1 136 ? -1.848 20.844 13.516 1 87.38 136 LEU B CA 1
ATOM 4353 C C . LEU B 1 136 ? -3.205 20.891 12.828 1 87.38 136 LEU B C 1
ATOM 4355 O O . LEU B 1 136 ? -3.344 20.438 11.688 1 87.38 136 LEU B O 1
ATOM 4359 N N . THR B 1 137 ? -4.156 21.469 13.539 1 88.12 137 THR B N 1
ATOM 4360 C CA . THR B 1 137 ? -5.469 21.672 12.93 1 88.12 137 THR B CA 1
ATOM 4361 C C . THR B 1 137 ? -5.379 22.656 11.766 1 88.12 137 THR B C 1
ATOM 4363 O O . THR B 1 137 ? -4.344 23.297 11.57 1 88.12 137 THR B O 1
ATOM 4366 N N . SER B 1 138 ? -6.445 22.797 11.023 1 88.62 138 SER B N 1
ATOM 4367 C CA . SER B 1 138 ? -6.48 23.719 9.898 1 88.62 138 SER B CA 1
ATOM 4368 C C . SER B 1 138 ? -6.27 25.156 10.352 1 88.62 138 SER B C 1
ATOM 4370 O O . SER B 1 138 ? -5.605 25.938 9.664 1 88.62 138 SER B O 1
ATOM 4372 N N . LYS B 1 139 ? -6.855 25.531 11.484 1 87.69 139 LYS B N 1
ATOM 4373 C CA . LYS B 1 139 ? -6.676 26.875 12.016 1 87.69 139 LYS B CA 1
ATOM 4374 C C . LYS B 1 139 ? -5.219 27.125 12.391 1 87.69 139 LYS B C 1
ATOM 4376 O O . LYS B 1 139 ? -4.66 28.188 12.07 1 87.69 139 LYS B O 1
ATOM 4381 N N . GLN B 1 140 ? -4.656 26.188 13.055 1 93.81 140 GLN B N 1
ATOM 4382 C CA . GLN B 1 140 ? -3.244 26.281 13.414 1 93.81 140 GLN B CA 1
ATOM 4383 C C . GLN B 1 140 ? -2.369 26.344 12.164 1 93.81 140 GLN B C 1
ATOM 4385 O O . GLN B 1 140 ? -1.46 27.172 12.078 1 93.81 140 GLN B O 1
ATOM 4390 N N . THR B 1 141 ? -2.615 25.453 11.234 1 96.44 141 THR B N 1
ATOM 4391 C CA . THR B 1 141 ? -1.844 25.406 10 1 96.44 141 THR B CA 1
ATOM 4392 C C . THR B 1 141 ? -1.949 26.719 9.234 1 96.44 141 THR B C 1
ATOM 4394 O O . THR B 1 141 ? -0.949 27.219 8.719 1 96.44 141 THR B O 1
ATOM 4397 N N . LYS B 1 142 ? -3.135 27.234 9.172 1 94.81 142 LYS B N 1
ATOM 4398 C CA . LYS B 1 142 ? -3.361 28.516 8.492 1 94.81 142 LYS B CA 1
ATOM 4399 C C . LYS B 1 142 ? -2.51 29.625 9.109 1 94.81 142 LYS B C 1
ATOM 4401 O O . LYS B 1 142 ? -1.97 30.469 8.391 1 94.81 142 LYS B O 1
ATOM 4406 N N . SER B 1 143 ? -2.396 29.641 10.391 1 96 143 SER B N 1
ATOM 4407 C CA . SER B 1 143 ? -1.629 30.672 11.086 1 96 143 SER B CA 1
ATOM 4408 C C . SER B 1 143 ? -0.15 30.609 10.719 1 96 143 SER B C 1
ATOM 4410 O O . SER B 1 143 ? 0.6 31.547 10.953 1 96 143 SER B O 1
ATOM 4412 N N . LEU B 1 144 ? 0.318 29.469 10.156 1 98 144 LEU B N 1
ATOM 4413 C CA . LEU B 1 144 ? 1.731 29.266 9.867 1 98 144 LEU B CA 1
ATOM 4414 C C . LEU B 1 144 ? 2.012 29.453 8.375 1 98 144 LEU B C 1
ATOM 4416 O O . LEU B 1 144 ? 3.168 29.438 7.953 1 98 144 LEU B O 1
ATOM 4420 N N . ALA B 1 145 ? 1.01 29.562 7.582 1 96.25 145 ALA B N 1
ATOM 4421 C CA . ALA B 1 145 ? 1.148 29.531 6.129 1 96.25 145 ALA B CA 1
ATOM 4422 C C . ALA B 1 145 ? 2.094 30.625 5.648 1 96.25 145 ALA B C 1
ATOM 4424 O O . ALA B 1 145 ? 3.059 30.344 4.934 1 96.25 145 ALA B O 1
ATOM 4425 N N . GLU B 1 146 ? 1.826 31.875 5.996 1 96.06 146 GLU B N 1
ATOM 4426 C CA . GLU B 1 146 ? 2.664 33 5.582 1 96.06 146 GLU B CA 1
ATOM 4427 C C . GLU B 1 146 ? 4.062 32.906 6.18 1 96.06 146 GLU B C 1
ATOM 4429 O O . GLU B 1 146 ? 5.059 33.156 5.496 1 96.06 146 GLU B O 1
ATOM 4434 N N . PHE B 1 147 ? 4.125 32.562 7.434 1 97.5 147 PHE B N 1
ATOM 4435 C CA . PHE B 1 147 ? 5.391 32.375 8.141 1 97.5 147 PHE B CA 1
ATOM 4436 C C . PHE B 1 147 ? 6.289 31.391 7.398 1 97.5 147 PHE B C 1
ATOM 4438 O O . PHE B 1 147 ? 7.473 31.656 7.188 1 97.5 147 PHE B O 1
ATOM 4445 N N . ALA B 1 148 ? 5.73 30.188 7.008 1 98.06 148 ALA B N 1
ATOM 4446 C CA . ALA B 1 148 ? 6.488 29.141 6.336 1 98.06 148 ALA B CA 1
ATOM 4447 C C . ALA B 1 148 ? 7.16 29.672 5.07 1 98.06 148 ALA B C 1
ATOM 4449 O O . ALA B 1 148 ? 8.352 29.453 4.855 1 98.06 148 ALA B O 1
ATOM 4450 N N . ASN B 1 149 ? 6.465 30.391 4.301 1 96.38 149 ASN B N 1
ATOM 4451 C CA . ASN B 1 149 ? 6.953 30.859 3.014 1 96.38 149 ASN B CA 1
ATOM 4452 C C . ASN B 1 149 ? 7.93 32.031 3.178 1 96.38 149 ASN B C 1
ATOM 4454 O O . ASN B 1 149 ? 8.961 32.062 2.508 1 96.38 149 ASN B O 1
ATOM 4458 N N . THR B 1 150 ? 7.633 32.969 4.098 1 96.31 150 THR B N 1
ATOM 4459 C CA . THR B 1 150 ? 8.461 34.156 4.262 1 96.31 150 THR B CA 1
ATOM 4460 C C . THR B 1 150 ? 9.781 33.812 4.938 1 96.31 150 THR B C 1
ATOM 4462 O O . THR B 1 150 ? 10.828 34.375 4.598 1 96.31 150 THR B O 1
ATOM 4465 N N . GLN B 1 151 ? 9.734 32.875 5.836 1 96.88 151 GLN B N 1
ATOM 4466 C CA . GLN B 1 151 ? 10.938 32.531 6.582 1 96.88 151 GLN B CA 1
ATOM 4467 C C . GLN B 1 151 ? 11.641 31.328 5.949 1 96.88 151 GLN B C 1
ATOM 4469 O O . GLN B 1 151 ? 12.719 30.922 6.398 1 96.88 151 GLN B O 1
ATOM 4474 N N . LYS B 1 152 ? 10.992 30.688 4.953 1 96.56 152 LYS B N 1
ATOM 4475 C CA . LYS B 1 152 ? 11.508 29.484 4.301 1 96.56 152 LYS B CA 1
ATOM 4476 C C . LYS B 1 152 ? 11.758 28.375 5.316 1 96.56 152 LYS B C 1
ATOM 4478 O O . LYS B 1 152 ? 12.859 27.812 5.379 1 96.56 152 LYS B O 1
ATOM 4483 N N . VAL B 1 153 ? 10.828 28.172 6.047 1 98.44 153 VAL B N 1
ATOM 4484 C CA . VAL B 1 153 ? 10.773 27.062 6.984 1 98.44 153 VAL B CA 1
ATOM 4485 C C . VAL B 1 153 ? 9.719 26.047 6.535 1 98.44 153 VAL B C 1
ATOM 4487 O O . VAL B 1 153 ? 8.578 26.422 6.242 1 98.44 153 VAL B O 1
ATOM 4490 N N . ILE B 1 154 ? 10.133 24.828 6.41 1 98.69 154 ILE B N 1
ATOM 4491 C CA . ILE B 1 154 ? 9.18 23.781 6.043 1 98.69 154 ILE B CA 1
ATOM 4492 C C . ILE B 1 154 ? 8.227 23.531 7.203 1 98.69 154 ILE B C 1
ATOM 4494 O O . ILE B 1 154 ? 8.656 23.312 8.336 1 98.69 154 ILE B O 1
ATOM 4498 N N . VAL B 1 155 ? 6.957 23.625 6.91 1 98.69 155 VAL B N 1
ATOM 4499 C CA . VAL B 1 155 ? 5.922 23.312 7.883 1 98.69 155 VAL B CA 1
ATOM 4500 C C . VAL B 1 155 ? 5.051 22.172 7.359 1 98.69 155 VAL B C 1
ATOM 4502 O O . VAL B 1 155 ? 4.574 22.219 6.223 1 98.69 155 VAL B O 1
ATOM 4505 N N . VAL B 1 156 ? 4.879 21.141 8.164 1 98.56 156 VAL B N 1
ATOM 4506 C CA . VAL B 1 156 ? 4.059 20.016 7.746 1 98.56 156 VAL B CA 1
ATOM 4507 C C . VAL B 1 156 ? 2.977 19.734 8.789 1 98.56 156 VAL B C 1
ATOM 4509 O O . VAL B 1 156 ? 3.277 19.562 9.969 1 98.56 156 VAL B O 1
ATOM 4512 N N . SER B 1 157 ? 1.76 19.75 8.367 1 97.56 157 SER B N 1
ATOM 4513 C CA . SER B 1 157 ? 0.648 19.344 9.211 1 97.56 157 SER B CA 1
ATOM 4514 C C . SER B 1 157 ? 0.2 17.922 8.883 1 97.56 157 SER B C 1
ATOM 4516 O O . SER B 1 157 ? 0.105 17.547 7.707 1 97.56 157 SER B O 1
ATOM 4518 N N . SER B 1 158 ? -0.104 17.156 9.898 1 94.56 158 SER B N 1
ATOM 4519 C CA . SER B 1 158 ? -0.661 15.82 9.688 1 94.56 158 SER B CA 1
ATOM 4520 C C . SER B 1 158 ? -2.143 15.773 10.039 1 94.56 158 SER B C 1
ATOM 4522 O O . SER B 1 158 ? -2.734 14.695 10.125 1 94.56 158 SER B O 1
ATOM 4524 N N . ALA B 1 159 ? -2.785 17 10.266 1 89.88 159 ALA B N 1
ATOM 4525 C CA . ALA B 1 159 ? -4.164 16.922 10.742 1 89.88 159 ALA B CA 1
ATOM 4526 C C . ALA B 1 159 ? -5.031 17.984 10.078 1 89.88 159 ALA B C 1
ATOM 4528 O O . ALA B 1 159 ? -6.227 18.094 10.359 1 89.88 159 ALA B O 1
ATOM 4529 N N . SER B 1 160 ? -4.449 18.812 9.266 1 91.31 160 SER B N 1
ATOM 4530 C CA . SER B 1 160 ? -5.223 19.844 8.578 1 91.31 160 SER B CA 1
ATOM 4531 C C . SER B 1 160 ? -5.957 19.281 7.371 1 91.31 160 SER B C 1
ATOM 4533 O O . SER B 1 160 ? -5.34 19 6.34 1 91.31 160 SER B O 1
ATOM 4535 N N . THR B 1 161 ? -7.273 19.172 7.5 1 86.69 161 THR B N 1
ATOM 4536 C CA . THR B 1 161 ? -8.031 18.469 6.477 1 86.69 161 THR B CA 1
ATOM 4537 C C . THR B 1 161 ? -8.969 19.422 5.738 1 86.69 161 THR B C 1
ATOM 4539 O O . THR B 1 161 ? -9.68 19.016 4.816 1 86.69 161 THR B O 1
ATOM 4542 N N . ALA B 1 162 ? -8.969 20.719 6.137 1 81.94 162 ALA B N 1
ATOM 4543 C CA . ALA B 1 162 ? -9.844 21.703 5.492 1 81.94 162 ALA B CA 1
ATOM 4544 C C . ALA B 1 162 ? -9.453 21.891 4.027 1 81.94 162 ALA B C 1
ATOM 4546 O O . ALA B 1 162 ? -8.328 21.578 3.629 1 81.94 162 ALA B O 1
ATOM 4547 N N . PRO B 1 163 ? -10.414 22.359 3.242 1 83.5 163 PRO B N 1
ATOM 4548 C CA . PRO B 1 163 ? -10.031 22.688 1.867 1 83.5 163 PRO B CA 1
ATOM 4549 C C . PRO B 1 163 ? -8.781 23.562 1.797 1 83.5 163 PRO B C 1
ATOM 4551 O O . PRO B 1 163 ? -8.648 24.516 2.572 1 83.5 163 PRO B O 1
ATOM 4554 N N . ARG B 1 164 ? -7.934 23.234 0.913 1 87.94 164 ARG B N 1
ATOM 4555 C CA . ARG B 1 164 ? -6.621 23.875 0.833 1 87.94 164 ARG B CA 1
ATOM 4556 C C . ARG B 1 164 ? -6.754 25.391 0.7 1 87.94 164 ARG B C 1
ATOM 4558 O O . ARG B 1 164 ? -6.004 26.141 1.324 1 87.94 164 ARG B O 1
ATOM 4565 N N . GLU B 1 165 ? -7.727 25.828 -0.052 1 86.06 165 GLU B N 1
ATOM 4566 C CA . GLU B 1 165 ? -7.91 27.25 -0.342 1 86.06 165 GLU B CA 1
ATOM 4567 C C . GLU B 1 165 ? -8.258 28.031 0.921 1 86.06 165 GLU B C 1
ATOM 4569 O O . GLU B 1 165 ? -8.055 29.25 0.983 1 86.06 165 GLU B O 1
ATOM 4574 N N . ARG B 1 166 ? -8.719 27.344 1.864 1 84.94 166 ARG B N 1
ATOM 4575 C CA . ARG B 1 166 ? -9.117 28 3.111 1 84.94 166 ARG B CA 1
ATOM 4576 C C . ARG B 1 166 ? -7.949 28.047 4.094 1 84.94 166 ARG B C 1
ATOM 4578 O O . ARG B 1 166 ? -8.016 28.734 5.117 1 84.94 166 ARG B O 1
ATOM 4585 N N . VAL B 1 167 ? -6.973 27.312 3.809 1 90.75 167 VAL B N 1
ATOM 4586 C CA . VAL B 1 167 ? -5.867 27.188 4.75 1 90.75 167 VAL B CA 1
ATOM 4587 C C . VAL B 1 167 ? -4.664 27.984 4.246 1 90.75 167 VAL B C 1
ATOM 4589 O O . VAL B 1 167 ? -4.094 28.797 4.984 1 90.75 167 VAL B O 1
ATOM 4592 N N . ALA B 1 168 ? -4.285 27.781 2.982 1 92.62 168 ALA B N 1
ATOM 4593 C CA . ALA B 1 168 ? -3.088 28.375 2.398 1 92.62 168 ALA B CA 1
ATOM 4594 C C . ALA B 1 168 ? -3.078 28.219 0.882 1 92.62 168 ALA B C 1
ATOM 4596 O O . ALA B 1 168 ? -3.74 27.328 0.341 1 92.62 168 ALA B O 1
ATOM 4597 N N . PRO B 1 169 ? -2.338 29.094 0.206 1 91.31 169 PRO B N 1
ATOM 4598 C CA . PRO B 1 169 ? -2.107 28.844 -1.221 1 91.31 169 PRO B CA 1
ATOM 4599 C C . PRO B 1 169 ? -1.341 27.547 -1.483 1 91.31 169 PRO B C 1
ATOM 4601 O O . PRO B 1 169 ? -0.594 27.094 -0.62 1 91.31 169 PRO B O 1
ATOM 4604 N N . PRO B 1 170 ? -1.55 27 -2.686 1 89.75 170 PRO B N 1
ATOM 4605 C CA . PRO B 1 170 ? -0.84 25.75 -3.01 1 89.75 170 PRO B CA 1
ATOM 4606 C C . PRO B 1 170 ? 0.667 25.953 -3.148 1 89.75 170 PRO B C 1
ATOM 4608 O O . PRO B 1 170 ? 1.117 27.047 -3.488 1 89.75 170 PRO B O 1
ATOM 4611 N N . GLY B 1 171 ? 1.345 24.891 -2.848 1 88.44 171 GLY B N 1
ATOM 4612 C CA . GLY B 1 171 ? 2.791 24.906 -2.992 1 88.44 171 GLY B CA 1
ATOM 4613 C C . GLY B 1 171 ? 3.498 25.594 -1.833 1 88.44 171 GLY B C 1
ATOM 4614 O O . GLY B 1 171 ? 3.041 25.516 -0.691 1 88.44 171 GLY B O 1
ATOM 4615 N N . GLY B 1 172 ? 4.809 26.031 -2.082 1 94.62 172 GLY B N 1
ATOM 4616 C CA . GLY B 1 172 ? 5.609 26.703 -1.073 1 94.62 172 GLY B CA 1
ATOM 4617 C C . GLY B 1 172 ? 6.207 25.75 -0.054 1 94.62 172 GLY B C 1
ATOM 4618 O O . GLY B 1 172 ? 6.656 24.656 -0.406 1 94.62 172 GLY B O 1
ATOM 4619 N N . TYR B 1 173 ? 6.242 26.281 1.205 1 97.94 173 TYR B N 1
ATOM 4620 C CA . TYR B 1 173 ? 6.961 25.547 2.244 1 97.94 173 TYR B CA 1
ATOM 4621 C C . TYR B 1 173 ? 5.996 24.859 3.197 1 97.94 173 TYR B C 1
ATOM 4623 O O . TYR B 1 173 ? 6.414 24.266 4.191 1 97.94 173 TYR B O 1
ATOM 4631 N N . LEU B 1 174 ? 4.699 24.969 2.865 1 98.06 174 LEU B N 1
ATOM 4632 C CA . LEU B 1 174 ? 3.682 24.312 3.688 1 98.06 174 LEU B CA 1
ATOM 4633 C C . LEU B 1 174 ? 3.227 23 3.059 1 98.06 174 LEU B C 1
ATOM 4635 O O . LEU B 1 174 ? 2.838 22.969 1.888 1 98.06 174 LEU B O 1
ATOM 4639 N N . PHE B 1 175 ? 3.32 21.906 3.768 1 98.12 175 PHE B N 1
ATOM 4640 C CA . PHE B 1 175 ? 2.865 20.594 3.361 1 98.12 175 PHE B CA 1
ATOM 4641 C C . PHE B 1 175 ? 1.791 20.062 4.309 1 98.12 175 PHE B C 1
ATOM 4643 O O . PHE B 1 175 ? 1.797 20.391 5.5 1 98.12 175 PHE B O 1
ATOM 4650 N N . ARG B 1 176 ? 0.892 19.266 3.793 1 96.44 176 ARG B N 1
ATOM 4651 C CA . ARG B 1 176 ? -0.071 18.531 4.605 1 96.44 176 ARG B CA 1
ATOM 4652 C C . ARG B 1 176 ? -0.011 17.031 4.305 1 96.44 176 ARG B C 1
ATOM 4654 O O . ARG B 1 176 ? -0.277 16.609 3.178 1 96.44 176 ARG B O 1
ATOM 4661 N N . PHE B 1 177 ? 0.348 16.266 5.262 1 96.31 177 PHE B N 1
ATOM 4662 C CA . PHE B 1 177 ? 0.49 14.828 5.098 1 96.31 177 PHE B CA 1
ATOM 4663 C C . PHE B 1 177 ? -0.795 14.109 5.488 1 96.31 177 PHE B C 1
ATOM 4665 O O . PHE B 1 177 ? -0.766 12.938 5.867 1 96.31 177 PHE B O 1
ATOM 4672 N N . THR B 1 178 ? -1.879 14.852 5.52 1 92.19 178 THR B N 1
ATOM 4673 C CA . THR B 1 178 ? -3.256 14.367 5.488 1 92.19 178 THR B CA 1
ATOM 4674 C C . THR B 1 178 ? -4.008 14.953 4.301 1 92.19 178 THR B C 1
ATOM 4676 O O . THR B 1 178 ? -3.713 16.062 3.861 1 92.19 178 THR B O 1
ATOM 4679 N N . ALA B 1 179 ? -4.848 14.164 3.793 1 87.62 179 ALA B N 1
ATOM 4680 C CA . ALA B 1 179 ? -5.598 14.641 2.633 1 87.62 179 ALA B CA 1
ATOM 4681 C C . ALA B 1 179 ? -6.711 15.594 3.051 1 87.62 179 ALA B C 1
ATOM 4683 O O . ALA B 1 179 ? -7.184 15.547 4.188 1 87.62 179 ALA B O 1
ATOM 4684 N N . GLU B 1 180 ? -6.945 16.406 2.057 1 85.38 180 GLU B N 1
ATOM 4685 C CA . GLU B 1 180 ? -8.234 17.078 2.193 1 85.38 180 GLU B CA 1
ATOM 4686 C C . GLU B 1 180 ? -9.383 16.062 2.244 1 85.38 180 GLU B C 1
ATOM 4688 O O . GLU B 1 180 ? -9.445 15.156 1.415 1 85.38 180 GLU B O 1
ATOM 4693 N N . SER B 1 181 ? -10.141 16.031 3.27 1 76.25 181 SER B N 1
ATOM 4694 C CA . SER B 1 181 ? -11.109 14.969 3.516 1 76.25 181 SER B CA 1
ATOM 4695 C C . SER B 1 181 ? -12.117 14.867 2.371 1 76.25 181 SER B C 1
ATOM 4697 O O . SER B 1 181 ? -12.641 13.781 2.092 1 76.25 181 SER B O 1
ATOM 4699 N N . SER B 1 182 ? -12.352 15.883 1.744 1 79.25 182 SER B N 1
ATOM 4700 C CA . SER B 1 182 ? -13.477 15.961 0.82 1 79.25 182 SER B CA 1
ATOM 4701 C C . SER B 1 182 ? -13.312 14.984 -0.337 1 79.25 182 SER B C 1
ATOM 4703 O O . SER B 1 182 ? -14.219 14.195 -0.618 1 79.25 182 SER B O 1
ATOM 4705 N N . THR B 1 183 ? -12.211 14.898 -0.874 1 83.75 183 THR B N 1
ATOM 4706 C CA . THR B 1 183 ? -12.016 14.109 -2.084 1 83.75 183 THR B CA 1
ATOM 4707 C C . THR B 1 183 ? -11.961 12.617 -1.756 1 83.75 183 THR B C 1
ATOM 4709 O O . THR B 1 183 ? -12.664 11.812 -2.367 1 83.75 183 THR B O 1
ATOM 4712 N N . PRO B 1 184 ? -11.203 12.242 -0.802 1 86.81 184 PRO B N 1
ATOM 4713 C CA . PRO B 1 184 ? -11.156 10.812 -0.516 1 86.81 184 PRO B CA 1
ATOM 4714 C C . PRO B 1 184 ? -12.516 10.25 -0.09 1 86.81 184 PRO B C 1
ATOM 4716 O O . PRO B 1 184 ? -12.875 9.141 -0.488 1 86.81 184 PRO B O 1
ATOM 4719 N N . ASP B 1 185 ? -13.188 10.961 0.745 1 90.44 185 ASP B N 1
ATOM 4720 C CA . ASP B 1 185 ? -14.516 10.516 1.148 1 90.44 185 ASP B CA 1
ATOM 4721 C C . ASP B 1 185 ? -15.422 10.328 -0.065 1 90.44 185 ASP B C 1
ATOM 4723 O O . ASP B 1 185 ? -16.109 9.312 -0.181 1 90.44 185 ASP B O 1
ATOM 4727 N N . SER B 1 186 ? -15.406 11.336 -0.901 1 93.06 186 SER B N 1
ATOM 4728 C CA . SER B 1 186 ? -16.25 11.305 -2.09 1 93.06 186 SER B CA 1
ATOM 4729 C C . SER B 1 186 ? -15.898 10.125 -2.988 1 93.06 186 SER B C 1
ATOM 4731 O O . SER B 1 186 ? -16.781 9.422 -3.471 1 93.06 186 SER B O 1
ATOM 4733 N N . LYS B 1 187 ? -14.633 9.891 -3.188 1 91.81 187 LYS B N 1
ATOM 4734 C CA . LYS B 1 187 ? -14.211 8.773 -4.027 1 91.81 187 LYS B CA 1
ATOM 4735 C C . LYS B 1 187 ? -14.641 7.441 -3.422 1 91.81 187 LYS B C 1
ATOM 4737 O O . LYS B 1 187 ? -15.109 6.551 -4.133 1 91.81 187 LYS B O 1
ATOM 4742 N N . ALA B 1 188 ? -14.445 7.305 -2.201 1 93.06 188 ALA B N 1
ATOM 4743 C CA . ALA B 1 188 ? -14.859 6.082 -1.521 1 93.06 188 ALA B CA 1
ATOM 4744 C C . ALA B 1 188 ? -16.359 5.848 -1.674 1 93.06 188 ALA B C 1
ATOM 4746 O O . ALA B 1 188 ? -16.797 4.746 -2.016 1 93.06 188 ALA B O 1
ATOM 4747 N N . LEU B 1 189 ? -17.109 6.891 -1.434 1 95.81 189 LEU B N 1
ATOM 4748 C CA . LEU B 1 189 ? -18.562 6.781 -1.49 1 95.81 189 LEU B CA 1
ATOM 4749 C C . LEU B 1 189 ? -19.031 6.504 -2.914 1 95.81 189 LEU B C 1
ATOM 4751 O O . LEU B 1 189 ? -19.969 5.73 -3.125 1 95.81 189 LEU B O 1
ATOM 4755 N N . LEU B 1 190 ? -18.406 7.125 -3.85 1 95.88 190 LEU B N 1
ATOM 4756 C CA . LEU B 1 190 ? -18.734 6.859 -5.246 1 95.88 190 LEU B CA 1
ATOM 4757 C C . LEU B 1 190 ? -18.422 5.418 -5.613 1 95.88 190 LEU B C 1
ATOM 4759 O O . LEU B 1 190 ? -19.156 4.789 -6.379 1 95.88 190 LEU B O 1
ATOM 4763 N N . ASN B 1 191 ? -17.359 4.922 -5.094 1 91.88 191 ASN B N 1
ATOM 4764 C CA . ASN B 1 191 ? -17.047 3.514 -5.32 1 91.88 191 ASN B CA 1
ATOM 4765 C C . ASN B 1 191 ? -18.078 2.6 -4.66 1 91.88 191 ASN B C 1
ATOM 4767 O O . ASN B 1 191 ? -18.391 1.524 -5.18 1 91.88 191 ASN B O 1
ATOM 4771 N N . VAL B 1 192 ? -18.578 2.982 -3.51 1 92.38 192 VAL B N 1
ATOM 4772 C CA . VAL B 1 192 ? -19.672 2.244 -2.885 1 92.38 192 VAL B CA 1
ATOM 4773 C C . VAL B 1 192 ? -20.859 2.168 -3.84 1 92.38 192 VAL B C 1
ATOM 4775 O O . VAL B 1 192 ? -21.406 1.086 -4.086 1 92.38 192 VAL B O 1
ATOM 4778 N N . LEU B 1 193 ? -21.266 3.283 -4.418 1 94.5 193 LEU B N 1
ATOM 4779 C CA . LEU B 1 193 ? -22.391 3.322 -5.344 1 94.5 193 LEU B CA 1
ATOM 4780 C C . LEU B 1 193 ? -22.125 2.451 -6.566 1 94.5 193 LEU B C 1
ATOM 4782 O O . LEU B 1 193 ? -22.984 1.671 -6.977 1 94.5 193 LEU B O 1
ATOM 4786 N N . LYS B 1 194 ? -20.984 2.596 -7.074 1 90.38 194 LYS B N 1
ATOM 4787 C CA . LYS B 1 194 ? -20.594 1.824 -8.25 1 90.38 194 LYS B CA 1
ATOM 4788 C C . LYS B 1 194 ? -20.703 0.325 -7.984 1 90.38 194 LYS B C 1
ATOM 4790 O O . LYS B 1 194 ? -21.266 -0.416 -8.797 1 90.38 194 LYS B O 1
ATOM 4795 N N . THR B 1 195 ? -20.234 -0.092 -6.906 1 84.62 195 THR B N 1
ATOM 4796 C CA . THR B 1 195 ? -20.234 -1.514 -6.582 1 84.62 195 THR B CA 1
ATOM 4797 C C . THR B 1 195 ? -21.656 -2.01 -6.348 1 84.62 195 THR B C 1
ATOM 4799 O O . THR B 1 195 ? -21.969 -3.178 -6.594 1 84.62 195 THR B O 1
ATOM 4802 N N . LEU B 1 196 ? -22.531 -1.112 -5.902 1 87.94 196 LEU B N 1
ATOM 4803 C CA . LEU B 1 196 ? -23.922 -1.47 -5.641 1 87.94 196 LEU B CA 1
ATOM 4804 C C . LEU B 1 196 ? -24.766 -1.327 -6.902 1 87.94 196 LEU B C 1
ATOM 4806 O O . LEU B 1 196 ? -25.953 -1.632 -6.895 1 87.94 196 LEU B O 1
ATOM 4810 N N . GLY B 1 197 ? -24.156 -0.824 -7.949 1 88.88 197 GLY B N 1
ATOM 4811 C CA . GLY B 1 197 ? -24.875 -0.627 -9.195 1 88.88 197 GLY B CA 1
ATOM 4812 C C . GLY B 1 197 ? -25.828 0.546 -9.156 1 88.88 197 GLY B C 1
ATOM 4813 O O . GLY B 1 197 ? -26.828 0.567 -9.883 1 88.88 197 GLY B O 1
ATOM 4814 N N . ILE B 1 198 ? -25.594 1.467 -8.32 1 95.12 198 ILE B N 1
ATOM 4815 C CA . ILE B 1 198 ? -26.469 2.633 -8.188 1 95.12 198 ILE B CA 1
ATOM 4816 C C . ILE B 1 198 ? -25.953 3.762 -9.078 1 95.12 198 ILE B C 1
ATOM 4818 O O . ILE B 1 198 ? -24.828 4.227 -8.914 1 95.12 198 ILE B O 1
ATOM 4822 N N . LYS B 1 199 ? -26.844 4.266 -9.891 1 96.56 199 LYS B N 1
ATOM 4823 C CA . LYS B 1 199 ? -26.406 5.219 -10.898 1 96.56 199 LYS B CA 1
ATOM 4824 C C . LYS B 1 199 ? -26.969 6.609 -10.633 1 96.56 199 LYS B C 1
ATOM 4826 O O . LYS B 1 199 ? -26.594 7.582 -11.281 1 96.56 199 LYS B O 1
ATOM 4831 N N . TYR B 1 200 ? -27.938 6.695 -9.711 1 98.31 200 TYR B N 1
ATOM 4832 C CA . TYR B 1 200 ? -28.594 7.965 -9.438 1 98.31 200 TYR B CA 1
ATOM 4833 C C . TYR B 1 200 ? -28.531 8.305 -7.949 1 98.31 200 TYR B C 1
ATOM 4835 O O . TYR B 1 200 ? -28.672 7.422 -7.098 1 98.31 200 TYR B O 1
ATOM 4843 N N . VAL B 1 201 ? -28.328 9.625 -7.691 1 98.75 201 VAL B N 1
ATOM 4844 C CA . VAL B 1 201 ? -28.172 9.992 -6.289 1 98.75 201 VAL B CA 1
ATOM 4845 C C . VAL B 1 201 ? -28.844 11.336 -6.027 1 98.75 201 VAL B C 1
ATOM 4847 O O . VAL B 1 201 ? -28.781 12.242 -6.863 1 98.75 201 VAL B O 1
ATOM 4850 N N . VAL B 1 202 ? -29.609 11.383 -4.938 1 98.69 202 VAL B N 1
ATOM 4851 C CA . VAL B 1 202 ? -30.109 12.625 -4.375 1 98.69 202 VAL B CA 1
ATOM 4852 C C . VAL B 1 202 ? -29.141 13.172 -3.34 1 98.69 202 VAL B C 1
ATOM 4854 O O . VAL B 1 202 ? -28.828 12.5 -2.354 1 98.69 202 VAL B O 1
ATOM 4857 N N . VAL B 1 203 ? -28.672 14.406 -3.553 1 98.69 203 VAL B N 1
ATOM 4858 C CA . VAL B 1 203 ? -27.641 14.977 -2.686 1 98.69 203 VAL B CA 1
ATOM 4859 C C . VAL B 1 203 ? -28.234 16.125 -1.868 1 98.69 203 VAL B C 1
ATOM 4861 O O . VAL B 1 203 ? -28.828 17.047 -2.426 1 98.69 203 VAL B O 1
ATOM 4864 N N . ILE B 1 204 ? -28.109 16.031 -0.569 1 98.56 204 ILE B N 1
ATOM 4865 C CA . ILE B 1 204 ? -28.484 17.125 0.33 1 98.56 204 ILE B CA 1
ATOM 4866 C C . ILE B 1 204 ? -27.297 17.484 1.213 1 98.56 204 ILE B C 1
ATOM 4868 O O . ILE B 1 204 ? -26.531 16.609 1.628 1 98.56 204 ILE B O 1
ATOM 4872 N N . THR B 1 205 ? -27.125 18.828 1.44 1 97.81 205 THR B N 1
ATOM 4873 C CA . THR B 1 205 ? -25.922 19.281 2.111 1 97.81 205 THR B CA 1
ATOM 4874 C C . THR B 1 205 ? -26.234 20.406 3.104 1 97.81 205 THR B C 1
ATOM 4876 O O . THR B 1 205 ? -26.906 21.375 2.76 1 97.81 205 THR B O 1
ATOM 4879 N N . ILE B 1 206 ? -25.766 20.25 4.336 1 95.19 206 ILE B N 1
ATOM 4880 C CA . ILE B 1 206 ? -25.828 21.344 5.293 1 95.19 206 ILE B CA 1
ATOM 4881 C C . ILE B 1 206 ? -24.906 22.469 4.848 1 95.19 206 ILE B C 1
ATOM 4883 O O . ILE B 1 206 ? -23.812 22.219 4.328 1 95.19 206 ILE B O 1
ATOM 4887 N N . ASP B 1 207 ? -25.359 23.688 5.086 1 91.25 207 ASP B N 1
ATOM 4888 C CA . ASP B 1 207 ? -24.594 24.859 4.672 1 91.25 207 ASP B CA 1
ATOM 4889 C C . ASP B 1 207 ? -23.438 25.125 5.633 1 91.25 207 ASP B C 1
ATOM 4891 O O . ASP B 1 207 ? -23.438 26.125 6.363 1 91.25 207 ASP B O 1
ATOM 4895 N N . ASP B 1 208 ? -22.438 24.312 5.559 1 81.75 208 ASP B N 1
ATOM 4896 C CA . ASP B 1 208 ? -21.172 24.531 6.27 1 81.75 208 ASP B CA 1
ATOM 4897 C C . ASP B 1 208 ? -19.969 24.172 5.398 1 81.75 208 ASP B C 1
ATOM 4899 O O . ASP B 1 208 ? -20.125 23.516 4.371 1 81.75 208 ASP B O 1
ATOM 4903 N N . THR B 1 209 ? -18.906 24.703 5.75 1 76.56 209 THR B N 1
ATOM 4904 C CA . THR B 1 209 ? -17.719 24.688 4.895 1 76.56 209 THR B CA 1
ATOM 4905 C C . THR B 1 209 ? -17.281 23.25 4.594 1 76.56 209 THR B C 1
ATOM 4907 O O . THR B 1 209 ? -17 22.922 3.447 1 76.56 209 THR B O 1
ATOM 4910 N N . TYR B 1 210 ? -17.234 22.359 5.574 1 78.44 210 TYR B N 1
ATOM 4911 C CA . TYR B 1 210 ? -16.75 21 5.398 1 78.44 210 TYR B CA 1
ATOM 4912 C C . TYR B 1 210 ? -17.672 20.203 4.473 1 78.44 210 TYR B C 1
ATOM 4914 O O . TYR B 1 210 ? -17.219 19.641 3.477 1 78.44 210 TYR B O 1
ATOM 4922 N N . ASN B 1 211 ? -18.891 20.219 4.832 1 88.44 211 ASN B N 1
ATOM 4923 C CA . ASN B 1 211 ? -19.844 19.406 4.082 1 88.44 211 ASN B CA 1
ATOM 4924 C C . ASN B 1 211 ? -20.031 19.938 2.662 1 88.44 211 ASN B C 1
ATOM 4926 O O . ASN B 1 211 ? -20.25 19.156 1.729 1 88.44 211 ASN B O 1
ATOM 4930 N N . LEU B 1 212 ? -19.969 21.203 2.521 1 89.5 212 LEU B N 1
ATOM 4931 C CA . LEU B 1 212 ? -20.047 21.781 1.179 1 89.5 212 LEU B CA 1
ATOM 4932 C C . LEU B 1 212 ? -18.844 21.344 0.34 1 89.5 212 LEU B C 1
ATOM 4934 O O . LEU B 1 212 ? -18.984 21.109 -0.861 1 89.5 212 LEU B O 1
ATOM 4938 N N . ALA B 1 213 ? -17.703 21.297 0.927 1 84.88 213 ALA B N 1
ATOM 4939 C CA . ALA B 1 213 ? -16.516 20.844 0.21 1 84.88 213 ALA B CA 1
ATOM 4940 C C . ALA B 1 213 ? -16.656 19.391 -0.221 1 84.88 213 ALA B C 1
ATOM 4942 O O . ALA B 1 213 ? -16.266 19.031 -1.337 1 84.88 213 ALA B O 1
ATOM 4943 N N . VAL B 1 214 ? -17.156 18.547 0.669 1 90.31 214 VAL B N 1
ATOM 4944 C CA . VAL B 1 214 ? -17.359 17.141 0.343 1 90.31 214 VAL B CA 1
ATOM 4945 C C . VAL B 1 214 ? -18.359 17.016 -0.81 1 90.31 214 VAL B C 1
ATOM 4947 O O . VAL B 1 214 ? -18.125 16.266 -1.764 1 90.31 214 VAL B O 1
ATOM 4950 N N . ARG B 1 215 ? -19.406 17.781 -0.689 1 94.31 215 ARG B N 1
ATOM 4951 C CA . ARG B 1 215 ? -20.422 17.797 -1.741 1 94.31 215 ARG B CA 1
ATOM 4952 C C . ARG B 1 215 ? -19.812 18.188 -3.084 1 94.31 215 ARG B C 1
ATOM 4954 O O . ARG B 1 215 ? -20.047 17.516 -4.094 1 94.31 215 ARG B O 1
ATOM 4961 N N . ASP B 1 216 ? -19.062 19.203 -3.102 1 92.12 216 ASP B N 1
ATOM 4962 C CA . ASP B 1 216 ? -18.484 19.703 -4.344 1 92.12 216 ASP B CA 1
ATOM 4963 C C . ASP B 1 216 ? -17.562 18.656 -4.98 1 92.12 216 ASP B C 1
ATOM 4965 O O . ASP B 1 216 ? -17.609 18.453 -6.199 1 92.12 216 ASP B O 1
ATOM 4969 N N . ALA B 1 217 ? -16.75 18.047 -4.172 1 89.5 217 ALA B N 1
ATOM 4970 C CA . ALA B 1 217 ? -15.898 16.984 -4.672 1 89.5 217 ALA B CA 1
ATOM 4971 C C . ALA B 1 217 ? -16.719 15.828 -5.234 1 89.5 217 ALA B C 1
ATOM 4973 O O . ALA B 1 217 ? -16.453 15.336 -6.332 1 89.5 217 ALA B O 1
ATOM 4974 N N . PHE B 1 218 ? -17.719 15.438 -4.527 1 95.94 218 PHE B N 1
ATOM 4975 C CA . PHE B 1 218 ? -18.578 14.328 -4.926 1 95.94 218 PHE B CA 1
ATOM 4976 C C . PHE B 1 218 ? -19.266 14.625 -6.25 1 95.94 218 PHE B C 1
ATOM 4978 O O . PHE B 1 218 ? -19.219 13.82 -7.184 1 95.94 218 PHE B O 1
ATOM 4985 N N . VAL B 1 219 ? -19.875 15.773 -6.336 1 96.44 219 VAL B N 1
ATOM 4986 C CA . VAL B 1 219 ? -20.641 16.156 -7.516 1 96.44 219 VAL B CA 1
ATOM 4987 C C . VAL B 1 219 ? -19.719 16.266 -8.727 1 96.44 219 VAL B C 1
ATOM 4989 O O . VAL B 1 219 ? -20.062 15.852 -9.828 1 96.44 219 VAL B O 1
ATOM 4992 N N . SER B 1 220 ? -18.578 16.781 -8.547 1 93.56 220 SER B N 1
ATOM 4993 C CA . SER B 1 220 ? -17.609 16.953 -9.625 1 93.56 220 SER B CA 1
ATOM 4994 C C . SER B 1 220 ? -17.125 15.602 -10.141 1 93.56 220 SER B C 1
ATOM 4996 O O . SER B 1 220 ? -16.906 15.43 -11.344 1 93.56 220 SER B O 1
ATOM 4998 N N . LEU B 1 221 ? -16.969 14.633 -9.258 1 93.81 221 LEU B N 1
ATOM 4999 C CA . LEU B 1 221 ? -16.375 13.344 -9.602 1 93.81 221 LEU B CA 1
ATOM 5000 C C . LEU B 1 221 ? -17.438 12.367 -10.078 1 93.81 221 LEU B C 1
ATOM 5002 O O . LEU B 1 221 ? -17.125 11.383 -10.75 1 93.81 221 LEU B O 1
ATOM 5006 N N . ALA B 1 222 ? -18.688 12.555 -9.789 1 96.81 222 ALA B N 1
ATOM 5007 C CA . ALA B 1 222 ? -19.781 11.594 -9.953 1 96.81 222 ALA B CA 1
ATOM 5008 C C . ALA B 1 222 ? -19.844 11.078 -11.391 1 96.81 222 ALA B C 1
ATOM 5010 O O . ALA B 1 222 ? -19.938 9.867 -11.617 1 96.81 222 ALA B O 1
ATOM 5011 N N . PRO B 1 223 ? -19.688 11.922 -12.414 1 95.25 223 PRO B N 1
ATOM 5012 C CA . PRO B 1 223 ? -19.781 11.422 -13.789 1 95.25 223 PRO B CA 1
ATOM 5013 C C . PRO B 1 223 ? -18.703 10.391 -14.117 1 95.25 223 PRO B C 1
ATOM 5015 O O . PRO B 1 223 ? -18.953 9.445 -14.867 1 95.25 223 PRO B O 1
ATOM 5018 N N . GLN B 1 224 ? -17.562 10.562 -13.57 1 93 224 GLN B N 1
ATOM 5019 C CA . GLN B 1 224 ? -16.453 9.641 -13.828 1 93 224 GLN B CA 1
ATOM 5020 C C . GLN B 1 224 ? -16.766 8.25 -13.273 1 93 224 GLN B C 1
ATOM 5022 O O . GLN B 1 224 ? -16.156 7.262 -13.711 1 93 224 GLN B O 1
ATOM 5027 N N . TYR B 1 225 ? -17.656 8.188 -12.352 1 93.94 225 TYR B N 1
ATOM 5028 C CA . TYR B 1 225 ? -18.031 6.926 -11.727 1 93.94 225 TYR B CA 1
ATOM 5029 C C . TYR B 1 225 ? -19.375 6.438 -12.242 1 93.94 225 TYR B C 1
ATOM 5031 O O . TYR B 1 225 ? -19.953 5.496 -11.695 1 93.94 225 TYR B O 1
ATOM 5039 N N . GLY B 1 226 ? -19.984 7.156 -13.266 1 95.31 226 GLY B N 1
ATOM 5040 C CA . GLY B 1 226 ? -21.25 6.77 -13.859 1 95.31 226 GLY B CA 1
ATOM 5041 C C . GLY B 1 226 ? -22.438 7.121 -12.992 1 95.31 226 GLY B C 1
ATOM 5042 O O . GLY B 1 226 ? -23.484 6.469 -13.07 1 95.31 226 GLY B O 1
ATOM 5043 N N . VAL B 1 227 ? -22.281 8.062 -12.125 1 97.44 227 VAL B N 1
ATOM 5044 C CA . VAL B 1 227 ? -23.344 8.453 -11.211 1 97.44 227 VAL B CA 1
ATOM 5045 C C . VAL B 1 227 ? -23.922 9.797 -11.633 1 97.44 227 VAL B C 1
ATOM 5047 O O . VAL B 1 227 ? -23.172 10.734 -11.93 1 97.44 227 VAL B O 1
ATOM 5050 N N . THR B 1 228 ? -25.219 9.844 -11.633 1 98.12 228 THR B N 1
ATOM 5051 C CA . THR B 1 228 ? -25.922 11.07 -11.977 1 98.12 228 THR B CA 1
ATOM 5052 C C . THR B 1 228 ? -26.562 11.68 -10.742 1 98.12 228 THR B C 1
ATOM 5054 O O . THR B 1 228 ? -27.266 10.992 -9.992 1 98.12 228 THR B O 1
ATOM 5057 N N . VAL B 1 229 ? -26.375 12.969 -10.57 1 98.38 229 VAL B N 1
ATOM 5058 C CA . VAL B 1 229 ? -26.969 13.711 -9.453 1 98.38 229 VAL B CA 1
ATOM 5059 C C . VAL B 1 229 ? -28.344 14.25 -9.859 1 98.38 229 VAL B C 1
ATOM 5061 O O . VAL B 1 229 ? -28.453 15.047 -10.789 1 98.38 229 VAL B O 1
ATOM 5064 N N . LEU B 1 230 ? -29.328 13.812 -9.094 1 98.5 230 LEU B N 1
ATOM 5065 C CA . LEU B 1 230 ? -30.703 14.164 -9.422 1 98.5 230 LEU B CA 1
ATOM 5066 C C . LEU B 1 230 ? -31.109 15.469 -8.75 1 98.5 230 LEU B C 1
ATOM 5068 O O . LEU B 1 230 ? -31.984 16.188 -9.242 1 98.5 230 LEU B O 1
ATOM 5072 N N . LEU B 1 231 ? -30.594 15.688 -7.617 1 98.31 231 LEU B N 1
ATOM 5073 C CA . LEU B 1 231 ? -30.812 16.844 -6.77 1 98.31 231 LEU B CA 1
ATOM 5074 C C . LEU B 1 231 ? -29.547 17.234 -6.023 1 98.31 231 LEU B C 1
ATOM 5076 O O . LEU B 1 231 ? -28.781 16.375 -5.602 1 98.31 231 LEU B O 1
ATOM 5080 N N . ASN B 1 232 ? -29.312 18.516 -5.898 1 98.44 232 ASN B N 1
ATOM 5081 C CA . ASN B 1 232 ? -28.219 19.062 -5.113 1 98.44 232 ASN B CA 1
ATOM 5082 C C . ASN B 1 232 ? -28.688 20.234 -4.238 1 98.44 232 ASN B C 1
ATOM 5084 O O . ASN B 1 232 ? -28.406 21.391 -4.539 1 98.44 232 ASN B O 1
ATOM 5088 N N . ALA B 1 233 ? -29.375 19.891 -3.168 1 98.31 233 ALA B N 1
ATOM 5089 C CA . ALA B 1 233 ? -30.016 20.891 -2.326 1 98.31 233 ALA B CA 1
ATOM 5090 C C . ALA B 1 233 ? -29.156 21.234 -1.116 1 98.31 233 ALA B C 1
ATOM 5092 O O . ALA B 1 233 ? -28.406 20.391 -0.625 1 98.31 233 ALA B O 1
ATOM 5093 N N . VAL B 1 234 ? -29.266 22.438 -0.646 1 97.56 234 VAL B N 1
ATOM 5094 C CA . VAL B 1 234 ? -28.562 22.922 0.535 1 97.56 234 VAL B CA 1
ATOM 5095 C C . VAL B 1 234 ? -29.562 23.344 1.601 1 97.56 234 VAL B C 1
ATOM 5097 O O . VAL B 1 234 ? -30.594 23.953 1.285 1 97.56 234 VAL B O 1
ATOM 5100 N N . TYR B 1 235 ? -29.281 22.984 2.814 1 96.75 235 TYR B N 1
ATOM 5101 C CA . TYR B 1 235 ? -30.141 23.406 3.918 1 96.75 235 TYR B CA 1
ATOM 5102 C C . TYR B 1 235 ? -29.328 24.109 5 1 96.75 235 TYR B C 1
ATOM 5104 O O . TYR B 1 235 ? -28.125 23.875 5.125 1 96.75 235 TYR B O 1
ATOM 5112 N N . PRO B 1 236 ? -30 24.984 5.766 1 93.88 236 PRO B N 1
ATOM 5113 C CA . PRO B 1 236 ? -29.266 25.734 6.785 1 93.88 236 PRO B CA 1
ATOM 5114 C C . PRO B 1 236 ? -28.938 24.891 8.016 1 93.88 236 PRO B C 1
ATOM 5116 O O . PRO B 1 236 ? -29.625 23.922 8.305 1 93.88 236 PRO B O 1
ATOM 5119 N N . PRO B 1 237 ? -27.891 25.406 8.656 1 87.44 237 PRO B N 1
ATOM 5120 C CA . PRO B 1 237 ? -27.609 24.75 9.93 1 87.44 237 PRO B CA 1
ATOM 5121 C C . PRO B 1 237 ? -28.734 24.906 10.945 1 87.44 237 PRO B C 1
ATOM 5123 O O . PRO B 1 237 ? -29.469 25.891 10.914 1 87.44 237 PRO B O 1
ATOM 5126 N N . ASP B 1 238 ? -29.109 24 11.797 1 85 238 ASP B N 1
ATOM 5127 C CA . ASP B 1 238 ? -30.062 24 12.906 1 85 238 ASP B CA 1
ATOM 5128 C C . ASP B 1 238 ? -31.484 23.781 12.406 1 85 238 ASP B C 1
ATOM 5130 O O . ASP B 1 238 ? -32.438 24.031 13.141 1 85 238 ASP B O 1
ATOM 5134 N N . MET B 1 239 ? -31.531 23.531 11.102 1 91.56 239 MET B N 1
ATOM 5135 C CA . MET B 1 239 ? -32.844 23.172 10.594 1 91.56 239 MET B CA 1
ATOM 5136 C C . MET B 1 239 ? -33.5 22.078 11.438 1 91.56 239 MET B C 1
ATOM 5138 O O . MET B 1 239 ? -32.844 21.078 11.75 1 91.56 239 MET B O 1
ATOM 5142 N N . LYS B 1 240 ? -34.781 22.281 11.766 1 92.62 240 LYS B N 1
ATOM 5143 C CA . LYS B 1 240 ? -35.469 21.297 12.586 1 92.62 240 LYS B CA 1
ATOM 5144 C C . LYS B 1 240 ? -36.562 20.594 11.797 1 92.62 240 LYS B C 1
ATOM 5146 O O . LYS B 1 240 ? -36.906 19.453 12.078 1 92.62 240 LYS B O 1
ATOM 5151 N N . ASP B 1 241 ? -37.156 21.328 10.938 1 96.75 241 ASP B N 1
ATOM 5152 C CA . ASP B 1 241 ? -38.219 20.797 10.094 1 96.75 241 ASP B CA 1
ATOM 5153 C C . ASP B 1 241 ? -37.719 20.531 8.68 1 96.75 241 ASP B C 1
ATOM 5155 O O . ASP B 1 241 ? -37.469 21.469 7.914 1 96.75 241 ASP B O 1
ATOM 5159 N N . PHE B 1 242 ? -37.688 19.25 8.305 1 97.56 242 PHE B N 1
ATOM 5160 C CA . PHE B 1 242 ? -37.094 18.875 7.016 1 97.56 242 PHE B CA 1
ATOM 5161 C C . PHE B 1 242 ? -38.188 18.547 6.008 1 97.56 242 PHE B C 1
ATOM 5163 O O . PHE B 1 242 ? -37.938 18 4.941 1 97.56 242 PHE B O 1
ATOM 5170 N N . SER B 1 243 ? -39.375 18.891 6.262 1 97.06 243 SER B N 1
ATOM 5171 C CA . SER B 1 243 ? -40.5 18.484 5.438 1 97.06 243 SER B CA 1
ATOM 5172 C C . SER B 1 243 ? -40.344 18.953 3.996 1 97.06 243 SER B C 1
ATOM 5174 O O . SER B 1 243 ? -40.531 18.172 3.061 1 97.06 243 SER B O 1
ATOM 5176 N N . ALA B 1 244 ? -40.062 20.203 3.865 1 97.5 244 ALA B N 1
ATOM 5177 C CA . ALA B 1 244 ? -39.906 20.75 2.521 1 97.5 244 ALA B CA 1
ATOM 5178 C C . ALA B 1 244 ? -38.75 20.078 1.78 1 97.5 244 ALA B C 1
ATOM 5180 O O . ALA B 1 244 ? -38.844 19.844 0.575 1 97.5 244 ALA B O 1
ATOM 5181 N N . LEU B 1 245 ? -37.656 19.875 2.42 1 98.12 245 LEU B N 1
ATOM 5182 C CA . LEU B 1 245 ? -36.531 19.203 1.816 1 98.12 245 LEU B CA 1
ATOM 5183 C C . LEU B 1 245 ? -36.875 17.781 1.433 1 98.12 245 LEU B C 1
ATOM 5185 O O . LEU B 1 245 ? -36.5 17.312 0.356 1 98.12 245 LEU B O 1
ATOM 5189 N N . LEU B 1 246 ? -37.562 17.047 2.291 1 98.44 246 LEU B N 1
ATOM 5190 C CA . LEU B 1 246 ? -38 15.68 2.012 1 98.44 246 LEU B CA 1
ATOM 5191 C C . LEU B 1 246 ? -38.906 15.641 0.79 1 98.44 246 LEU B C 1
ATOM 5193 O O . LEU B 1 246 ? -38.812 14.719 -0.021 1 98.44 246 LEU B O 1
ATOM 5197 N N . ASP B 1 247 ? -39.75 16.703 0.678 1 98.19 247 ASP B N 1
ATOM 5198 C CA . ASP B 1 247 ? -40.594 16.797 -0.509 1 98.19 247 ASP B CA 1
ATOM 5199 C C . ASP B 1 247 ? -39.75 16.875 -1.778 1 98.19 247 ASP B C 1
ATOM 5201 O O . ASP B 1 247 ? -40.031 16.203 -2.764 1 98.19 247 ASP B O 1
ATOM 5205 N N . GLN B 1 248 ? -38.781 17.672 -1.768 1 98.44 248 GLN B N 1
ATOM 5206 C CA . GLN B 1 248 ? -37.875 17.828 -2.91 1 98.44 248 GLN B CA 1
ATOM 5207 C C . GLN B 1 248 ? -37.156 16.531 -3.238 1 98.44 248 GLN B C 1
ATOM 5209 O O . GLN B 1 248 ? -37.031 16.172 -4.41 1 98.44 248 GLN B O 1
ATOM 5214 N N . MET B 1 249 ? -36.688 15.859 -2.256 1 98.62 249 MET B N 1
ATOM 5215 C CA . MET B 1 249 ? -35.969 14.609 -2.416 1 98.62 249 MET B CA 1
ATOM 5216 C C . MET B 1 249 ? -36.844 13.539 -3.055 1 98.62 249 MET B C 1
ATOM 5218 O O . MET B 1 249 ? -36.438 12.859 -3.996 1 98.62 249 MET B O 1
ATOM 5222 N N . GLU B 1 250 ? -38 13.445 -2.521 1 98.5 250 GLU B N 1
ATOM 5223 C CA . GLU B 1 250 ? -38.969 12.469 -3.053 1 98.5 250 GLU B CA 1
ATOM 5224 C C . GLU B 1 250 ? -39.281 12.766 -4.516 1 98.5 250 GLU B C 1
ATOM 5226 O O . GLU B 1 250 ? -39.312 11.852 -5.348 1 98.5 250 GLU B O 1
ATOM 5231 N N . ALA B 1 251 ? -39.531 13.992 -4.766 1 98.38 251 ALA B N 1
ATOM 5232 C CA . ALA B 1 251 ? -39.875 14.398 -6.121 1 98.38 251 ALA B CA 1
ATOM 5233 C C . ALA B 1 251 ? -38.75 14.102 -7.102 1 98.38 251 ALA B C 1
ATOM 5235 O O . ALA B 1 251 ? -39 13.719 -8.25 1 98.38 251 ALA B O 1
ATOM 5236 N N . ALA B 1 252 ? -37.562 14.273 -6.727 1 98.44 252 ALA B N 1
ATOM 5237 C CA . ALA B 1 252 ? -36.406 14.062 -7.578 1 98.44 252 ALA B CA 1
ATOM 5238 C C . ALA B 1 252 ? -36.188 12.57 -7.832 1 98.44 252 ALA B C 1
ATOM 5240 O O . ALA B 1 252 ? -35.812 12.172 -8.938 1 98.44 252 ALA B O 1
ATOM 5241 N N . ALA B 1 253 ? -36.406 11.742 -6.824 1 98.31 253 ALA B N 1
ATOM 5242 C CA . ALA B 1 253 ? -36.062 10.32 -6.871 1 98.31 253 ALA B CA 1
ATOM 5243 C C . ALA B 1 253 ? -37.188 9.508 -7.547 1 98.31 253 ALA B C 1
ATOM 5245 O O . ALA B 1 253 ? -36.906 8.555 -8.273 1 98.31 253 ALA B O 1
ATOM 5246 N N . LYS B 1 254 ? -38.375 9.906 -7.426 1 97.88 254 LYS B N 1
ATOM 5247 C CA . LYS B 1 254 ? -39.531 9.094 -7.738 1 97.88 254 LYS B CA 1
ATOM 5248 C C . LYS B 1 254 ? -39.562 8.703 -9.211 1 97.88 254 LYS B C 1
ATOM 5250 O O . LYS B 1 254 ? -39.781 7.535 -9.547 1 97.88 254 LYS B O 1
ATOM 5255 N N . PRO B 1 255 ? -39.281 9.602 -10.125 1 97.75 255 PRO B N 1
ATOM 5256 C CA . PRO B 1 255 ? -39.375 9.227 -11.539 1 97.75 255 PRO B CA 1
ATOM 5257 C C . PRO B 1 255 ? -38.406 8.117 -11.914 1 97.75 255 PRO B C 1
ATOM 5259 O O . PRO B 1 255 ? -38.688 7.312 -12.805 1 97.75 255 PRO B O 1
ATOM 5262 N N . TYR B 1 256 ? -37.344 8.109 -11.312 1 97.75 256 TYR B N 1
ATOM 5263 C CA . TYR B 1 256 ? -36.312 7.121 -11.633 1 97.75 256 TYR B CA 1
ATOM 5264 C C . TYR B 1 256 ? -36.594 5.797 -10.938 1 97.75 256 TYR B C 1
ATOM 5266 O O . TYR B 1 256 ? -36.438 4.727 -11.523 1 97.75 256 TYR B O 1
ATOM 5274 N N . ILE B 1 257 ? -37.094 5.898 -9.734 1 96.56 257 ILE B N 1
ATOM 5275 C CA . ILE B 1 257 ? -37.5 4.695 -9.008 1 96.56 257 ILE B CA 1
ATOM 5276 C C . ILE B 1 257 ? -38.656 4 -9.742 1 96.56 257 ILE B C 1
ATOM 5278 O O . ILE B 1 257 ? -38.656 2.771 -9.859 1 96.56 257 ILE B O 1
ATOM 5282 N N . ASP B 1 258 ? -39.5 4.812 -10.234 1 96.25 258 ASP B N 1
ATOM 5283 C CA . ASP B 1 258 ? -40.625 4.273 -10.961 1 96.25 258 ASP B CA 1
ATOM 5284 C C . ASP B 1 258 ? -40.188 3.547 -12.227 1 96.25 258 ASP B C 1
ATOM 5286 O O . ASP B 1 258 ? -40.906 2.662 -12.719 1 96.25 258 ASP B O 1
ATOM 5290 N N . LYS B 1 259 ? -39.094 3.85 -12.727 1 96.81 259 LYS B N 1
ATOM 5291 C CA . LYS B 1 259 ? -38.531 3.217 -13.93 1 96.81 259 LYS B CA 1
ATOM 5292 C C . LYS B 1 259 ? -37.656 2.016 -13.57 1 96.81 259 LYS B C 1
ATOM 5294 O O . LYS B 1 259 ? -37.031 1.427 -14.445 1 96.81 259 LYS B O 1
ATOM 5299 N N . GLY B 1 260 ? -37.531 1.767 -12.328 1 95.94 260 GLY B N 1
ATOM 5300 C CA . GLY B 1 260 ? -36.812 0.594 -11.883 1 95.94 260 GLY B CA 1
ATOM 5301 C C . GLY B 1 260 ? -35.344 0.873 -11.625 1 95.94 260 GLY B C 1
ATOM 5302 O O . GLY B 1 260 ? -34.562 -0.054 -11.438 1 95.94 260 GLY B O 1
ATOM 5303 N N . GLU B 1 261 ? -35.031 2.143 -11.609 1 96.12 261 GLU B N 1
ATOM 5304 C CA . GLU B 1 261 ? -33.625 2.504 -11.367 1 96.12 261 GLU B CA 1
ATOM 5305 C C . GLU B 1 261 ? -33.312 2.492 -9.875 1 96.12 261 GLU B C 1
ATOM 5307 O O . GLU B 1 261 ? -34.188 2.719 -9.039 1 96.12 261 GLU B O 1
ATOM 5312 N N . LYS B 1 262 ? -32.125 2.121 -9.594 1 95.94 262 LYS B N 1
ATOM 5313 C CA . LYS B 1 262 ? -31.656 2.258 -8.219 1 95.94 262 LYS B CA 1
ATOM 5314 C C . LYS B 1 262 ? -31.203 3.686 -7.93 1 95.94 262 LYS B C 1
ATOM 5316 O O . LYS B 1 262 ? -30.438 4.273 -8.711 1 95.94 262 LYS B O 1
ATOM 5321 N N . VAL B 1 263 ? -31.719 4.25 -6.781 1 98 263 VAL B N 1
ATOM 5322 C CA . VAL B 1 263 ? -31.406 5.609 -6.363 1 98 263 VAL B CA 1
ATOM 5323 C C . VAL B 1 263 ? -30.859 5.594 -4.934 1 98 263 VAL B C 1
ATOM 5325 O O . VAL B 1 263 ? -31.344 4.832 -4.09 1 98 263 VAL B O 1
ATOM 5328 N N . ALA B 1 264 ? -29.812 6.422 -4.695 1 98.44 264 ALA B N 1
ATOM 5329 C CA . ALA B 1 264 ? -29.281 6.582 -3.342 1 98.44 264 ALA B CA 1
ATOM 5330 C C . ALA B 1 264 ? -29.469 8.016 -2.85 1 98.44 264 ALA B C 1
ATOM 5332 O O . ALA B 1 264 ? -29.766 8.914 -3.635 1 98.44 264 ALA B O 1
ATOM 5333 N N . VAL B 1 265 ? -29.344 8.164 -1.529 1 98.69 265 VAL B N 1
ATOM 5334 C CA . VAL B 1 265 ? -29.312 9.477 -0.896 1 98.69 265 VAL B CA 1
ATOM 5335 C C . VAL B 1 265 ? -27.922 9.75 -0.336 1 98.69 265 VAL B C 1
ATOM 5337 O O . VAL B 1 265 ? -27.391 8.938 0.421 1 98.69 265 VAL B O 1
ATOM 5340 N N . PHE B 1 266 ? -27.344 10.781 -0.757 1 98.5 266 PHE B N 1
ATOM 5341 C CA . PHE B 1 266 ? -26.109 11.273 -0.152 1 98.5 266 PHE B CA 1
ATOM 5342 C C . PHE B 1 266 ? -26.391 12.445 0.779 1 98.5 266 PHE B C 1
ATOM 5344 O O . PHE B 1 266 ? -26.656 13.562 0.321 1 98.5 266 PHE B O 1
ATOM 5351 N N . ASP B 1 267 ? -26.328 12.148 2.037 1 97.94 267 ASP B N 1
ATOM 5352 C CA . ASP B 1 267 ? -26.594 13.141 3.07 1 97.94 267 ASP B CA 1
ATOM 5353 C C . ASP B 1 267 ? -25.281 13.711 3.623 1 97.94 267 ASP B C 1
ATOM 5355 O O . ASP B 1 267 ? -24.594 13.055 4.414 1 97.94 267 ASP B O 1
ATOM 5359 N N . ASN B 1 268 ? -24.969 14.914 3.205 1 95.75 268 ASN B N 1
ATOM 5360 C CA . ASN B 1 268 ? -23.875 15.672 3.779 1 95.75 268 ASN B CA 1
ATOM 5361 C C . ASN B 1 268 ? -24.312 16.5 4.984 1 95.75 268 ASN B C 1
ATOM 5363 O O . ASN B 1 268 ? -24.734 17.641 4.836 1 95.75 268 ASN B O 1
ATOM 5367 N N . GLY B 1 269 ? -24.266 15.922 6.121 1 91.69 269 GLY B N 1
ATOM 5368 C CA . GLY B 1 269 ? -24.688 16.547 7.371 1 91.69 269 GLY B CA 1
ATOM 5369 C C . GLY B 1 269 ? -24.109 15.859 8.594 1 91.69 269 GLY B C 1
ATOM 5370 O O . GLY B 1 269 ? -23.172 15.078 8.492 1 91.69 269 GLY B O 1
ATOM 5371 N N . TRP B 1 270 ? -24.625 16.25 9.734 1 87.62 270 TRP B N 1
ATOM 5372 C CA . TRP B 1 270 ? -24.141 15.719 11.008 1 87.62 270 TRP B CA 1
ATOM 5373 C C . TRP B 1 270 ? -25.109 14.703 11.586 1 87.62 270 TRP B C 1
ATOM 5375 O O . TRP B 1 270 ? -26.203 14.5 11.047 1 87.62 270 TRP B O 1
ATOM 5385 N N . GLN B 1 271 ? -24.734 14.062 12.703 1 89.25 271 GLN B N 1
ATOM 5386 C CA . GLN B 1 271 ? -25.531 12.984 13.273 1 89.25 271 GLN B CA 1
ATOM 5387 C C . GLN B 1 271 ? -26.938 13.461 13.633 1 89.25 271 GLN B C 1
ATOM 5389 O O . GLN B 1 271 ? -27.922 12.75 13.406 1 89.25 271 GLN B O 1
ATOM 5394 N N . GLU B 1 272 ? -27.031 14.633 14.164 1 89.06 272 GLU B N 1
ATOM 5395 C CA . GLU B 1 272 ? -28.312 15.18 14.562 1 89.06 272 GLU B CA 1
ATOM 5396 C C . GLU B 1 272 ? -29.219 15.398 13.359 1 89.06 272 GLU B C 1
ATOM 5398 O O . GLU B 1 272 ? -30.422 15.109 13.422 1 89.06 272 GLU B O 1
ATOM 5403 N N . ASP B 1 273 ? -28.625 15.891 12.297 1 93.62 273 ASP B N 1
ATOM 5404 C CA . ASP B 1 273 ? -29.391 16.125 11.078 1 93.62 273 ASP B CA 1
ATOM 5405 C C . ASP B 1 273 ? -29.922 14.82 10.5 1 93.62 273 ASP B C 1
ATOM 5407 O O . ASP B 1 273 ? -31.094 14.727 10.141 1 93.62 273 ASP B O 1
ATOM 5411 N N . LEU B 1 274 ? -29.031 13.844 10.383 1 96.25 274 LEU B N 1
ATOM 5412 C CA . LEU B 1 274 ? -29.422 12.539 9.852 1 96.25 274 LEU B CA 1
ATOM 5413 C C . LEU B 1 274 ? -30.547 11.93 10.688 1 96.25 274 LEU B C 1
ATOM 5415 O O . LEU B 1 274 ? -31.5 11.375 10.133 1 96.25 274 LEU B O 1
ATOM 5419 N N . THR B 1 275 ? -30.375 12.031 12.008 1 95.75 275 THR B N 1
ATOM 5420 C CA . THR B 1 275 ? -31.375 11.484 12.914 1 95.75 275 THR B CA 1
ATOM 5421 C C . THR B 1 275 ? -32.75 12.109 12.648 1 95.75 275 THR B C 1
ATOM 5423 O O . THR B 1 275 ? -33.75 11.391 12.523 1 95.75 275 THR B O 1
ATOM 5426 N N . LEU B 1 276 ? -32.812 13.406 12.539 1 96.19 276 LEU B N 1
ATOM 5427 C CA . LEU B 1 276 ? -34.062 14.117 12.289 1 96.19 276 LEU B CA 1
ATOM 5428 C C . LEU B 1 276 ? -34.594 13.766 10.914 1 96.19 276 LEU B C 1
ATOM 5430 O O . LEU B 1 276 ? -35.812 13.586 10.75 1 96.19 276 LEU B O 1
ATOM 5434 N N . LEU B 1 277 ? -33.75 13.695 9.914 1 97.38 277 LEU B N 1
ATOM 5435 C CA . LEU B 1 277 ? -34.188 13.359 8.555 1 97.38 277 LEU B CA 1
ATOM 5436 C C . LEU B 1 277 ? -34.812 11.977 8.508 1 97.38 277 LEU B C 1
ATOM 5438 O O . LEU B 1 277 ? -35.906 11.82 7.934 1 97.38 277 LEU B O 1
ATOM 5442 N N . LEU B 1 278 ? -34.188 11 9.117 1 97.75 278 LEU B N 1
ATOM 5443 C CA . LEU B 1 278 ? -34.688 9.641 9.117 1 97.75 278 LEU B CA 1
ATOM 5444 C C . LEU B 1 278 ? -36.031 9.555 9.875 1 97.75 278 LEU B C 1
ATOM 5446 O O . LEU B 1 278 ? -36.969 8.93 9.406 1 97.75 278 LEU B O 1
ATOM 5450 N N . THR B 1 279 ? -36.062 10.219 11.039 1 97.88 279 THR B N 1
ATOM 5451 C CA . THR B 1 279 ? -37.25 10.156 11.867 1 97.88 279 THR B CA 1
ATOM 5452 C C . THR B 1 279 ? -38.438 10.852 11.172 1 97.88 279 THR B C 1
ATOM 5454 O O . THR B 1 279 ? -39.562 10.359 11.203 1 97.88 279 THR B O 1
ATOM 5457 N N . GLN B 1 280 ? -38.156 11.938 10.547 1 98.06 280 GLN B N 1
ATOM 5458 C CA . GLN B 1 280 ? -39.219 12.664 9.852 1 98.06 280 GLN B CA 1
ATOM 5459 C C . GLN B 1 280 ? -39.656 11.93 8.586 1 98.06 280 GLN B C 1
ATOM 5461 O O . GLN B 1 280 ? -40.812 11.922 8.227 1 98.06 280 GLN B O 1
ATOM 5466 N N . ALA B 1 281 ? -38.75 11.336 7.91 1 98.19 281 ALA B N 1
ATOM 5467 C CA . ALA B 1 281 ? -39.094 10.492 6.77 1 98.19 281 ALA B CA 1
ATOM 5468 C C . ALA B 1 281 ? -39.969 9.328 7.195 1 98.19 281 ALA B C 1
ATOM 5470 O O . ALA B 1 281 ? -40.938 8.977 6.488 1 98.19 281 ALA B O 1
ATOM 5471 N N . ASN B 1 282 ? -39.594 8.773 8.328 1 98.12 282 ASN B N 1
ATOM 5472 C CA . ASN B 1 282 ? -40.406 7.672 8.844 1 98.12 282 ASN B CA 1
ATOM 5473 C C . ASN B 1 282 ? -41.812 8.117 9.195 1 98.12 282 ASN B C 1
ATOM 5475 O O . ASN B 1 282 ? -42.781 7.414 8.906 1 98.12 282 ASN B O 1
ATOM 5479 N N . ALA B 1 283 ? -41.938 9.242 9.805 1 97.62 283 ALA B N 1
ATOM 5480 C CA . ALA B 1 283 ? -43.219 9.781 10.219 1 97.62 283 ALA B CA 1
ATOM 5481 C C . ALA B 1 283 ? -44.156 9.969 9.023 1 97.62 283 ALA B C 1
ATOM 5483 O O . ALA B 1 283 ? -45.375 9.812 9.141 1 97.62 283 ALA B O 1
ATOM 5484 N N . ARG B 1 284 ? -43.562 10.219 7.918 1 97.12 284 ARG B N 1
ATOM 5485 C CA . ARG B 1 284 ? -44.406 10.453 6.742 1 97.12 284 ARG B CA 1
ATOM 5486 C C . ARG B 1 284 ? -44.406 9.242 5.82 1 97.12 284 ARG B C 1
ATOM 5488 O O . ARG B 1 284 ? -44.844 9.328 4.668 1 97.12 284 ARG B O 1
ATOM 5495 N N . LYS B 1 285 ? -43.812 8.133 6.262 1 97.38 285 LYS B N 1
ATOM 5496 C CA . LYS B 1 285 ? -43.75 6.871 5.527 1 97.38 285 LYS B CA 1
ATOM 5497 C C . LYS B 1 285 ? -43.125 7.062 4.152 1 97.38 285 LYS B C 1
ATOM 5499 O O . LYS B 1 285 ? -43.656 6.609 3.145 1 97.38 285 LYS B O 1
ATOM 5504 N N . SER B 1 286 ? -42.125 7.746 4.199 1 97.94 286 SER B N 1
ATOM 5505 C CA . SER B 1 286 ? -41.438 8.086 2.963 1 97.94 286 SER B CA 1
ATOM 5506 C C . SER B 1 286 ? -40.75 6.863 2.361 1 97.94 286 SER B C 1
ATOM 5508 O O . SER B 1 286 ? -40.094 6.086 3.08 1 97.94 286 SER B O 1
ATOM 5510 N N . PHE B 1 287 ? -40.75 6.742 1.002 1 97.62 287 PHE B N 1
ATOM 5511 C CA . PHE B 1 287 ? -40.062 5.656 0.315 1 97.62 287 PHE B CA 1
ATOM 5512 C C . PHE B 1 287 ? -38.531 5.863 0.342 1 97.62 287 PHE B C 1
ATOM 5514 O O . PHE B 1 287 ? -37.781 4.949 0.031 1 97.62 287 PHE B O 1
ATOM 5521 N N . LEU B 1 288 ? -38.125 7.023 0.737 1 97.88 288 LEU B N 1
ATOM 5522 C CA . LEU B 1 288 ? -36.688 7.309 0.831 1 97.88 288 LEU B CA 1
ATOM 5523 C C . LEU B 1 288 ? -36 6.352 1.8 1 97.88 288 LEU B C 1
ATOM 5525 O O . LEU B 1 288 ? -34.781 6.117 1.7 1 97.88 288 LEU B O 1
ATOM 5529 N N . LEU B 1 289 ? -36.812 5.793 2.738 1 97.88 289 LEU B N 1
ATOM 5530 C CA . LEU B 1 289 ? -36.25 4.902 3.75 1 97.88 289 LEU B CA 1
ATOM 5531 C C . LEU B 1 289 ? -35.938 3.529 3.16 1 97.88 289 LEU B C 1
ATOM 5533 O O . LEU B 1 289 ? -35.25 2.719 3.785 1 97.88 289 LEU B O 1
ATOM 5537 N N . ASN B 1 290 ? -36.344 3.34 1.903 1 96.31 290 ASN B N 1
ATOM 5538 C CA . ASN B 1 290 ? -36.031 2.098 1.204 1 96.31 290 ASN B CA 1
ATOM 5539 C C . ASN B 1 290 ? -34.812 2.244 0.32 1 96.31 290 ASN B C 1
ATOM 5541 O O . ASN B 1 290 ? -34.375 1.288 -0.335 1 96.31 290 ASN B O 1
ATOM 5545 N N . LEU B 1 291 ? -34.25 3.4 0.301 1 97.25 291 LEU B N 1
ATOM 5546 C CA . LEU B 1 291 ? -33.094 3.67 -0.519 1 97.25 291 LEU B CA 1
ATOM 5547 C C . LEU B 1 291 ? -31.797 3.512 0.295 1 97.25 291 LEU B C 1
ATOM 5549 O O . LEU B 1 291 ? -31.844 3.496 1.527 1 97.25 291 LEU B O 1
ATOM 5553 N N . GLN B 1 292 ? -30.656 3.371 -0.418 1 96.75 292 GLN B N 1
ATOM 5554 C CA . GLN B 1 292 ? -29.344 3.404 0.215 1 96.75 292 GLN B CA 1
ATOM 5555 C C . GLN B 1 292 ? -28.953 4.828 0.611 1 96.75 292 GLN B C 1
ATOM 5557 O O . GLN B 1 292 ? -28.984 5.734 -0.22 1 96.75 292 GLN B O 1
ATOM 5562 N N . TRP B 1 293 ? -28.625 4.965 1.878 1 97.81 293 TRP B N 1
ATOM 5563 C CA . TRP B 1 293 ? -28.109 6.25 2.348 1 97.81 293 TRP B CA 1
ATOM 5564 C C . TRP B 1 293 ? -26.609 6.199 2.557 1 97.81 293 TRP B C 1
ATOM 5566 O O . TRP B 1 293 ? -26.078 5.227 3.105 1 97.81 293 TRP B O 1
ATOM 5576 N N . ILE B 1 294 ? -25.938 7.227 2.051 1 97.62 294 ILE B N 1
ATOM 5577 C CA . ILE B 1 294 ? -24.5 7.34 2.252 1 97.62 294 ILE B CA 1
ATOM 5578 C C . ILE B 1 294 ? -24.172 8.711 2.842 1 97.62 294 ILE B C 1
ATOM 5580 O O . ILE B 1 294 ? -24.844 9.695 2.557 1 97.62 294 ILE B O 1
ATOM 5584 N N . THR B 1 295 ? -23.172 8.734 3.727 1 96.31 295 THR B N 1
ATOM 5585 C CA . THR B 1 295 ? -22.719 9.938 4.406 1 96.31 295 THR B CA 1
ATOM 5586 C C . THR B 1 295 ? -21.188 9.992 4.461 1 96.31 295 THR B C 1
ATOM 5588 O O . THR B 1 295 ? -20.531 8.961 4.348 1 96.31 295 THR B O 1
ATOM 5591 N N . PRO B 1 296 ? -20.656 11.188 4.504 1 92.62 296 PRO B N 1
ATOM 5592 C CA . PRO B 1 296 ? -19.219 11.242 4.758 1 92.62 296 PRO B CA 1
ATOM 5593 C C . PRO B 1 296 ? -18.844 10.789 6.168 1 92.62 296 PRO B C 1
ATOM 5595 O O . PRO B 1 296 ? -19.578 10 6.777 1 92.62 296 PRO B O 1
ATOM 5598 N N . ASP B 1 297 ? -17.734 11.188 6.648 1 88.44 297 ASP B N 1
ATOM 5599 C CA . ASP B 1 297 ? -17.219 10.695 7.926 1 88.44 297 ASP B CA 1
ATOM 5600 C C . ASP B 1 297 ? -17.922 11.391 9.094 1 88.44 297 ASP B C 1
ATOM 5602 O O . ASP B 1 297 ? -17.734 11 10.25 1 88.44 297 ASP B O 1
ATOM 5606 N N . THR B 1 298 ? -18.844 12.242 8.859 1 84.56 298 THR B N 1
ATOM 5607 C CA . THR B 1 298 ? -19.406 13.133 9.867 1 84.56 298 THR B CA 1
ATOM 5608 C C . THR B 1 298 ? -20.375 12.375 10.773 1 84.56 298 THR B C 1
ATOM 5610 O O . THR B 1 298 ? -20.734 12.852 11.852 1 84.56 298 THR B O 1
ATOM 5613 N N . ILE B 1 299 ? -20.797 11.234 10.414 1 87.88 299 ILE B N 1
ATOM 5614 C CA . ILE B 1 299 ? -21.766 10.523 11.234 1 87.88 299 ILE B CA 1
ATOM 5615 C C . ILE B 1 299 ? -21.047 9.477 12.094 1 87.88 299 ILE B C 1
ATOM 5617 O O . ILE B 1 299 ? -21.641 8.922 13.023 1 87.88 299 ILE B O 1
ATOM 5621 N N . TYR B 1 300 ? -19.812 9.18 11.758 1 82.5 300 TYR B N 1
ATOM 5622 C CA . TYR B 1 300 ? -19.047 8.219 12.539 1 82.5 300 TYR B CA 1
ATOM 5623 C C . TYR B 1 300 ? -18.688 8.789 13.906 1 82.5 300 TYR B C 1
ATOM 5625 O O . TYR B 1 300 ? -18.328 9.961 14.016 1 82.5 300 TYR B O 1
ATOM 5633 N N . PRO B 1 301 ? -18.906 8.086 15.039 1 78.44 301 PRO B N 1
ATOM 5634 C CA . PRO B 1 301 ? -19.219 6.66 15.133 1 78.44 301 PRO B CA 1
ATOM 5635 C C . PRO B 1 301 ? -20.719 6.395 15.242 1 78.44 301 PRO B C 1
ATOM 5637 O O . PRO B 1 301 ? -21.141 5.305 15.641 1 78.44 301 PRO B O 1
ATOM 5640 N N . ALA B 1 302 ? -21.578 7.297 15.023 1 83.69 302 ALA B N 1
ATOM 5641 C CA . ALA B 1 302 ? -23.031 7.234 14.852 1 83.69 302 ALA B CA 1
ATOM 5642 C C . ALA B 1 302 ? -23.734 7.051 16.203 1 83.69 302 ALA B C 1
ATOM 5644 O O . ALA B 1 302 ? -24.812 6.469 16.266 1 83.69 302 ALA B O 1
ATOM 5645 N N . ASP B 1 303 ? -23.109 7.48 17.25 1 85.56 303 ASP B N 1
ATOM 5646 C CA . ASP B 1 303 ? -23.656 7.277 18.578 1 85.56 303 ASP B CA 1
ATOM 5647 C C . ASP B 1 303 ? -25.047 7.926 18.703 1 85.56 303 ASP B C 1
ATOM 5649 O O . ASP B 1 303 ? -25.969 7.328 19.25 1 85.56 303 ASP B O 1
ATOM 5653 N N . VAL B 1 304 ? -25.203 9.156 18.203 1 85.81 304 VAL B N 1
ATOM 5654 C CA . VAL B 1 304 ? -26.469 9.891 18.281 1 85.81 304 VAL B CA 1
ATOM 5655 C C . VAL B 1 304 ? -27.531 9.203 17.438 1 85.81 304 VAL B C 1
ATOM 5657 O O . VAL B 1 304 ? -28.672 9.008 17.891 1 85.81 304 VAL B O 1
ATOM 5660 N N . VAL B 1 305 ? -27.156 8.781 16.266 1 92.81 305 VAL B N 1
ATOM 5661 C CA . VAL B 1 305 ? -28.078 8.133 15.352 1 92.81 305 VAL B CA 1
ATOM 5662 C C . VAL B 1 305 ? -28.516 6.785 15.93 1 92.81 305 VAL B C 1
ATOM 5664 O O . VAL B 1 305 ? -29.703 6.441 15.891 1 92.81 305 VAL B O 1
ATOM 5667 N N . LEU B 1 306 ? -27.562 6.066 16.484 1 93.44 306 LEU B N 1
ATOM 5668 C CA . LEU B 1 306 ? -27.844 4.738 17.016 1 93.44 306 LEU B CA 1
ATOM 5669 C C . LEU B 1 306 ? -28.703 4.824 18.281 1 93.44 306 LEU B C 1
ATOM 5671 O O . LEU B 1 306 ? -29.516 3.934 18.547 1 93.44 306 LEU B O 1
ATOM 5675 N N . LYS B 1 307 ? -28.516 5.867 18.984 1 93.44 307 LYS B N 1
ATOM 5676 C CA . LYS B 1 307 ? -29.297 6.078 20.188 1 93.44 307 LYS B CA 1
ATOM 5677 C C . LYS B 1 307 ? -30.75 6.441 19.844 1 93.44 307 LYS B C 1
ATOM 5679 O O . LYS B 1 307 ? -31.672 6.039 20.547 1 93.44 307 LYS B O 1
ATOM 5684 N N . ASN B 1 308 ? -31.016 7.125 18.781 1 94.88 308 ASN B N 1
ATOM 5685 C CA . ASN B 1 308 ? -32.281 7.781 18.578 1 94.88 308 ASN B CA 1
ATOM 5686 C C . ASN B 1 308 ? -33.031 7.203 17.375 1 94.88 308 ASN B C 1
ATOM 5688 O O . ASN B 1 308 ? -34.25 7.383 17.234 1 94.88 308 ASN B O 1
ATOM 5692 N N . ALA B 1 309 ? -32.312 6.594 16.4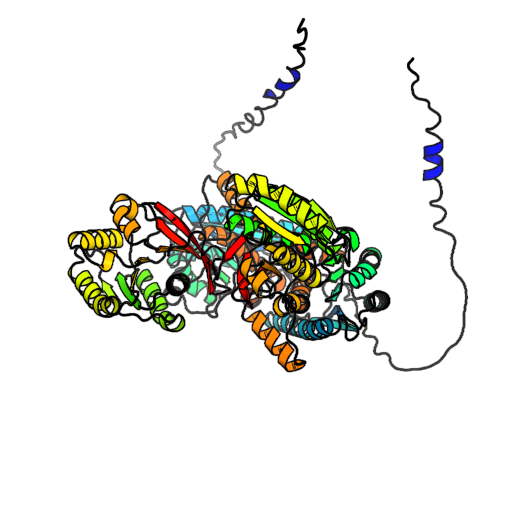69 1 96.31 309 ALA B N 1
ATOM 5693 C CA . ALA B 1 309 ? -32.938 6.148 15.227 1 96.31 309 ALA B CA 1
ATOM 5694 C C . ALA B 1 309 ? -32.219 4.922 14.656 1 96.31 309 ALA B C 1
ATOM 5696 O O . ALA B 1 309 ? -32.031 4.805 13.445 1 96.31 309 ALA B O 1
ATOM 5697 N N . ALA B 1 310 ? -31.766 4.047 15.477 1 95.12 310 ALA B N 1
ATOM 5698 C CA . ALA B 1 310 ? -30.969 2.896 15.07 1 95.12 310 ALA B CA 1
ATOM 5699 C C . ALA B 1 310 ?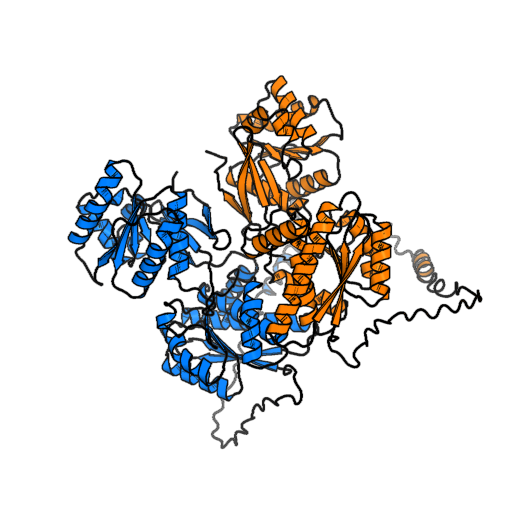 -31.719 2.039 14.055 1 95.12 310 ALA B C 1
ATOM 5701 O O . ALA B 1 310 ? -31.125 1.572 13.078 1 95.12 310 ALA B O 1
ATOM 5702 N N . ASP B 1 311 ? -32.938 1.832 14.305 1 96.62 311 ASP B N 1
ATOM 5703 C CA . ASP B 1 311 ? -33.75 0.98 13.43 1 96.62 311 ASP B CA 1
ATOM 5704 C C . ASP B 1 311 ? -33.875 1.583 12.031 1 96.62 311 ASP B C 1
ATOM 5706 O O . ASP B 1 311 ? -33.812 0.864 11.039 1 96.62 311 ASP B O 1
ATOM 5710 N N . LEU B 1 312 ? -34.062 2.887 11.984 1 97 312 LEU B N 1
ATOM 5711 C CA . LEU B 1 312 ? -34.188 3.57 10.703 1 97 312 LEU B CA 1
ATOM 5712 C C . LEU B 1 312 ? -32.875 3.592 9.961 1 97 312 LEU B C 1
ATOM 5714 O O . LEU B 1 312 ? -32.812 3.418 8.742 1 97 312 LEU B O 1
ATOM 5718 N N . ALA B 1 313 ? -31.812 3.803 10.711 1 96.88 313 ALA B N 1
ATOM 5719 C CA . ALA B 1 313 ? -30.469 3.768 10.125 1 96.88 313 ALA B CA 1
ATOM 5720 C C . ALA B 1 313 ? -30.141 2.377 9.586 1 96.88 313 ALA B C 1
ATOM 5722 O O . ALA B 1 313 ? -29.5 2.242 8.539 1 96.88 313 ALA B O 1
ATOM 5723 N N . SER B 1 314 ? -30.578 1.395 10.297 1 95.62 314 SER B N 1
ATOM 5724 C CA . SER B 1 314 ? -30.375 0.015 9.867 1 95.62 314 SER B CA 1
ATOM 5725 C C . SER B 1 314 ? -31.203 -0.306 8.625 1 95.62 314 SER B C 1
ATOM 5727 O O . SER B 1 314 ? -30.734 -1.002 7.723 1 95.62 314 SER B O 1
ATOM 5729 N N . LYS B 1 315 ? -32.375 0.16 8.656 1 94.88 315 LYS B N 1
ATOM 5730 C CA . LYS B 1 315 ? -33.281 -0.059 7.523 1 94.88 315 LYS B CA 1
ATOM 5731 C C . LYS B 1 315 ? -32.656 0.49 6.234 1 94.88 315 LYS B C 1
ATOM 5733 O O . LYS B 1 315 ? -32.75 -0.147 5.184 1 94.88 315 LYS B O 1
ATOM 5738 N N . THR B 1 316 ? -32.094 1.638 6.281 1 95.31 316 THR B N 1
ATOM 5739 C CA . THR B 1 316 ? -31.5 2.283 5.113 1 95.31 316 THR B CA 1
ATOM 5740 C C . THR B 1 316 ? -30.062 1.82 4.906 1 95.31 316 THR B C 1
ATOM 5742 O O . THR B 1 316 ? -29.422 2.184 3.918 1 95.31 316 THR B O 1
ATOM 5745 N N . LYS B 1 317 ? -29.484 1.098 5.875 1 93.25 317 LYS B N 1
ATOM 5746 C CA . LYS B 1 317 ? -28.078 0.679 5.879 1 93.25 317 LYS B CA 1
ATOM 5747 C C . LYS B 1 317 ? -27.156 1.866 5.648 1 93.25 317 LYS B C 1
ATOM 5749 O O . LYS B 1 317 ? -26.281 1.822 4.773 1 93.25 317 LYS B O 1
ATOM 5754 N N . VAL B 1 318 ? -27.422 2.869 6.402 1 96.19 318 VAL B N 1
ATOM 5755 C CA . VAL B 1 318 ? -26.609 4.074 6.238 1 96.19 318 VAL B CA 1
ATOM 5756 C C . VAL B 1 318 ? -25.125 3.705 6.207 1 96.19 318 VAL B C 1
ATOM 5758 O O . VAL B 1 318 ? -24.641 2.979 7.082 1 96.19 318 VAL B O 1
ATOM 5761 N N . VAL B 1 319 ? -24.453 4.152 5.145 1 95.5 319 VAL B N 1
ATOM 5762 C CA . VAL B 1 319 ? -23.031 3.93 4.977 1 95.5 319 VAL B CA 1
ATOM 5763 C C . VAL B 1 319 ? -22.266 5.215 5.289 1 95.5 319 VAL B C 1
ATOM 5765 O O . VAL B 1 319 ? -22.688 6.305 4.895 1 95.5 319 VAL B O 1
ATOM 5768 N N . CYS B 1 320 ? -21.234 5.082 6.023 1 94.31 320 CYS B N 1
ATOM 5769 C CA . CYS B 1 320 ? -20.297 6.18 6.242 1 94.31 320 CYS B CA 1
ATOM 5770 C C . CYS B 1 320 ? -18.859 5.723 6.035 1 94.31 320 CYS B C 1
ATOM 5772 O O . CYS B 1 320 ? -18.578 4.523 6.047 1 94.31 320 CYS B O 1
ATOM 5774 N N . VAL B 1 321 ? -18 6.664 5.746 1 92.94 321 VAL B N 1
ATOM 5775 C CA . VAL B 1 321 ? -16.594 6.332 5.516 1 92.94 321 VAL B CA 1
ATOM 5776 C C . VAL B 1 321 ? -15.727 7.012 6.57 1 92.94 321 VAL B C 1
ATOM 5778 O O . VAL B 1 321 ? -16.109 8.031 7.141 1 92.94 321 VAL B O 1
ATOM 5781 N N . GLN B 1 322 ? -14.625 6.379 6.879 1 88.12 322 GLN B N 1
ATOM 5782 C CA . GLN B 1 322 ? -13.68 6.898 7.859 1 88.12 322 GLN B CA 1
ATOM 5783 C C . GLN B 1 322 ? -12.242 6.637 7.426 1 88.12 322 GLN B C 1
ATOM 5785 O O . GLN B 1 322 ? -11.883 5.504 7.086 1 88.12 322 GLN B O 1
ATOM 5790 N N . TYR B 1 323 ? -11.477 7.75 7.434 1 88.25 323 TYR B N 1
ATOM 5791 C CA . TYR B 1 323 ? -10.055 7.57 7.188 1 88.25 323 TYR B CA 1
ATOM 5792 C C . TYR B 1 323 ? -9.422 6.672 8.25 1 88.25 323 TYR B C 1
ATOM 5794 O O . TYR B 1 323 ? -9.664 6.848 9.445 1 88.25 323 TYR B O 1
ATOM 5802 N N . THR B 1 324 ? -8.711 5.633 7.766 1 83.56 324 THR B N 1
ATOM 5803 C CA . THR B 1 324 ? -8.047 4.723 8.695 1 83.56 324 THR B CA 1
ATOM 5804 C C . THR B 1 324 ? -6.664 4.336 8.172 1 83.56 324 THR B C 1
ATOM 5806 O O . THR B 1 324 ? -6.371 4.5 6.988 1 83.56 324 THR B O 1
ATOM 5809 N N . ALA B 1 325 ? -5.844 4.027 9.172 1 87 325 ALA B N 1
ATOM 5810 C CA . ALA B 1 325 ? -4.547 3.438 8.844 1 87 325 ALA B CA 1
ATOM 5811 C C . ALA B 1 325 ? -4.656 1.924 8.68 1 87 325 ALA B C 1
ATOM 5813 O O . ALA B 1 325 ? -5.441 1.273 9.375 1 87 325 ALA B O 1
ATOM 5814 N N . PRO B 1 326 ? -3.889 1.326 7.746 1 78.75 326 PRO B N 1
ATOM 5815 C CA . PRO B 1 326 ? -3.869 -0.134 7.641 1 78.75 326 PRO B CA 1
ATOM 5816 C C . PRO B 1 326 ? -3.402 -0.813 8.922 1 78.75 326 PRO B C 1
ATOM 5818 O O . PRO B 1 326 ? -2.596 -0.247 9.672 1 78.75 326 PRO B O 1
ATOM 5821 N N . ASP B 1 327 ? -3.961 -1.983 9.156 1 79.69 327 ASP B N 1
ATOM 5822 C CA . ASP B 1 327 ? -3.539 -2.744 10.328 1 79.69 327 ASP B CA 1
ATOM 5823 C C . ASP B 1 327 ? -2.215 -3.461 10.078 1 79.69 327 ASP B C 1
ATOM 5825 O O . ASP B 1 327 ? -2.191 -4.543 9.484 1 79.69 327 ASP B O 1
ATOM 5829 N N . THR B 1 328 ? -1.137 -2.973 10.477 1 82.19 328 THR B N 1
ATOM 5830 C CA . THR B 1 328 ? 0.211 -3.502 10.305 1 82.19 328 THR B CA 1
ATOM 5831 C C . THR B 1 328 ? 0.883 -3.734 11.648 1 82.19 328 THR B C 1
ATOM 5833 O O . THR B 1 328 ? 0.473 -3.158 12.664 1 82.19 328 THR B O 1
ATOM 5836 N N . PRO B 1 329 ? 1.947 -4.551 11.695 1 83.81 329 PRO B N 1
ATOM 5837 C CA . PRO B 1 329 ? 2.711 -4.703 12.938 1 83.81 329 PRO B CA 1
ATOM 5838 C C . PRO B 1 329 ? 3.264 -3.379 13.453 1 83.81 329 PRO B C 1
ATOM 5840 O O . PRO B 1 329 ? 3.316 -3.158 14.672 1 83.81 329 PRO B O 1
ATOM 5843 N N . LEU B 1 330 ? 3.633 -2.541 12.547 1 91.31 330 LEU B N 1
ATOM 5844 C CA . LEU B 1 330 ? 4.129 -1.226 12.945 1 91.31 330 LEU B CA 1
ATOM 5845 C C . LEU B 1 330 ? 3.043 -0.425 13.656 1 91.31 330 LEU B C 1
ATOM 5847 O O . LEU B 1 330 ? 3.289 0.163 14.711 1 91.31 330 LEU B O 1
ATOM 5851 N N . LYS B 1 331 ? 1.878 -0.382 13.086 1 91.94 331 LYS B N 1
ATOM 5852 C CA . LYS B 1 331 ? 0.768 0.32 13.727 1 91.94 331 LYS B CA 1
ATOM 5853 C C . LYS B 1 331 ? 0.483 -0.247 15.117 1 91.94 331 LYS B C 1
ATOM 5855 O O . LYS B 1 331 ? 0.33 0.506 16.078 1 91.94 331 LYS B O 1
ATOM 5860 N N . ARG B 1 332 ? 0.405 -1.526 15.234 1 89.94 332 ARG B N 1
ATOM 5861 C CA . ARG B 1 332 ? 0.118 -2.176 16.5 1 89.94 332 ARG B CA 1
ATOM 5862 C C . ARG B 1 332 ? 1.162 -1.807 17.562 1 89.94 332 ARG B C 1
ATOM 5864 O O . ARG B 1 332 ? 0.82 -1.528 18.703 1 89.94 332 ARG B O 1
ATOM 5871 N N . ARG B 1 333 ? 2.398 -1.832 17.141 1 95.5 333 ARG B N 1
ATOM 5872 C CA . ARG B 1 333 ? 3.473 -1.471 18.062 1 95.5 333 ARG B CA 1
ATOM 5873 C C . ARG B 1 333 ? 3.303 -0.042 18.578 1 95.5 333 ARG B C 1
ATOM 5875 O O . ARG B 1 333 ? 3.441 0.219 19.766 1 95.5 333 ARG B O 1
ATOM 5882 N N . ILE B 1 334 ? 3.023 0.852 17.688 1 97.19 334 ILE B N 1
ATOM 5883 C CA . ILE B 1 334 ? 2.871 2.258 18.047 1 97.19 334 ILE B CA 1
ATOM 5884 C C . ILE B 1 334 ? 1.668 2.428 18.969 1 97.19 334 ILE B C 1
ATOM 5886 O O . ILE B 1 334 ? 1.758 3.104 20 1 97.19 334 ILE B O 1
ATOM 5890 N N . VAL B 1 335 ? 0.567 1.805 18.656 1 94.25 335 VAL B N 1
ATOM 5891 C CA . VAL B 1 335 ? -0.65 1.877 19.453 1 94.25 335 VAL B CA 1
ATOM 5892 C C . VAL B 1 335 ? -0.377 1.343 20.859 1 94.25 335 VAL B C 1
ATOM 5894 O O . VAL B 1 335 ? -0.743 1.976 21.859 1 94.25 335 VAL B O 1
ATOM 5897 N N . GLU B 1 336 ? 0.295 0.235 20.922 1 96.31 336 GLU B N 1
ATOM 5898 C CA . GLU B 1 336 ? 0.617 -0.362 22.219 1 96.31 336 GLU B CA 1
ATOM 5899 C C . GLU B 1 336 ? 1.504 0.563 23.047 1 96.31 336 GLU B C 1
ATOM 5901 O O . GLU B 1 336 ? 1.298 0.713 24.25 1 96.31 336 GLU B O 1
ATOM 5906 N N . THR B 1 337 ? 2.508 1.141 22.406 1 97.31 337 THR B N 1
ATOM 5907 C CA . THR B 1 337 ? 3.42 2.041 23.109 1 97.31 337 THR B CA 1
ATOM 5908 C C . THR B 1 337 ? 2.674 3.268 23.625 1 97.31 337 THR B C 1
ATOM 5910 O O . THR B 1 337 ? 2.887 3.695 24.766 1 97.31 337 THR B O 1
ATOM 5913 N N . VAL B 1 338 ? 1.834 3.869 22.828 1 96.19 338 VAL B N 1
ATOM 5914 C CA . VAL B 1 338 ? 1.063 5.043 23.219 1 96.19 338 VAL B CA 1
ATOM 5915 C C . VAL B 1 338 ? 0.16 4.688 24.406 1 96.19 338 VAL B C 1
ATOM 5917 O O . VAL B 1 338 ? 0.085 5.434 25.375 1 96.19 338 VAL B O 1
ATOM 5920 N N . LYS B 1 339 ? -0.508 3.559 24.375 1 95.19 339 LYS B N 1
ATOM 5921 C CA . LYS B 1 339 ? -1.366 3.105 25.469 1 95.19 339 LYS B CA 1
ATOM 5922 C C . LYS B 1 339 ? -0.572 2.939 26.75 1 95.19 339 LYS B C 1
ATOM 5924 O O . LYS B 1 339 ? -1.025 3.348 27.828 1 95.19 339 LYS B O 1
ATOM 5929 N N . LYS B 1 340 ? 0.51 2.363 26.641 1 97.12 340 LYS B N 1
ATOM 5930 C CA . LYS B 1 340 ? 1.363 2.125 27.797 1 97.12 340 LYS B CA 1
ATOM 5931 C C . LYS B 1 340 ? 1.838 3.439 28.406 1 97.12 340 LYS B C 1
ATOM 5933 O O . LYS B 1 340 ? 1.883 3.582 29.641 1 97.12 340 LYS B O 1
ATOM 5938 N N . GLU B 1 341 ? 2.18 4.379 27.609 1 97 341 GLU B N 1
ATOM 5939 C CA . GLU B 1 341 ? 2.807 5.605 28.094 1 97 341 GLU B CA 1
ATOM 5940 C C . GLU B 1 341 ? 1.766 6.582 28.641 1 97 341 GLU B C 1
ATOM 5942 O O . GLU B 1 341 ? 2.008 7.27 29.625 1 97 341 GLU B O 1
ATOM 5947 N N . ILE B 1 342 ? 0.598 6.688 27.906 1 96.06 342 ILE B N 1
ATOM 5948 C CA . ILE B 1 342 ? -0.288 7.766 28.328 1 96.06 342 ILE B CA 1
ATOM 5949 C C . ILE B 1 342 ? -1.716 7.242 28.453 1 96.06 342 ILE B C 1
ATOM 5951 O O . ILE B 1 342 ? -2.65 8.016 28.688 1 96.06 342 ILE B O 1
ATOM 5955 N N . GLY B 1 343 ? -2.031 6 28.172 1 92.38 343 GLY B N 1
ATOM 5956 C CA . GLY B 1 343 ? -3.322 5.375 28.406 1 92.38 343 GLY B CA 1
ATOM 5957 C C . GLY B 1 343 ? -4.344 5.691 27.328 1 92.38 343 GLY B C 1
ATOM 5958 O O . GLY B 1 343 ? -5.547 5.531 27.547 1 92.38 343 GLY B O 1
ATOM 5959 N N . MET B 1 344 ? -3.891 6.211 26.219 1 89.81 344 MET B N 1
ATOM 5960 C CA . MET B 1 344 ? -4.801 6.598 25.141 1 89.81 344 MET B CA 1
ATOM 5961 C C . MET B 1 344 ? -4.566 5.754 23.891 1 89.81 344 MET B C 1
ATOM 5963 O O . MET B 1 344 ? -3.455 5.277 23.656 1 89.81 344 MET B O 1
ATOM 5967 N N . GLU B 1 345 ? -5.656 5.512 23.094 1 89.19 345 GLU B N 1
ATOM 5968 C CA . GLU B 1 345 ? -5.516 4.973 21.75 1 89.19 345 GLU B CA 1
ATOM 5969 C C . GLU B 1 345 ? -5.336 6.09 20.719 1 89.19 345 GLU B C 1
ATOM 5971 O O . GLU B 1 345 ? -6.156 7.004 20.641 1 89.19 345 GLU B O 1
ATOM 5976 N N . PRO B 1 346 ? -4.27 5.957 19.984 1 93 346 PRO B N 1
ATOM 5977 C CA . PRO B 1 346 ? -4.023 7.074 19.062 1 93 346 PRO B CA 1
ATOM 5978 C C . PRO B 1 346 ? -5.043 7.133 17.922 1 93 346 PRO B C 1
ATOM 5980 O O . PRO B 1 346 ? -5.48 6.094 17.438 1 93 346 PRO B O 1
ATOM 5983 N N . ASP B 1 347 ? -5.43 8.359 17.594 1 86.44 347 ASP B N 1
ATOM 5984 C CA . ASP B 1 347 ? -6.254 8.562 16.406 1 86.44 347 ASP B CA 1
ATOM 5985 C C . ASP B 1 347 ? -5.395 8.633 15.141 1 86.44 347 ASP B C 1
ATOM 5987 O O . ASP B 1 347 ? -4.164 8.562 15.219 1 86.44 347 ASP B O 1
ATOM 5991 N N . ILE B 1 348 ? -6.02 8.711 13.961 1 87.94 348 ILE B N 1
ATOM 5992 C CA . ILE B 1 348 ? -5.328 8.617 12.68 1 87.94 348 ILE B CA 1
ATOM 5993 C C . ILE B 1 348 ? -4.418 9.828 12.492 1 87.94 348 ILE B C 1
ATOM 5995 O O . ILE B 1 348 ? -3.342 9.719 11.898 1 87.94 348 ILE B O 1
ATOM 5999 N N . TRP B 1 349 ? -4.754 11.008 12.961 1 90.5 349 TRP B N 1
ATOM 6000 C CA . TRP B 1 349 ? -3.963 12.227 12.789 1 90.5 349 TRP B CA 1
ATOM 6001 C C . TRP B 1 349 ? -2.693 12.172 13.633 1 90.5 349 TRP B C 1
ATOM 6003 O O . TRP B 1 349 ? -1.631 12.617 13.195 1 90.5 349 TRP B O 1
ATOM 6013 N N . ALA B 1 350 ? -2.842 11.617 14.867 1 93.81 350 ALA B N 1
ATOM 6014 C CA . ALA B 1 350 ? -1.665 11.383 15.695 1 93.81 350 ALA B CA 1
ATOM 6015 C C . ALA B 1 350 ? -0.739 10.352 15.062 1 93.81 350 ALA B C 1
ATOM 6017 O O . ALA B 1 350 ? 0.48 10.531 15.039 1 93.81 350 ALA B O 1
ATOM 6018 N N . LEU B 1 351 ? -1.296 9.266 14.555 1 95.25 351 LEU B N 1
ATOM 6019 C CA . LEU B 1 351 ? -0.506 8.203 13.938 1 95.25 351 LEU B CA 1
ATOM 6020 C C . LEU B 1 351 ? 0.362 8.758 12.812 1 95.25 351 LEU B C 1
ATOM 6022 O O . LEU B 1 351 ? 1.49 8.305 12.609 1 95.25 351 LEU B O 1
ATOM 6026 N N . GLN B 1 352 ? -0.093 9.75 12.117 1 95.69 352 GLN B N 1
ATOM 6027 C CA . GLN B 1 352 ? 0.604 10.297 10.953 1 95.69 352 GLN B CA 1
ATOM 6028 C C . GLN B 1 352 ? 1.85 11.07 11.383 1 95.69 352 GLN B C 1
ATOM 6030 O O . GLN B 1 352 ? 2.703 11.383 10.547 1 95.69 352 GLN B O 1
ATOM 6035 N N . ALA B 1 353 ? 1.969 11.398 12.664 1 96.88 353 ALA B N 1
ATOM 6036 C CA . ALA B 1 353 ? 3.189 12.039 13.148 1 96.88 353 ALA B CA 1
ATOM 6037 C C . ALA B 1 353 ? 4.41 11.156 12.898 1 96.88 353 ALA B C 1
ATOM 6039 O O . ALA B 1 353 ? 5.5 11.664 12.617 1 96.88 353 ALA B O 1
ATOM 6040 N N . TYR B 1 354 ? 4.215 9.852 13.008 1 98.06 354 TYR B N 1
ATOM 6041 C CA . TYR B 1 354 ? 5.305 8.914 12.773 1 98.06 354 TYR B CA 1
ATOM 6042 C C . TYR B 1 354 ? 5.824 9.016 11.352 1 98.06 354 TYR B C 1
ATOM 6044 O O . TYR B 1 354 ? 7.027 9.18 11.125 1 98.06 354 TYR B O 1
ATOM 6052 N N . ASP B 1 355 ? 4.902 8.93 10.398 1 97.62 355 ASP B N 1
ATOM 6053 C CA . ASP B 1 355 ? 5.258 9 8.984 1 97.62 355 ASP B CA 1
ATOM 6054 C C . ASP B 1 355 ? 5.852 10.359 8.633 1 97.62 355 ASP B C 1
ATOM 6056 O O . ASP B 1 355 ? 6.789 10.453 7.844 1 97.62 355 ASP B O 1
ATOM 6060 N N . THR B 1 356 ? 5.25 11.375 9.18 1 98.19 356 THR B N 1
ATOM 6061 C CA . THR B 1 356 ? 5.727 12.727 8.914 1 98.19 356 THR B CA 1
ATOM 6062 C C . THR B 1 356 ? 7.195 12.875 9.305 1 98.19 356 THR B C 1
ATOM 6064 O O . THR B 1 356 ? 8.008 13.367 8.523 1 98.19 356 THR B O 1
ATOM 6067 N N . ALA B 1 357 ? 7.566 12.422 10.484 1 98.5 357 ALA B N 1
ATOM 6068 C CA . ALA B 1 357 ? 8.945 12.484 10.961 1 98.5 357 ALA B CA 1
ATOM 6069 C C . ALA B 1 357 ? 9.883 11.727 10.023 1 98.5 357 ALA B C 1
ATOM 6071 O O . ALA B 1 357 ? 10.945 12.234 9.656 1 98.5 357 ALA B O 1
ATOM 6072 N N . TRP B 1 358 ? 9.492 10.586 9.633 1 98.12 358 TRP B N 1
ATOM 6073 C CA . TRP B 1 358 ? 10.336 9.734 8.797 1 98.12 358 TRP B CA 1
ATOM 6074 C C . TRP B 1 358 ? 10.531 10.359 7.414 1 98.12 358 TRP B C 1
ATOM 6076 O O . TRP B 1 358 ? 11.656 10.422 6.91 1 98.12 358 TRP B O 1
ATOM 6086 N N . VAL B 1 359 ? 9.453 10.781 6.758 1 98.25 359 VAL B N 1
ATOM 6087 C CA . VAL B 1 359 ? 9.555 11.359 5.422 1 98.25 359 VAL B CA 1
ATOM 6088 C C . VAL B 1 359 ? 10.453 12.594 5.465 1 98.25 359 VAL B C 1
ATOM 6090 O O . VAL B 1 359 ? 11.297 12.781 4.586 1 98.25 359 VAL B O 1
ATOM 6093 N N . LEU B 1 360 ? 10.289 13.422 6.465 1 98.56 360 LEU B N 1
ATOM 6094 C CA . LEU B 1 360 ? 11.109 14.625 6.59 1 98.56 360 LEU B CA 1
ATOM 6095 C C . LEU B 1 360 ? 12.57 14.258 6.852 1 98.56 360 LEU B C 1
ATOM 6097 O O . LEU B 1 360 ? 13.477 14.875 6.293 1 98.56 360 LEU B O 1
ATOM 6101 N N . ALA B 1 361 ? 12.82 13.32 7.723 1 98.19 361 ALA B N 1
ATOM 6102 C CA . ALA B 1 361 ? 14.18 12.883 8.016 1 98.19 361 ALA B CA 1
ATOM 6103 C C . ALA B 1 361 ? 14.859 12.328 6.762 1 98.19 361 ALA B C 1
ATOM 6105 O O . ALA B 1 361 ? 15.977 12.727 6.422 1 98.19 361 ALA B O 1
ATOM 6106 N N . LEU B 1 362 ? 14.156 11.43 6.078 1 97.12 362 LEU B N 1
ATOM 6107 C CA . LEU B 1 362 ? 14.703 10.844 4.859 1 97.12 362 LEU B CA 1
ATOM 6108 C C . LEU B 1 362 ? 14.961 11.922 3.807 1 97.12 362 LEU B C 1
ATOM 6110 O O . LEU B 1 362 ? 15.977 11.883 3.113 1 97.12 362 LEU B O 1
ATOM 6114 N N . SER B 1 363 ? 14.008 12.836 3.682 1 97.56 363 SER B N 1
ATOM 6115 C CA . SER B 1 363 ? 14.18 13.93 2.732 1 97.56 363 SER B CA 1
ATOM 6116 C C . SER B 1 363 ? 15.414 14.758 3.062 1 97.56 363 SER B C 1
ATOM 6118 O O . SER B 1 363 ? 16.172 15.148 2.166 1 97.56 363 SER B O 1
ATOM 6120 N N . THR B 1 364 ? 15.625 15.031 4.336 1 97.38 364 THR B N 1
ATOM 6121 C CA . THR B 1 364 ? 16.781 15.797 4.789 1 97.38 364 THR B CA 1
ATOM 6122 C C . THR B 1 364 ? 18.078 15.047 4.496 1 97.38 364 THR B C 1
ATOM 6124 O O . THR B 1 364 ? 19.047 15.625 3.992 1 97.38 364 THR B O 1
ATOM 6127 N N . LEU B 1 365 ? 18.109 13.812 4.789 1 95 365 LEU B N 1
ATOM 6128 C CA . LEU B 1 365 ? 19.281 12.984 4.559 1 95 365 LEU B CA 1
ATOM 6129 C C . LEU B 1 365 ? 19.609 12.914 3.07 1 95 365 LEU B C 1
ATOM 6131 O O . LEU B 1 365 ? 20.781 13.016 2.682 1 95 365 LEU B O 1
ATOM 6135 N N . LEU B 1 366 ? 18.625 12.773 2.246 1 93.5 366 LEU B N 1
ATOM 6136 C CA . LEU B 1 366 ? 18.828 12.664 0.807 1 93.5 366 LEU B CA 1
ATOM 6137 C C . LEU B 1 366 ? 19.25 14.008 0.214 1 93.5 366 LEU B C 1
ATOM 6139 O O . LEU B 1 366 ? 20.031 14.055 -0.74 1 93.5 366 LEU B O 1
ATOM 6143 N N . ALA B 1 367 ? 18.672 15.062 0.795 1 92.94 367 ALA B N 1
ATOM 6144 C CA . ALA B 1 367 ? 19.125 16.391 0.369 1 92.94 367 ALA B CA 1
ATOM 6145 C C . ALA B 1 367 ? 20.609 16.578 0.643 1 92.94 367 ALA B C 1
ATOM 6147 O O . ALA B 1 367 ? 21.281 17.328 -0.076 1 92.94 367 ALA B O 1
ATOM 6148 N N . GLY B 1 368 ? 21.078 16 1.796 1 90.56 368 GLY B N 1
ATOM 6149 C CA . GLY B 1 368 ? 22.484 16.047 2.133 1 90.56 368 GLY B CA 1
ATOM 6150 C C . GLY B 1 368 ? 22.922 17.344 2.766 1 90.56 368 GLY B C 1
ATOM 6151 O O . GLY B 1 368 ? 24.109 17.562 3.014 1 90.56 368 GLY B O 1
ATOM 6152 N N . LYS B 1 369 ? 22 18.25 2.928 1 92.25 369 LYS B N 1
ATOM 6153 C CA . LYS B 1 369 ? 22.234 19.531 3.594 1 92.25 369 LYS B CA 1
ATOM 6154 C C . LYS B 1 369 ? 20.984 20 4.34 1 92.25 369 LYS B C 1
ATOM 6156 O O . LYS B 1 369 ? 19.859 19.703 3.922 1 92.25 369 LYS B O 1
ATOM 6161 N N . TYR B 1 370 ? 21.219 20.688 5.445 1 95.19 370 TYR B N 1
ATOM 6162 C CA . TYR B 1 370 ? 20.125 21.234 6.234 1 95.19 370 TYR B CA 1
ATOM 6163 C C . TYR B 1 370 ? 19.688 22.594 5.699 1 95.19 370 TYR B C 1
ATOM 6165 O O . TYR B 1 370 ? 19.906 23.625 6.34 1 95.19 370 TYR B O 1
ATOM 6173 N N . ASP B 1 371 ? 19.094 22.547 4.551 1 94.69 371 ASP B N 1
ATOM 6174 C CA . ASP B 1 371 ? 18.641 23.672 3.754 1 94.69 371 ASP B CA 1
ATOM 6175 C C . ASP B 1 371 ? 17.172 23.484 3.328 1 94.69 371 ASP B C 1
ATOM 6177 O O . ASP B 1 371 ? 16.828 22.453 2.758 1 94.69 371 ASP B O 1
ATOM 6181 N N . ALA B 1 372 ? 16.391 24.453 3.637 1 96.56 372 ALA B N 1
ATOM 6182 C CA . ALA B 1 372 ? 14.953 24.328 3.465 1 96.56 372 ALA B CA 1
ATOM 6183 C 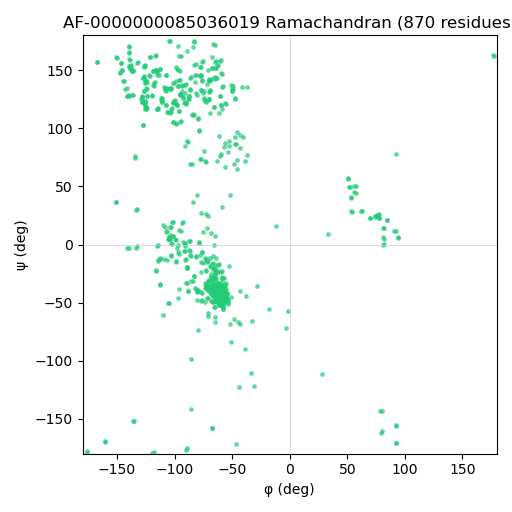C . ALA B 1 372 ? 14.594 24.062 2.004 1 96.56 372 ALA B C 1
ATOM 6185 O O . ALA B 1 372 ? 13.719 23.25 1.706 1 96.56 372 ALA B O 1
ATOM 6186 N N . ASP B 1 373 ? 15.242 24.766 1.054 1 95.75 373 ASP B N 1
ATOM 6187 C CA . ASP B 1 373 ? 14.945 24.578 -0.364 1 95.75 373 ASP B CA 1
ATOM 6188 C C . ASP B 1 373 ? 15.289 23.172 -0.824 1 95.75 373 ASP B C 1
ATOM 6190 O O . ASP B 1 373 ? 14.516 22.547 -1.548 1 95.75 373 ASP B O 1
ATOM 6194 N N . ALA B 1 374 ? 16.453 22.703 -0.437 1 93.88 374 ALA B N 1
ATOM 6195 C CA . ALA B 1 374 ? 16.906 21.359 -0.822 1 93.88 374 ALA B CA 1
ATOM 6196 C C . ALA B 1 374 ? 15.977 20.297 -0.239 1 93.88 374 ALA B C 1
ATOM 6198 O O . ALA B 1 374 ? 15.602 19.344 -0.93 1 93.88 374 ALA B O 1
ATOM 6199 N N . ILE B 1 375 ? 15.641 20.438 1.043 1 97.25 375 ILE B N 1
ATOM 6200 C CA . ILE B 1 375 ? 14.766 19.469 1.709 1 97.25 375 ILE B CA 1
ATOM 6201 C C . ILE B 1 375 ? 13.391 19.484 1.053 1 97.25 375 ILE B C 1
ATOM 6203 O O . ILE B 1 375 ? 12.82 18.438 0.766 1 97.25 375 ILE B O 1
ATOM 6207 N N . LYS B 1 376 ? 12.852 20.688 0.788 1 97.44 376 LYS B N 1
ATOM 6208 C CA . LYS B 1 376 ? 11.555 20.859 0.138 1 97.44 376 LYS B CA 1
ATOM 6209 C C . LYS B 1 376 ? 11.5 20.125 -1.192 1 97.44 376 LYS B C 1
ATOM 6211 O O . LYS B 1 376 ? 10.5 19.484 -1.513 1 97.44 376 LYS B O 1
ATOM 6216 N N . ALA B 1 377 ? 12.539 20.188 -1.961 1 95 377 ALA B N 1
ATOM 6217 C CA . ALA B 1 377 ? 12.594 19.562 -3.279 1 95 377 ALA B CA 1
ATOM 6218 C C . ALA B 1 377 ? 12.547 18.047 -3.166 1 95 377 ALA B C 1
ATOM 6220 O O . ALA B 1 377 ? 12.016 17.359 -4.051 1 95 377 ALA B O 1
ATOM 6221 N N . ALA B 1 378 ? 13.039 17.484 -2.074 1 95.88 378 ALA B N 1
ATOM 6222 C CA . ALA B 1 378 ? 13.141 16.047 -1.889 1 95.88 378 ALA B CA 1
ATOM 6223 C C . ALA B 1 378 ? 11.82 15.453 -1.4 1 95.88 378 ALA B C 1
ATOM 6225 O O . ALA B 1 378 ? 11.508 14.297 -1.684 1 95.88 378 ALA B O 1
ATOM 6226 N N . ILE B 1 379 ? 10.961 16.188 -0.705 1 97.75 379 ILE B N 1
ATOM 6227 C CA . ILE B 1 379 ? 9.82 15.711 0.06 1 97.75 379 ILE B CA 1
ATOM 6228 C C . ILE B 1 379 ? 8.844 14.984 -0.869 1 97.75 379 ILE B C 1
ATOM 6230 O O . ILE B 1 379 ? 8.445 13.852 -0.594 1 97.75 379 ILE B O 1
ATOM 6234 N N . PRO B 1 380 ? 8.469 15.562 -2.012 1 96.06 380 PRO B N 1
ATOM 6235 C CA . PRO B 1 380 ? 7.48 14.875 -2.844 1 96.06 380 PRO B CA 1
ATOM 6236 C C . PRO B 1 380 ? 7.973 13.523 -3.355 1 96.06 380 PRO B C 1
ATOM 6238 O O . PRO B 1 380 ? 7.188 12.586 -3.482 1 96.06 380 PRO B O 1
ATOM 6241 N N . TYR B 1 381 ? 9.25 13.414 -3.645 1 92.5 381 TYR B N 1
ATOM 6242 C CA . TYR B 1 381 ? 9.805 12.164 -4.145 1 92.5 381 TYR B CA 1
ATOM 6243 C C . TYR B 1 381 ? 9.844 11.109 -3.047 1 92.5 381 TYR B C 1
ATOM 6245 O O . TYR B 1 381 ? 9.438 9.961 -3.268 1 92.5 381 TYR B O 1
ATOM 6253 N N . VAL B 1 382 ? 10.297 11.516 -1.926 1 95.31 382 VAL B N 1
ATOM 6254 C CA . VAL B 1 382 ? 10.367 10.594 -0.799 1 95.31 382 VAL B CA 1
ATOM 6255 C C . VAL B 1 382 ? 8.961 10.141 -0.407 1 95.31 382 VAL B C 1
ATOM 6257 O O . VAL B 1 382 ? 8.719 8.953 -0.2 1 95.31 382 VAL B O 1
ATOM 6260 N N . ALA B 1 383 ? 8.047 11.086 -0.325 1 96.44 383 ALA B N 1
ATOM 6261 C CA . ALA B 1 383 ? 6.668 10.781 0.047 1 96.44 383 ALA B CA 1
ATOM 6262 C C . ALA B 1 383 ? 6.039 9.805 -0.937 1 96.44 383 ALA B C 1
ATOM 6264 O O . ALA B 1 383 ? 5.289 8.906 -0.537 1 96.44 383 ALA B O 1
ATOM 6265 N N . LYS B 1 384 ? 6.348 9.914 -2.148 1 93.25 384 LYS B N 1
ATOM 6266 C CA . LYS B 1 384 ? 5.789 9.07 -3.197 1 93.25 384 LYS B CA 1
ATOM 6267 C C . LYS B 1 384 ? 6.234 7.617 -3.029 1 93.25 384 LYS B C 1
ATOM 6269 O O . LYS B 1 384 ? 5.484 6.691 -3.346 1 93.25 384 LYS B O 1
ATOM 6274 N N . MET B 1 385 ? 7.406 7.406 -2.566 1 93.38 385 MET B N 1
ATOM 6275 C CA . MET B 1 385 ? 7.977 6.066 -2.461 1 93.38 385 MET B CA 1
ATOM 6276 C C . MET B 1 385 ? 7.844 5.527 -1.039 1 93.38 385 MET B C 1
ATOM 6278 O O . MET B 1 385 ? 8.32 4.434 -0.739 1 93.38 385 MET B O 1
ATOM 6282 N N . TYR B 1 386 ? 7.215 6.242 -0.181 1 94.69 386 TYR B N 1
ATOM 6283 C CA . TYR B 1 386 ? 7.176 5.922 1.241 1 94.69 386 TYR B CA 1
ATOM 6284 C C . TYR B 1 386 ? 5.941 5.094 1.578 1 94.69 386 TYR B C 1
ATOM 6286 O O . TYR B 1 386 ? 4.852 5.355 1.066 1 94.69 386 TYR B O 1
ATOM 6294 N N . TRP B 1 387 ? 6.168 4.102 2.383 1 91.19 387 TRP B N 1
ATOM 6295 C CA . TRP B 1 387 ? 5.109 3.33 3.025 1 91.19 387 TRP B CA 1
ATOM 6296 C C . TRP B 1 387 ? 5.305 3.295 4.539 1 91.19 387 TRP B C 1
ATOM 6298 O O . TRP B 1 387 ? 6.352 2.859 5.023 1 91.19 387 TRP B O 1
ATOM 6308 N N . GLY B 1 388 ? 4.289 3.812 5.27 1 93 388 GLY B N 1
ATOM 6309 C CA . GLY B 1 388 ? 4.418 3.846 6.719 1 93 388 GLY B CA 1
ATOM 6310 C C . GLY B 1 388 ? 3.156 3.406 7.441 1 93 388 GLY B C 1
ATOM 6311 O O . GLY B 1 388 ? 2.418 2.551 6.945 1 93 388 GLY B O 1
ATOM 6312 N N . VAL B 1 389 ? 2.951 3.898 8.625 1 93.19 389 VAL B N 1
ATOM 6313 C CA . VAL B 1 389 ? 1.874 3.461 9.5 1 93.19 389 VAL B CA 1
ATOM 6314 C C . VAL B 1 389 ? 0.525 3.846 8.898 1 93.19 389 VAL B C 1
ATOM 6316 O O . VAL B 1 389 ? -0.46 3.119 9.047 1 93.19 389 VAL B O 1
ATOM 6319 N N . SER B 1 390 ? 0.504 4.926 8.148 1 91.5 390 SER B N 1
ATOM 6320 C CA . SER B 1 390 ? -0.754 5.398 7.574 1 91.5 390 SER B CA 1
ATOM 6321 C C . SER B 1 390 ? -0.872 5.012 6.105 1 91.5 390 SER B C 1
ATOM 6323 O O . SER B 1 390 ? -1.772 5.48 5.406 1 91.5 390 SER B O 1
ATOM 6325 N N . GLY B 1 391 ? 0.091 4.195 5.668 1 88.25 391 GLY B N 1
ATOM 6326 C CA . GLY B 1 391 ? 0.05 3.76 4.281 1 88.25 391 GLY B CA 1
ATOM 6327 C C . GLY B 1 391 ? 0.85 4.652 3.352 1 88.25 391 GLY B C 1
ATOM 6328 O O . GLY B 1 391 ? 1.833 5.27 3.768 1 88.25 391 GLY B O 1
ATOM 6329 N N . ASN B 1 392 ? 0.488 4.645 2.088 1 87.38 392 ASN B N 1
ATOM 6330 C CA . ASN B 1 392 ? 1.16 5.465 1.087 1 87.38 392 ASN B CA 1
ATOM 6331 C C . ASN B 1 392 ? 0.971 6.953 1.364 1 87.38 392 ASN B C 1
ATOM 6333 O O . ASN B 1 392 ? -0.059 7.363 1.901 1 87.38 392 ASN B O 1
ATOM 6337 N N . LEU B 1 393 ? 1.95 7.746 0.93 1 93.25 393 LEU B N 1
ATOM 6338 C CA . LEU B 1 393 ? 1.938 9.156 1.287 1 93.25 393 LEU B CA 1
ATOM 6339 C C . LEU B 1 393 ? 2.203 10.031 0.065 1 93.25 393 LEU B C 1
ATOM 6341 O O . LEU B 1 393 ? 2.764 11.125 0.186 1 93.25 393 LEU B O 1
ATOM 6345 N N . GLU B 1 394 ? 1.83 9.625 -1.071 1 92.44 394 GLU B N 1
ATOM 6346 C CA . GLU B 1 394 ? 2.018 10.438 -2.27 1 92.44 394 GLU B CA 1
ATOM 6347 C C . GLU B 1 394 ? 1.309 11.781 -2.139 1 92.44 394 GLU B C 1
ATOM 6349 O O . GLU B 1 394 ? 0.18 11.852 -1.646 1 92.44 394 GLU B O 1
ATOM 6354 N N . LEU B 1 395 ? 1.98 12.859 -2.527 1 95.06 395 LEU B N 1
ATOM 6355 C CA . LEU B 1 395 ? 1.438 14.211 -2.455 1 95.06 395 LEU B CA 1
ATOM 6356 C C . LEU B 1 395 ? 0.883 14.648 -3.807 1 95.06 395 LEU B C 1
ATOM 6358 O O . LEU B 1 395 ? 1.321 14.156 -4.852 1 95.06 395 LEU B O 1
ATOM 6362 N N . ASN B 1 396 ? -0.122 15.539 -3.75 1 91.94 396 ASN B N 1
ATOM 6363 C CA . ASN B 1 396 ? -0.601 16.188 -4.965 1 91.94 396 ASN B CA 1
ATOM 6364 C C . ASN B 1 396 ? 0.173 17.469 -5.254 1 91.94 396 ASN B C 1
ATOM 6366 O O . ASN B 1 396 ? 1.147 17.781 -4.566 1 91.94 396 ASN B O 1
ATOM 6370 N N . GLU B 1 397 ? -0.177 18.234 -6.258 1 92 397 GLU B N 1
ATOM 6371 C CA . GLU B 1 397 ? 0.538 19.422 -6.711 1 92 397 GLU B CA 1
ATOM 6372 C C . GLU B 1 397 ? 0.458 20.531 -5.676 1 92 397 GLU B C 1
ATOM 6374 O O . GLU B 1 397 ? 1.216 21.5 -5.742 1 92 397 GLU B O 1
ATOM 6379 N N . LYS B 1 398 ? -0.479 20.469 -4.703 1 92.75 398 LYS B N 1
ATOM 6380 C CA . LYS B 1 398 ? -0.643 21.484 -3.674 1 92.75 398 LYS B CA 1
ATOM 6381 C C . LYS B 1 398 ? 0.183 21.156 -2.434 1 92.75 398 LYS B C 1
ATOM 6383 O O . LYS B 1 398 ? 0.088 21.844 -1.415 1 92.75 398 LYS B O 1
ATOM 6388 N N . ASN B 1 399 ? 0.953 20.062 -2.416 1 96.19 399 ASN B N 1
ATOM 6389 C CA . ASN B 1 399 ? 1.749 19.578 -1.291 1 96.19 399 ASN B CA 1
ATOM 6390 C C . ASN B 1 399 ? 0.878 18.922 -0.227 1 96.19 399 ASN B C 1
ATOM 6392 O O . ASN B 1 399 ? 1.246 18.891 0.948 1 96.19 399 ASN B O 1
ATOM 6396 N N . ASP B 1 400 ? -0.266 18.438 -0.671 1 95.31 400 ASP B N 1
ATOM 6397 C CA . ASP B 1 400 ? -1.165 17.688 0.21 1 95.31 400 ASP B CA 1
ATOM 6398 C C . ASP B 1 400 ? -1.16 16.203 -0.122 1 95.31 400 ASP B C 1
ATOM 6400 O O . ASP B 1 400 ? -1.002 15.82 -1.283 1 95.31 400 ASP B O 1
ATOM 6404 N N . ARG B 1 401 ? -1.312 15.406 0.925 1 94.19 401 ARG B N 1
ATOM 6405 C CA . ARG B 1 401 ? -1.515 13.992 0.65 1 94.19 401 ARG B CA 1
ATOM 6406 C C . ARG B 1 401 ? -2.615 13.789 -0.385 1 94.19 401 ARG B C 1
ATOM 6408 O O . ARG B 1 401 ? -3.686 14.391 -0.29 1 94.19 401 ARG B O 1
ATOM 6415 N N . LYS B 1 402 ? -2.291 12.992 -1.312 1 89.25 402 LYS B N 1
ATOM 6416 C CA . LYS B 1 402 ? -3.152 12.844 -2.482 1 89.25 402 LYS B CA 1
ATOM 6417 C C . LYS B 1 402 ? -4.34 11.93 -2.178 1 89.25 402 LYS B C 1
ATOM 6419 O O . LYS B 1 402 ? -5.43 12.125 -2.715 1 89.25 402 LYS B O 1
ATOM 6424 N N . SER B 1 403 ? -4.035 10.906 -1.442 1 85.5 403 SER B N 1
ATOM 6425 C CA . SER B 1 403 ? -5.047 9.875 -1.253 1 85.5 403 SER B CA 1
ATOM 6426 C C . SER B 1 403 ? -4.941 9.242 0.131 1 85.5 403 SER B C 1
ATOM 6428 O O . SER B 1 403 ? -3.92 9.383 0.808 1 85.5 403 SER B O 1
ATOM 6430 N N . GLN B 1 404 ? -6.055 8.711 0.52 1 87.75 404 GLN B N 1
ATOM 6431 C CA . GLN B 1 404 ? -6.082 7.965 1.775 1 87.75 404 GLN B CA 1
ATOM 6432 C C . GLN B 1 404 ? -7.055 6.793 1.698 1 87.75 404 GLN B C 1
ATOM 6434 O O . GLN B 1 404 ? -8.016 6.82 0.924 1 87.75 404 GLN B O 1
ATOM 6439 N N . SER B 1 405 ? -6.738 5.801 2.434 1 84.69 405 SER B N 1
ATOM 6440 C CA . SER B 1 405 ? -7.652 4.668 2.555 1 84.69 405 SER B CA 1
ATOM 6441 C C . SER B 1 405 ? -8.82 4.996 3.486 1 84.69 405 SER B C 1
ATOM 6443 O O . SER B 1 405 ? -8.656 5.762 4.438 1 84.69 405 SER B O 1
ATOM 6445 N N . GLU B 1 406 ? -9.914 4.441 3.119 1 90.06 406 GLU B N 1
ATOM 6446 C CA . GLU B 1 406 ? -11.109 4.668 3.928 1 90.06 406 GLU B CA 1
ATOM 6447 C C . GLU B 1 406 ? -11.727 3.35 4.379 1 90.06 406 GLU B C 1
ATOM 6449 O O . GLU B 1 406 ? -11.859 2.412 3.59 1 90.06 406 GLU B O 1
ATOM 6454 N N . GLU B 1 407 ? -12.062 3.336 5.629 1 86.81 407 GLU B N 1
ATOM 6455 C CA . GLU B 1 407 ? -12.977 2.301 6.102 1 86.81 407 GLU B CA 1
ATOM 6456 C C . GLU B 1 407 ? -14.414 2.609 5.695 1 86.81 407 GLU B C 1
ATOM 6458 O O . GLU B 1 407 ? -14.836 3.77 5.703 1 86.81 407 GLU B O 1
ATOM 6463 N N . ILE B 1 408 ? -15.086 1.595 5.336 1 91.12 408 ILE B N 1
ATOM 6464 C CA . ILE B 1 408 ? -16.516 1.706 5.031 1 91.12 408 ILE B CA 1
ATOM 6465 C C . ILE B 1 408 ? -17.328 1.058 6.145 1 91.12 408 ILE B C 1
ATOM 6467 O O . ILE B 1 408 ? -17.172 -0.134 6.426 1 91.12 408 ILE B O 1
ATOM 6471 N N . TRP B 1 409 ? -18.141 1.882 6.723 1 91.38 409 TRP B N 1
ATOM 6472 C CA . TRP B 1 409 ? -18.984 1.435 7.816 1 91.38 409 TRP B CA 1
ATOM 6473 C C . TRP B 1 409 ? -20.469 1.513 7.422 1 91.38 409 TRP B C 1
ATOM 6475 O O . TRP B 1 409 ? -20.859 2.387 6.648 1 91.38 409 TRP B O 1
ATOM 6485 N N . ALA B 1 410 ? -21.266 0.575 7.922 1 94.12 410 ALA B N 1
ATOM 6486 C CA . ALA B 1 410 ? -22.719 0.583 7.707 1 94.12 410 ALA B CA 1
ATOM 6487 C C . ALA B 1 410 ? -23.469 0.256 8.992 1 94.12 410 ALA B C 1
ATOM 6489 O O . ALA B 1 410 ? -22.922 -0.406 9.883 1 94.12 410 ALA B O 1
ATOM 6490 N N . VAL B 1 411 ? -24.625 0.807 9.078 1 94.38 411 VAL B N 1
ATOM 6491 C CA . VAL B 1 411 ? -25.484 0.42 10.195 1 94.38 411 VAL B CA 1
ATOM 6492 C C . VAL B 1 411 ? -26.25 -0.852 9.836 1 94.38 411 VAL B C 1
ATOM 6494 O O . VAL B 1 411 ? -27.094 -0.843 8.945 1 94.38 411 VAL B O 1
ATOM 6497 N N . ILE B 1 412 ? -25.906 -1.912 10.508 1 91.88 412 ILE B N 1
ATOM 6498 C CA . ILE B 1 412 ? -26.531 -3.219 10.336 1 91.88 412 ILE B CA 1
ATOM 6499 C C . ILE B 1 412 ? -26.969 -3.766 11.688 1 91.88 412 ILE B C 1
ATOM 6501 O O . ILE B 1 412 ? -26.188 -3.781 12.641 1 91.88 412 ILE B O 1
ATOM 6505 N N . ASN B 1 413 ? -28.141 -4.121 11.75 1 92.12 413 ASN B N 1
ATOM 6506 C CA . ASN B 1 413 ? -28.703 -4.637 13 1 92.12 413 ASN B CA 1
ATOM 6507 C C . ASN B 1 413 ? -28.469 -3.672 14.156 1 92.12 413 ASN B C 1
ATOM 6509 O O . ASN B 1 413 ? -27.969 -4.07 15.211 1 92.12 413 ASN B O 1
ATOM 6513 N N . ASN B 1 414 ? -28.625 -2.445 13.852 1 93.75 414 ASN B N 1
ATOM 6514 C CA . ASN B 1 414 ? -28.641 -1.354 14.82 1 93.75 414 ASN B CA 1
ATOM 6515 C C . ASN B 1 414 ? -27.25 -1.119 15.422 1 93.75 414 ASN B C 1
ATOM 6517 O O . ASN B 1 414 ? -27.141 -0.598 16.531 1 93.75 414 ASN B O 1
ATOM 6521 N N . LYS B 1 415 ? -26.328 -1.567 14.664 1 92.62 415 LYS B N 1
ATOM 6522 C CA . LYS B 1 415 ? -24.938 -1.331 15.07 1 92.62 415 LYS B CA 1
ATOM 6523 C C . LYS B 1 415 ? -24.078 -0.889 13.891 1 92.62 415 LYS B C 1
ATOM 6525 O O . LYS B 1 415 ? -24.375 -1.236 12.742 1 92.62 415 LYS B O 1
ATOM 6530 N N . MET B 1 416 ? -23.078 -0.076 14.234 1 90.88 416 MET B N 1
ATOM 6531 C CA . MET B 1 416 ? -22.078 0.234 13.219 1 90.88 416 MET B CA 1
ATOM 6532 C C . MET B 1 416 ? -21.172 -0.966 12.961 1 90.88 416 MET B C 1
ATOM 6534 O O . MET B 1 416 ? -20.578 -1.505 13.898 1 90.88 416 MET B O 1
ATOM 6538 N N . VAL B 1 417 ? -21.141 -1.374 11.727 1 88.69 417 VAL B N 1
ATOM 6539 C CA . VAL B 1 417 ? -20.344 -2.537 11.336 1 88.69 417 VAL B CA 1
ATOM 6540 C C . VAL B 1 417 ? -19.375 -2.148 10.227 1 88.69 417 VAL B C 1
ATOM 6542 O O . VAL B 1 417 ? -19.75 -1.484 9.258 1 88.69 417 VAL B O 1
ATOM 6545 N N . LEU B 1 418 ? -18.078 -2.447 10.422 1 85.94 418 LEU B N 1
ATOM 6546 C CA . LEU B 1 418 ? -17.109 -2.287 9.352 1 85.94 418 LEU B CA 1
ATOM 6547 C C . LEU B 1 418 ? -17.391 -3.252 8.203 1 85.94 418 LEU B C 1
ATOM 6549 O O . LEU B 1 418 ? -17.312 -4.473 8.375 1 85.94 418 LEU B O 1
ATOM 6553 N N . VAL B 1 419 ? -17.672 -2.703 7.031 1 86.19 419 VAL B N 1
ATOM 6554 C CA . VAL B 1 419 ? -18.172 -3.588 5.984 1 86.19 419 VAL B CA 1
ATOM 6555 C C . VAL B 1 419 ? -17.156 -3.65 4.84 1 86.19 419 VAL B C 1
ATOM 6557 O O . VAL B 1 419 ? -17.266 -4.512 3.961 1 86.19 419 VAL B O 1
ATOM 6560 N N . GLY B 1 420 ? -16.25 -2.771 4.84 1 82.12 420 GLY B N 1
ATOM 6561 C CA . GLY B 1 420 ? -15.273 -2.82 3.768 1 82.12 420 GLY B CA 1
ATOM 6562 C C . GLY B 1 420 ? -14.172 -1.789 3.916 1 82.12 420 GLY B C 1
ATOM 6563 O O . GLY B 1 420 ? -14.133 -1.057 4.906 1 82.12 420 GLY B O 1
ATOM 6564 N N . MET B 1 421 ? -13.227 -1.774 2.92 1 83.12 421 MET B N 1
ATOM 6565 C CA . MET B 1 421 ? -12.109 -0.836 2.857 1 83.12 421 MET B CA 1
ATOM 6566 C C . MET B 1 421 ? -11.93 -0.297 1.442 1 83.12 421 MET B C 1
ATOM 6568 O O . MET B 1 421 ? -11.953 -1.061 0.475 1 83.12 421 MET B O 1
ATOM 6572 N N . TYR B 1 422 ? -11.875 0.986 1.34 1 88.06 422 TYR B N 1
ATOM 6573 C CA . TYR B 1 422 ? -11.555 1.639 0.077 1 88.06 422 TYR B CA 1
ATOM 6574 C C . TYR B 1 422 ? -10.047 1.797 -0.081 1 88.06 422 TYR B C 1
ATOM 6576 O O . TYR B 1 422 ? -9.375 2.326 0.808 1 88.06 422 TYR B O 1
ATOM 6584 N N . ASP B 1 423 ? -9.562 1.359 -1.164 1 79.94 423 ASP B N 1
ATOM 6585 C CA . ASP B 1 423 ? -8.156 1.514 -1.539 1 79.94 423 ASP B CA 1
ATOM 6586 C C . ASP B 1 423 ? -7.996 2.566 -2.633 1 79.94 423 ASP B C 1
ATOM 6588 O O . ASP B 1 423 ? -8.383 2.342 -3.781 1 79.94 423 ASP B O 1
ATOM 6592 N N . PRO B 1 424 ? -7.371 3.615 -2.305 1 83.56 424 PRO B N 1
ATOM 6593 C CA . PRO B 1 424 ? -7.254 4.688 -3.297 1 83.56 424 PRO B CA 1
ATOM 6594 C C . PRO B 1 424 ? -6.277 4.344 -4.422 1 83.56 424 PRO B C 1
ATOM 6596 O O . PRO B 1 424 ? -6.34 4.945 -5.5 1 83.56 424 PRO B O 1
ATOM 6599 N N . ILE B 1 425 ? -5.387 3.477 -4.219 1 73.81 425 ILE B N 1
ATOM 6600 C CA . ILE B 1 425 ? -4.398 3.123 -5.23 1 73.81 425 ILE B CA 1
ATOM 6601 C C . ILE B 1 425 ? -5.086 2.414 -6.398 1 73.81 425 ILE B C 1
ATOM 6603 O O . ILE B 1 425 ? -4.895 2.789 -7.555 1 73.81 425 ILE B O 1
ATOM 6607 N N . SER B 1 426 ? -5.914 1.429 -6.074 1 71.88 426 SER B N 1
ATOM 6608 C CA . SER B 1 426 ? -6.633 0.694 -7.109 1 71.88 426 SER B CA 1
ATOM 6609 C C . SER B 1 426 ? -7.996 1.319 -7.387 1 71.88 426 SER B C 1
ATOM 6611 O O . SER B 1 426 ? -8.703 0.896 -8.305 1 71.88 426 SER B O 1
ATOM 6613 N N . ASP B 1 427 ? -8.359 2.346 -6.562 1 82.44 427 ASP B N 1
ATOM 6614 C CA . ASP B 1 427 ? -9.68 2.965 -6.637 1 82.44 427 ASP B CA 1
ATOM 6615 C C . ASP B 1 427 ? -10.781 1.911 -6.602 1 82.44 427 ASP B C 1
ATOM 6617 O O . ASP B 1 427 ? -11.633 1.866 -7.496 1 82.44 427 ASP B O 1
ATOM 6621 N N . SER B 1 428 ? -10.742 1.128 -5.543 1 80.25 428 SER B N 1
ATOM 6622 C CA . SER B 1 428 ? -11.68 0.015 -5.418 1 80.25 428 SER B CA 1
ATOM 6623 C C . SER B 1 428 ? -11.977 -0.292 -3.953 1 80.25 428 SER B C 1
ATOM 6625 O O . SER B 1 428 ? -11.273 0.185 -3.057 1 80.25 428 SER B O 1
ATOM 6627 N N . ILE B 1 429 ? -13.07 -0.982 -3.762 1 81 429 ILE B N 1
ATOM 6628 C CA . ILE B 1 429 ? -13.492 -1.364 -2.418 1 81 429 ILE B CA 1
ATOM 6629 C C . ILE B 1 429 ? -13.305 -2.867 -2.225 1 81 429 ILE B C 1
ATOM 6631 O O . ILE B 1 429 ? -13.617 -3.658 -3.117 1 81 429 ILE B O 1
ATOM 6635 N N . THR B 1 430 ? -12.766 -3.197 -1.091 1 73.44 430 THR B N 1
ATOM 6636 C CA . THR B 1 430 ? -12.82 -4.562 -0.581 1 73.44 430 THR B CA 1
ATOM 6637 C C . THR B 1 430 ? -13.945 -4.719 0.434 1 73.44 430 THR B C 1
ATOM 6639 O O . THR B 1 430 ? -13.938 -4.078 1.486 1 73.44 430 THR B O 1
ATOM 6642 N N . TRP B 1 431 ? -14.859 -5.602 0.124 1 75.88 431 TRP B N 1
ATOM 6643 C CA . TRP B 1 431 ? -15.992 -5.793 1.024 1 75.88 431 TRP B CA 1
ATOM 6644 C C . TRP B 1 431 ? -15.734 -6.957 1.977 1 75.88 431 TRP B C 1
ATOM 6646 O O . TRP B 1 431 ? -15.266 -8.016 1.558 1 75.88 431 TRP B O 1
ATOM 6656 N N . TYR B 1 432 ? -15.945 -6.652 3.188 1 69.94 432 TYR B N 1
ATOM 6657 C CA . TYR B 1 432 ? -15.906 -7.707 4.195 1 69.94 432 TYR B CA 1
ATOM 6658 C C . TYR B 1 432 ? -17.266 -8.359 4.359 1 69.94 432 TYR B C 1
ATOM 6660 O O . TYR B 1 432 ? -17.375 -9.555 4.641 1 69.94 432 TYR B O 1
ATOM 6668 N N . HIS B 1 433 ? -18.25 -7.477 4.316 1 69.19 433 HIS B N 1
ATOM 6669 C CA . HIS B 1 433 ? -19.656 -7.852 4.375 1 69.19 433 HIS B CA 1
ATOM 6670 C C . HIS B 1 433 ? -20.438 -7.234 3.219 1 69.19 433 HIS B C 1
ATOM 6672 O O . HIS B 1 433 ? -20.609 -6.016 3.16 1 69.19 433 HIS B O 1
ATOM 6678 N N . PRO B 1 434 ? -20.719 -8.047 2.248 1 60.78 434 PRO B N 1
ATOM 6679 C CA . PRO B 1 434 ? -21.422 -7.422 1.125 1 60.78 434 PRO B CA 1
ATOM 6680 C C . PRO B 1 434 ? -22.703 -6.73 1.552 1 60.78 434 PRO B C 1
ATOM 6682 O O . PRO B 1 434 ? -23.469 -7.266 2.369 1 60.78 434 PRO B O 1
ATOM 6685 N N . LEU B 1 435 ? -22.844 -5.43 1.311 1 61.72 435 LEU B N 1
ATOM 6686 C CA . LEU B 1 435 ? -24.031 -4.629 1.632 1 61.72 435 LEU B CA 1
ATOM 6687 C C . LEU B 1 435 ? -25.234 -5.102 0.831 1 61.72 435 LEU B C 1
ATOM 6689 O O . LEU B 1 435 ? -26.375 -4.895 1.244 1 61.72 435 LEU B O 1
ATOM 6693 N N . GLY B 1 436 ? -25.047 -5.676 -0.394 1 50.25 436 GLY B N 1
ATOM 6694 C CA . GLY B 1 436 ? -26.172 -6.016 -1.257 1 50.25 436 GLY B CA 1
ATOM 6695 C C . GLY B 1 436 ? -26.828 -7.332 -0.885 1 50.25 436 GLY B C 1
ATOM 6696 O O . GLY B 1 436 ? -27.844 -7.715 -1.48 1 50.25 436 GLY B O 1
ATOM 6697 N N . SER B 1 437 ? -26.25 -8.203 0.034 1 40.84 437 SER B N 1
ATOM 6698 C CA . SER B 1 437 ? -26.953 -9.469 0.238 1 40.84 437 SER B CA 1
ATOM 6699 C C . SER B 1 437 ? -28.031 -9.344 1.297 1 40.84 437 SER B C 1
ATOM 6701 O O . SER B 1 437 ? -27.922 -8.523 2.211 1 40.84 437 SER B O 1
#

Organism: Korarchaeum cryptofilum (strain OPF8) (NCBI:txid374847)